Protein AF-A0A3D1V5I7-F1 (afdb_monomer_lite)

Structure (mmCIF, N/CA/C/O backbone):
data_AF-A0A3D1V5I7-F1
#
_entry.id   AF-A0A3D1V5I7-F1
#
loop_
_atom_site.group_PDB
_atom_site.id
_atom_site.type_symbol
_atom_site.label_atom_id
_atom_site.label_alt_id
_atom_site.label_comp_id
_atom_site.label_asym_id
_atom_site.label_entity_id
_atom_site.label_seq_id
_atom_site.pdbx_PDB_ins_code
_atom_site.Cartn_x
_atom_site.Cartn_y
_atom_site.Cartn_z
_atom_site.occupancy
_atom_site.B_iso_or_equiv
_atom_site.auth_seq_id
_atom_site.auth_comp_id
_atom_site.auth_asym_id
_atom_site.auth_atom_id
_atom_site.pdbx_PDB_model_num
ATOM 1 N N . MET A 1 1 ? 23.776 4.654 -39.271 1.00 83.00 1 MET A N 1
ATOM 2 C CA . MET A 1 1 ? 24.694 5.341 -40.196 1.00 83.00 1 MET A CA 1
ATOM 3 C C . MET A 1 1 ? 24.205 5.165 -41.626 1.00 83.00 1 MET A C 1
ATOM 5 O O . MET A 1 1 ? 24.257 4.062 -42.165 1.00 83.00 1 MET A O 1
ATOM 9 N N . ALA A 1 2 ? 23.676 6.241 -42.196 1.00 92.56 2 ALA A N 1
ATOM 10 C CA . ALA A 1 2 ? 23.358 6.389 -43.610 1.00 92.56 2 ALA A CA 1
ATOM 11 C C . ALA A 1 2 ? 24.541 7.047 -44.344 1.00 92.56 2 ALA A C 1
ATOM 13 O O . ALA A 1 2 ? 25.479 7.547 -43.718 1.00 92.56 2 ALA A O 1
ATOM 14 N N . SER A 1 3 ? 24.514 7.052 -45.678 1.00 95.31 3 SER A N 1
ATOM 15 C CA . SER A 1 3 ? 25.499 7.779 -46.479 1.00 95.31 3 SER A CA 1
ATOM 16 C C . SER A 1 3 ? 24.864 8.469 -47.681 1.00 95.31 3 SER A C 1
ATOM 18 O O . SER A 1 3 ? 23.843 8.034 -48.220 1.00 95.31 3 SER A O 1
ATOM 20 N N . LYS A 1 4 ? 25.468 9.581 -48.099 1.00 96.56 4 LYS A N 1
ATOM 21 C CA . LYS A 1 4 ? 25.090 10.327 -49.297 1.00 96.56 4 LYS A CA 1
ATOM 22 C C . LYS A 1 4 ? 26.326 10.595 -50.141 1.00 96.56 4 LYS A C 1
ATOM 24 O O . LYS A 1 4 ? 27.201 11.353 -49.731 1.00 96.56 4 LYS A O 1
ATOM 29 N N . THR A 1 5 ? 26.372 10.005 -51.332 1.00 95.25 5 THR A N 1
ATOM 30 C CA . THR A 1 5 ? 27.387 10.331 -52.338 1.00 95.25 5 THR A CA 1
ATOM 31 C C . THR A 1 5 ? 26.902 11.481 -53.211 1.00 95.25 5 THR A C 1
ATOM 33 O O . THR A 1 5 ? 25.778 11.459 -53.718 1.00 95.25 5 THR A O 1
ATOM 36 N N . VAL A 1 6 ? 27.752 12.489 -53.369 1.00 94.94 6 VAL A N 1
ATOM 37 C CA . VAL A 1 6 ? 27.499 13.701 -54.147 1.00 94.94 6 VAL A CA 1
ATOM 38 C C . VAL A 1 6 ? 28.516 13.783 -55.277 1.00 94.94 6 VAL A C 1
ATOM 40 O O . VAL A 1 6 ? 29.728 13.698 -55.058 1.00 94.94 6 VAL A O 1
ATOM 43 N N . SER A 1 7 ? 27.998 13.931 -56.494 1.00 93.00 7 SER A N 1
ATOM 44 C CA . SER A 1 7 ? 28.792 14.189 -57.692 1.00 93.00 7 SER A CA 1
ATOM 45 C C . SER A 1 7 ? 29.054 15.693 -57.831 1.00 93.00 7 SER A C 1
ATOM 47 O O . SER A 1 7 ? 28.223 16.503 -57.405 1.00 93.00 7 SER A O 1
ATOM 49 N N . PRO A 1 8 ? 30.187 16.094 -58.418 1.00 95.50 8 PRO A N 1
ATOM 50 C CA . PRO A 1 8 ? 30.548 17.489 -58.528 1.00 95.50 8 PRO A CA 1
ATOM 51 C C . PRO A 1 8 ? 29.760 18.153 -59.652 1.00 95.50 8 PRO A C 1
ATOM 53 O O . PRO A 1 8 ? 29.399 17.537 -60.653 1.00 95.50 8 PRO A O 1
ATOM 56 N N . SER A 1 9 ? 29.497 19.441 -59.478 1.00 94.12 9 SER A N 1
ATOM 57 C CA . SER A 1 9 ? 28.779 20.292 -60.425 1.00 94.12 9 SER A CA 1
ATOM 58 C C . SER A 1 9 ? 29.713 21.099 -61.332 1.00 94.12 9 SER A C 1
ATOM 60 O O . SER A 1 9 ? 29.246 21.739 -62.272 1.00 94.12 9 SER A O 1
ATOM 62 N N . GLY A 1 10 ? 31.023 21.096 -61.070 1.00 94.62 10 GLY A N 1
ATOM 63 C CA . GLY A 1 10 ? 32.021 21.759 -61.908 1.00 94.62 10 GLY A CA 1
ATOM 64 C C . GLY A 1 10 ? 33.406 21.815 -61.266 1.00 94.62 10 GLY A C 1
ATOM 65 O O . GLY A 1 10 ? 33.606 21.343 -60.149 1.00 94.62 10 GLY A O 1
ATOM 66 N N . GLY A 1 11 ? 34.369 22.421 -61.965 1.00 95.94 11 GLY A N 1
ATOM 67 C CA . GLY A 1 11 ? 35.709 22.642 -61.424 1.00 95.94 11 GLY A CA 1
ATOM 68 C C . GLY A 1 11 ? 36.457 23.803 -62.080 1.00 95.94 11 GLY A C 1
ATOM 69 O O . GLY A 1 11 ? 36.124 24.222 -63.190 1.00 95.94 11 GLY A O 1
ATOM 70 N N . SER A 1 12 ? 37.505 24.302 -61.416 1.00 96.69 12 SER A N 1
ATOM 71 C CA . SER A 1 12 ? 38.365 25.401 -61.888 1.00 96.69 12 SER A CA 1
ATOM 72 C C . SER A 1 12 ? 39.837 25.253 -61.455 1.00 96.69 12 SER A C 1
ATOM 74 O O . SER A 1 12 ? 40.160 24.463 -60.572 1.00 96.69 12 SER A O 1
ATOM 76 N N . GLY A 1 13 ? 40.748 26.007 -62.087 1.00 94.69 13 GLY A N 1
ATOM 77 C CA . GLY A 1 13 ? 42.172 26.094 -61.707 1.00 94.69 13 GLY A CA 1
ATOM 78 C C . GLY A 1 13 ? 43.137 25.179 -62.476 1.00 94.69 13 GLY A C 1
ATOM 79 O O . GLY A 1 13 ? 44.347 25.399 -62.448 1.00 94.69 13 GLY A O 1
ATOM 80 N N . TRP A 1 14 ? 42.626 24.191 -63.212 1.00 97.44 14 TRP A N 1
ATOM 81 C CA . TRP A 1 14 ? 43.383 23.280 -64.084 1.00 97.44 14 TRP A CA 1
ATOM 82 C C . TRP A 1 14 ? 42.947 23.433 -65.550 1.00 97.44 14 TRP A C 1
ATOM 84 O O . TRP A 1 14 ? 41.963 24.101 -65.873 1.00 97.44 14 TRP A O 1
ATOM 94 N N . THR A 1 15 ? 43.675 22.800 -66.471 1.00 96.81 15 THR A N 1
ATOM 95 C CA . THR A 1 15 ? 43.226 22.727 -67.869 1.00 96.81 15 THR A CA 1
ATOM 96 C C . THR A 1 15 ? 42.047 21.762 -67.963 1.00 96.81 15 THR A C 1
ATOM 98 O O . THR A 1 15 ? 42.135 20.644 -67.460 1.00 96.81 15 THR A O 1
ATOM 101 N N . ASN A 1 16 ? 40.955 22.188 -68.609 1.00 96.50 16 ASN A N 1
ATOM 102 C CA . ASN A 1 16 ? 39.700 21.436 -68.735 1.00 96.50 16 ASN A CA 1
ATOM 103 C C . ASN A 1 16 ? 39.065 21.009 -67.393 1.00 96.50 16 ASN A C 1
ATOM 105 O O . ASN A 1 16 ? 38.468 19.938 -67.311 1.00 96.50 16 ASN A O 1
ATOM 109 N N . SER A 1 17 ? 39.156 21.841 -66.347 1.00 95.88 17 SER A N 1
ATOM 110 C CA . SER A 1 17 ? 38.668 21.507 -64.998 1.00 95.88 17 SER A CA 1
ATOM 111 C C . SER A 1 17 ? 37.216 21.041 -64.899 1.00 95.88 17 SER A C 1
ATOM 113 O O . SER A 1 17 ? 36.904 20.294 -63.984 1.00 95.88 17 SER A O 1
ATOM 115 N N . GLY A 1 18 ? 36.325 21.446 -65.810 1.00 94.00 18 GLY A N 1
ATOM 116 C CA . GLY A 1 18 ? 34.924 21.004 -65.798 1.00 94.00 18 GLY A CA 1
ATOM 117 C C . GLY A 1 18 ? 34.725 19.510 -66.082 1.00 94.00 18 GLY A C 1
ATOM 118 O O . GLY A 1 18 ? 33.626 19.000 -65.885 1.00 94.00 18 GLY A O 1
ATOM 119 N N . ARG A 1 19 ? 35.770 18.804 -66.528 1.00 95.62 19 ARG A N 1
ATOM 120 C CA . ARG A 1 19 ? 35.692 17.380 -66.863 1.00 95.62 19 ARG A CA 1
ATOM 121 C C . ARG A 1 19 ? 35.652 16.447 -65.651 1.00 95.62 19 ARG A C 1
ATOM 123 O O . ARG A 1 19 ? 35.238 15.319 -65.809 1.00 95.62 19 ARG A O 1
ATOM 130 N N . VAL A 1 20 ? 35.924 16.948 -64.443 1.00 96.38 20 VAL A N 1
ATOM 131 C CA . VAL A 1 20 ? 35.903 16.159 -63.191 1.00 96.38 20 VAL A CA 1
ATOM 132 C C . VAL A 1 20 ? 34.515 15.651 -62.749 1.00 96.38 20 VAL A C 1
ATOM 134 O O . VAL A 1 20 ? 34.365 15.171 -61.627 1.00 96.38 20 VAL A O 1
ATOM 137 N N . THR A 1 21 ? 33.483 15.828 -63.581 1.00 95.00 21 THR A N 1
ATOM 138 C CA . THR A 1 21 ? 32.058 15.648 -63.244 1.00 95.00 21 THR A CA 1
ATOM 139 C C . THR A 1 21 ? 31.484 14.284 -63.591 1.00 95.00 21 THR A C 1
ATOM 141 O O . THR A 1 21 ? 30.426 13.930 -63.070 1.00 95.00 21 THR A O 1
ATOM 144 N N . ALA A 1 22 ? 32.196 13.488 -64.382 1.00 93.00 22 ALA A N 1
ATOM 145 C CA . ALA A 1 22 ? 31.823 12.123 -64.714 1.00 93.00 22 ALA A CA 1
ATOM 146 C C . ALA A 1 22 ? 33.075 11.249 -64.834 1.00 93.00 22 ALA A C 1
ATOM 148 O O . ALA A 1 22 ? 34.129 11.734 -65.216 1.00 93.00 22 ALA A O 1
ATOM 149 N N . SER A 1 23 ? 32.937 9.963 -64.516 1.00 93.31 23 SER A N 1
ATOM 150 C CA . SER A 1 23 ? 33.952 8.941 -64.800 1.00 93.31 23 SER A CA 1
ATOM 151 C C . SER A 1 23 ? 33.765 8.476 -66.248 1.00 93.31 23 SER A C 1
ATOM 153 O O . SER A 1 23 ? 32.959 7.585 -66.532 1.00 93.31 23 SER A O 1
ATOM 155 N N . ASP A 1 24 ? 34.384 9.184 -67.193 1.00 93.31 24 ASP A N 1
ATOM 156 C CA . ASP A 1 24 ? 34.197 8.993 -68.637 1.00 93.31 24 ASP A CA 1
ATOM 157 C C . ASP A 1 24 ? 35.510 9.036 -69.447 1.00 93.31 24 ASP A C 1
ATOM 159 O O . ASP A 1 24 ? 35.490 9.029 -70.682 1.00 93.31 24 ASP A O 1
ATOM 163 N N . ASN A 1 25 ? 36.658 8.993 -68.764 1.00 91.44 25 ASN A N 1
ATOM 164 C CA . ASN A 1 25 ? 38.011 9.174 -69.296 1.00 91.44 25 ASN A CA 1
ATOM 165 C C . ASN A 1 25 ? 38.290 10.565 -69.909 1.00 91.44 25 ASN A C 1
ATOM 167 O O . ASN A 1 25 ? 39.290 10.747 -70.624 1.00 91.44 25 ASN A O 1
ATOM 171 N N . SER A 1 26 ? 37.450 11.564 -69.647 1.00 93.44 26 SER A N 1
ATOM 172 C CA . SER A 1 26 ? 37.677 12.961 -69.993 1.00 93.44 26 SER A CA 1
ATOM 173 C C . SER A 1 26 ? 38.400 13.671 -68.849 1.00 93.44 26 SER A C 1
ATOM 175 O O . SER A 1 26 ? 37.845 13.979 -67.807 1.00 93.44 26 SER A O 1
ATOM 177 N N . LYS A 1 27 ? 39.676 14.019 -69.054 1.00 95.06 27 LYS A N 1
ATOM 178 C CA . LYS A 1 27 ? 40.529 14.424 -67.921 1.00 95.06 27 LYS A CA 1
ATOM 179 C C . LYS A 1 27 ? 40.749 15.927 -67.797 1.00 95.06 27 LYS A C 1
ATOM 181 O O . LYS A 1 27 ? 41.035 16.609 -68.789 1.00 95.06 27 LYS A O 1
ATOM 186 N N . ALA A 1 28 ? 40.703 16.420 -66.563 1.00 97.31 28 ALA A N 1
ATOM 187 C CA . ALA A 1 28 ? 41.307 17.683 -66.157 1.00 97.31 28 ALA A CA 1
ATOM 188 C C . ALA A 1 28 ? 42.799 17.466 -65.869 1.00 97.31 28 ALA A C 1
ATOM 190 O O . ALA A 1 28 ? 43.167 16.486 -65.225 1.00 97.31 28 ALA A O 1
ATOM 191 N N . THR A 1 29 ? 43.672 18.372 -66.316 1.00 97.50 29 THR A N 1
ATOM 192 C CA . THR A 1 29 ? 45.129 18.151 -66.236 1.00 97.50 29 THR A CA 1
ATOM 193 C C . THR A 1 29 ? 45.905 19.326 -65.655 1.00 97.50 29 THR A C 1
ATOM 195 O O . THR A 1 29 ? 45.620 20.488 -65.967 1.00 97.50 29 THR A O 1
ATOM 198 N N . ASN A 1 30 ? 46.962 19.021 -64.898 1.00 97.50 30 ASN A N 1
ATOM 199 C CA . ASN A 1 30 ? 47.958 19.986 -64.427 1.00 97.50 30 ASN A CA 1
ATOM 200 C C . ASN A 1 30 ? 49.372 19.405 -64.512 1.00 97.50 30 ASN A C 1
ATOM 202 O O . ASN A 1 30 ? 49.611 18.273 -64.098 1.00 97.50 30 ASN A O 1
ATOM 206 N N . SER A 1 31 ? 50.313 20.185 -65.045 1.00 96.12 31 SER A N 1
ATOM 207 C CA . SER A 1 31 ? 51.731 19.825 -65.089 1.00 96.12 31 SER A CA 1
ATOM 208 C C . SER A 1 31 ? 52.490 20.598 -64.019 1.00 96.12 31 SER A C 1
ATOM 210 O O . SER A 1 31 ? 52.505 21.827 -64.053 1.00 96.12 31 SER A O 1
ATOM 212 N N . SER A 1 32 ? 53.156 19.891 -63.109 1.00 94.69 32 SER A N 1
ATOM 213 C CA . SER A 1 32 ? 53.951 20.485 -62.029 1.00 94.69 32 SER A CA 1
ATOM 214 C C . SER A 1 32 ? 55.440 20.198 -62.213 1.00 94.69 32 SER A C 1
ATOM 216 O O . SER A 1 32 ? 55.829 19.147 -62.731 1.00 94.69 32 SER A O 1
ATOM 218 N N . SER A 1 33 ? 56.297 21.146 -61.820 1.00 96.50 33 SER A N 1
ATOM 219 C CA . SER A 1 33 ? 57.754 20.990 -61.894 1.00 96.50 33 SER A CA 1
ATOM 220 C C . SER A 1 33 ? 58.257 19.935 -60.902 1.00 96.50 33 SER A C 1
ATOM 222 O O . SER A 1 33 ? 57.528 19.491 -60.011 1.00 96.50 33 SER A O 1
ATOM 224 N N . ALA A 1 34 ? 59.503 19.498 -61.080 1.00 94.81 34 ALA A N 1
ATOM 225 C CA . ALA A 1 34 ? 60.157 18.557 -60.174 1.00 94.81 34 ALA A CA 1
ATOM 226 C C . ALA A 1 34 ? 60.112 19.052 -58.715 1.00 94.81 34 ALA A C 1
ATOM 228 O O . ALA A 1 34 ? 60.337 20.236 -58.469 1.00 94.81 34 ALA A O 1
ATOM 229 N N . LEU A 1 35 ? 59.845 18.148 -57.767 1.00 94.50 35 LEU A N 1
ATOM 230 C CA . LEU A 1 35 ? 59.788 18.425 -56.321 1.00 94.50 35 LEU A CA 1
ATOM 231 C C . LEU A 1 35 ? 58.858 19.586 -55.925 1.00 94.50 35 LEU A C 1
ATOM 233 O O . LEU A 1 35 ? 59.136 20.301 -54.961 1.00 94.50 35 LEU A O 1
ATOM 237 N N . SER A 1 36 ? 57.744 19.771 -56.638 1.00 95.25 36 SER A N 1
ATOM 238 C CA . SER A 1 36 ? 56.798 20.870 -56.403 1.00 95.25 36 SER A CA 1
ATOM 239 C C . SER A 1 36 ? 55.357 20.396 -56.215 1.00 95.25 36 SER A C 1
ATOM 241 O O . SER A 1 36 ? 54.953 19.337 -56.705 1.00 95.25 36 SER A O 1
ATOM 243 N N . VAL A 1 37 ? 54.569 21.200 -55.499 1.00 95.62 37 VAL A N 1
ATOM 244 C CA . VAL A 1 37 ? 53.113 21.041 -55.407 1.00 95.62 37 VAL A CA 1
ATOM 245 C C . VAL A 1 37 ? 52.480 21.712 -56.625 1.00 95.62 37 VAL A C 1
ATOM 247 O O . VAL A 1 37 ? 52.810 22.853 -56.946 1.00 95.62 37 VAL A O 1
ATOM 250 N N . GLY A 1 38 ? 51.590 20.999 -57.313 1.00 92.81 38 GLY A N 1
ATOM 251 C CA . GLY A 1 38 ? 50.854 21.517 -58.462 1.00 92.81 38 GLY A CA 1
ATOM 252 C C . GLY A 1 38 ? 49.851 22.615 -58.105 1.00 92.81 38 GLY A C 1
ATOM 253 O O . GLY A 1 38 ? 49.589 22.917 -56.936 1.00 92.81 38 GLY A O 1
ATOM 254 N N . SER A 1 39 ? 49.266 23.212 -59.143 1.00 96.00 39 SER A N 1
ATOM 255 C CA . SER A 1 39 ? 48.212 24.219 -58.980 1.00 96.00 39 SER A CA 1
ATOM 256 C C . SER A 1 39 ? 46.997 23.623 -58.264 1.00 96.00 39 SER A C 1
ATOM 258 O O . SER A 1 39 ? 46.731 22.426 -58.370 1.00 96.00 39 SER A O 1
ATOM 260 N N . THR A 1 40 ? 46.232 24.453 -57.560 1.00 96.88 40 THR A N 1
ATOM 261 C CA . THR A 1 40 ? 44.986 24.025 -56.912 1.00 96.88 40 THR A CA 1
ATOM 262 C C . THR A 1 40 ? 43.890 23.796 -57.944 1.00 96.88 40 THR A C 1
ATOM 264 O O . THR A 1 40 ? 43.624 24.670 -58.769 1.00 96.88 40 THR A O 1
ATOM 267 N N . LEU A 1 41 ? 43.250 22.631 -57.883 1.00 97.75 41 LEU A N 1
ATOM 268 C CA . LEU A 1 41 ? 41.974 22.369 -58.540 1.00 97.75 41 LEU A CA 1
ATOM 269 C C . LEU A 1 41 ? 40.866 22.542 -57.503 1.00 97.75 41 LEU A C 1
ATOM 271 O O . LEU A 1 41 ? 40.860 21.859 -56.479 1.00 97.75 41 LEU A O 1
ATOM 275 N N . THR A 1 42 ? 39.949 23.466 -57.770 1.00 97.56 42 THR A N 1
ATOM 276 C CA . THR A 1 42 ? 38.731 23.646 -56.976 1.00 97.56 42 THR A CA 1
ATOM 277 C C . THR A 1 42 ? 37.602 22.895 -57.659 1.00 97.56 42 THR A C 1
ATOM 279 O O . THR A 1 42 ? 37.373 23.101 -58.850 1.00 97.56 42 THR A O 1
ATOM 282 N N . VAL A 1 43 ? 36.911 22.036 -56.921 1.00 97.81 43 VAL A N 1
ATOM 283 C CA . VAL A 1 43 ? 35.785 21.226 -57.386 1.00 97.81 43 VAL A CA 1
ATOM 284 C C . VAL A 1 43 ? 34.545 21.654 -56.614 1.00 97.81 43 VAL A C 1
ATOM 286 O O . VAL A 1 43 ? 34.560 21.647 -55.386 1.00 97.81 43 VAL A O 1
ATOM 289 N N . SER A 1 44 ? 33.490 22.029 -57.328 1.00 96.62 44 SER A N 1
ATOM 290 C CA . SER A 1 44 ? 32.243 22.516 -56.736 1.00 96.62 44 SER A CA 1
ATOM 291 C C . SER A 1 44 ? 31.204 21.408 -56.670 1.00 96.62 44 SER A C 1
ATOM 293 O O . SER A 1 44 ? 31.128 20.575 -57.573 1.00 96.62 44 SER A O 1
ATOM 295 N N . PHE A 1 45 ? 30.379 21.430 -55.629 1.00 96.19 45 PHE A N 1
ATOM 296 C CA . PHE A 1 45 ? 29.300 20.480 -55.383 1.00 96.19 45 PHE A CA 1
ATOM 297 C C . PHE A 1 45 ? 27.990 21.214 -55.091 1.00 96.19 45 PHE A C 1
ATOM 299 O O . PHE A 1 45 ? 27.961 22.279 -54.466 1.00 96.19 45 PHE A O 1
ATOM 306 N N . ALA A 1 46 ? 26.889 20.610 -55.536 1.00 93.44 46 ALA A N 1
ATOM 307 C CA . ALA A 1 46 ? 25.543 21.037 -55.181 1.00 93.44 46 ALA A CA 1
ATOM 308 C C . ALA A 1 46 ? 25.134 20.506 -53.791 1.00 93.44 46 ALA A C 1
ATOM 310 O O . ALA A 1 46 ? 25.867 19.758 -53.142 1.00 93.44 46 ALA A O 1
ATOM 311 N N . SER A 1 47 ? 23.929 20.877 -53.353 1.00 93.75 47 SER A N 1
ATOM 312 C CA . SER A 1 47 ? 23.359 20.420 -52.081 1.00 93.75 47 SER A CA 1
ATOM 313 C C . SER A 1 47 ? 23.297 18.891 -51.993 1.00 93.75 47 SER A C 1
ATOM 315 O O . SER A 1 47 ? 22.756 18.223 -52.877 1.00 93.75 47 SER A O 1
ATOM 317 N N . ALA A 1 48 ? 23.785 18.342 -50.883 1.00 93.44 48 ALA A N 1
ATOM 318 C CA . ALA A 1 48 ? 23.712 16.921 -50.567 1.00 93.44 48 ALA A CA 1
ATOM 319 C C . ALA A 1 48 ? 22.310 16.480 -50.096 1.00 93.44 48 ALA A C 1
ATOM 321 O O . ALA A 1 48 ? 22.003 15.290 -50.153 1.00 93.44 48 ALA A O 1
ATOM 322 N N . SER A 1 49 ? 21.433 17.412 -49.692 1.00 92.88 49 SER A N 1
ATOM 323 C CA . SER A 1 49 ? 20.077 17.126 -49.179 1.00 92.88 49 SER A CA 1
ATOM 324 C C . SER A 1 49 ? 20.050 16.113 -48.018 1.00 92.88 49 SER A C 1
ATOM 326 O O . SER A 1 49 ? 19.213 15.215 -47.986 1.00 92.88 49 SER A O 1
ATOM 328 N N . ILE A 1 50 ? 20.990 16.240 -47.082 1.00 92.81 50 ILE A N 1
ATOM 329 C CA . ILE A 1 50 ? 21.052 15.470 -45.832 1.00 92.81 50 ILE A CA 1
ATOM 330 C C . ILE A 1 50 ? 19.918 15.948 -44.905 1.00 92.81 50 ILE A C 1
ATOM 332 O O . ILE A 1 50 ? 19.714 17.162 -44.812 1.00 92.81 50 ILE A O 1
ATOM 336 N N . PRO A 1 51 ? 19.176 15.066 -44.209 1.00 90.31 51 PRO A N 1
ATOM 337 C CA . PRO A 1 51 ? 18.136 15.490 -43.272 1.00 90.31 51 PRO A CA 1
ATOM 338 C C . PRO A 1 51 ? 18.660 16.499 -42.242 1.00 90.31 51 PRO A C 1
ATOM 340 O O . PRO A 1 51 ? 19.767 16.347 -41.712 1.00 90.31 51 PRO A O 1
ATOM 343 N N . SER A 1 52 ? 17.880 17.553 -41.981 1.00 84.62 52 SER A N 1
ATOM 344 C CA . SER A 1 52 ? 18.245 18.570 -40.987 1.00 84.62 52 SER A CA 1
ATOM 345 C C . SER A 1 52 ? 18.465 17.920 -39.623 1.00 84.62 52 SER A C 1
ATOM 347 O O . SER A 1 52 ? 17.786 16.958 -39.285 1.00 84.62 52 SER A O 1
ATOM 349 N N . GLY A 1 53 ? 19.438 18.428 -38.871 1.00 82.62 53 GLY A N 1
ATOM 350 C CA . GLY A 1 53 ? 19.779 17.898 -37.553 1.00 82.62 53 GLY A CA 1
ATOM 351 C C . GLY A 1 53 ? 20.671 16.659 -37.541 1.00 82.62 53 GLY A C 1
ATOM 352 O O . GLY A 1 53 ? 21.204 16.321 -36.492 1.00 82.62 53 GLY A O 1
ATOM 353 N N . SER A 1 54 ? 20.905 16.020 -38.694 1.00 88.88 54 SER A N 1
ATOM 354 C CA . SER A 1 54 ? 21.782 14.847 -38.765 1.00 88.88 54 SER A CA 1
ATOM 355 C C . SER A 1 54 ? 23.198 15.155 -38.274 1.00 88.88 54 SER A C 1
ATOM 357 O O . SER A 1 54 ? 23.799 16.170 -38.652 1.00 88.88 54 SER A O 1
ATOM 359 N N . THR A 1 55 ? 23.754 14.226 -37.501 1.00 91.19 55 THR A N 1
ATOM 360 C CA . THR A 1 55 ? 25.160 14.250 -37.089 1.00 91.19 55 THR A CA 1
ATOM 361 C C . THR A 1 55 ? 26.013 13.721 -38.234 1.00 91.19 55 THR A C 1
ATOM 363 O O . THR A 1 55 ? 25.756 12.635 -38.750 1.00 91.19 55 THR A O 1
ATOM 366 N N . ILE A 1 56 ? 27.025 14.482 -38.654 1.00 94.06 56 ILE A N 1
ATOM 367 C CA . ILE A 1 56 ? 27.998 14.010 -39.644 1.00 94.06 56 ILE A CA 1
ATOM 368 C C . ILE A 1 56 ? 29.001 13.103 -38.934 1.00 94.06 56 ILE A C 1
ATOM 370 O O . ILE A 1 56 ? 29.681 13.543 -38.011 1.00 94.06 56 ILE A O 1
ATOM 374 N N . ASP A 1 57 ? 29.098 11.854 -39.386 1.00 94.75 57 ASP A N 1
ATOM 375 C CA . ASP A 1 57 ? 29.958 10.820 -38.804 1.00 94.75 57 ASP A CA 1
ATOM 376 C C . ASP A 1 57 ? 31.333 10.775 -39.488 1.00 94.75 57 ASP A C 1
ATOM 378 O O . ASP A 1 57 ? 32.360 10.538 -38.849 1.00 94.75 57 ASP A O 1
ATOM 382 N N . GLY A 1 58 ? 31.376 11.049 -40.795 1.00 96.69 58 GLY A N 1
ATOM 383 C CA . GLY A 1 58 ? 32.614 11.043 -41.563 1.00 96.69 58 GLY A CA 1
ATOM 384 C C . GLY A 1 58 ? 32.442 11.487 -43.008 1.00 96.69 58 GLY A C 1
ATOM 385 O O . GLY A 1 58 ? 31.341 11.512 -43.556 1.00 96.69 58 GLY A O 1
ATOM 386 N N . ILE A 1 59 ? 33.553 11.864 -43.633 1.00 97.44 59 ILE A N 1
ATOM 387 C CA . ILE A 1 59 ? 33.597 12.350 -45.009 1.00 97.44 59 ILE A CA 1
ATOM 388 C C . ILE A 1 59 ? 34.715 11.619 -45.742 1.00 97.44 59 ILE A C 1
ATOM 390 O O . ILE A 1 59 ? 35.874 11.604 -45.312 1.00 97.44 59 ILE A O 1
ATOM 394 N N . GLU A 1 60 ? 34.367 11.024 -46.872 1.00 97.44 60 GLU A N 1
ATOM 395 C CA . GLU A 1 60 ? 35.290 10.347 -47.770 1.00 97.44 60 GLU A CA 1
ATOM 396 C C . GLU A 1 60 ? 35.276 11.029 -49.129 1.00 97.44 60 GLU A C 1
ATOM 398 O O . GLU A 1 60 ? 34.215 11.311 -49.682 1.00 97.44 60 GLU A O 1
ATOM 403 N N . VAL A 1 61 ? 36.458 11.276 -49.680 1.00 97.38 61 VAL A N 1
ATOM 404 C CA . VAL A 1 61 ? 36.614 11.817 -51.025 1.00 97.38 61 VAL A CA 1
ATOM 405 C C . VAL A 1 61 ? 37.383 10.812 -51.855 1.00 97.38 61 VAL A C 1
ATOM 407 O O . VAL A 1 61 ? 38.485 10.412 -51.489 1.00 97.38 61 VAL A O 1
ATOM 410 N N . ILE A 1 62 ? 36.809 10.439 -52.990 1.00 96.62 62 ILE A N 1
ATOM 411 C CA . ILE A 1 62 ? 37.443 9.590 -53.991 1.00 96.62 62 ILE A CA 1
ATOM 412 C C . ILE A 1 62 ? 37.868 10.482 -55.149 1.00 96.62 62 ILE A C 1
ATOM 414 O O . ILE A 1 62 ? 37.046 11.200 -55.716 1.00 96.62 62 ILE A O 1
ATOM 418 N N . VAL A 1 63 ? 39.154 10.426 -55.486 1.00 97.00 63 VAL A N 1
ATOM 419 C CA . VAL A 1 63 ? 39.736 11.076 -56.661 1.00 97.00 63 VAL A CA 1
ATOM 420 C C . VAL A 1 63 ? 40.141 9.991 -57.648 1.00 97.00 63 VAL A C 1
ATOM 422 O O . VAL A 1 63 ? 41.082 9.244 -57.388 1.00 97.00 63 VAL A O 1
ATOM 425 N N . GLU A 1 64 ? 39.449 9.906 -58.774 1.00 96.94 64 GLU A N 1
ATOM 426 C CA . GLU A 1 64 ? 39.828 9.060 -59.899 1.00 96.94 64 GLU A CA 1
ATOM 427 C C . GLU A 1 64 ? 40.840 9.803 -60.771 1.00 96.94 64 GLU A C 1
ATOM 429 O O . GLU A 1 64 ? 40.576 10.905 -61.264 1.00 96.94 64 GLU A O 1
ATOM 434 N N . GLY A 1 65 ? 42.028 9.230 -60.942 1.00 95.44 65 GLY A N 1
ATOM 435 C CA . GLY A 1 65 ? 43.047 9.872 -61.754 1.00 95.44 65 GLY A CA 1
ATOM 436 C C . GLY A 1 65 ? 44.255 9.010 -62.077 1.00 95.44 65 GLY A C 1
ATOM 437 O O . GLY A 1 65 ? 44.401 7.874 -61.629 1.00 95.44 65 GLY A O 1
ATOM 438 N N . ALA A 1 66 ? 45.154 9.604 -62.857 1.00 96.38 66 ALA A N 1
ATOM 439 C CA . ALA A 1 66 ? 46.378 8.993 -63.346 1.00 96.38 66 ALA A CA 1
ATOM 440 C C . ALA A 1 66 ? 47.506 10.026 -63.456 1.00 96.38 66 ALA A C 1
ATOM 442 O O . ALA A 1 66 ? 47.291 11.221 -63.683 1.00 96.38 66 ALA A O 1
ATOM 443 N N . GLY A 1 67 ? 48.745 9.561 -63.332 1.00 96.06 67 GLY A N 1
ATOM 444 C CA . GLY A 1 67 ? 49.932 10.348 -63.644 1.00 96.06 67 GLY A CA 1
ATOM 445 C C . GLY A 1 67 ? 50.447 10.075 -65.053 1.00 96.06 67 GLY A C 1
ATOM 446 O O . GLY A 1 67 ? 50.289 8.984 -65.589 1.00 96.06 67 GLY A O 1
ATOM 447 N N . SER A 1 68 ? 51.195 11.020 -65.624 1.00 95.88 68 SER A N 1
ATOM 448 C CA . SER A 1 68 ? 51.942 10.808 -66.879 1.00 95.88 68 SER A CA 1
ATOM 449 C C . SER A 1 68 ? 52.950 9.643 -66.814 1.00 95.88 68 SER A C 1
ATOM 451 O O . SER A 1 68 ? 53.510 9.246 -67.830 1.00 95.88 68 SER A O 1
ATOM 453 N N . SER A 1 69 ? 53.250 9.142 -65.611 1.00 92.94 69 SER A N 1
ATOM 454 C CA . SER A 1 69 ? 54.123 7.995 -65.341 1.00 92.94 69 SER A CA 1
ATOM 455 C C . SER A 1 69 ? 53.882 7.465 -63.925 1.00 92.94 69 SER A C 1
ATOM 457 O O . SER A 1 69 ? 53.703 8.268 -63.007 1.00 92.94 69 SER A O 1
ATOM 459 N N . THR A 1 70 ? 53.977 6.151 -63.732 1.00 94.38 70 THR A N 1
ATOM 460 C CA . THR A 1 70 ? 53.813 5.498 -62.424 1.00 94.38 70 THR A CA 1
ATOM 461 C C . THR A 1 70 ? 54.900 5.889 -61.418 1.00 94.38 70 THR A C 1
ATOM 463 O O . THR A 1 70 ? 56.082 5.909 -61.757 1.00 94.38 70 THR A O 1
ATOM 466 N N . GLY A 1 71 ? 54.501 6.140 -60.168 1.00 93.50 71 GLY A N 1
ATOM 467 C CA . GLY A 1 71 ? 55.394 6.198 -59.008 1.00 93.50 71 GLY A CA 1
ATOM 468 C C . GLY A 1 71 ? 55.801 7.594 -58.527 1.00 93.50 71 GLY A C 1
ATOM 469 O O . GLY A 1 71 ? 56.568 7.688 -57.575 1.00 93.50 71 GLY A O 1
ATOM 470 N N . TRP A 1 72 ? 55.327 8.680 -59.150 1.00 94.50 72 TRP A N 1
ATOM 471 C CA . TRP A 1 72 ? 55.911 10.017 -58.919 1.00 94.50 72 TRP A CA 1
ATOM 472 C C . TRP A 1 72 ? 54.949 11.105 -58.450 1.00 94.50 72 TRP A C 1
ATOM 474 O O . TRP A 1 72 ? 55.413 12.156 -58.014 1.00 94.50 72 TRP A O 1
ATOM 484 N N . LEU A 1 73 ? 53.639 10.884 -58.528 1.00 95.75 73 LEU A N 1
ATOM 485 C CA . LEU A 1 73 ? 52.635 11.839 -58.057 1.00 95.75 73 LEU A CA 1
ATOM 486 C C . LEU A 1 73 ? 51.928 11.291 -56.816 1.00 95.75 73 LEU A C 1
ATOM 488 O O . LEU A 1 73 ? 51.764 10.081 -56.696 1.00 95.75 73 LEU A O 1
ATOM 492 N N . SER A 1 74 ? 51.522 12.161 -55.894 1.00 95.00 74 SER A N 1
ATOM 493 C CA . SER A 1 74 ? 50.732 11.775 -54.714 1.00 95.00 74 SER A CA 1
ATOM 494 C C . SER A 1 74 ? 49.917 12.946 -54.168 1.00 95.00 74 SER A C 1
ATOM 496 O O . SER A 1 74 ? 50.293 14.106 -54.355 1.00 95.00 74 SER A O 1
ATOM 498 N N . LEU A 1 75 ? 48.861 12.651 -53.411 1.00 94.94 75 LEU A N 1
ATOM 499 C CA . LEU A 1 75 ? 48.090 13.632 -52.637 1.00 94.94 75 LEU A CA 1
ATOM 500 C C . LEU A 1 75 ? 48.720 13.825 -51.248 1.00 94.94 75 LEU A C 1
ATOM 502 O O . LEU A 1 75 ? 48.055 13.667 -50.234 1.00 94.94 75 LEU A O 1
ATOM 506 N N . ASP A 1 76 ? 50.022 14.091 -51.184 1.00 90.75 76 ASP A N 1
ATOM 507 C CA . ASP A 1 76 ? 50.792 14.149 -49.934 1.00 90.75 76 ASP A CA 1
ATOM 508 C C . ASP A 1 76 ? 51.987 15.111 -50.075 1.00 90.75 76 ASP A C 1
ATOM 510 O O . ASP A 1 76 ? 52.236 15.617 -51.166 1.00 90.75 76 ASP A O 1
ATOM 514 N N . THR A 1 77 ? 52.736 15.376 -48.998 1.00 85.50 77 THR A N 1
ATOM 515 C CA . THR A 1 77 ? 53.967 16.190 -49.007 1.00 85.50 77 THR A CA 1
ATOM 516 C C . THR A 1 77 ? 53.718 17.587 -49.604 1.00 85.50 77 THR A C 1
ATOM 518 O O . THR A 1 77 ? 54.328 18.004 -50.584 1.00 85.50 77 THR A O 1
ATOM 521 N N . GLY A 1 78 ? 52.750 18.308 -49.032 1.00 81.50 78 GLY A N 1
ATOM 522 C CA . GLY A 1 78 ? 52.300 19.622 -49.511 1.00 81.50 78 GLY A CA 1
ATOM 523 C C . GLY A 1 78 ? 51.127 19.556 -50.496 1.00 81.50 78 GLY A C 1
ATOM 524 O O . GLY A 1 78 ? 50.361 20.513 -50.563 1.00 81.50 78 GLY A O 1
ATOM 525 N N . GLY A 1 79 ? 50.934 18.424 -51.183 1.00 87.88 79 GLY A N 1
ATOM 526 C CA . GLY A 1 79 ? 49.668 18.070 -51.831 1.00 87.88 79 GLY A CA 1
ATOM 527 C C . GLY A 1 79 ? 48.631 17.543 -50.831 1.00 87.88 79 GLY A C 1
ATOM 528 O O . GLY A 1 79 ? 48.928 17.345 -49.650 1.00 87.88 79 GLY A O 1
ATOM 529 N N . GLY A 1 80 ? 47.408 17.314 -51.302 1.00 95.38 80 GLY A N 1
ATOM 530 C CA . GLY A 1 80 ? 46.297 16.801 -50.504 1.00 95.38 80 GLY A CA 1
ATOM 531 C C . GLY A 1 80 ? 44.950 17.337 -50.968 1.00 95.38 80 GLY A C 1
ATOM 532 O O . GLY A 1 80 ? 44.856 18.041 -51.973 1.00 95.38 80 GLY A O 1
ATOM 533 N N . VAL A 1 81 ? 43.916 17.012 -50.205 1.00 96.94 81 VAL A N 1
ATOM 534 C CA . VAL A 1 81 ? 42.541 17.457 -50.427 1.00 96.94 81 VAL A CA 1
ATOM 535 C C . VAL A 1 81 ? 42.068 18.217 -49.193 1.00 96.94 81 VAL A C 1
ATOM 537 O O . VAL A 1 81 ? 42.350 17.801 -48.073 1.00 96.94 81 VAL A O 1
ATOM 540 N N . THR A 1 82 ? 41.369 19.334 -49.374 1.00 95.31 82 THR A N 1
ATOM 541 C CA . THR A 1 82 ? 40.916 20.200 -48.278 1.00 95.31 82 THR A CA 1
ATOM 542 C C . THR A 1 82 ? 39.470 20.631 -48.504 1.00 95.31 82 THR A C 1
ATOM 544 O O . THR A 1 82 ? 39.127 21.129 -49.578 1.00 95.31 82 THR A O 1
ATOM 547 N N . LEU A 1 83 ? 38.639 20.457 -47.476 1.00 93.38 83 LEU A N 1
ATOM 548 C CA . LEU A 1 83 ? 37.281 21.001 -47.398 1.00 93.38 83 LEU A CA 1
ATOM 549 C C . LEU A 1 83 ? 37.289 22.355 -46.661 1.00 93.38 83 LEU A C 1
ATOM 551 O O . LEU A 1 83 ? 38.201 22.592 -45.871 1.00 93.38 83 LEU A O 1
ATOM 555 N N . PRO A 1 84 ? 36.272 23.224 -46.822 1.00 85.81 84 PRO A N 1
ATOM 556 C CA . PRO A 1 84 ? 36.328 24.612 -46.347 1.00 85.81 84 PRO A CA 1
ATOM 557 C C . PRO A 1 84 ? 36.542 24.766 -44.834 1.00 85.81 84 PRO A C 1
ATOM 559 O O . PRO A 1 84 ? 37.234 25.683 -44.404 1.00 85.81 84 PRO A O 1
ATOM 562 N N . LYS A 1 85 ? 35.972 23.859 -44.027 1.00 88.69 85 LYS A N 1
ATOM 563 C CA . LYS A 1 85 ? 36.147 23.804 -42.561 1.00 88.69 85 LYS A CA 1
ATOM 564 C C . LYS A 1 85 ? 37.109 22.702 -42.094 1.00 88.69 85 LYS A C 1
ATOM 566 O O . LYS A 1 85 ? 37.325 22.546 -40.896 1.00 88.69 85 LYS A O 1
ATOM 571 N N . GLY A 1 86 ? 37.642 21.907 -43.021 1.00 89.25 86 GLY A N 1
ATOM 572 C CA . GLY A 1 86 ? 38.430 20.716 -42.725 1.00 89.25 86 GLY A CA 1
ATOM 573 C C . GLY A 1 86 ? 39.930 20.961 -42.826 1.00 89.25 86 GLY A C 1
ATOM 574 O O . GLY A 1 86 ? 40.410 21.757 -43.627 1.00 89.25 86 GLY A O 1
ATOM 575 N N . SER A 1 87 ? 40.690 20.203 -42.050 1.00 92.94 87 SER A N 1
ATOM 576 C CA . SER A 1 87 ? 42.127 20.037 -42.233 1.00 92.94 87 SER A CA 1
ATOM 577 C C . SER A 1 87 ? 42.410 19.262 -43.515 1.00 92.94 87 SER A C 1
ATOM 579 O O . SER A 1 87 ? 41.725 18.283 -43.827 1.00 92.94 87 SER A O 1
ATOM 581 N N . ARG A 1 88 ? 43.475 19.657 -44.217 1.00 93.50 88 ARG A N 1
ATOM 582 C CA . ARG A 1 88 ? 43.971 18.948 -45.400 1.00 93.50 88 ARG A CA 1
ATOM 583 C C . ARG A 1 88 ? 44.191 17.465 -45.088 1.00 93.50 88 ARG A C 1
ATOM 585 O O . ARG A 1 88 ? 44.980 17.138 -44.203 1.00 93.50 88 ARG A O 1
ATOM 592 N N . GLN A 1 89 ? 43.540 16.590 -45.844 1.00 95.69 89 GLN A N 1
ATOM 593 C CA . GLN A 1 89 ? 43.774 15.150 -45.824 1.00 95.69 89 GLN A CA 1
ATOM 594 C C . GLN A 1 89 ? 44.729 14.750 -46.942 1.00 95.69 89 GLN A C 1
ATOM 596 O O . GLN A 1 89 ? 44.757 15.367 -48.011 1.00 95.69 89 GLN A O 1
ATOM 601 N N . THR A 1 90 ? 45.520 13.713 -46.688 1.00 94.88 90 THR A N 1
ATOM 602 C CA . THR A 1 90 ? 46.533 13.228 -47.622 1.00 94.88 90 THR A CA 1
ATOM 603 C C . THR A 1 90 ? 46.342 11.750 -47.940 1.00 94.88 90 THR A C 1
ATOM 605 O O . THR A 1 90 ? 45.798 10.987 -47.146 1.00 94.88 90 THR A O 1
ATOM 608 N N . ASN A 1 91 ? 46.811 11.343 -49.117 1.00 94.75 91 ASN A N 1
ATOM 609 C CA . ASN A 1 91 ? 46.995 9.946 -49.492 1.00 94.75 91 ASN A CA 1
ATOM 610 C C . ASN A 1 91 ? 48.427 9.784 -50.017 1.00 94.75 91 ASN A C 1
ATOM 612 O O . ASN A 1 91 ? 48.806 10.383 -51.028 1.00 94.75 91 ASN A O 1
ATOM 616 N N . SER A 1 92 ? 49.227 8.989 -49.305 1.00 91.69 92 SER A N 1
ATOM 617 C CA . SER A 1 92 ? 50.644 8.758 -49.605 1.00 91.69 92 SER A CA 1
ATOM 618 C C . SER A 1 92 ? 50.881 7.767 -50.749 1.00 91.69 92 SER A C 1
ATOM 620 O O . SER A 1 92 ? 52.023 7.622 -51.192 1.00 91.69 92 SER A O 1
ATOM 622 N N . SER A 1 93 ? 49.826 7.116 -51.254 1.00 94.19 93 SER A N 1
ATOM 623 C CA . SER A 1 93 ? 49.905 6.205 -52.395 1.00 94.19 93 SER A CA 1
ATOM 624 C C . SER A 1 93 ? 50.419 6.943 -53.623 1.00 94.19 93 SER A C 1
ATOM 626 O O . SER A 1 93 ? 49.956 8.032 -53.974 1.00 94.19 93 SER A O 1
ATOM 628 N N . LEU A 1 94 ? 51.392 6.329 -54.287 1.00 93.44 94 LEU A N 1
ATOM 629 C CA . LEU A 1 94 ? 51.965 6.870 -55.508 1.00 93.44 94 LEU A CA 1
ATOM 630 C C . LEU A 1 94 ? 51.039 6.583 -56.685 1.00 93.44 94 LEU A C 1
ATOM 632 O O . LEU A 1 94 ? 50.526 5.473 -56.832 1.00 93.44 94 LEU A O 1
ATOM 636 N N . TRP A 1 95 ? 50.848 7.583 -57.539 1.00 95.75 95 TRP A N 1
ATOM 637 C CA . TRP A 1 95 ? 49.942 7.452 -58.664 1.00 95.75 95 TRP A CA 1
ATOM 638 C C . TRP A 1 95 ? 50.503 6.525 -59.738 1.00 95.75 95 TRP A C 1
ATOM 640 O O . TRP A 1 95 ? 51.717 6.475 -59.957 1.00 95.75 95 TRP A O 1
ATOM 650 N N . THR A 1 96 ? 49.621 5.815 -60.437 1.00 95.88 96 THR A N 1
ATOM 651 C CA . THR A 1 96 ? 49.987 4.975 -61.585 1.00 95.88 96 THR A CA 1
ATOM 652 C C . THR A 1 96 ? 49.709 5.701 -62.899 1.00 95.88 96 THR A C 1
ATOM 654 O O . THR A 1 96 ? 49.107 6.772 -62.902 1.00 95.88 96 THR A O 1
ATOM 657 N N . SER A 1 97 ? 50.156 5.143 -64.025 1.00 94.06 97 SER A N 1
ATOM 658 C CA . SER A 1 97 ? 49.733 5.613 -65.351 1.00 94.06 97 SER A CA 1
ATOM 659 C C . SER A 1 97 ? 48.337 5.131 -65.762 1.00 94.06 97 SER A C 1
ATOM 661 O O . SER A 1 97 ? 47.847 5.548 -66.808 1.00 94.06 97 SER A O 1
ATOM 663 N N . ALA A 1 98 ? 47.720 4.239 -64.984 1.00 94.19 98 ALA A N 1
ATOM 664 C CA . ALA A 1 98 ? 46.334 3.825 -65.164 1.00 94.19 98 ALA A CA 1
ATOM 665 C C . ALA A 1 98 ? 45.396 4.741 -64.367 1.00 94.19 98 ALA A C 1
ATOM 667 O O . ALA A 1 98 ? 45.793 5.267 -63.325 1.00 94.19 98 ALA A O 1
ATOM 668 N N . ASP A 1 99 ? 44.166 4.897 -64.858 1.00 93.25 99 ASP A N 1
ATOM 669 C CA . ASP A 1 99 ? 43.094 5.550 -64.103 1.00 93.25 99 ASP A CA 1
ATOM 670 C C . ASP A 1 99 ? 42.663 4.655 -62.957 1.00 93.25 99 ASP A C 1
ATOM 672 O O . ASP A 1 99 ? 42.230 3.520 -63.171 1.00 93.25 99 ASP A O 1
ATOM 676 N N . VAL A 1 100 ? 42.844 5.150 -61.738 1.00 94.94 100 VAL A N 1
ATOM 677 C CA . VAL A 1 100 ? 42.470 4.439 -60.519 1.00 94.94 100 VAL A CA 1
ATOM 678 C C . VAL A 1 100 ? 41.992 5.422 -59.453 1.00 94.94 100 VAL A C 1
ATOM 680 O O . VAL A 1 100 ? 42.256 6.623 -59.517 1.00 94.94 100 VAL A O 1
ATOM 683 N N . ASN A 1 101 ? 41.323 4.887 -58.434 1.00 96.12 101 ASN A N 1
ATOM 684 C CA . ASN A 1 101 ? 40.768 5.660 -57.329 1.00 96.12 101 ASN A CA 1
ATOM 685 C C . ASN A 1 101 ? 41.783 5.880 -56.200 1.00 96.12 101 ASN A C 1
ATOM 687 O O . ASN A 1 101 ? 42.371 4.934 -55.674 1.00 96.12 101 ASN A O 1
ATOM 691 N N . TYR A 1 102 ? 41.902 7.130 -55.762 1.00 95.50 102 TYR A N 1
ATOM 692 C CA . TYR A 1 102 ? 42.630 7.548 -54.569 1.00 95.50 102 TYR A CA 1
ATOM 693 C C . TYR A 1 102 ? 41.636 8.094 -53.540 1.00 95.50 102 TYR A C 1
ATOM 695 O O . TYR A 1 102 ? 41.083 9.177 -53.723 1.00 95.50 102 TYR A O 1
ATOM 703 N N . SER A 1 103 ? 41.404 7.341 -52.461 1.00 95.38 103 SER A N 1
ATOM 704 C CA . SER A 1 103 ? 40.511 7.756 -51.367 1.00 95.38 103 SER A CA 1
ATOM 705 C C . SER A 1 103 ? 41.266 8.557 -50.300 1.00 95.38 103 SER A C 1
ATOM 707 O O . SER A 1 103 ? 42.405 8.231 -49.955 1.00 95.38 103 SER A O 1
ATOM 709 N N . VAL A 1 104 ? 40.644 9.609 -49.777 1.00 94.62 104 VAL A N 1
ATOM 710 C CA . VAL A 1 104 ? 41.079 10.347 -48.584 1.00 94.62 104 VAL A CA 1
ATOM 711 C C . VAL A 1 104 ? 39.898 10.525 -47.635 1.00 94.62 104 VAL A C 1
ATOM 713 O O . VAL A 1 104 ? 38.766 10.749 -48.063 1.00 94.62 104 VAL A O 1
ATOM 716 N N . GLY A 1 105 ? 40.163 10.464 -46.331 1.00 95.25 105 GLY A N 1
ATOM 717 C CA . GLY A 1 105 ? 39.109 10.455 -45.319 1.00 95.25 105 GLY A CA 1
ATOM 718 C C . GLY A 1 105 ? 38.526 9.057 -45.110 1.00 95.25 105 GLY A C 1
ATOM 719 O O . GLY A 1 105 ? 39.261 8.072 -45.141 1.00 95.25 105 GLY A O 1
ATOM 720 N N . GLY A 1 106 ? 37.227 8.977 -44.826 1.00 94.75 106 GLY A N 1
ATOM 721 C CA . GLY A 1 106 ? 36.536 7.716 -44.551 1.00 94.75 106 GLY A CA 1
ATOM 722 C C . GLY A 1 106 ? 35.289 7.897 -43.685 1.00 94.75 106 GLY A C 1
ATOM 723 O O . GLY A 1 106 ? 34.996 9.003 -43.231 1.00 94.75 106 GLY A O 1
ATOM 724 N N . ALA A 1 107 ? 34.595 6.790 -43.407 1.00 95.56 107 ALA A N 1
ATOM 725 C CA . ALA A 1 107 ? 33.303 6.769 -42.708 1.00 95.56 107 ALA A CA 1
ATOM 726 C C . ALA A 1 107 ? 33.294 7.354 -41.284 1.00 95.56 107 ALA A C 1
ATOM 728 O O . ALA A 1 107 ? 32.230 7.681 -40.776 1.00 95.56 107 ALA A O 1
ATOM 729 N N . SER A 1 108 ? 34.463 7.515 -40.657 1.00 95.31 108 SER A N 1
ATOM 730 C CA . SER A 1 108 ? 34.633 8.140 -39.337 1.00 95.31 108 SER A CA 1
ATOM 731 C C . SER A 1 108 ? 35.570 9.358 -39.347 1.00 95.31 108 SER A C 1
ATOM 733 O O . SER A 1 108 ? 35.972 9.853 -38.293 1.00 95.31 108 SER A O 1
ATOM 735 N N . SER A 1 109 ? 35.989 9.832 -40.528 1.00 95.69 109 SER A N 1
ATOM 736 C CA . SER A 1 109 ? 36.923 10.957 -40.638 1.00 95.69 109 SER A CA 1
ATOM 737 C C . SER A 1 109 ? 36.175 12.279 -40.755 1.00 95.69 109 SER A C 1
ATOM 739 O O . SER A 1 109 ? 35.593 12.576 -41.793 1.00 95.69 109 SER A O 1
ATOM 741 N N . LEU A 1 110 ? 36.266 13.121 -39.725 1.00 95.38 110 LEU A N 1
ATOM 742 C CA . LEU A 1 110 ? 35.725 14.490 -39.728 1.00 95.38 110 LEU A CA 1
ATOM 743 C C . LEU A 1 110 ? 36.735 15.540 -40.208 1.00 95.38 110 LEU A C 1
ATOM 745 O O . LEU A 1 110 ? 36.503 16.745 -40.100 1.00 95.38 110 LEU A O 1
ATOM 749 N N . TRP A 1 111 ? 37.887 15.096 -40.719 1.00 94.12 111 TRP A N 1
ATOM 750 C CA . TRP A 1 111 ? 38.935 15.967 -41.254 1.00 94.12 111 TRP A CA 1
ATOM 751 C C . TRP A 1 111 ? 39.391 17.018 -40.223 1.00 94.12 111 TRP A C 1
ATOM 753 O O . TRP A 1 111 ? 39.749 18.132 -40.579 1.00 94.12 111 TRP A O 1
ATOM 763 N N . GLY A 1 112 ? 39.350 16.695 -38.925 1.00 90.38 112 GLY A N 1
ATOM 764 C CA . GLY A 1 112 ? 39.731 17.606 -37.837 1.00 90.38 112 GLY A CA 1
ATOM 765 C C . GLY A 1 112 ? 38.806 18.815 -37.625 1.00 90.38 112 GLY A C 1
ATOM 766 O O . GLY A 1 112 ? 39.178 19.715 -36.877 1.00 90.38 112 GLY A O 1
ATOM 767 N N . GLY A 1 113 ? 37.639 18.855 -38.277 1.00 89.44 113 GLY A N 1
ATOM 768 C CA . GLY A 1 113 ? 36.611 19.885 -38.099 1.00 89.44 113 GLY A CA 1
ATOM 769 C C . GLY A 1 113 ? 35.335 19.337 -37.450 1.00 89.44 113 GLY A C 1
ATOM 770 O O . GLY A 1 113 ? 35.179 18.128 -37.295 1.00 89.44 113 GLY A O 1
ATOM 771 N N . SER A 1 114 ? 34.418 20.236 -37.087 1.00 91.44 114 SER A N 1
ATOM 772 C CA . SER A 1 114 ? 33.035 19.892 -36.729 1.00 91.44 114 SER A CA 1
ATOM 773 C C . SER A 1 114 ? 32.117 20.270 -37.889 1.00 91.44 114 SER A C 1
ATOM 775 O O . SER A 1 114 ? 32.248 21.366 -38.444 1.00 91.44 114 SER A O 1
ATOM 777 N N . TRP A 1 115 ? 31.224 19.358 -38.263 1.00 93.25 115 TRP A N 1
ATOM 778 C CA . TRP A 1 115 ? 30.387 19.458 -39.455 1.00 93.25 115 TRP A CA 1
ATOM 779 C C . TRP A 1 115 ? 28.917 19.284 -39.091 1.00 93.25 115 TRP A C 1
ATOM 781 O O . TRP A 1 115 ? 28.568 18.382 -38.335 1.00 93.25 115 TRP A O 1
ATOM 791 N N . ALA A 1 116 ? 28.060 20.115 -39.677 1.00 91.81 116 ALA A N 1
ATOM 792 C CA . ALA A 1 116 ? 26.608 19.973 -39.597 1.00 91.81 116 ALA A CA 1
ATOM 793 C C . ALA A 1 116 ? 26.021 19.667 -40.980 1.00 91.81 116 ALA A C 1
ATOM 795 O O . ALA A 1 116 ? 26.601 20.043 -41.999 1.00 91.81 116 ALA A O 1
ATOM 796 N N . ALA A 1 117 ? 24.829 19.064 -41.042 1.00 91.56 117 ALA A N 1
ATOM 797 C CA . ALA A 1 117 ? 24.123 18.829 -42.309 1.00 91.56 117 ALA A CA 1
ATOM 798 C C . ALA A 1 117 ? 23.979 20.109 -43.165 1.00 91.56 117 ALA A C 1
ATOM 800 O O . ALA A 1 117 ? 24.103 20.068 -44.390 1.00 91.56 117 ALA A O 1
ATOM 801 N N . SER A 1 118 ? 23.803 21.275 -42.526 1.00 91.44 118 SER A N 1
ATOM 802 C CA . SER A 1 118 ? 23.734 22.583 -43.197 1.00 91.44 118 SER A CA 1
ATOM 803 C C . SER A 1 118 ? 24.978 22.926 -44.023 1.00 91.44 118 SER A C 1
ATOM 805 O O . SER A 1 118 ? 24.864 23.656 -45.007 1.00 91.44 118 SER A O 1
ATOM 807 N N . ASP A 1 119 ? 26.144 22.386 -43.660 1.00 93.31 119 ASP A N 1
ATOM 808 C CA . ASP A 1 119 ? 27.411 22.648 -44.352 1.00 93.31 119 ASP A CA 1
ATOM 809 C C . ASP A 1 119 ? 27.463 22.011 -45.742 1.00 93.31 119 ASP A C 1
ATOM 811 O O . ASP A 1 119 ? 28.172 22.503 -46.616 1.00 93.31 119 ASP A O 1
ATOM 815 N N . PHE A 1 120 ? 26.668 20.961 -45.961 1.00 94.62 120 PHE A N 1
ATOM 816 C CA . PHE A 1 120 ? 26.581 20.243 -47.232 1.00 94.62 120 PHE A CA 1
ATOM 817 C C . PHE A 1 120 ? 25.245 20.453 -47.948 1.00 94.62 120 PHE A C 1
ATOM 819 O O . PHE A 1 120 ? 25.105 20.078 -49.109 1.00 94.62 120 PHE A O 1
ATOM 826 N N . ASN A 1 121 ? 24.258 21.068 -47.288 1.00 94.12 121 ASN A N 1
ATOM 827 C CA . ASN A 1 121 ? 22.919 21.299 -47.841 1.00 94.12 121 ASN A CA 1
ATOM 828 C C . ASN A 1 121 ? 22.772 22.593 -48.653 1.00 94.12 121 ASN A C 1
ATOM 830 O O . ASN A 1 121 ? 21.679 22.893 -49.137 1.00 94.12 121 ASN A O 1
ATOM 834 N N . SER A 1 122 ? 23.861 23.330 -48.846 1.00 91.94 122 SER A N 1
ATOM 835 C CA . SER A 1 122 ? 23.970 24.451 -49.787 1.00 91.94 122 SER A CA 1
ATOM 836 C C . SER A 1 122 ? 25.044 24.143 -50.841 1.00 91.94 122 SER A C 1
ATOM 838 O O . SER A 1 122 ? 25.465 22.998 -50.943 1.00 91.94 122 SER A O 1
ATOM 840 N N . SER A 1 123 ? 25.449 25.098 -51.684 1.00 92.75 123 SER A N 1
ATOM 841 C CA . SER A 1 123 ? 26.586 24.886 -52.597 1.00 92.75 123 SER A CA 1
ATOM 842 C C . SER A 1 123 ? 27.899 24.979 -51.819 1.00 92.75 123 SER A C 1
ATOM 844 O O . SER A 1 123 ? 28.056 25.891 -51.009 1.00 92.75 123 SER A O 1
ATOM 846 N N . TRP A 1 124 ? 28.848 24.084 -52.088 1.00 94.56 124 TRP A N 1
ATOM 847 C CA . TRP A 1 124 ? 30.139 24.043 -51.391 1.00 94.56 124 TRP A CA 1
ATOM 848 C C . TRP A 1 124 ? 31.264 23.564 -52.312 1.00 94.56 124 TRP A C 1
ATOM 850 O O . TRP A 1 124 ? 31.016 22.936 -53.339 1.00 94.56 124 TRP A O 1
ATOM 860 N N . ASP A 1 125 ? 32.504 23.867 -51.930 1.00 95.25 125 ASP A N 1
ATOM 861 C CA . ASP A 1 125 ? 33.695 23.580 -52.729 1.00 95.25 125 ASP A CA 1
ATOM 862 C C . ASP A 1 125 ? 34.694 22.702 -51.968 1.00 95.25 125 ASP A C 1
ATOM 864 O O . ASP A 1 125 ? 34.837 22.785 -50.750 1.00 95.25 125 ASP A O 1
ATOM 868 N N . LEU A 1 126 ? 35.445 21.906 -52.719 1.00 95.88 126 LEU A N 1
ATOM 869 C CA . LEU A 1 126 ? 36.603 21.128 -52.296 1.00 95.88 126 LEU A CA 1
ATOM 870 C C . LEU A 1 126 ? 37.8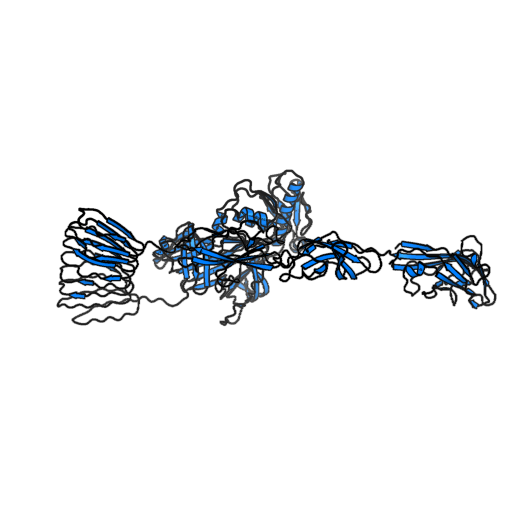28 21.636 -53.058 1.00 95.88 126 LEU A C 1
ATOM 872 O O . LEU A 1 126 ? 37.744 21.926 -54.248 1.00 95.88 126 LEU A O 1
ATOM 876 N N . THR A 1 127 ? 38.991 21.680 -52.416 1.00 96.75 127 THR A N 1
ATOM 877 C CA . THR A 1 127 ? 40.257 21.973 -53.104 1.00 96.75 127 THR A CA 1
ATOM 878 C C . THR A 1 127 ? 41.184 20.772 -53.073 1.00 96.75 127 THR A C 1
ATOM 880 O O . THR A 1 127 ? 41.263 20.071 -52.065 1.00 96.75 127 THR A O 1
ATOM 883 N N . LEU A 1 128 ? 41.903 20.529 -54.167 1.00 96.06 128 LEU A N 1
ATOM 884 C CA . LEU A 1 128 ? 42.890 19.458 -54.251 1.00 96.06 128 LEU A CA 1
ATOM 885 C C . LEU A 1 128 ? 44.179 19.921 -54.937 1.00 96.06 128 LEU A C 1
ATOM 887 O O . LEU A 1 128 ? 44.164 20.733 -55.865 1.00 96.06 128 LEU A O 1
ATOM 891 N N . GLN A 1 129 ? 45.304 19.378 -54.480 1.00 96.56 129 GLN A N 1
ATOM 892 C CA . GLN A 1 129 ? 46.639 19.625 -55.021 1.00 96.56 129 GLN A CA 1
ATOM 893 C C . GLN A 1 129 ? 47.435 18.323 -55.077 1.00 96.56 129 GLN A C 1
ATOM 895 O O . GLN A 1 129 ? 47.416 17.529 -54.137 1.00 96.56 129 GLN A O 1
ATOM 900 N N . VAL A 1 130 ? 48.188 18.125 -56.157 1.00 96.75 130 VAL A N 1
ATOM 901 C CA . VAL A 1 130 ? 49.021 16.932 -56.362 1.00 96.75 130 VAL A CA 1
ATOM 902 C C . VAL A 1 130 ? 50.492 17.319 -56.255 1.00 96.75 130 VAL A C 1
ATOM 904 O O . VAL A 1 130 ? 50.933 18.277 -56.887 1.00 96.75 130 VAL A O 1
ATOM 907 N N . TYR A 1 131 ? 51.264 16.576 -55.468 1.00 96.50 131 TYR A N 1
ATOM 908 C CA . TYR A 1 131 ? 52.704 16.779 -55.334 1.00 96.50 131 TYR A CA 1
ATOM 909 C C . TYR A 1 131 ? 53.481 15.894 -56.304 1.00 96.50 131 TYR A C 1
ATOM 911 O O . TYR A 1 131 ? 53.205 14.697 -56.412 1.00 96.50 131 TYR A O 1
ATOM 919 N N . ASN A 1 132 ? 54.471 16.476 -56.979 1.00 96.38 132 ASN A N 1
ATOM 920 C CA . ASN A 1 132 ? 55.405 15.759 -57.835 1.00 96.38 132 ASN A CA 1
ATOM 921 C C . ASN A 1 132 ? 56.705 15.457 -57.081 1.00 96.38 132 ASN A C 1
ATOM 923 O O . ASN A 1 132 ? 57.514 16.348 -56.838 1.00 96.38 132 ASN A O 1
ATOM 927 N N . LYS A 1 133 ? 56.923 14.175 -56.770 1.00 94.06 133 LYS A N 1
ATOM 928 C CA . LYS A 1 133 ? 58.106 13.639 -56.075 1.00 94.06 133 LYS A CA 1
ATOM 929 C C . LYS A 1 133 ? 59.299 13.390 -57.004 1.00 94.06 133 LYS A C 1
ATOM 931 O O . LYS A 1 133 ? 60.374 13.032 -56.529 1.00 94.06 133 LYS A O 1
ATOM 936 N N . HIS A 1 134 ? 59.141 13.546 -58.321 1.00 94.06 134 HIS A N 1
ATOM 937 C CA . HIS A 1 134 ? 60.243 13.337 -59.256 1.00 94.06 134 HIS A CA 1
ATOM 938 C C . HIS A 1 134 ? 61.310 14.420 -59.074 1.00 94.06 134 HIS A C 1
ATOM 940 O O . HIS A 1 134 ? 61.003 15.609 -59.032 1.00 94.06 134 HIS A O 1
ATOM 946 N N . THR A 1 135 ? 62.576 14.014 -59.011 1.00 94.06 135 THR A N 1
ATOM 947 C CA . THR A 1 135 ? 63.696 14.895 -58.640 1.00 94.06 135 THR A CA 1
ATOM 948 C C . THR A 1 135 ? 64.155 15.830 -59.758 1.00 94.06 135 THR A C 1
ATOM 950 O O . THR A 1 135 ? 64.787 16.843 -59.482 1.00 94.06 135 THR A O 1
ATOM 953 N N . SER A 1 136 ? 63.840 15.515 -61.019 1.00 94.12 136 SER A N 1
ATOM 954 C CA . SER A 1 136 ? 64.395 16.234 -62.181 1.00 94.12 136 SER A CA 1
ATOM 955 C C . SER A 1 136 ? 63.444 16.440 -63.366 1.00 94.12 136 SER A C 1
ATOM 957 O O . SER A 1 136 ? 63.868 16.905 -64.421 1.00 94.12 136 SER A O 1
ATOM 959 N N . SER A 1 137 ? 62.160 16.088 -63.255 1.00 95.88 137 SER A N 1
ATOM 960 C CA . SER A 1 137 ? 61.231 16.148 -64.393 1.00 95.88 137 SER A CA 1
ATOM 961 C C . SER A 1 137 ? 59.856 16.611 -63.961 1.00 95.88 137 SER A C 1
ATOM 963 O O . SER A 1 137 ? 59.357 16.215 -62.905 1.00 95.88 137 SER A O 1
ATOM 965 N N . ALA A 1 138 ? 59.241 17.426 -64.814 1.00 95.44 138 ALA A N 1
ATOM 966 C CA . ALA A 1 138 ? 57.832 17.738 -64.691 1.00 95.44 138 ALA A CA 1
ATOM 967 C C . ALA A 1 138 ? 56.985 16.479 -64.915 1.00 95.44 138 ALA A C 1
ATOM 969 O O . ALA A 1 138 ? 57.358 15.591 -65.687 1.00 95.44 138 ALA A O 1
ATOM 970 N N . ARG A 1 139 ? 55.854 16.403 -64.218 1.00 96.75 139 ARG A N 1
ATOM 971 C CA . ARG A 1 139 ? 54.884 15.310 -64.322 1.00 96.75 139 ARG A CA 1
ATOM 972 C C . ARG A 1 139 ? 53.487 15.900 -64.436 1.00 96.75 139 ARG A C 1
ATOM 974 O O . ARG A 1 139 ? 53.199 16.931 -63.830 1.00 96.75 139 ARG A O 1
ATOM 981 N N . THR A 1 140 ? 52.635 15.253 -65.225 1.00 97.44 140 THR A N 1
ATOM 982 C CA . THR A 1 140 ? 51.252 15.692 -65.433 1.00 97.44 140 THR A CA 1
ATOM 983 C C . THR A 1 140 ? 50.310 14.823 -64.616 1.00 97.44 140 THR A C 1
ATOM 985 O O . THR A 1 140 ? 50.281 13.607 -64.803 1.00 97.44 140 THR A O 1
ATOM 988 N N . ALA A 1 141 ? 49.554 15.448 -63.716 1.00 97.38 141 ALA A N 1
ATOM 989 C CA . ALA A 1 141 ? 48.413 14.844 -63.045 1.00 97.38 141 ALA A CA 1
ATOM 990 C C . ALA A 1 141 ? 47.183 14.966 -63.949 1.00 97.38 141 ALA A C 1
ATOM 992 O O . ALA A 1 141 ? 46.942 16.039 -64.509 1.00 97.38 141 ALA A O 1
ATOM 993 N N . SER A 1 142 ? 46.422 13.884 -64.084 1.00 97.50 142 SER A N 1
ATOM 994 C CA . SER A 1 142 ? 45.158 13.837 -64.819 1.00 97.50 142 SER A CA 1
ATOM 995 C C . SER A 1 142 ? 44.070 13.313 -63.890 1.00 97.50 142 SER A C 1
ATOM 997 O O . SER A 1 142 ? 44.265 12.261 -63.291 1.00 97.50 142 SER A O 1
ATOM 999 N N . ILE A 1 143 ? 42.964 14.038 -63.750 1.00 97.31 143 ILE A N 1
ATOM 1000 C CA . ILE A 1 143 ? 41.820 13.650 -62.914 1.00 97.31 143 ILE A CA 1
ATOM 1001 C C . ILE A 1 143 ? 40.602 13.507 -63.811 1.00 97.31 143 ILE A C 1
ATOM 1003 O O . ILE A 1 143 ? 40.322 14.419 -64.591 1.00 97.31 143 ILE A O 1
ATOM 1007 N N . ASP A 1 144 ? 39.924 12.372 -63.689 1.00 95.38 144 ASP A N 1
ATOM 1008 C CA . ASP A 1 144 ? 38.721 12.037 -64.449 1.00 95.38 144 ASP A CA 1
ATOM 1009 C C . ASP A 1 144 ? 37.459 12.380 -63.659 1.00 95.38 144 ASP A C 1
ATOM 1011 O O . ASP A 1 144 ? 36.627 13.151 -64.111 1.00 95.38 144 ASP A O 1
ATOM 1015 N N . TYR A 1 145 ? 37.374 11.920 -62.411 1.00 96.62 145 TYR A N 1
ATOM 1016 C CA . TYR A 1 145 ? 36.189 12.090 -61.580 1.00 96.62 145 TYR A CA 1
ATOM 1017 C C . TYR A 1 145 ? 36.558 12.330 -60.119 1.00 96.62 145 TYR A C 1
ATOM 1019 O O . TYR A 1 145 ? 37.529 11.782 -59.596 1.00 96.62 145 TYR A O 1
ATOM 1027 N N . VAL A 1 146 ? 35.775 13.159 -59.432 1.00 96.94 146 VAL A N 1
ATOM 1028 C CA . VAL A 1 146 ? 35.869 13.320 -57.978 1.00 96.94 146 VAL A CA 1
ATOM 1029 C C . VAL A 1 146 ? 34.498 13.064 -57.386 1.00 96.94 146 VAL A C 1
ATOM 1031 O O . VAL A 1 146 ? 33.540 13.682 -57.815 1.00 96.94 146 VAL A O 1
ATOM 1034 N N . SER A 1 147 ? 34.381 12.217 -56.370 1.00 95.94 147 SER A N 1
ATOM 1035 C CA . SER A 1 147 ? 33.124 12.052 -55.630 1.00 95.94 147 SER A CA 1
ATOM 1036 C C . SER A 1 147 ? 33.345 12.198 -54.143 1.00 95.94 147 SER A C 1
ATOM 1038 O O . SER A 1 147 ? 34.381 11.774 -53.629 1.00 95.94 147 SER A O 1
ATOM 1040 N N . VAL A 1 148 ? 32.348 12.736 -53.450 1.00 97.25 148 VAL A N 1
ATOM 1041 C CA . VAL A 1 148 ? 32.365 12.838 -51.992 1.00 97.25 148 VAL A CA 1
ATOM 1042 C C . VAL A 1 148 ? 31.231 12.005 -51.428 1.00 97.25 148 VAL A C 1
ATOM 1044 O O . VAL A 1 148 ? 30.088 12.165 -51.844 1.00 97.25 148 VAL A O 1
ATOM 1047 N N . THR A 1 149 ? 31.538 11.134 -50.474 1.00 97.25 149 THR A N 1
ATOM 1048 C CA . THR A 1 149 ? 30.550 10.404 -49.682 1.00 97.25 149 THR A CA 1
ATOM 1049 C C . THR A 1 149 ? 30.542 10.966 -48.270 1.00 97.25 149 THR A C 1
ATOM 1051 O O . THR A 1 149 ? 31.563 10.970 -47.583 1.00 97.25 149 THR A O 1
ATOM 1054 N N . ILE A 1 150 ? 29.377 11.445 -47.844 1.00 97.50 150 ILE A N 1
ATOM 1055 C CA . ILE A 1 150 ? 29.139 11.973 -46.502 1.00 97.50 150 ILE A CA 1
ATOM 1056 C C . ILE A 1 150 ? 28.380 10.905 -45.721 1.00 97.50 150 ILE A C 1
ATOM 1058 O O . ILE A 1 150 ? 27.297 10.489 -46.135 1.00 97.50 150 ILE A O 1
ATOM 1062 N N . TYR A 1 151 ? 28.955 10.452 -44.616 1.00 97.06 151 TYR A N 1
ATOM 1063 C CA . TYR A 1 151 ? 28.368 9.486 -43.695 1.00 97.06 151 TYR A CA 1
ATOM 1064 C C . TYR A 1 151 ? 27.718 10.250 -42.542 1.00 97.06 151 TYR A C 1
ATOM 1066 O O . TYR A 1 151 ? 28.324 11.179 -42.005 1.00 97.06 151 TYR A O 1
ATOM 1074 N N . TYR A 1 152 ? 26.479 9.904 -42.200 1.00 94.38 152 TYR A N 1
ATOM 1075 C CA . TYR A 1 152 ? 25.712 10.607 -41.174 1.00 94.38 152 TYR A CA 1
ATOM 1076 C C . TYR A 1 152 ? 24.745 9.686 -40.434 1.00 94.38 152 TYR A C 1
ATOM 1078 O O . TYR A 1 152 ? 24.313 8.642 -40.940 1.00 94.38 152 TYR A O 1
ATOM 1086 N N . THR A 1 153 ? 24.361 10.118 -39.241 1.00 91.50 153 THR A N 1
ATOM 1087 C CA . THR A 1 153 ? 23.291 9.522 -38.451 1.00 91.50 153 THR A CA 1
ATOM 1088 C C . THR A 1 153 ? 22.156 10.535 -38.365 1.00 91.50 153 THR A C 1
ATOM 1090 O O . THR A 1 153 ? 22.371 11.692 -38.001 1.00 91.50 153 THR A O 1
ATOM 1093 N N . GLU A 1 154 ? 20.970 10.120 -38.814 1.00 88.81 154 GLU A N 1
ATOM 1094 C CA . GLU A 1 154 ? 19.765 10.952 -38.787 1.00 88.81 154 GLU A CA 1
ATOM 1095 C C . GLU A 1 154 ? 19.361 11.231 -37.339 1.00 88.81 154 GLU A C 1
ATOM 1097 O O . GLU A 1 154 ? 19.448 10.337 -36.501 1.00 88.81 154 GLU A O 1
ATOM 1102 N N . ASN A 1 155 ? 18.930 12.462 -37.062 1.00 87.44 155 ASN A N 1
ATOM 1103 C CA . ASN A 1 155 ? 18.361 12.823 -35.766 1.00 87.44 155 ASN A CA 1
ATOM 1104 C C . ASN A 1 155 ? 17.012 12.121 -35.595 1.00 87.44 155 ASN A C 1
ATOM 1106 O O . ASN A 1 155 ? 16.186 12.150 -36.513 1.00 87.44 155 ASN A O 1
ATOM 1110 N N . THR A 1 156 ? 16.779 11.514 -34.437 1.00 87.62 156 THR A N 1
ATOM 1111 C CA . THR A 1 156 ? 15.479 10.937 -34.105 1.00 87.62 156 THR A CA 1
ATOM 1112 C C . THR A 1 156 ? 14.610 11.980 -33.416 1.00 87.62 156 THR A C 1
ATOM 1114 O O . THR A 1 156 ? 15.090 12.734 -32.585 1.00 87.62 156 THR A O 1
ATOM 1117 N N . ASP A 1 157 ? 13.325 12.060 -33.775 1.00 89.00 157 ASP A N 1
ATOM 1118 C CA . ASP A 1 157 ? 12.415 12.956 -33.057 1.00 89.00 157 ASP A CA 1
ATOM 1119 C C . ASP A 1 157 ? 12.274 12.496 -31.591 1.00 89.00 157 ASP A C 1
ATOM 1121 O O . ASP A 1 157 ? 12.213 11.281 -31.324 1.00 89.00 157 ASP A O 1
ATOM 1125 N N . PRO A 1 158 ? 12.100 13.430 -30.637 1.00 93.31 158 PRO A N 1
ATOM 1126 C CA . PRO A 1 158 ? 11.863 13.071 -29.250 1.00 93.31 158 PRO A CA 1
ATOM 1127 C C . PRO A 1 158 ? 10.587 12.234 -29.124 1.00 93.31 158 PRO A C 1
ATOM 1129 O O . PRO A 1 158 ? 9.648 12.341 -29.916 1.00 93.31 158 PRO A O 1
ATOM 1132 N N . ARG A 1 159 ? 10.504 11.402 -28.083 1.00 93.94 159 ARG A N 1
ATOM 1133 C CA . ARG A 1 159 ? 9.355 10.506 -27.866 1.00 93.94 159 ARG A CA 1
ATOM 1134 C C . ARG A 1 159 ? 8.914 10.427 -26.413 1.00 93.94 159 ARG A C 1
ATOM 1136 O O . ARG A 1 159 ? 9.712 10.530 -25.484 1.00 93.94 159 ARG A O 1
ATOM 1143 N N . PHE A 1 160 ? 7.623 10.167 -26.217 1.00 95.94 160 PHE A N 1
ATOM 1144 C CA . PHE A 1 160 ? 7.074 9.792 -24.914 1.00 95.94 160 PHE A CA 1
ATOM 1145 C C . PHE A 1 160 ? 7.142 8.277 -24.742 1.00 95.94 160 PHE A C 1
ATOM 1147 O O . PHE A 1 160 ? 6.462 7.545 -25.458 1.00 95.94 160 PHE A O 1
ATOM 1154 N N . THR A 1 161 ? 7.915 7.803 -23.768 1.00 95.56 161 THR A N 1
ATOM 1155 C CA . THR A 1 161 ? 7.896 6.391 -23.348 1.00 95.56 161 THR A CA 1
ATOM 1156 C C . THR A 1 161 ? 6.806 6.126 -22.309 1.00 95.56 161 THR A C 1
ATOM 1158 O O . THR A 1 161 ? 6.265 5.026 -22.258 1.00 95.56 161 THR A O 1
ATOM 1161 N N . THR A 1 162 ? 6.401 7.165 -21.572 1.00 97.12 162 THR A N 1
ATOM 1162 C CA . THR A 1 162 ? 5.181 7.184 -20.753 1.00 97.12 162 THR A CA 1
ATOM 1163 C C . THR A 1 162 ? 4.420 8.473 -21.040 1.00 97.12 162 THR A C 1
ATOM 1165 O O . THR A 1 162 ? 5.000 9.560 -20.971 1.00 97.12 162 THR A O 1
ATOM 1168 N N . GLN A 1 163 ? 3.127 8.364 -21.356 1.00 96.56 163 GLN A N 1
ATOM 1169 C CA . GLN A 1 163 ? 2.279 9.528 -21.632 1.00 96.56 163 GLN A CA 1
ATOM 1170 C C . GLN A 1 163 ? 2.088 10.400 -20.377 1.00 96.56 163 GLN A C 1
ATOM 1172 O O . GLN A 1 163 ? 2.101 9.871 -19.264 1.00 96.56 163 GLN A O 1
ATOM 1177 N N . PRO A 1 164 ? 1.879 11.721 -20.530 1.00 96.94 164 PRO A N 1
ATOM 1178 C CA . PRO A 1 164 ? 1.659 12.611 -19.400 1.00 96.94 164 PRO A CA 1
ATOM 1179 C C . PRO A 1 164 ? 0.385 12.303 -18.611 1.00 96.94 164 PRO A C 1
ATOM 1181 O O . PRO A 1 164 ? -0.696 12.156 -19.179 1.00 96.94 164 PRO A O 1
ATOM 1184 N N . SER A 1 165 ? 0.509 12.288 -17.285 1.00 95.25 165 SER A N 1
ATOM 1185 C CA . SER A 1 165 ? -0.605 12.148 -16.343 1.00 95.25 165 SER A CA 1
ATOM 1186 C C . SER A 1 165 ? -0.552 13.228 -15.266 1.00 95.25 165 SER A C 1
ATOM 1188 O O . SER A 1 165 ? 0.527 13.540 -14.754 1.00 95.25 165 SER A O 1
ATOM 1190 N N . VAL A 1 166 ? -1.712 13.775 -14.897 1.00 96.38 166 VAL A N 1
ATOM 1191 C CA . VAL A 1 166 ? -1.831 14.795 -13.845 1.00 96.38 166 VAL A CA 1
ATOM 1192 C C . VAL A 1 166 ? -1.894 14.142 -12.470 1.00 96.38 166 VAL A C 1
ATOM 1194 O O . VAL A 1 166 ? -2.759 13.312 -12.204 1.00 96.38 166 VAL A O 1
ATOM 1197 N N . ASN A 1 167 ? -1.028 14.599 -11.577 1.00 93.88 167 ASN A N 1
ATOM 1198 C CA . ASN A 1 167 ? -0.971 14.241 -10.174 1.00 93.88 167 ASN A CA 1
ATOM 1199 C C . ASN A 1 167 ? -1.267 15.486 -9.324 1.00 93.88 167 ASN A C 1
ATOM 1201 O O . ASN A 1 167 ? -0.656 16.544 -9.485 1.00 93.88 167 ASN A O 1
ATOM 1205 N N . HIS A 1 168 ? -2.225 15.361 -8.411 1.00 91.75 168 HIS A N 1
ATOM 1206 C CA . HIS A 1 168 ? -2.555 16.398 -7.432 1.00 91.75 168 HIS A CA 1
ATOM 1207 C C . HIS A 1 168 ? -1.903 16.063 -6.085 1.00 91.75 168 HIS A C 1
ATOM 1209 O O . HIS A 1 168 ? -1.535 14.913 -5.835 1.00 91.75 168 HIS A O 1
ATOM 1215 N N . ASN A 1 169 ? -1.798 17.045 -5.184 1.00 86.88 169 ASN A N 1
ATOM 1216 C CA . ASN A 1 169 ? -1.383 16.758 -3.811 1.00 86.88 169 ASN A CA 1
ATOM 1217 C C . ASN A 1 169 ? -2.344 15.758 -3.154 1.00 86.88 169 ASN A C 1
ATOM 1219 O O . ASN A 1 169 ? -3.534 15.696 -3.482 1.00 86.88 169 ASN A O 1
ATOM 1223 N N . SER A 1 170 ? -1.824 14.985 -2.199 1.00 85.25 170 SER A N 1
ATOM 1224 C CA . SER A 1 170 ? -2.581 13.920 -1.542 1.00 85.25 170 SER A CA 1
ATOM 1225 C C . SER A 1 170 ? -3.921 14.422 -1.001 1.00 85.25 170 SER A C 1
ATOM 1227 O O . SER A 1 170 ? -3.995 15.341 -0.183 1.00 85.25 170 SER A O 1
ATOM 1229 N N . GLY A 1 171 ? -4.996 13.789 -1.468 1.00 84.06 171 GLY A N 1
ATOM 1230 C CA . GLY A 1 171 ? -6.354 14.077 -1.036 1.00 84.06 171 GLY A CA 1
ATOM 1231 C C . GLY A 1 171 ? -7.058 15.242 -1.735 1.00 84.06 171 GLY A C 1
ATOM 1232 O O . GLY A 1 171 ? -8.109 15.670 -1.251 1.00 84.06 171 GLY A O 1
ATOM 1233 N N . TYR A 1 172 ? -6.520 15.712 -2.855 1.00 91.88 172 TYR A N 1
ATOM 1234 C CA . TYR A 1 172 ? -7.148 16.694 -3.732 1.00 91.88 172 TYR A CA 1
ATOM 1235 C C . TYR A 1 172 ? -7.371 16.117 -5.133 1.00 91.88 172 TYR A C 1
ATOM 1237 O O . TYR A 1 172 ? -6.735 15.140 -5.524 1.00 91.88 172 TYR A O 1
ATOM 1245 N N . SER A 1 173 ? -8.292 16.717 -5.881 1.00 93.06 173 SER A N 1
ATOM 1246 C CA . SER A 1 173 ? -8.662 16.294 -7.241 1.00 93.06 173 SER A CA 1
ATOM 1247 C C . SER A 1 173 ? -8.650 17.435 -8.261 1.00 93.06 173 SER A C 1
ATOM 1249 O O . SER A 1 173 ? -8.775 17.176 -9.455 1.00 93.06 173 SER A O 1
ATOM 1251 N N . HIS A 1 174 ? -8.504 18.675 -7.790 1.00 95.81 174 HIS A N 1
ATOM 1252 C CA . HIS A 1 174 ? -8.489 19.901 -8.583 1.00 95.81 174 HIS A CA 1
ATOM 1253 C C . HIS A 1 174 ? -7.375 20.814 -8.077 1.00 95.81 174 HIS A C 1
ATOM 1255 O O . HIS A 1 174 ? -7.042 20.773 -6.892 1.00 95.81 174 HIS A O 1
ATOM 1261 N N . ILE A 1 175 ? -6.820 21.670 -8.932 1.00 96.44 175 ILE A N 1
ATOM 1262 C CA . ILE A 1 175 ? -5.952 22.764 -8.481 1.00 96.44 175 ILE A CA 1
ATOM 1263 C C . ILE A 1 175 ? -6.752 24.019 -8.139 1.00 96.44 175 ILE A C 1
ATOM 1265 O O . ILE A 1 175 ? -7.731 24.341 -8.804 1.00 96.44 175 ILE A O 1
ATOM 1269 N N . GLY A 1 176 ? -6.280 24.770 -7.150 1.00 95.00 176 GLY A N 1
ATOM 1270 C CA . GLY A 1 176 ? -6.844 26.056 -6.739 1.00 95.00 176 GLY A CA 1
ATOM 1271 C C . GLY A 1 176 ? -5.887 26.796 -5.812 1.00 95.00 176 GLY A C 1
ATOM 1272 O O . GLY A 1 176 ? -4.769 26.338 -5.578 1.00 95.00 176 GLY A O 1
ATOM 1273 N N . ALA A 1 177 ? -6.315 27.927 -5.248 1.00 92.44 177 ALA A N 1
ATOM 1274 C CA . ALA A 1 177 ? -5.460 28.737 -4.371 1.00 92.44 177 ALA A CA 1
ATOM 1275 C C . ALA A 1 177 ? -4.945 27.960 -3.141 1.00 92.44 177 ALA A C 1
ATOM 1277 O O . ALA A 1 177 ? -3.849 28.233 -2.657 1.00 92.44 177 ALA A O 1
ATOM 1278 N N . ASN A 1 178 ? -5.711 26.967 -2.677 1.00 90.69 178 ASN A N 1
ATOM 1279 C CA . ASN A 1 178 ? -5.388 26.122 -1.524 1.00 90.69 178 ASN A CA 1
ATOM 1280 C C . ASN A 1 178 ? -4.731 24.778 -1.900 1.00 90.69 178 ASN A C 1
ATOM 1282 O O . ASN A 1 178 ? -4.292 24.042 -1.017 1.00 90.69 178 ASN A O 1
ATOM 1286 N N . ASN A 1 179 ? -4.634 24.459 -3.196 1.00 91.88 179 ASN A N 1
ATOM 1287 C CA . ASN A 1 179 ? -4.001 23.246 -3.705 1.00 91.88 179 ASN A CA 1
ATOM 1288 C C . ASN A 1 179 ? -3.302 23.520 -5.044 1.00 91.88 179 ASN A C 1
ATOM 1290 O O . ASN A 1 179 ? -3.862 23.318 -6.120 1.00 91.88 179 ASN A O 1
ATOM 1294 N N . THR A 1 180 ? -2.069 24.010 -4.984 1.00 92.00 180 THR A N 1
ATOM 1295 C CA . THR A 1 180 ? -1.263 24.337 -6.163 1.00 92.00 180 THR A CA 1
ATOM 1296 C C . THR A 1 180 ? 0.225 24.176 -5.836 1.00 92.00 180 THR A C 1
ATOM 1298 O O . THR A 1 180 ? 0.611 24.418 -4.690 1.00 92.00 180 THR A O 1
ATOM 1301 N N . PRO A 1 181 ? 1.088 23.830 -6.806 1.00 94.38 181 PRO A N 1
ATOM 1302 C CA . PRO A 1 181 ? 0.781 23.391 -8.174 1.00 94.38 181 PRO A CA 1
ATOM 1303 C C . PRO A 1 181 ? 0.386 21.903 -8.260 1.00 94.38 181 PRO A C 1
ATOM 1305 O O . PRO A 1 181 ? 0.627 21.142 -7.327 1.00 94.38 181 PRO A O 1
ATOM 1308 N N . ALA A 1 182 ? -0.186 21.484 -9.394 1.00 95.38 182 ALA A N 1
ATOM 1309 C CA . ALA A 1 182 ? -0.237 20.069 -9.783 1.00 95.38 182 ALA A CA 1
ATOM 1310 C C . ALA A 1 182 ? 1.062 19.659 -10.486 1.00 95.38 182 ALA A C 1
ATOM 1312 O O . ALA A 1 182 ? 1.707 20.483 -11.139 1.00 95.38 182 ALA A O 1
ATOM 1313 N N . SER A 1 183 ? 1.421 18.381 -10.386 1.00 95.31 183 SER A N 1
ATOM 1314 C CA . SER A 1 183 ? 2.531 17.772 -11.115 1.00 95.31 183 SER A CA 1
ATOM 1315 C C . SER A 1 183 ? 2.017 17.001 -12.327 1.00 95.31 183 SER A C 1
ATOM 1317 O O . SER A 1 183 ? 1.122 16.173 -12.220 1.00 95.31 183 SER A O 1
ATOM 1319 N N . VAL A 1 184 ? 2.590 17.245 -13.499 1.00 97.12 184 VAL A N 1
ATOM 1320 C CA . VAL A 1 184 ? 2.349 16.446 -14.703 1.00 97.12 184 VAL A CA 1
ATOM 1321 C C . VAL A 1 184 ? 3.558 15.554 -14.907 1.00 97.12 184 VAL A C 1
ATOM 1323 O O . VAL A 1 184 ? 4.635 16.038 -15.257 1.00 97.12 184 VAL A O 1
ATOM 1326 N N . SER A 1 185 ? 3.384 14.262 -14.654 1.00 96.75 185 SER A N 1
ATOM 1327 C CA . SER A 1 185 ? 4.452 13.266 -14.739 1.00 96.75 185 SER A CA 1
ATOM 1328 C C . SER A 1 185 ? 4.424 12.562 -16.089 1.00 96.75 185 SER A C 1
ATOM 1330 O O . SER A 1 185 ? 3.352 12.198 -16.563 1.00 96.75 185 SER A O 1
ATOM 1332 N N . PHE A 1 186 ? 5.591 12.374 -16.701 1.00 97.19 186 PHE A N 1
ATOM 1333 C CA . PHE A 1 186 ? 5.770 11.658 -17.967 1.00 97.19 186 PHE A CA 1
ATOM 1334 C C . PHE A 1 186 ? 7.185 11.079 -18.049 1.00 97.19 186 PHE A C 1
ATOM 1336 O O . PHE A 1 186 ? 8.039 11.357 -17.205 1.00 97.19 186 PHE A O 1
ATOM 1343 N N . THR A 1 187 ? 7.451 10.269 -19.068 1.00 97.25 187 THR A N 1
ATOM 1344 C CA . THR A 1 187 ? 8.811 9.811 -19.376 1.00 97.25 187 THR A CA 1
ATOM 1345 C C . THR A 1 187 ? 9.112 10.158 -20.821 1.00 97.25 187 THR A C 1
ATOM 1347 O O . THR A 1 187 ? 8.361 9.766 -21.717 1.00 97.25 187 THR A O 1
ATOM 1350 N N . SER A 1 188 ? 10.171 10.931 -21.036 1.00 95.50 188 SER A N 1
ATOM 1351 C CA . SER A 1 188 ? 10.664 11.297 -22.361 1.00 95.50 188 SER A CA 1
ATOM 1352 C C . SER A 1 188 ? 11.906 10.486 -22.704 1.00 95.50 188 SER A C 1
ATOM 1354 O O . SER A 1 188 ? 12.654 10.057 -21.826 1.00 95.50 188 SER A O 1
ATOM 1356 N N . ALA A 1 189 ? 12.134 10.272 -23.988 1.00 93.44 189 ALA A N 1
ATOM 1357 C CA . ALA A 1 189 ? 13.370 9.715 -24.498 1.00 93.44 189 ALA A CA 1
ATOM 1358 C C . ALA A 1 189 ? 13.731 10.418 -25.797 1.00 93.44 189 ALA A C 1
ATOM 1360 O O . ALA A 1 189 ? 12.856 10.890 -26.522 1.00 93.44 189 ALA A O 1
ATOM 1361 N N . ASP A 1 190 ? 15.023 10.461 -26.044 1.00 92.56 190 ASP A N 1
ATOM 1362 C CA . ASP A 1 190 ? 15.639 10.950 -27.256 1.00 92.56 190 ASP A CA 1
ATOM 1363 C C . ASP A 1 190 ? 17.010 10.265 -27.330 1.00 92.56 190 ASP A C 1
ATOM 1365 O O . ASP A 1 190 ? 17.630 10.037 -26.280 1.00 92.56 190 ASP A O 1
ATOM 1369 N N . ASP A 1 191 ? 17.403 9.807 -28.515 1.00 87.50 191 ASP A N 1
ATOM 1370 C CA . ASP A 1 191 ? 18.606 8.987 -28.671 1.00 87.50 191 ASP A CA 1
ATOM 1371 C C . ASP A 1 191 ? 19.873 9.856 -28.775 1.00 87.50 191 ASP A C 1
ATOM 1373 O O . ASP A 1 191 ? 20.968 9.393 -28.439 1.00 87.50 191 ASP A O 1
ATOM 1377 N N . GLU A 1 192 ? 19.729 11.134 -29.141 1.00 86.38 192 GLU A N 1
ATOM 1378 C CA . GLU A 1 192 ? 20.831 12.057 -29.395 1.00 86.38 192 GLU A CA 1
ATOM 1379 C C . GLU A 1 192 ? 20.908 13.195 -28.353 1.00 86.38 192 GLU A C 1
ATOM 1381 O O . GLU A 1 192 ? 22.008 13.647 -28.004 1.00 86.38 192 GLU A O 1
ATOM 1386 N N . GLN A 1 193 ? 19.776 13.635 -27.788 1.00 86.06 193 GLN A N 1
ATOM 1387 C CA . GLN A 1 193 ? 19.698 14.766 -26.862 1.00 86.06 193 GLN A CA 1
ATOM 1388 C C . GLN A 1 193 ? 19.339 14.333 -25.436 1.00 86.06 193 GLN A C 1
ATOM 1390 O O . GLN A 1 193 ? 18.390 13.611 -25.162 1.00 86.06 193 GLN A O 1
ATOM 1395 N N . SER A 1 194 ? 20.075 14.862 -24.456 1.00 89.00 194 SER A N 1
ATOM 1396 C CA . SER A 1 194 ? 19.780 14.642 -23.030 1.00 89.00 194 SER A CA 1
ATOM 1397 C C . SER A 1 194 ? 18.893 15.726 -22.406 1.00 89.00 194 SER A C 1
ATOM 1399 O O . SER A 1 194 ? 18.423 15.563 -21.279 1.00 89.00 194 SER A O 1
ATOM 1401 N N . SER A 1 195 ? 18.650 16.826 -23.125 1.00 93.00 195 SER A N 1
ATOM 1402 C CA . SER A 1 195 ? 17.841 17.967 -22.692 1.00 93.00 195 SER A CA 1
ATOM 1403 C C . SER A 1 195 ? 16.870 18.362 -23.795 1.00 93.00 195 SER A C 1
ATOM 1405 O O . SER A 1 195 ? 17.296 18.664 -24.903 1.00 93.00 195 SER A O 1
ATOM 1407 N N . LEU A 1 196 ? 15.586 18.428 -23.455 1.00 94.38 196 LEU A N 1
ATOM 1408 C CA . LEU A 1 196 ? 14.486 18.765 -24.352 1.00 94.38 196 LEU A CA 1
ATOM 1409 C C . LEU A 1 196 ? 13.765 20.012 -23.840 1.00 94.38 196 LEU A C 1
ATOM 1411 O O . LEU A 1 196 ? 13.660 20.246 -22.631 1.00 94.38 196 LEU A O 1
ATOM 1415 N N . SER A 1 197 ? 13.219 20.806 -24.751 1.00 95.69 197 SER A N 1
ATOM 1416 C CA . SER A 1 197 ? 12.262 21.852 -24.404 1.00 95.69 197 SER A CA 1
ATOM 1417 C C . SER A 1 197 ? 10.846 21.279 -24.384 1.00 95.69 197 SER A C 1
ATOM 1419 O O . SER A 1 197 ? 10.517 20.371 -25.147 1.00 95.69 197 SER A O 1
ATOM 1421 N N . TYR A 1 198 ? 9.999 21.776 -23.482 1.00 97.00 198 TYR A N 1
ATOM 1422 C CA . TYR A 1 198 ? 8.595 21.387 -23.420 1.00 97.00 198 TYR A CA 1
ATOM 1423 C C . TYR A 1 198 ? 7.669 22.595 -23.475 1.00 97.00 198 TYR A C 1
ATOM 1425 O O . TYR A 1 198 ? 7.969 23.666 -22.943 1.00 97.00 198 TYR A O 1
ATOM 1433 N N . THR A 1 199 ? 6.490 22.395 -24.062 1.00 97.31 199 THR A N 1
ATOM 1434 C CA . THR A 1 199 ? 5.386 23.359 -24.035 1.00 97.31 199 THR A CA 1
ATOM 1435 C C . THR A 1 199 ? 4.074 22.649 -23.721 1.00 97.31 199 THR A C 1
ATOM 1437 O O . THR A 1 199 ? 3.638 21.777 -24.467 1.00 97.31 199 THR A O 1
ATOM 1440 N N . VAL A 1 200 ? 3.412 23.047 -22.636 1.00 97.81 200 VAL A N 1
ATOM 1441 C CA . VAL A 1 200 ? 2.043 22.634 -22.309 1.00 97.81 200 VAL A CA 1
ATOM 1442 C C . VAL A 1 200 ? 1.069 23.610 -22.955 1.00 97.81 200 VAL A C 1
ATOM 1444 O O . VAL A 1 200 ? 1.158 24.821 -22.733 1.00 97.81 200 VAL A O 1
ATOM 1447 N N . LYS A 1 201 ? 0.123 23.094 -23.740 1.00 96.62 201 LYS A N 1
ATOM 1448 C CA . LYS A 1 201 ? -0.860 23.890 -24.482 1.00 96.62 201 LYS A CA 1
ATOM 1449 C C . LYS A 1 201 ? -2.291 23.497 -24.132 1.00 96.62 201 LYS A C 1
ATOM 1451 O O . LYS A 1 201 ? -2.577 22.334 -23.865 1.00 96.62 201 LYS A O 1
ATOM 1456 N N . LYS A 1 202 ? -3.197 24.471 -24.219 1.00 96.00 202 LYS A N 1
ATOM 1457 C CA . LYS A 1 202 ? -4.653 24.297 -24.208 1.00 96.00 202 LYS A CA 1
ATOM 1458 C C . LYS A 1 202 ? -5.215 24.901 -25.490 1.00 96.00 202 LYS A C 1
ATOM 1460 O O . LYS A 1 202 ? -5.121 26.109 -25.684 1.00 96.00 202 LYS A O 1
ATOM 1465 N N . SER A 1 203 ? -5.800 24.078 -26.363 1.00 88.62 203 SER A N 1
ATOM 1466 C CA . SER A 1 203 ? -6.368 24.528 -27.653 1.00 88.62 203 SER A CA 1
ATOM 1467 C C . SER A 1 203 ? -5.412 25.422 -28.468 1.00 88.62 203 SER A C 1
ATOM 1469 O O . SER A 1 203 ? -5.812 26.447 -29.007 1.00 88.62 203 SER A O 1
ATOM 1471 N N . GLY A 1 204 ? -4.123 25.066 -28.506 1.00 87.38 204 GLY A N 1
ATOM 1472 C CA . GLY A 1 204 ? -3.080 25.816 -29.219 1.00 87.38 204 GLY A CA 1
ATOM 1473 C C . GLY A 1 204 ? -2.417 26.950 -28.425 1.00 87.38 204 GLY A C 1
ATOM 1474 O O . GLY A 1 204 ? -1.277 27.294 -28.731 1.00 87.38 204 GLY A O 1
ATOM 1475 N N . SER A 1 205 ? -3.053 27.471 -27.372 1.00 94.25 205 SER A N 1
ATOM 1476 C CA . SER A 1 205 ? -2.479 28.513 -26.509 1.00 94.25 205 SER A CA 1
ATOM 1477 C C . SER A 1 205 ? -1.549 27.927 -25.449 1.00 94.25 205 SER A C 1
ATOM 1479 O O . SER A 1 205 ? -1.888 26.939 -24.796 1.00 94.25 205 SER A O 1
ATOM 1481 N N . THR A 1 206 ? -0.390 28.550 -25.236 1.00 96.75 206 THR A N 1
ATOM 1482 C CA . THR A 1 206 ? 0.591 28.111 -24.232 1.00 96.75 206 THR A CA 1
ATOM 1483 C C . THR A 1 206 ? 0.090 28.362 -22.809 1.00 96.75 206 THR A C 1
ATOM 1485 O O . THR A 1 206 ? -0.286 29.480 -22.463 1.00 96.75 206 THR A O 1
ATOM 1488 N N . VAL A 1 207 ? 0.116 27.322 -21.978 1.00 97.00 207 VAL A N 1
ATOM 1489 C CA . VAL A 1 207 ? -0.123 27.389 -20.525 1.00 97.00 207 VAL A CA 1
ATOM 1490 C C . VAL A 1 207 ? 1.207 27.500 -19.781 1.00 97.00 207 VAL A C 1
ATOM 1492 O O . VAL A 1 207 ? 1.355 28.323 -18.881 1.00 97.00 207 VAL A O 1
ATOM 1495 N N . LYS A 1 208 ? 2.190 26.684 -20.179 1.00 96.56 208 LYS A N 1
ATOM 1496 C CA . LYS A 1 208 ? 3.513 26.601 -19.550 1.00 96.56 208 LYS A CA 1
ATOM 1497 C C . LYS A 1 208 ? 4.562 26.181 -20.571 1.00 96.56 208 LYS A C 1
ATOM 1499 O O . LYS A 1 208 ? 4.249 25.422 -21.483 1.00 96.56 208 LYS A O 1
ATOM 1504 N N . SER A 1 209 ? 5.802 26.607 -20.389 1.00 96.31 209 SER A N 1
ATOM 1505 C CA . SER A 1 209 ? 6.946 26.112 -21.156 1.00 96.31 209 SER A CA 1
ATOM 1506 C C . SER A 1 209 ? 8.198 26.069 -20.288 1.00 96.31 209 SER A C 1
ATOM 1508 O O . SER A 1 209 ? 8.294 26.797 -19.298 1.00 96.31 209 SER A O 1
ATOM 1510 N N . GLY A 1 210 ? 9.160 25.236 -20.665 1.00 95.75 210 GLY A N 1
ATOM 1511 C CA . GLY A 1 210 ? 10.440 25.118 -19.973 1.00 95.75 210 GLY A CA 1
ATOM 1512 C C . GLY A 1 210 ? 11.337 24.073 -20.621 1.00 95.75 210 GLY A C 1
ATOM 1513 O O . GLY A 1 210 ? 11.152 23.730 -21.786 1.00 95.75 210 GLY A O 1
ATOM 1514 N N . THR A 1 211 ? 12.293 23.553 -19.857 1.00 95.50 211 THR A N 1
ATOM 1515 C CA . THR A 1 211 ? 13.175 22.458 -20.274 1.00 95.50 211 THR A CA 1
ATOM 1516 C C . THR A 1 211 ? 13.089 21.289 -19.299 1.00 95.50 211 THR A C 1
ATOM 1518 O O . THR A 1 211 ? 12.764 21.469 -18.124 1.00 95.50 211 THR A O 1
ATOM 1521 N N . VAL A 1 212 ? 13.349 20.086 -19.801 1.00 94.75 212 VAL A N 1
ATOM 1522 C CA . VAL A 1 212 ? 13.418 18.836 -19.037 1.00 94.75 212 VAL A CA 1
ATOM 1523 C C . VAL A 1 212 ? 14.552 17.971 -19.573 1.00 94.75 212 VAL A C 1
ATOM 1525 O O . VAL A 1 212 ? 14.889 18.044 -20.751 1.00 94.75 212 VAL A O 1
ATOM 1528 N N . SER A 1 213 ? 15.129 17.126 -18.725 1.00 94.88 213 SER A N 1
ATOM 1529 C CA . SER A 1 213 ? 16.050 16.085 -19.190 1.00 94.88 213 SER A CA 1
ATOM 1530 C C . SER A 1 213 ? 15.279 14.882 -19.739 1.00 94.88 213 SER A C 1
ATOM 1532 O O . SER A 1 213 ? 14.105 14.697 -19.413 1.00 94.88 213 SER A O 1
ATOM 1534 N N . THR A 1 214 ? 15.918 14.036 -20.544 1.00 93.25 214 THR A N 1
ATOM 1535 C CA . THR A 1 214 ? 15.337 12.731 -20.898 1.00 93.25 214 THR A CA 1
ATOM 1536 C C . THR A 1 214 ? 15.196 11.831 -19.660 1.00 93.25 214 THR A C 1
ATOM 1538 O O . THR A 1 214 ? 15.821 12.055 -18.620 1.00 93.25 214 THR A O 1
ATOM 1541 N N . GLY A 1 215 ? 14.309 10.838 -19.728 1.00 93.94 215 GLY A N 1
ATOM 1542 C CA . GLY A 1 215 ? 13.941 9.968 -18.610 1.00 93.94 215 GLY A CA 1
ATOM 1543 C C . GLY A 1 215 ? 12.639 10.380 -17.917 1.00 93.94 215 GLY A C 1
ATOM 1544 O O . GLY A 1 215 ? 11.779 11.039 -18.500 1.00 93.94 215 GLY A O 1
ATOM 1545 N N . ALA A 1 216 ? 12.450 9.926 -16.675 1.00 94.38 216 ALA A N 1
ATOM 1546 C CA . ALA A 1 216 ? 11.243 10.206 -15.898 1.00 94.38 216 ALA A CA 1
ATOM 1547 C C . ALA A 1 216 ? 11.271 11.639 -15.354 1.00 94.38 216 ALA A C 1
ATOM 1549 O O . ALA A 1 216 ? 12.212 12.025 -14.665 1.00 94.38 216 ALA A O 1
ATOM 1550 N N . GLN A 1 217 ? 10.229 12.413 -15.656 1.00 91.81 217 GLN A N 1
ATOM 1551 C CA . GLN A 1 217 ? 10.163 13.844 -15.372 1.00 91.81 217 GLN A CA 1
ATOM 1552 C C . GLN A 1 217 ? 8.807 14.243 -14.795 1.00 91.81 217 GLN A C 1
ATOM 1554 O O . GLN A 1 217 ? 7.800 13.545 -14.938 1.00 91.81 217 GLN A O 1
ATOM 1559 N N . SER A 1 218 ? 8.784 15.408 -14.151 1.00 93.50 218 SER A N 1
ATOM 1560 C CA . SER A 1 218 ? 7.564 16.033 -13.654 1.00 93.50 218 SER A CA 1
ATOM 1561 C C . SER A 1 218 ? 7.624 17.544 -13.847 1.00 93.50 218 SER A C 1
ATOM 1563 O O . SER A 1 218 ? 8.559 18.187 -13.376 1.00 93.50 218 SER A O 1
ATOM 1565 N N . VAL A 1 219 ? 6.601 18.120 -14.481 1.00 95.44 219 VAL A N 1
ATOM 1566 C CA . VAL A 1 219 ? 6.461 19.578 -14.656 1.00 95.44 219 VAL A CA 1
ATOM 1567 C C . VAL A 1 219 ? 5.323 20.110 -13.793 1.00 95.44 219 VAL A C 1
ATOM 1569 O O . VAL A 1 219 ? 4.307 19.441 -13.623 1.00 95.44 219 VAL A O 1
ATOM 1572 N N . SER A 1 220 ? 5.483 21.301 -13.218 1.00 95.56 220 SER A N 1
ATOM 1573 C CA . SER A 1 220 ? 4.476 21.898 -12.340 1.00 95.56 220 SER A CA 1
ATOM 1574 C C . SER A 1 220 ? 3.568 22.875 -13.090 1.00 95.56 220 SER A C 1
ATOM 1576 O O . SER A 1 220 ? 4.038 23.739 -13.834 1.00 95.56 220 SER A O 1
ATOM 1578 N N . ILE A 1 221 ? 2.258 22.752 -12.868 1.00 96.56 221 ILE A N 1
ATOM 1579 C CA . ILE A 1 221 ? 1.240 23.685 -13.364 1.00 96.56 221 ILE A CA 1
ATOM 1580 C C . ILE A 1 221 ? 0.530 24.303 -12.161 1.00 96.56 221 ILE A C 1
ATOM 1582 O O . ILE A 1 221 ? -0.090 23.601 -11.360 1.00 96.56 221 ILE A O 1
ATOM 1586 N N . ALA A 1 222 ? 0.640 25.620 -12.018 1.00 95.69 222 ALA A N 1
ATOM 1587 C CA . ALA A 1 222 ? -0.005 26.376 -10.956 1.00 95.69 222 ALA A CA 1
ATOM 1588 C C . ALA A 1 222 ? -1.433 26.782 -11.345 1.00 95.69 222 ALA A C 1
ATOM 1590 O O . ALA A 1 222 ? -1.739 26.982 -12.518 1.00 95.69 222 ALA A O 1
ATOM 1591 N N . TYR A 1 223 ? -2.314 26.967 -10.359 1.00 95.19 223 TYR A N 1
ATOM 1592 C CA . TYR A 1 223 ? -3.715 27.356 -10.608 1.00 95.19 223 TYR A CA 1
ATOM 1593 C C . TYR A 1 223 ? -3.874 28.714 -11.316 1.00 95.19 223 TYR A C 1
ATOM 1595 O O . TYR A 1 223 ? -4.923 28.985 -11.906 1.00 95.19 223 TYR A O 1
ATOM 1603 N N . ASN A 1 224 ? -2.859 29.572 -11.224 1.00 95.06 224 ASN A N 1
ATOM 1604 C CA . ASN A 1 224 ? -2.799 30.899 -11.826 1.00 95.06 224 ASN A CA 1
ATOM 1605 C C . ASN A 1 224 ? -1.889 30.957 -13.064 1.00 95.06 224 ASN A C 1
ATOM 1607 O O . ASN A 1 224 ? -1.611 32.055 -13.548 1.00 95.06 224 ASN A O 1
ATOM 1611 N N . ASP A 1 225 ? -1.430 29.811 -13.581 1.00 95.94 225 ASP A N 1
ATOM 1612 C CA . ASP A 1 225 ? -0.803 29.772 -14.900 1.00 95.94 225 ASP A CA 1
ATOM 1613 C C . ASP A 1 225 ? -1.816 30.203 -15.977 1.00 95.94 225 ASP A C 1
ATOM 1615 O O . ASP A 1 225 ? -3.034 30.027 -15.854 1.00 95.94 225 ASP A O 1
ATOM 1619 N N . SER A 1 226 ? -1.302 30.833 -17.032 1.00 93.88 226 SER A N 1
ATOM 1620 C CA . SER A 1 226 ? -2.129 31.481 -18.053 1.00 93.88 226 SER A CA 1
ATOM 1621 C C . SER A 1 226 ? -3.007 30.480 -18.810 1.00 93.88 226 SER A C 1
ATOM 1623 O O . SER A 1 226 ? -2.663 29.311 -18.962 1.00 93.88 226 SER A O 1
ATOM 1625 N N . ASN A 1 227 ? -4.132 30.960 -19.349 1.00 94.25 227 ASN A N 1
ATOM 1626 C CA . ASN A 1 227 ? -5.054 30.198 -20.206 1.00 94.25 227 ASN A CA 1
ATOM 1627 C C . ASN A 1 227 ? -5.794 29.021 -19.530 1.00 94.25 227 ASN A C 1
ATOM 1629 O O . ASN A 1 227 ? -6.532 28.291 -20.200 1.00 94.25 227 ASN A O 1
ATOM 1633 N N . LEU A 1 228 ? -5.679 28.860 -18.211 1.00 94.88 228 LEU A N 1
ATOM 1634 C CA . LEU A 1 228 ? -6.516 27.943 -17.438 1.00 94.88 228 LEU A CA 1
ATOM 1635 C C . LEU A 1 228 ? -7.868 28.584 -17.089 1.00 94.88 228 LEU A C 1
ATOM 1637 O O . LEU A 1 228 ? -7.954 29.780 -16.822 1.00 94.88 228 LEU A O 1
ATOM 1641 N N . ALA A 1 229 ? -8.927 27.775 -17.090 1.00 92.69 229 ALA A N 1
ATOM 1642 C CA . ALA A 1 229 ? -10.271 28.169 -16.662 1.00 92.69 229 ALA A CA 1
ATOM 1643 C C . ALA A 1 229 ? -10.766 27.213 -15.571 1.00 92.69 229 ALA A C 1
ATOM 1645 O O . ALA A 1 229 ? -10.271 26.087 -15.497 1.00 92.69 229 ALA A O 1
ATOM 1646 N N . ASP A 1 230 ? -11.720 27.645 -14.742 1.00 93.94 230 ASP A N 1
ATOM 1647 C CA . ASP A 1 230 ? -12.389 26.736 -13.801 1.00 93.94 230 ASP A CA 1
ATOM 1648 C C . ASP A 1 230 ? -13.119 25.620 -14.557 1.00 93.94 230 ASP A C 1
ATOM 1650 O O . ASP A 1 230 ? -13.620 25.820 -15.667 1.00 93.94 230 ASP A O 1
ATOM 1654 N N . GLY A 1 231 ? -13.127 24.426 -13.968 1.00 92.69 231 GLY A N 1
ATOM 1655 C CA . GLY A 1 231 ? -13.572 23.199 -14.608 1.00 92.69 231 GLY A CA 1
ATOM 1656 C C . GLY A 1 231 ? -12.452 22.397 -15.260 1.00 92.69 231 GLY A C 1
ATOM 1657 O O . GLY A 1 231 ? -11.283 22.420 -14.864 1.00 92.69 231 GLY A O 1
ATOM 1658 N N . SER A 1 232 ? -12.852 21.608 -16.253 1.00 94.06 232 SER A N 1
ATOM 1659 C CA . SER A 1 232 ? -11.980 20.689 -16.975 1.00 94.06 232 SER A CA 1
ATOM 1660 C C . SER A 1 232 ? -11.138 21.425 -18.020 1.00 94.06 232 SER A C 1
ATOM 1662 O O . SER A 1 232 ? -11.662 22.122 -18.889 1.00 94.06 232 SER A O 1
ATOM 1664 N N . ASN A 1 233 ? -9.819 21.243 -17.967 1.00 95.50 233 ASN A N 1
ATOM 1665 C CA . ASN A 1 233 ? -8.881 21.749 -18.961 1.00 95.50 233 ASN A CA 1
ATOM 1666 C C . ASN A 1 233 ? -8.231 20.562 -19.677 1.00 95.50 233 ASN A C 1
ATOM 1668 O O . ASN A 1 233 ? -7.452 19.825 -19.077 1.00 95.50 233 ASN A O 1
ATOM 1672 N N . SER A 1 234 ? -8.537 20.387 -20.963 1.00 96.25 234 SER A N 1
ATOM 1673 C CA . SER A 1 234 ? -7.851 19.418 -21.824 1.00 96.25 234 SER A CA 1
ATOM 1674 C C . SER A 1 234 ? -6.540 20.015 -22.330 1.00 96.25 234 SER A C 1
ATOM 1676 O O . SER A 1 234 ? -6.552 21.018 -23.051 1.00 96.25 234 SER A O 1
ATOM 1678 N N . LEU A 1 235 ? -5.422 19.413 -21.934 1.00 97.69 235 LEU A N 1
ATOM 1679 C CA . LEU A 1 235 ? -4.067 19.889 -22.191 1.00 97.69 235 LEU A CA 1
ATOM 1680 C C . LEU A 1 235 ? -3.277 18.875 -23.017 1.00 97.69 235 LEU A C 1
ATOM 1682 O O . LEU A 1 235 ? -3.517 17.674 -22.939 1.00 97.69 235 LEU A O 1
ATOM 1686 N N . THR A 1 236 ? -2.302 19.359 -23.775 1.00 97.81 236 THR A N 1
ATOM 1687 C CA . THR A 1 236 ? -1.295 18.538 -24.463 1.00 97.81 236 THR A CA 1
ATOM 1688 C C . THR A 1 236 ? 0.095 19.033 -24.098 1.00 97.81 236 THR A C 1
ATOM 1690 O O . THR A 1 236 ? 0.278 20.232 -23.872 1.00 97.81 236 THR A O 1
ATOM 1693 N N . LEU A 1 237 ? 1.082 18.140 -24.077 1.00 97.75 237 LEU A N 1
ATOM 1694 C CA . LEU A 1 237 ? 2.486 18.484 -23.866 1.00 97.75 237 LEU A CA 1
ATOM 1695 C C . LEU A 1 237 ? 3.264 18.190 -25.147 1.00 97.75 237 LEU A C 1
ATOM 1697 O O . LEU A 1 237 ? 3.205 17.080 -25.667 1.00 97.75 237 LEU A O 1
ATOM 1701 N N . THR A 1 238 ? 3.974 19.190 -25.656 1.00 97.25 238 THR A N 1
ATOM 1702 C CA . THR A 1 238 ? 4.861 19.060 -26.816 1.00 97.25 238 THR A CA 1
ATOM 1703 C C . THR A 1 238 ? 6.310 19.050 -26.344 1.00 97.25 238 THR A C 1
ATOM 1705 O O . THR A 1 238 ? 6.657 19.899 -25.522 1.00 97.25 238 THR A O 1
ATOM 1708 N N . LEU A 1 239 ? 7.124 18.118 -26.845 1.00 96.75 239 LEU A N 1
ATOM 1709 C CA . LEU A 1 239 ? 8.580 18.074 -26.668 1.00 96.75 239 LEU A CA 1
ATOM 1710 C C . LEU A 1 239 ? 9.281 18.445 -27.979 1.00 96.75 239 LEU A C 1
ATOM 1712 O O . LEU A 1 239 ? 8.782 18.111 -29.055 1.00 96.75 239 LEU A O 1
ATOM 1716 N N . ASP A 1 240 ? 10.420 19.117 -27.858 1.00 93.94 240 ASP A N 1
ATOM 1717 C CA . ASP A 1 240 ? 11.252 19.603 -28.963 1.00 93.94 240 ASP A CA 1
ATOM 1718 C C . ASP A 1 240 ? 12.733 19.530 -28.540 1.00 93.94 240 ASP A C 1
ATOM 1720 O O . ASP A 1 240 ? 13.097 20.015 -27.459 1.00 93.94 240 ASP A O 1
ATOM 1724 N N . ASP A 1 241 ? 13.557 18.880 -29.362 1.00 90.19 241 ASP A N 1
ATOM 1725 C CA . ASP A 1 241 ? 14.991 18.631 -29.153 1.00 90.19 241 ASP A CA 1
ATOM 1726 C C . ASP A 1 241 ? 15.892 19.786 -29.653 1.00 90.19 241 ASP A C 1
ATOM 1728 O O . ASP A 1 241 ? 17.095 19.811 -29.382 1.00 90.19 241 ASP A O 1
ATOM 1732 N N . GLY A 1 242 ? 15.313 20.775 -30.346 1.00 83.88 242 GLY A N 1
ATOM 1733 C CA . GLY A 1 242 ? 15.988 21.934 -30.926 1.00 83.88 242 GLY A CA 1
ATOM 1734 C C . GLY A 1 242 ? 16.795 21.661 -32.201 1.00 83.88 242 GLY A C 1
ATOM 1735 O O . GLY A 1 242 ? 17.432 22.586 -32.713 1.00 83.88 242 GLY A O 1
ATOM 1736 N N . VAL A 1 243 ? 16.804 20.426 -32.706 1.00 77.56 243 VAL A N 1
ATOM 1737 C CA . VAL A 1 243 ? 17.658 19.968 -33.816 1.00 77.56 243 VAL A CA 1
ATOM 1738 C C . VAL A 1 243 ? 16.845 19.240 -34.906 1.00 77.56 243 VAL A C 1
ATOM 1740 O O . VAL A 1 243 ? 17.287 19.195 -36.059 1.00 77.56 243 VAL A O 1
ATOM 1743 N N . GLY A 1 244 ? 15.625 18.792 -34.596 1.00 68.62 244 GLY A N 1
ATOM 1744 C CA . GLY A 1 244 ? 14.711 18.050 -35.462 1.00 68.62 244 GLY A CA 1
ATOM 1745 C C . GLY A 1 244 ? 13.229 18.381 -35.226 1.00 68.62 244 GLY A C 1
ATOM 1746 O O . GLY A 1 244 ? 12.850 19.546 -35.082 1.00 68.62 244 GLY A O 1
ATOM 1747 N N . GLY A 1 245 ? 12.361 17.370 -35.329 1.00 74.25 245 GLY A N 1
ATOM 1748 C CA . GLY A 1 245 ? 10.912 17.511 -35.219 1.00 74.25 245 GLY A CA 1
ATOM 1749 C C . GLY A 1 245 ? 10.409 17.678 -33.782 1.00 74.25 245 GLY A C 1
ATOM 1750 O O . GLY A 1 245 ? 11.155 17.729 -32.811 1.00 74.25 245 GLY A O 1
ATOM 1751 N N . THR A 1 246 ? 9.085 17.771 -33.638 1.00 91.00 246 THR A N 1
ATOM 1752 C CA . THR A 1 246 ? 8.432 17.879 -32.323 1.00 91.00 246 THR A CA 1
ATOM 1753 C C . THR A 1 246 ? 7.441 16.745 -32.141 1.00 91.00 246 THR A C 1
ATOM 1755 O O . THR A 1 246 ? 6.724 16.390 -33.079 1.00 91.00 246 THR A O 1
ATOM 1758 N N . VAL A 1 247 ? 7.323 16.228 -30.918 1.00 95.31 247 VAL A N 1
ATOM 1759 C CA . VAL A 1 247 ? 6.298 15.238 -30.569 1.00 95.31 247 VAL A CA 1
ATOM 1760 C C . VAL A 1 247 ? 5.268 15.859 -29.642 1.00 95.31 247 VAL A C 1
ATOM 1762 O O . VAL A 1 247 ? 5.608 16.548 -28.685 1.00 95.31 247 VAL A O 1
ATOM 1765 N N . THR A 1 248 ? 3.985 15.614 -29.901 1.00 96.31 248 THR A N 1
ATOM 1766 C CA . THR A 1 248 ? 2.892 16.056 -29.025 1.00 96.31 248 THR A CA 1
ATOM 1767 C C . THR A 1 248 ? 2.227 14.850 -28.379 1.00 96.31 248 THR A C 1
ATOM 1769 O O . THR A 1 248 ? 1.925 13.863 -29.045 1.00 96.31 248 THR A O 1
ATOM 1772 N N . SER A 1 249 ? 2.020 14.927 -27.067 1.00 96.62 249 SER A N 1
ATOM 1773 C CA . SER A 1 249 ? 1.393 13.873 -26.280 1.00 96.62 249 SER A CA 1
ATOM 1774 C C . SER A 1 249 ? -0.080 13.676 -26.636 1.00 96.62 249 SER A C 1
ATOM 1776 O O . SER A 1 249 ? -0.733 14.554 -27.207 1.00 96.62 249 SER A O 1
ATOM 1778 N N . SER A 1 250 ? -0.648 12.564 -26.168 1.00 94.88 250 SER A N 1
ATOM 1779 C CA . SER A 1 250 ? -2.104 12.468 -26.019 1.00 94.88 250 SER A CA 1
ATOM 1780 C C . SER A 1 250 ? -2.617 13.561 -25.073 1.00 94.88 250 SER A C 1
ATOM 1782 O O . SER A 1 250 ? -1.872 14.062 -24.222 1.00 94.88 250 SER A O 1
ATOM 1784 N N . SER A 1 251 ? -3.886 13.946 -25.214 1.00 95.50 251 SER A N 1
ATOM 1785 C CA . SER A 1 251 ? -4.488 14.928 -24.313 1.00 95.50 251 SER A CA 1
ATOM 1786 C C . SER A 1 251 ? -4.658 14.361 -22.904 1.00 95.50 251 SER A C 1
ATOM 1788 O O . SER A 1 251 ? -5.129 13.236 -22.750 1.00 95.50 251 SER A O 1
ATOM 1790 N N . PHE A 1 252 ? -4.362 15.164 -21.887 1.00 96.12 252 PHE A N 1
ATOM 1791 C CA . PHE A 1 252 ? -4.617 14.864 -20.480 1.00 96.12 252 PHE A CA 1
ATOM 1792 C C . PHE A 1 252 ? -5.467 15.964 -19.844 1.00 96.12 252 PHE A C 1
ATOM 1794 O O . PHE A 1 252 ? -5.452 17.118 -20.278 1.00 96.12 252 PHE A O 1
ATOM 1801 N N . THR A 1 253 ? -6.229 15.614 -18.810 1.00 95.69 253 THR A N 1
ATOM 1802 C CA . THR A 1 253 ? -7.174 16.540 -18.179 1.00 95.69 253 THR A CA 1
ATOM 1803 C C . THR A 1 253 ? -6.642 17.061 -16.853 1.00 95.69 253 THR A C 1
ATOM 1805 O O . THR A 1 253 ? -6.349 16.288 -15.946 1.00 95.69 253 THR A O 1
ATOM 1808 N N . LEU A 1 254 ? -6.571 18.385 -16.731 1.00 96.00 254 LEU A N 1
ATOM 1809 C CA . LEU A 1 254 ? -6.312 19.098 -15.485 1.00 96.00 254 LEU A CA 1
ATOM 1810 C C . LEU A 1 254 ? -7.599 19.787 -15.036 1.00 96.00 254 LEU A C 1
ATOM 1812 O O . LEU A 1 254 ? -8.168 20.588 -15.781 1.00 96.00 254 LEU A O 1
ATOM 1816 N N . TYR A 1 255 ? -8.051 19.506 -13.821 1.00 95.38 255 TYR A N 1
ATOM 1817 C CA . TYR A 1 255 ? -9.215 20.180 -13.264 1.00 95.38 255 TYR A CA 1
ATOM 1818 C C . TYR A 1 255 ? -8.783 21.347 -12.382 1.00 95.38 255 TYR A C 1
ATOM 1820 O O . TYR A 1 255 ? -7.875 21.210 -11.564 1.00 95.38 255 TYR A O 1
ATOM 1828 N N . ARG A 1 256 ? -9.424 22.502 -12.552 1.00 95.75 256 ARG A N 1
ATOM 1829 C CA . ARG A 1 256 ? -9.164 23.717 -11.773 1.00 95.75 256 ARG A CA 1
ATOM 1830 C C . ARG A 1 256 ? -10.448 24.166 -11.101 1.00 95.75 256 ARG A C 1
ATOM 1832 O O . ARG A 1 256 ? -11.490 24.152 -11.744 1.00 95.75 256 ARG A O 1
ATOM 1839 N N . ASP A 1 257 ? -10.358 24.581 -9.849 1.00 96.19 257 ASP A N 1
ATOM 1840 C CA . ASP A 1 257 ? -11.492 25.073 -9.079 1.00 96.19 257 ASP A CA 1
ATOM 1841 C C . ASP A 1 257 ? -11.052 26.197 -8.130 1.00 96.19 257 ASP A C 1
ATOM 1843 O O . ASP A 1 257 ? -10.229 25.994 -7.231 1.00 96.19 257 ASP A O 1
ATOM 1847 N N . THR A 1 258 ? -11.547 27.415 -8.362 1.00 94.94 258 THR A N 1
ATOM 1848 C CA . THR A 1 258 ? -11.214 28.590 -7.538 1.00 94.94 258 THR A CA 1
ATOM 1849 C C . THR A 1 258 ? -12.350 29.064 -6.641 1.00 94.94 258 THR A C 1
ATOM 1851 O O . THR A 1 258 ? -12.148 29.983 -5.845 1.00 94.94 258 THR A O 1
ATOM 1854 N N . SER A 1 259 ? -13.525 28.448 -6.748 1.00 94.44 259 SER A N 1
ATOM 1855 C CA . SER A 1 259 ? -14.712 28.833 -5.988 1.00 94.44 259 SER A CA 1
ATOM 1856 C C . SER A 1 259 ? -14.887 27.932 -4.772 1.00 94.44 259 SER A C 1
ATOM 1858 O O . SER A 1 259 ? -14.470 26.786 -4.789 1.00 94.44 259 SER A O 1
ATOM 1860 N N . ALA A 1 260 ? -15.486 28.450 -3.699 1.00 94.88 260 ALA A N 1
ATOM 1861 C CA . ALA A 1 260 ? -15.862 27.616 -2.560 1.00 94.88 260 ALA A CA 1
ATOM 1862 C C . ALA A 1 260 ? -17.138 26.807 -2.855 1.00 94.88 260 ALA A C 1
ATOM 1864 O O . ALA A 1 260 ? -17.987 27.297 -3.610 1.00 94.88 260 ALA A O 1
ATOM 1865 N N . PRO A 1 261 ? -17.336 25.650 -2.189 1.00 96.69 261 PRO A N 1
ATOM 1866 C CA . PRO A 1 261 ? -18.595 24.923 -2.267 1.00 96.69 261 PRO A CA 1
ATOM 1867 C C . PRO A 1 261 ? -19.793 25.795 -1.894 1.00 96.69 261 PRO A C 1
ATOM 1869 O O . PRO A 1 261 ? -19.702 26.709 -1.073 1.00 96.69 261 PRO A O 1
ATOM 1872 N N . THR A 1 262 ? -20.963 25.456 -2.424 1.00 95.94 262 THR A N 1
ATOM 1873 C CA . THR A 1 262 ? -22.219 26.045 -1.946 1.00 95.94 262 THR A CA 1
ATOM 1874 C C . THR A 1 262 ? -22.557 25.486 -0.558 1.00 95.94 262 THR A C 1
ATOM 1876 O O . THR A 1 262 ? -22.147 24.377 -0.203 1.00 95.94 262 THR A O 1
ATOM 1879 N N . ASP A 1 263 ? -23.299 26.244 0.252 1.00 94.56 263 ASP A N 1
ATOM 1880 C CA . ASP A 1 263 ? -23.782 25.763 1.549 1.00 94.56 263 ASP A CA 1
ATOM 1881 C C . ASP A 1 263 ? -24.561 24.440 1.391 1.00 94.56 263 ASP A C 1
ATOM 1883 O O . ASP A 1 263 ? -25.452 24.358 0.536 1.00 94.56 263 ASP A O 1
ATOM 1887 N N . PRO A 1 264 ? -24.300 23.417 2.227 1.00 94.75 264 PRO A N 1
ATOM 1888 C CA . PRO A 1 264 ? -25.074 22.184 2.203 1.00 94.75 264 PRO A CA 1
ATOM 1889 C C . PRO A 1 264 ? -26.560 22.438 2.502 1.00 94.75 264 PRO A C 1
ATOM 1891 O O . PRO A 1 264 ? -26.925 23.276 3.331 1.00 94.75 264 PRO A O 1
ATOM 1894 N N . THR A 1 265 ? -27.427 21.678 1.835 1.00 95.50 265 THR A N 1
ATOM 1895 C CA . THR A 1 265 ? -28.895 21.804 1.911 1.00 95.50 265 THR A CA 1
ATOM 1896 C C . THR A 1 265 ? -29.543 20.549 2.504 1.00 95.50 265 THR A C 1
ATOM 1898 O O . THR A 1 265 ? -28.853 19.582 2.830 1.00 95.50 265 THR A O 1
ATOM 1901 N N . SER A 1 266 ? -30.871 20.557 2.685 1.00 94.06 266 SER A N 1
ATOM 1902 C CA . SER A 1 266 ? -31.649 19.404 3.184 1.00 94.06 266 SER A CA 1
ATOM 1903 C C . SER A 1 266 ? -31.155 18.857 4.529 1.00 94.06 266 SER A C 1
ATOM 1905 O O . SER A 1 266 ? -31.067 17.647 4.722 1.00 94.06 266 SER A O 1
ATOM 1907 N N . ILE A 1 267 ? -30.788 19.758 5.445 1.00 96.62 267 ILE A N 1
ATOM 1908 C CA . ILE A 1 267 ? -30.162 19.387 6.713 1.00 96.62 267 ILE A CA 1
ATOM 1909 C C . ILE A 1 267 ? -31.216 18.908 7.725 1.00 96.62 267 ILE A C 1
ATOM 1911 O O . ILE A 1 267 ? -32.154 19.639 8.043 1.00 96.62 267 ILE A O 1
ATOM 1915 N N . SER A 1 268 ? -31.027 17.713 8.287 1.00 95.81 268 SER A N 1
ATOM 1916 C CA . SER A 1 268 ? -31.849 17.149 9.370 1.00 95.81 268 SER A CA 1
ATOM 1917 C C . SER A 1 268 ? -31.018 16.286 10.325 1.00 95.81 268 SER A C 1
ATOM 1919 O O . SER A 1 268 ? -29.938 15.835 9.952 1.00 95.81 268 SER A O 1
ATOM 1921 N N . HIS A 1 269 ? -31.522 16.012 11.534 1.00 96.88 269 HIS A N 1
ATOM 1922 C CA . HIS A 1 269 ? -30.905 15.059 12.464 1.00 96.88 269 HIS A CA 1
ATOM 1923 C C . HIS A 1 269 ? -31.886 13.975 12.917 1.00 96.88 269 HIS A C 1
ATOM 1925 O O . HIS A 1 269 ? -33.089 14.224 12.999 1.00 96.88 269 HIS A O 1
ATOM 1931 N N . SER A 1 270 ? -31.373 12.787 13.241 1.00 94.75 270 SER A N 1
ATOM 1932 C CA . SER A 1 270 ? -32.161 11.680 13.792 1.00 94.75 270 SER A CA 1
ATOM 1933 C C . SER A 1 270 ? -31.395 10.955 14.907 1.00 94.75 270 SER A C 1
ATOM 1935 O O . SER A 1 270 ? -30.230 10.614 14.693 1.00 94.75 270 SER A O 1
ATOM 1937 N N . PRO A 1 271 ? -32.009 10.694 16.077 1.00 93.75 271 PRO A N 1
ATOM 1938 C CA . PRO A 1 271 ? -33.373 11.075 16.454 1.00 93.75 271 PRO A CA 1
ATOM 1939 C C . PRO A 1 271 ? -33.533 12.596 16.642 1.00 93.75 271 PRO A C 1
ATOM 1941 O O . PRO A 1 271 ? -32.582 13.297 16.992 1.00 93.75 271 PRO A O 1
ATOM 1944 N N . ASN A 1 272 ? -34.743 13.112 16.404 1.00 91.06 272 ASN A N 1
ATOM 1945 C CA . ASN A 1 272 ? -35.119 14.499 16.686 1.00 91.06 272 ASN A CA 1
ATOM 1946 C C . ASN A 1 272 ? -36.392 14.526 17.552 1.00 91.06 272 ASN A C 1
ATOM 1948 O O . ASN A 1 272 ? -37.466 14.211 17.037 1.00 91.06 272 ASN A O 1
ATOM 1952 N N . PRO A 1 273 ? -36.303 14.877 18.848 1.00 92.88 273 PRO A N 1
ATOM 1953 C CA . PRO A 1 273 ? -35.112 15.361 19.552 1.00 92.88 273 PRO A CA 1
ATOM 1954 C C . PRO A 1 273 ? -34.139 14.240 19.963 1.00 92.88 273 PRO A C 1
ATOM 1956 O O . PRO A 1 273 ? -34.539 13.097 20.180 1.00 92.88 273 PRO A O 1
ATOM 1959 N N . VAL A 1 274 ? -32.857 14.585 20.122 1.00 92.38 274 VAL A N 1
ATOM 1960 C CA . VAL A 1 274 ? -31.813 13.684 20.639 1.00 92.38 274 VAL A CA 1
ATOM 1961 C C . VAL A 1 274 ? -32.088 13.348 22.104 1.00 92.38 274 VAL A C 1
ATOM 1963 O O . VAL A 1 274 ? -32.451 14.226 22.892 1.00 92.38 274 VAL A O 1
ATOM 1966 N N . THR A 1 275 ? -31.927 12.079 22.477 1.00 87.56 275 THR A N 1
ATOM 1967 C CA . THR A 1 275 ? -32.243 11.584 23.827 1.00 87.56 275 THR A CA 1
ATOM 1968 C C . THR A 1 275 ? -31.014 11.570 24.742 1.00 87.56 275 THR A C 1
ATOM 1970 O O . THR A 1 275 ? -29.940 12.051 24.380 1.00 87.56 275 THR A O 1
ATOM 1973 N N . ASN A 1 276 ? -31.155 10.999 25.942 1.00 81.19 276 ASN A N 1
ATOM 1974 C CA . ASN A 1 276 ? -30.094 10.909 26.950 1.00 81.19 276 ASN A CA 1
ATOM 1975 C C . ASN A 1 276 ? -28.828 10.167 26.486 1.00 81.19 276 ASN A C 1
ATOM 1977 O O . ASN A 1 276 ? -27.795 10.321 27.131 1.00 81.19 276 ASN A O 1
ATOM 1981 N N . THR A 1 277 ? -28.881 9.407 25.386 1.00 86.38 277 THR A N 1
ATOM 1982 C CA . THR A 1 277 ? -27.690 8.795 24.774 1.00 86.38 277 THR A CA 1
ATOM 1983 C C . THR A 1 277 ? -26.742 9.831 24.170 1.00 86.38 277 THR A C 1
ATOM 1985 O O . THR A 1 277 ? -25.559 9.553 24.032 1.00 86.38 277 THR A O 1
ATOM 1988 N N . LYS A 1 278 ? -27.238 11.038 23.845 1.00 93.00 278 LYS A N 1
ATOM 1989 C CA . LYS A 1 278 ? -26.501 12.087 23.115 1.00 93.00 278 LYS A CA 1
ATOM 1990 C C . LYS A 1 278 ? -25.926 11.611 21.774 1.00 93.00 278 LYS A C 1
ATOM 1992 O O . LYS A 1 278 ? -24.935 12.154 21.287 1.00 93.00 278 LYS A O 1
ATOM 1997 N N . GLU A 1 279 ? -26.576 10.616 21.185 1.00 95.19 279 GLU A N 1
ATOM 1998 C CA . GLU A 1 279 ? -26.204 10.016 19.911 1.00 95.19 279 GLU A CA 1
ATOM 1999 C C . GLU A 1 279 ? -27.223 10.378 18.837 1.00 95.19 279 GLU A C 1
ATOM 2001 O O . GLU A 1 279 ? -28.432 10.270 19.058 1.00 95.19 279 GLU A O 1
ATOM 2006 N N . TYR A 1 280 ? -26.737 10.829 17.682 1.00 96.56 280 TYR A N 1
ATOM 2007 C CA . TYR A 1 280 ? -27.570 11.179 16.533 1.00 96.56 280 TYR A CA 1
ATOM 2008 C C . TYR A 1 280 ? -26.792 11.089 15.223 1.00 96.56 280 TYR A C 1
ATOM 2010 O O . TYR A 1 280 ? -25.570 11.127 15.201 1.00 96.56 280 TYR A O 1
ATOM 2018 N N . THR A 1 281 ? -27.506 11.001 14.111 1.00 97.69 281 THR A N 1
ATOM 2019 C CA . THR A 1 281 ? -26.957 11.162 12.761 1.00 97.69 281 THR A CA 1
ATOM 2020 C C . THR A 1 281 ? -27.396 12.508 12.195 1.00 97.69 281 THR A C 1
ATOM 2022 O O . THR A 1 281 ? -28.460 13.018 12.557 1.00 97.69 281 THR A O 1
ATOM 2025 N N . LEU A 1 282 ? -26.578 13.095 11.322 1.00 97.69 282 LEU A N 1
ATOM 2026 C CA . LEU A 1 282 ? -26.950 14.238 10.491 1.00 97.69 282 LEU A CA 1
ATOM 2027 C C . LEU A 1 282 ? -27.116 13.776 9.050 1.00 97.69 282 LEU A C 1
ATOM 2029 O O . LEU A 1 282 ? -26.250 13.079 8.527 1.00 97.69 282 LEU A O 1
ATOM 2033 N N . SER A 1 283 ? -28.181 14.224 8.398 1.00 97.25 283 SER A N 1
ATOM 2034 C CA . SER A 1 283 ? -28.377 14.065 6.958 1.00 97.25 283 SER A CA 1
ATOM 2035 C C . SER A 1 283 ? -28.350 15.435 6.289 1.00 97.25 283 SER A C 1
ATOM 2037 O O . SER A 1 283 ? -28.949 16.366 6.819 1.00 97.25 283 SER A O 1
ATOM 2039 N N . PHE A 1 284 ? -27.634 15.580 5.172 1.00 97.50 284 PHE A N 1
ATOM 2040 C CA . PHE A 1 284 ? -27.512 16.827 4.401 1.00 97.50 284 PHE A CA 1
ATOM 2041 C C . PHE A 1 284 ? -27.029 16.544 2.971 1.00 97.50 284 PHE A C 1
ATOM 2043 O O . PHE A 1 284 ? -26.553 15.453 2.681 1.00 97.50 284 PHE A O 1
ATOM 2050 N N . THR A 1 285 ? -27.124 17.516 2.064 1.00 97.62 285 THR A N 1
ATOM 2051 C CA . THR A 1 285 ? -26.639 17.401 0.676 1.00 97.62 285 THR A CA 1
ATOM 2052 C C . THR A 1 285 ? -25.552 18.449 0.411 1.00 97.62 285 THR A C 1
ATOM 2054 O O . THR A 1 285 ? -25.886 19.636 0.359 1.00 97.62 285 THR A O 1
ATOM 2057 N N . PRO A 1 286 ? -24.266 18.063 0.281 1.00 97.00 286 PRO A N 1
ATOM 2058 C CA . PRO A 1 286 ? -23.197 18.967 -0.142 1.00 97.00 286 PRO A CA 1
ATOM 2059 C C . PRO A 1 286 ? -23.361 19.335 -1.620 1.00 97.00 286 PRO A C 1
ATOM 2061 O O . PRO A 1 286 ? -23.878 18.539 -2.402 1.00 97.00 286 PRO A O 1
ATOM 2064 N N . ALA A 1 287 ? -22.907 20.521 -2.019 1.00 95.94 287 ALA A N 1
ATOM 2065 C CA . ALA A 1 287 ? -22.966 20.958 -3.408 1.00 95.94 287 ALA A CA 1
ATOM 2066 C C . ALA A 1 287 ? -21.756 21.818 -3.770 1.00 95.94 287 ALA A C 1
ATOM 2068 O O . ALA A 1 287 ? -21.352 22.698 -3.016 1.00 95.94 287 ALA A O 1
ATOM 2069 N N . ASP A 1 288 ? -21.218 21.570 -4.953 1.00 96.75 288 ASP A N 1
ATOM 2070 C CA . ASP A 1 288 ? -20.202 22.380 -5.606 1.00 96.75 288 ASP A CA 1
ATOM 2071 C C . ASP A 1 288 ? -20.414 22.360 -7.128 1.00 96.75 288 ASP A C 1
ATOM 2073 O O . ASP A 1 288 ? -20.947 21.381 -7.666 1.00 96.75 288 ASP A O 1
ATOM 2077 N N . ALA A 1 289 ? -20.038 23.448 -7.804 1.00 93.94 289 ALA A N 1
ATOM 2078 C CA . ALA A 1 289 ? -20.247 23.625 -9.241 1.00 93.94 289 ALA A CA 1
ATOM 2079 C C . ALA A 1 289 ? -19.197 22.903 -10.102 1.00 93.94 289 ALA A C 1
ATOM 2081 O O . ALA A 1 289 ? -19.487 22.561 -11.250 1.00 93.94 289 ALA A O 1
ATOM 2082 N N . THR A 1 290 ? -18.002 22.658 -9.560 1.00 94.94 290 THR A N 1
ATOM 2083 C CA . THR A 1 290 ? -16.847 22.150 -10.307 1.00 94.94 290 THR A CA 1
ATOM 2084 C C . THR A 1 290 ? -16.470 20.737 -9.859 1.00 94.94 290 THR A C 1
ATOM 2086 O O . THR A 1 290 ? -16.426 19.813 -10.674 1.00 94.94 290 THR A O 1
ATOM 2089 N N . SER A 1 291 ? -16.289 20.547 -8.553 1.00 94.69 291 SER A N 1
ATOM 2090 C CA . SER A 1 291 ? -15.950 19.300 -7.862 1.00 94.69 291 SER A CA 1
ATOM 2091 C C . SER A 1 291 ? -17.158 18.356 -7.756 1.00 94.69 291 SER A C 1
ATOM 2093 O O . SER A 1 291 ? -17.644 18.019 -6.675 1.00 94.69 291 SER A O 1
ATOM 2095 N N . THR A 1 292 ? -17.680 17.946 -8.912 1.00 94.25 292 THR A N 1
ATOM 2096 C CA . THR A 1 292 ? -18.965 17.240 -9.067 1.00 94.25 292 THR A CA 1
ATOM 2097 C C . THR A 1 292 ? -18.861 15.714 -9.124 1.00 94.25 292 THR A C 1
ATOM 2099 O O . THR A 1 292 ? -19.855 15.014 -8.939 1.00 94.25 292 THR A O 1
ATOM 2102 N N . GLY A 1 293 ? -17.668 15.177 -9.368 1.00 90.62 293 GLY A N 1
ATOM 2103 C CA . GLY A 1 293 ? -17.405 13.745 -9.466 1.00 90.62 293 GLY A CA 1
ATOM 2104 C C . GLY A 1 293 ? -17.446 13.012 -8.123 1.00 90.62 293 GLY A C 1
ATOM 2105 O O . GLY A 1 293 ? -17.401 13.604 -7.041 1.00 90.62 293 GLY A O 1
ATOM 2106 N N . ALA A 1 294 ? -17.499 11.680 -8.196 1.00 91.44 294 ALA A N 1
ATOM 2107 C CA . ALA A 1 294 ? -17.570 10.822 -7.019 1.00 91.44 294 ALA A CA 1
ATOM 2108 C C . ALA A 1 294 ? -16.389 11.063 -6.062 1.00 91.44 294 ALA A C 1
ATOM 2110 O O . ALA A 1 294 ? -15.231 11.022 -6.475 1.00 91.44 294 ALA A O 1
ATOM 2111 N N . SER A 1 295 ? -16.681 11.278 -4.774 1.00 91.75 295 SER A N 1
ATOM 2112 C CA . SER A 1 295 ? -15.671 11.503 -3.723 1.00 91.75 295 SER A CA 1
ATOM 2113 C C . SER A 1 295 ? -14.721 12.692 -3.959 1.00 91.75 295 SER A C 1
ATOM 2115 O O . SER A 1 295 ? -13.638 12.734 -3.372 1.00 91.75 295 SER A O 1
ATOM 2117 N N . GLN A 1 296 ? -15.094 13.660 -4.803 1.00 94.19 296 GLN A N 1
ATOM 2118 C CA . GLN A 1 296 ? -14.276 14.857 -5.036 1.00 94.19 296 GLN A CA 1
ATOM 2119 C C . GLN A 1 296 ? -14.406 15.900 -3.921 1.00 94.19 296 GLN A C 1
ATOM 2121 O O . GLN A 1 296 ? -13.504 16.718 -3.761 1.00 94.19 296 GLN A O 1
ATOM 2126 N N . MET A 1 297 ? -15.479 15.843 -3.128 1.00 94.94 297 MET A N 1
ATOM 2127 C CA . MET A 1 297 ? -15.699 16.710 -1.973 1.00 94.94 297 MET A CA 1
ATOM 2128 C C . MET A 1 297 ? -15.428 15.964 -0.665 1.00 94.94 297 MET A C 1
ATOM 2130 O O . MET A 1 297 ? -15.379 14.731 -0.624 1.00 94.94 297 MET A O 1
ATOM 2134 N N . ARG A 1 298 ? -15.284 16.704 0.437 1.00 95.50 298 ARG A N 1
ATOM 2135 C CA . ARG A 1 298 ? -15.277 16.133 1.793 1.00 95.50 298 ARG A CA 1
ATOM 2136 C C . ARG A 1 298 ? -16.124 16.942 2.751 1.00 95.50 298 ARG A C 1
ATOM 2138 O O . ARG A 1 298 ? -16.326 18.131 2.535 1.00 95.50 298 ARG A O 1
ATOM 2145 N N . TYR A 1 299 ? -16.547 16.322 3.846 1.00 96.69 299 TYR A N 1
ATOM 2146 C CA . TYR A 1 299 ? -17.232 17.015 4.928 1.00 96.69 299 TYR A CA 1
ATOM 2147 C C . TYR A 1 299 ? -16.629 16.726 6.304 1.00 96.69 299 TYR A C 1
ATOM 2149 O O . TYR A 1 299 ? -15.996 15.693 6.531 1.00 96.69 299 TYR A O 1
ATOM 2157 N N . GLU A 1 300 ? -16.870 17.651 7.227 1.00 97.69 300 GLU A N 1
ATOM 2158 C CA . GLU A 1 300 ? -16.597 17.543 8.657 1.00 97.69 300 GLU A CA 1
ATOM 2159 C C . GLU A 1 300 ? -17.779 18.107 9.450 1.00 97.69 300 GLU A C 1
ATOM 2161 O O . GLU A 1 300 ? -18.484 18.999 8.974 1.00 97.69 300 GLU A O 1
ATOM 2166 N N . VAL A 1 301 ? -17.977 17.622 10.677 1.00 97.50 301 VAL A N 1
ATOM 2167 C CA . VAL A 1 301 ? -18.963 18.193 11.606 1.00 97.50 301 VAL A CA 1
ATOM 2168 C C . VAL A 1 301 ? -18.263 18.625 12.883 1.00 97.50 301 VAL A C 1
ATOM 2170 O O . VAL A 1 301 ? -17.537 17.838 13.492 1.00 97.50 301 VAL A O 1
ATOM 2173 N N . TRP A 1 302 ? -18.507 19.862 13.302 1.00 97.62 302 TRP A N 1
ATOM 2174 C CA . TRP A 1 302 ? -17.861 20.489 14.452 1.00 97.62 302 TRP A CA 1
ATOM 2175 C C . TRP A 1 302 ? -18.870 21.078 15.436 1.00 97.62 302 TRP A C 1
ATOM 2177 O O . TRP A 1 302 ? -19.980 21.476 15.067 1.00 97.62 302 TRP A O 1
ATOM 2187 N N . THR A 1 303 ? -18.471 21.170 16.707 1.00 96.12 303 THR A N 1
ATOM 2188 C CA . THR A 1 303 ? -19.275 21.839 17.741 1.00 96.12 303 THR A CA 1
ATOM 2189 C C . THR A 1 303 ? -19.164 23.367 17.711 1.00 96.12 303 THR A C 1
ATOM 2191 O O . THR A 1 303 ? -20.008 24.031 18.307 1.00 96.12 303 THR A O 1
ATOM 2194 N N . GLY A 1 304 ? -18.149 23.933 17.048 1.00 93.00 304 GLY A N 1
ATOM 2195 C CA . GLY A 1 304 ? -17.918 25.376 16.910 1.00 93.00 304 GLY A CA 1
ATOM 2196 C C . GLY A 1 304 ? -17.678 25.802 15.456 1.00 93.00 304 GLY A C 1
ATOM 2197 O O . GLY A 1 304 ? -17.379 24.971 14.599 1.00 93.00 304 GLY A O 1
ATOM 2198 N N . SER A 1 305 ? -17.832 27.100 15.178 1.00 94.69 305 SER A N 1
ATOM 2199 C CA . SER A 1 305 ? -17.662 27.674 13.835 1.00 94.69 305 SER A CA 1
ATOM 2200 C C . SER A 1 305 ? -16.197 27.696 13.400 1.00 94.69 305 SER A C 1
ATOM 2202 O O . SER A 1 305 ? -15.285 27.635 14.229 1.00 94.69 305 SER A O 1
ATOM 2204 N N . GLY A 1 306 ? -15.955 27.767 12.093 1.00 89.00 306 GLY A N 1
ATOM 2205 C CA . GLY A 1 306 ? -14.615 27.785 11.501 1.00 89.00 306 GLY A CA 1
ATOM 2206 C C . GLY A 1 306 ? -13.803 26.507 11.740 1.00 89.00 306 GLY A C 1
ATOM 2207 O O . GLY A 1 306 ? -12.585 26.516 11.570 1.00 89.00 306 GLY A O 1
ATOM 2208 N N . GLY A 1 307 ? -14.450 25.411 12.151 1.00 88.44 307 GLY A N 1
ATOM 2209 C CA . GLY A 1 307 ? -13.777 24.185 12.595 1.00 88.44 307 GLY A CA 1
ATOM 2210 C C . GLY A 1 307 ? -13.151 24.283 13.984 1.00 88.44 307 GLY A C 1
ATOM 2211 O O . GLY A 1 307 ? -12.119 23.670 14.238 1.00 88.44 307 GLY A O 1
ATOM 2212 N N . SER A 1 308 ? -13.739 25.085 14.869 1.00 88.81 308 SER A N 1
ATOM 2213 C CA . SER A 1 308 ? -13.358 25.149 16.280 1.00 88.81 308 SER A CA 1
ATOM 2214 C C . SER A 1 308 ? -14.160 24.157 17.136 1.00 88.81 308 SER A C 1
ATOM 2216 O O . SER A 1 308 ? -15.171 23.590 16.712 1.00 88.81 308 SER A O 1
ATOM 2218 N N . GLY A 1 309 ? -13.724 23.940 18.378 1.00 91.75 309 GLY A N 1
ATOM 2219 C CA . GLY A 1 309 ? -14.376 23.009 19.299 1.00 91.75 309 GLY A CA 1
ATOM 2220 C C . GLY A 1 309 ? -14.019 21.547 19.021 1.00 91.75 309 GLY A C 1
ATOM 2221 O O . GLY A 1 309 ? -12.905 21.240 18.610 1.00 91.75 309 GLY A O 1
ATOM 2222 N N . THR A 1 310 ? -14.948 20.631 19.292 1.00 94.50 310 THR A N 1
ATOM 2223 C CA . THR A 1 310 ? -14.744 19.191 19.084 1.00 94.50 310 THR A CA 1
ATOM 2224 C C . THR A 1 310 ? -15.202 18.800 17.684 1.00 94.50 310 THR A C 1
ATOM 2226 O O . THR A 1 310 ? -16.318 19.134 17.277 1.00 94.50 310 THR A O 1
ATOM 2229 N N . LYS A 1 311 ? -14.358 18.069 16.950 1.00 97.00 311 LYS A N 1
ATOM 2230 C CA . LYS A 1 311 ? -14.745 17.434 15.688 1.00 97.00 311 LYS A CA 1
ATOM 2231 C C . LYS A 1 311 ? -15.553 16.176 15.999 1.00 97.00 311 LYS A C 1
ATOM 2233 O O . LYS A 1 311 ? -15.028 15.249 16.604 1.00 97.00 311 LYS A O 1
ATOM 2238 N N . LEU A 1 312 ? -16.817 16.153 15.591 1.00 95.75 312 LEU A N 1
ATOM 2239 C CA . LEU A 1 312 ? -17.720 15.018 15.796 1.00 95.75 312 LEU A CA 1
ATOM 2240 C C . LEU A 1 312 ? -17.524 13.937 14.726 1.00 95.75 312 LEU A C 1
ATOM 2242 O O . LEU A 1 312 ? -17.681 12.755 15.008 1.00 95.75 312 LEU A O 1
ATOM 2246 N N . THR A 1 313 ? -17.179 14.329 13.495 1.00 96.88 313 THR A N 1
ATOM 2247 C CA . THR A 1 313 ? -16.832 13.395 12.414 1.00 96.88 313 THR A CA 1
ATOM 2248 C C . THR A 1 313 ? -16.038 14.083 11.301 1.00 96.88 313 THR A C 1
ATOM 2250 O O . THR A 1 313 ? -16.023 15.314 11.197 1.00 96.88 313 THR A O 1
ATOM 2253 N N . GLY A 1 314 ? -15.417 13.275 10.444 1.00 92.50 314 GLY A N 1
ATOM 2254 C CA . GLY A 1 314 ? -14.661 13.703 9.272 1.00 92.50 314 GLY A CA 1
ATOM 2255 C C . GLY A 1 314 ? -13.160 13.934 9.514 1.00 92.50 314 GLY A C 1
ATOM 2256 O O . GLY A 1 314 ? -12.678 13.828 10.646 1.00 92.50 314 GLY A O 1
ATOM 2257 N N . PRO A 1 315 ? -12.395 14.249 8.451 1.00 91.94 315 PRO A N 1
ATOM 2258 C CA . PRO A 1 315 ? -12.869 14.465 7.083 1.00 91.94 315 PRO A CA 1
ATOM 2259 C C . PRO A 1 315 ? -13.322 13.166 6.403 1.00 91.94 315 PRO A C 1
ATOM 2261 O O . PRO A 1 315 ? -12.598 12.175 6.404 1.00 91.94 315 PRO A O 1
ATOM 2264 N N . THR A 1 316 ? -14.502 13.191 5.786 1.00 94.94 316 THR A N 1
ATOM 2265 C CA . THR A 1 316 ? -15.091 12.045 5.073 1.00 94.94 316 THR A CA 1
ATOM 2266 C C . THR A 1 316 ? -15.419 12.445 3.642 1.00 94.94 316 THR A C 1
ATOM 2268 O O . THR A 1 316 ? -15.905 13.551 3.418 1.00 94.94 316 THR A O 1
ATOM 2271 N N . ASN A 1 317 ? -15.141 11.569 2.672 1.00 95.12 317 ASN A N 1
ATOM 2272 C CA . ASN A 1 317 ? -15.439 11.837 1.265 1.00 95.12 317 ASN A CA 1
ATOM 2273 C C . ASN A 1 317 ? -16.952 11.915 1.025 1.00 95.12 317 ASN A C 1
ATOM 2275 O O . ASN A 1 317 ? -17.723 11.132 1.577 1.00 95.12 317 ASN A O 1
ATOM 2279 N N . CYS A 1 318 ? -17.364 12.842 0.170 1.00 94.25 318 CYS A N 1
ATOM 2280 C CA . CYS A 1 318 ? -18.731 12.973 -0.310 1.00 94.25 318 CYS A CA 1
ATOM 2281 C C . CYS A 1 318 ? -18.752 13.412 -1.779 1.00 94.25 318 CYS A C 1
ATOM 2283 O O . CYS A 1 318 ? -17.728 13.770 -2.365 1.00 94.25 318 CYS A O 1
ATOM 2285 N N . THR A 1 319 ? -19.936 13.350 -2.379 1.00 96.38 319 THR A N 1
ATOM 2286 C CA . THR A 1 319 ? -20.166 13.688 -3.785 1.00 96.38 319 THR A CA 1
ATOM 2287 C C . THR A 1 319 ? -21.159 14.841 -3.855 1.00 96.38 319 THR A C 1
ATOM 2289 O O . THR A 1 319 ? -22.186 14.800 -3.174 1.00 96.38 319 THR A O 1
ATOM 2292 N N . SER A 1 320 ? -20.862 15.855 -4.672 1.00 96.12 320 SER A N 1
ATOM 2293 C CA . SER A 1 320 ? -21.762 16.990 -4.917 1.00 96.12 320 SER A CA 1
ATOM 2294 C C . SER A 1 320 ? -23.162 16.510 -5.325 1.00 96.12 320 SER A C 1
ATOM 2296 O O . SER A 1 320 ? -23.309 15.550 -6.082 1.00 96.12 320 SER A O 1
ATOM 2298 N N . GLY A 1 321 ? -24.204 17.140 -4.786 1.00 95.44 321 GLY A N 1
ATOM 2299 C CA . GLY A 1 321 ? -25.606 16.837 -5.081 1.00 95.44 321 GLY A CA 1
ATOM 2300 C C . GLY A 1 321 ? -26.119 15.496 -4.541 1.00 95.44 321 GLY A C 1
ATOM 2301 O O . GLY A 1 321 ? -27.295 15.190 -4.719 1.00 95.44 321 GLY A O 1
ATOM 2302 N N . THR A 1 322 ? -25.282 14.697 -3.868 1.00 96.81 322 THR A N 1
ATOM 2303 C CA . THR A 1 322 ? -25.671 13.392 -3.308 1.00 96.81 322 THR A CA 1
ATOM 2304 C C . THR A 1 322 ? -25.898 13.499 -1.804 1.00 96.81 322 THR A C 1
ATOM 2306 O O . THR A 1 322 ? -25.028 13.973 -1.079 1.00 96.81 322 THR A O 1
ATOM 2309 N N . GLY A 1 323 ? -27.050 13.031 -1.316 1.00 96.00 323 GLY A N 1
ATOM 2310 C CA . GLY A 1 323 ? -27.368 13.039 0.113 1.00 96.00 323 GLY A CA 1
ATOM 2311 C C . GLY A 1 323 ? -26.355 12.242 0.944 1.00 96.00 323 GLY A C 1
ATOM 2312 O O . GLY A 1 323 ? -26.061 11.085 0.653 1.00 96.00 323 GLY A O 1
ATOM 2313 N N . VAL A 1 324 ? -25.843 12.864 2.000 1.00 97.06 324 VAL A N 1
ATOM 2314 C CA . VAL A 1 324 ? -24.933 12.284 2.988 1.00 97.06 324 VAL A CA 1
ATOM 2315 C C . VAL A 1 324 ? -25.714 12.037 4.268 1.00 97.06 324 VAL A C 1
ATOM 2317 O O . VAL A 1 324 ? -26.450 12.914 4.711 1.00 97.06 324 VAL A O 1
ATOM 2320 N N . THR A 1 325 ? -25.522 10.872 4.885 1.00 97.31 325 THR A N 1
ATOM 2321 C CA . THR A 1 325 ? -25.884 10.633 6.287 1.00 97.31 325 THR A CA 1
ATOM 2322 C C . THR A 1 325 ? -24.615 10.299 7.050 1.00 97.31 325 THR A C 1
ATOM 2324 O O . THR A 1 325 ? -23.864 9.412 6.646 1.00 97.31 325 THR A O 1
ATOM 2327 N N . THR A 1 326 ? -24.337 11.038 8.120 1.00 97.50 326 THR A N 1
ATOM 2328 C CA . THR A 1 326 ? -23.149 10.793 8.936 1.00 97.50 326 THR A CA 1
ATOM 2329 C C . THR A 1 326 ? -23.246 9.436 9.633 1.00 97.50 326 THR A C 1
ATOM 2331 O O . THR A 1 326 ? -24.352 8.981 9.936 1.00 97.50 326 THR A O 1
ATOM 2334 N N . PRO A 1 327 ? -22.108 8.827 10.009 1.00 94.19 327 PRO A N 1
ATOM 2335 C CA . PRO A 1 327 ? -22.096 7.842 11.085 1.00 94.19 327 PRO A CA 1
ATOM 2336 C C . PRO A 1 327 ? -22.762 8.405 12.350 1.00 94.19 327 PRO A C 1
ATOM 2338 O O . PRO A 1 327 ? -22.912 9.626 12.490 1.00 94.19 327 PRO A O 1
ATOM 2341 N N . THR A 1 328 ? -23.136 7.528 13.283 1.00 95.69 328 THR A N 1
ATOM 2342 C CA . THR A 1 328 ? -23.645 7.947 14.594 1.00 95.69 328 THR A CA 1
ATOM 2343 C C . THR A 1 328 ? -22.627 8.862 15.275 1.00 95.69 328 THR A C 1
ATOM 2345 O O . THR A 1 328 ? -21.487 8.473 15.520 1.00 95.69 328 THR A O 1
ATOM 2348 N N . LEU A 1 329 ? -23.041 10.096 15.549 1.00 96.94 329 LEU A N 1
ATOM 2349 C CA . LEU A 1 329 ? -22.260 11.115 16.232 1.00 96.94 329 LEU A CA 1
ATOM 2350 C C . LEU A 1 329 ? -22.520 11.007 17.731 1.00 96.94 329 LEU A C 1
ATOM 2352 O O . LEU A 1 329 ? -23.656 11.193 18.169 1.00 96.94 329 LEU A O 1
ATOM 2356 N N . SER A 1 330 ? -21.474 10.760 18.515 1.00 94.12 330 SER A N 1
ATOM 2357 C CA . SER A 1 330 ? -21.528 10.813 19.979 1.00 94.12 330 SER A CA 1
ATOM 2358 C C . SER A 1 330 ? -21.103 12.204 20.455 1.00 94.12 330 SER A C 1
ATOM 2360 O O . SER A 1 330 ? -19.928 12.566 20.412 1.00 94.12 330 SER A O 1
ATOM 2362 N N . ASP A 1 331 ? -22.063 13.009 20.905 1.00 95.69 331 ASP A N 1
ATOM 2363 C CA . ASP A 1 331 ? -21.867 14.433 21.191 1.00 95.69 331 ASP A CA 1
ATOM 2364 C C . ASP A 1 331 ? -22.033 14.722 22.686 1.00 95.69 331 ASP A C 1
ATOM 2366 O O . ASP A 1 331 ? -23.090 15.132 23.177 1.00 95.69 331 ASP A O 1
ATOM 2370 N N . SER A 1 332 ? -20.955 14.509 23.441 1.00 88.94 332 SER A N 1
ATOM 2371 C CA . SER A 1 332 ? -20.933 14.721 24.894 1.00 88.94 332 SER A CA 1
ATOM 2372 C C . SER A 1 332 ? -21.309 16.155 25.301 1.00 88.94 332 SER A C 1
ATOM 2374 O O . SER A 1 332 ? -21.839 16.359 26.401 1.00 88.94 332 SER A O 1
ATOM 2376 N N . GLY A 1 333 ? -21.118 17.123 24.397 1.00 88.12 333 GLY A N 1
ATOM 2377 C CA . GLY A 1 333 ? -21.417 18.544 24.559 1.00 88.12 333 GLY A CA 1
ATOM 2378 C C . GLY A 1 333 ? -22.874 18.947 24.309 1.00 88.12 333 GLY A C 1
ATOM 2379 O O . GLY A 1 333 ? -23.180 20.136 24.394 1.00 88.12 333 GLY A O 1
ATOM 2380 N N . LEU A 1 334 ? -23.792 18.019 24.004 1.00 92.75 334 LEU A N 1
ATOM 2381 C CA . LEU A 1 334 ? -25.220 18.348 23.907 1.00 92.75 334 LEU A CA 1
ATOM 2382 C C . LEU A 1 334 ? -25.794 18.774 25.266 1.00 92.75 334 LEU A C 1
ATOM 2384 O O . LEU A 1 334 ? -25.677 18.051 26.265 1.00 92.75 334 LEU A O 1
ATOM 2388 N N . ALA A 1 335 ? -26.472 19.920 25.274 1.00 89.88 335 ALA A N 1
ATOM 2389 C CA . ALA A 1 335 ? -27.306 20.413 26.362 1.00 89.88 335 ALA A CA 1
ATOM 2390 C C . ALA A 1 335 ? -28.796 20.224 26.030 1.00 89.88 335 ALA A C 1
ATOM 2392 O O . ALA A 1 335 ? -29.184 20.117 24.869 1.00 89.88 335 ALA A O 1
ATOM 2393 N N . ASN A 1 336 ? -29.655 20.184 27.051 1.00 87.88 336 ASN A N 1
ATOM 2394 C CA . ASN A 1 336 ? -31.100 20.092 26.841 1.00 87.88 336 ASN A CA 1
ATOM 2395 C C . ASN A 1 336 ? -31.619 21.366 26.149 1.00 87.88 336 ASN A C 1
ATOM 2397 O O . ASN A 1 336 ? -31.386 22.463 26.650 1.00 87.88 336 ASN A O 1
ATOM 2401 N N . GLY A 1 337 ? -32.371 21.220 25.060 1.00 86.81 337 GLY A N 1
ATOM 2402 C CA . GLY A 1 337 ? -32.827 22.321 24.211 1.00 86.81 337 GLY A CA 1
ATOM 2403 C C . GLY A 1 337 ? -32.113 22.360 22.857 1.00 86.81 337 GLY A C 1
ATOM 2404 O O . GLY A 1 337 ? -31.727 21.324 22.321 1.00 86.81 337 GLY A O 1
ATOM 2405 N N . SER A 1 338 ? -31.990 23.556 22.283 1.00 94.44 338 SER A N 1
ATOM 2406 C CA . SER A 1 338 ? -31.386 23.794 20.966 1.00 94.44 338 SER A CA 1
ATOM 2407 C C . SER A 1 338 ? -29.865 23.928 21.069 1.00 94.44 338 SER A C 1
ATOM 2409 O O . SER A 1 338 ? -29.369 24.724 21.865 1.00 94.44 338 SER A O 1
ATOM 2411 N N . ASN A 1 339 ? -29.128 23.182 20.248 1.00 95.38 339 ASN A N 1
ATOM 2412 C CA . ASN A 1 339 ? -27.669 23.204 20.180 1.00 95.38 339 ASN A CA 1
ATOM 2413 C C . ASN A 1 339 ? -27.230 23.523 18.749 1.00 95.38 339 ASN A C 1
ATOM 2415 O O . ASN A 1 339 ? -27.724 22.909 17.810 1.00 95.38 339 ASN A O 1
ATOM 2419 N N . THR A 1 340 ? -26.279 24.436 18.562 1.00 96.62 340 THR A N 1
ATOM 2420 C CA . THR A 1 340 ? -25.729 24.732 17.229 1.00 96.62 340 THR A CA 1
ATOM 2421 C C . THR A 1 340 ? -24.533 23.832 16.938 1.00 96.62 340 THR A C 1
ATOM 2423 O O . THR A 1 340 ? -23.641 23.696 17.778 1.00 96.62 340 THR A O 1
ATOM 2426 N N . ARG A 1 341 ? -24.503 23.225 15.754 1.00 96.94 341 ARG A N 1
ATOM 2427 C CA . ARG A 1 341 ? -23.354 22.508 15.183 1.00 96.94 341 ARG A CA 1
ATOM 2428 C C . ARG A 1 341 ? -23.046 23.063 13.802 1.00 96.94 341 ARG A C 1
ATOM 2430 O O . ARG A 1 341 ? -23.861 23.792 13.246 1.00 96.94 341 ARG A O 1
ATOM 2437 N N . TYR A 1 342 ? -21.881 22.739 13.262 1.00 97.31 342 TYR A N 1
ATOM 2438 C CA . TYR A 1 342 ? -21.414 23.281 11.990 1.00 97.31 342 TYR A CA 1
ATOM 2439 C C . TYR A 1 342 ? -21.013 22.144 11.062 1.00 97.31 342 TYR A C 1
ATOM 2441 O O . TYR A 1 342 ? -20.152 21.334 11.405 1.00 97.31 342 TYR A O 1
ATOM 2449 N N . ILE A 1 343 ? -21.656 22.080 9.898 1.00 97.69 343 ILE A N 1
ATOM 2450 C CA . ILE A 1 343 ? -21.290 21.190 8.800 1.00 97.69 343 ILE A CA 1
ATOM 2451 C C . ILE A 1 343 ? -20.347 21.981 7.906 1.00 97.69 343 ILE A C 1
ATOM 2453 O O . ILE A 1 343 ? -20.727 23.017 7.363 1.00 97.69 343 ILE A O 1
ATOM 2457 N N . ARG A 1 344 ? -19.116 21.500 7.766 1.00 96.56 344 ARG A N 1
ATOM 2458 C CA . ARG A 1 344 ? -18.112 22.089 6.884 1.00 96.56 344 ARG A CA 1
ATOM 2459 C C . ARG A 1 344 ? -17.927 21.189 5.687 1.00 96.56 344 ARG A C 1
ATOM 2461 O O . ARG A 1 344 ? -17.709 19.994 5.864 1.00 96.56 344 ARG A O 1
ATOM 2468 N N . THR A 1 345 ? -17.977 21.752 4.492 1.00 96.56 345 THR A N 1
ATOM 2469 C CA . THR A 1 345 ? -17.731 21.030 3.243 1.00 96.56 345 THR A CA 1
ATOM 2470 C C . THR A 1 345 ? -16.543 21.636 2.530 1.00 96.56 345 THR A C 1
ATOM 2472 O O . THR A 1 345 ? -16.391 22.853 2.506 1.00 96.56 345 THR A O 1
ATOM 2475 N N . ARG A 1 346 ? -15.689 20.783 1.973 1.00 95.31 346 ARG A N 1
ATOM 2476 C CA . ARG A 1 346 ? -14.526 21.176 1.185 1.00 95.31 346 ARG A CA 1
ATOM 2477 C C . ARG A 1 346 ? -14.637 20.598 -0.219 1.00 95.31 346 ARG A C 1
ATOM 2479 O O . ARG A 1 346 ? -15.075 19.455 -0.364 1.00 95.31 346 ARG A O 1
ATOM 2486 N N . ASP A 1 347 ? -14.222 21.356 -1.219 1.00 96.44 347 ASP A N 1
ATOM 2487 C CA . ASP A 1 347 ? -14.148 20.888 -2.605 1.00 96.44 347 ASP A CA 1
ATOM 2488 C C . ASP A 1 347 ? -12.844 20.114 -2.901 1.00 96.44 347 ASP A C 1
ATOM 2490 O O . ASP A 1 347 ? -12.021 19.828 -2.020 1.00 96.44 347 ASP A O 1
ATOM 2494 N N . GLY A 1 348 ? -12.652 19.766 -4.173 1.00 94.19 348 GLY A N 1
ATOM 2495 C CA . GLY A 1 348 ? -11.475 19.072 -4.675 1.00 94.19 348 GLY A CA 1
ATOM 2496 C C . GLY A 1 348 ? -10.202 19.918 -4.724 1.00 94.19 348 GLY A C 1
ATOM 2497 O O . GLY A 1 348 ? -9.127 19.329 -4.863 1.00 94.19 348 GLY A O 1
ATOM 2498 N N . ALA A 1 349 ? -10.298 21.245 -4.597 1.00 94.88 349 ALA A N 1
ATOM 2499 C CA . ALA A 1 349 ? -9.186 22.201 -4.593 1.00 94.88 349 ALA A CA 1
ATOM 2500 C C . ALA A 1 349 ? -8.835 22.739 -3.191 1.00 94.88 349 ALA A C 1
ATOM 2502 O O . ALA A 1 349 ? -7.848 23.459 -3.030 1.00 94.88 349 ALA A O 1
ATOM 2503 N N . GLY A 1 350 ? -9.602 22.354 -2.168 1.00 94.50 350 GLY A N 1
ATOM 2504 C CA . GLY A 1 350 ? -9.383 22.713 -0.772 1.00 94.50 350 GLY A CA 1
ATOM 2505 C C . GLY A 1 350 ? -10.096 23.976 -0.297 1.00 94.50 350 GLY A C 1
ATOM 2506 O O . GLY A 1 350 ? -9.789 24.432 0.807 1.00 94.50 350 GLY A O 1
ATOM 2507 N N . ASN A 1 351 ? -11.027 24.547 -1.065 1.00 95.00 351 ASN A N 1
ATOM 2508 C CA . ASN A 1 351 ? -11.840 25.660 -0.578 1.00 95.00 351 ASN A CA 1
ATOM 2509 C C . ASN A 1 351 ? -12.970 25.124 0.315 1.00 95.00 351 ASN A C 1
ATOM 2511 O O . ASN A 1 351 ? -13.468 24.015 0.119 1.00 95.00 351 ASN A O 1
ATOM 2515 N N . TRP A 1 352 ? -13.356 25.902 1.328 1.00 94.44 352 TRP A N 1
ATOM 2516 C CA . TRP A 1 352 ? -14.306 25.482 2.360 1.00 94.44 352 TRP A CA 1
ATOM 2517 C C . TRP A 1 352 ? -15.578 26.325 2.346 1.00 94.44 352 TRP A C 1
ATOM 2519 O O . TRP A 1 352 ? -15.508 27.549 2.248 1.00 94.44 352 TRP A O 1
ATOM 2529 N N . SER A 1 353 ? -16.713 25.672 2.575 1.00 95.44 353 SER A N 1
ATOM 2530 C CA . SER A 1 353 ? -17.962 26.296 3.011 1.00 95.44 353 SER A CA 1
ATOM 2531 C C . SER A 1 353 ? -18.394 25.738 4.367 1.00 95.44 353 SER A C 1
ATOM 2533 O O . SER A 1 353 ? -17.944 24.670 4.799 1.00 95.44 353 SER A O 1
ATOM 2535 N N . GLU A 1 354 ? -19.233 26.484 5.081 1.00 95.62 354 GLU A N 1
ATOM 2536 C CA . GLU A 1 354 ? -19.709 26.112 6.410 1.00 95.62 354 GLU A CA 1
ATOM 2537 C C . GLU A 1 354 ? -21.168 26.520 6.595 1.00 95.62 354 GLU A C 1
ATOM 2539 O O . GLU A 1 354 ? -21.537 27.671 6.371 1.00 95.62 354 GLU A O 1
ATOM 2544 N N . LYS A 1 355 ? -21.983 25.585 7.089 1.00 96.56 355 LYS A N 1
ATOM 2545 C CA . LYS A 1 355 ? -23.382 25.826 7.434 1.00 96.56 355 LYS A CA 1
ATOM 2546 C C . LYS A 1 355 ? -23.673 25.402 8.861 1.00 96.56 355 LYS A C 1
ATOM 2548 O O . LYS A 1 355 ? -23.356 24.283 9.266 1.00 96.56 355 LYS A O 1
ATOM 2553 N N . SER A 1 356 ? -24.311 26.284 9.623 1.00 95.62 356 SER A N 1
ATOM 2554 C CA . SER A 1 356 ? -24.809 25.939 10.949 1.00 95.62 356 SER A CA 1
ATOM 2555 C C . SER A 1 356 ? -26.074 25.079 10.862 1.00 95.62 356 SER A C 1
ATOM 2557 O O . SER A 1 356 ? -26.927 25.268 9.995 1.00 95.62 356 SER A O 1
ATOM 2559 N N . VAL A 1 357 ? -26.199 24.133 11.788 1.00 95.62 357 VAL A N 1
ATOM 2560 C CA . VAL A 1 357 ? -27.364 23.269 11.979 1.00 95.62 357 VAL A CA 1
ATOM 2561 C C . VAL A 1 357 ? -27.795 23.305 13.437 1.00 95.62 357 VAL A C 1
ATOM 2563 O O . VAL A 1 357 ? -26.968 23.292 14.350 1.00 95.62 357 VAL A O 1
ATOM 2566 N N . THR A 1 358 ? -29.104 23.332 13.660 1.00 96.44 358 THR A N 1
ATOM 2567 C CA . THR A 1 358 ? -29.693 23.212 14.992 1.00 96.44 358 THR A CA 1
ATOM 2568 C C . THR A 1 358 ? -29.997 21.750 15.308 1.00 96.44 358 THR A C 1
ATOM 2570 O O . THR A 1 358 ? -30.819 21.125 14.643 1.00 96.44 358 THR A O 1
ATOM 2573 N N . VAL A 1 359 ? -29.360 21.223 16.352 1.00 96.94 359 VAL A N 1
ATOM 2574 C CA . VAL A 1 359 ? -29.628 19.907 16.937 1.00 96.94 359 VAL A CA 1
ATOM 2575 C C . VAL A 1 359 ? -30.425 20.089 18.226 1.00 96.94 359 VAL A C 1
ATOM 2577 O O . VAL A 1 359 ? -29.937 20.655 19.208 1.00 96.94 359 VAL A O 1
ATOM 2580 N N . THR A 1 360 ? -31.667 19.614 18.234 1.00 94.75 360 THR A N 1
ATOM 2581 C CA . THR A 1 360 ? -32.545 19.707 19.408 1.00 94.75 360 THR A CA 1
ATOM 2582 C C . THR A 1 360 ? -32.400 18.460 20.275 1.00 94.75 360 THR A C 1
ATOM 2584 O O . THR A 1 360 ? -32.517 17.349 19.767 1.00 94.75 360 THR A O 1
ATOM 2587 N N . ALA A 1 361 ? -32.186 18.619 21.583 1.00 91.56 361 ALA A N 1
ATOM 2588 C CA . ALA A 1 361 ? -32.065 17.510 22.530 1.00 91.56 361 ALA A CA 1
ATOM 2589 C C . ALA A 1 361 ? -33.076 17.610 23.687 1.00 91.56 361 ALA A C 1
ATOM 2591 O O . ALA A 1 361 ? -33.252 18.671 24.288 1.00 91.56 361 ALA A O 1
ATOM 2592 N N . LEU A 1 362 ? -33.706 16.486 24.039 1.00 84.12 362 LEU A N 1
ATOM 2593 C CA . LEU A 1 362 ? -34.534 16.312 25.236 1.00 84.12 362 LEU A CA 1
ATOM 2594 C C . LEU A 1 362 ? -33.824 15.354 26.195 1.00 84.12 362 LEU A C 1
ATOM 2596 O O . LEU A 1 362 ? -34.059 14.149 26.202 1.00 84.12 362 LEU A O 1
ATOM 2600 N N . LEU A 1 363 ? -32.962 15.912 27.042 1.00 78.94 363 LEU A N 1
ATOM 2601 C CA . LEU A 1 363 ? -32.095 15.163 27.955 1.00 78.94 363 LEU A CA 1
ATOM 2602 C C . LEU A 1 363 ? -32.730 14.959 29.353 1.00 78.94 363 LEU A C 1
ATOM 2604 O O . LEU A 1 363 ? -32.036 14.935 30.373 1.00 78.94 363 LEU A O 1
ATOM 2608 N N . LYS A 1 364 ? -34.069 14.903 29.447 1.00 56.41 364 LYS A N 1
ATOM 2609 C CA . LYS A 1 364 ? -34.788 14.710 30.724 1.00 56.41 364 LYS A CA 1
ATOM 2610 C C . LYS A 1 364 ? -35.052 13.225 31.001 1.00 56.41 364 LYS A C 1
ATOM 2612 O O . LYS A 1 364 ? -35.413 12.459 30.116 1.00 56.41 364 LYS A O 1
ATOM 2617 N N . VAL A 1 365 ? -34.966 12.854 32.279 1.00 51.69 365 VAL A N 1
ATOM 2618 C CA . VAL A 1 365 ? -35.537 11.621 32.849 1.00 51.69 365 VAL A CA 1
ATOM 2619 C C . VAL A 1 365 ? -36.807 12.011 33.622 1.00 51.69 365 VAL A C 1
ATOM 2621 O O . VAL A 1 365 ? -36.801 13.061 34.276 1.00 51.69 365 VAL A O 1
ATOM 2624 N N . ALA A 1 366 ? -37.887 11.218 33.541 1.00 43.00 366 ALA A N 1
ATOM 2625 C CA . ALA A 1 366 ? -39.145 11.447 34.271 1.00 43.00 366 ALA A CA 1
ATOM 2626 C C . ALA A 1 366 ? -38.873 11.725 35.764 1.00 43.00 366 ALA A C 1
ATOM 2628 O O . ALA A 1 366 ? -38.128 10.988 36.415 1.00 43.00 366 ALA A O 1
ATOM 2629 N N . LYS A 1 367 ? -39.378 12.857 36.275 1.00 46.66 367 LYS A N 1
ATOM 2630 C CA . LYS A 1 367 ? -38.715 13.571 37.380 1.00 46.66 367 LYS A CA 1
ATOM 2631 C C . LYS A 1 367 ? -39.305 13.335 38.782 1.00 46.66 367 LYS A C 1
ATOM 2633 O O . LYS A 1 367 ? -38.568 13.586 39.729 1.00 46.66 367 LYS A O 1
ATOM 2638 N N . GLU A 1 368 ? -40.531 12.822 38.948 1.00 48.56 368 GLU A N 1
ATOM 2639 C CA . GLU A 1 368 ? -41.147 12.590 40.275 1.00 48.56 368 GLU A CA 1
ATOM 2640 C C . GLU A 1 368 ? -42.415 11.711 40.184 1.00 48.56 368 GLU A C 1
ATOM 2642 O O . GLU A 1 368 ? -43.167 11.853 39.222 1.00 48.56 368 GLU A O 1
ATOM 2647 N N . ILE A 1 369 ? -42.648 10.818 41.160 1.00 47.53 369 ILE A N 1
ATOM 2648 C CA . ILE A 1 369 ? -43.936 10.123 41.371 1.00 47.53 369 ILE A CA 1
ATOM 2649 C C . ILE A 1 369 ? -44.377 10.380 42.821 1.00 47.53 369 ILE A C 1
ATOM 2651 O O . ILE A 1 369 ? -43.641 10.038 43.750 1.00 47.53 369 ILE A O 1
ATOM 2655 N N . THR A 1 370 ? -45.573 10.946 42.999 1.00 48.28 370 THR A N 1
ATOM 2656 C CA . THR A 1 370 ? -46.239 11.130 44.301 1.00 48.28 370 THR A CA 1
ATOM 2657 C C . THR A 1 370 ? -47.487 10.255 44.331 1.00 48.28 370 THR A C 1
ATOM 2659 O O . THR A 1 370 ? -48.292 10.322 43.403 1.00 48.28 370 THR A O 1
ATOM 2662 N N . VAL A 1 371 ? -47.644 9.434 45.370 1.00 49.72 371 VAL A N 1
ATOM 2663 C CA . VAL A 1 371 ? -48.835 8.595 45.582 1.00 49.72 371 VAL A CA 1
ATOM 2664 C C . VAL A 1 371 ? -49.327 8.816 47.009 1.00 49.72 371 VAL A C 1
ATOM 2666 O O . VAL A 1 371 ? -48.543 8.675 47.944 1.00 49.72 371 VAL A O 1
ATOM 2669 N N . ASP A 1 372 ? -50.607 9.159 47.153 1.00 48.75 372 ASP A N 1
ATOM 2670 C CA . ASP A 1 372 ? -51.306 9.331 48.432 1.00 48.75 372 ASP A CA 1
ATOM 2671 C C . ASP A 1 372 ? -52.599 8.495 48.396 1.00 48.75 372 ASP A C 1
ATOM 2673 O O . ASP A 1 372 ? -53.607 8.937 47.835 1.00 48.75 372 ASP A O 1
ATOM 2677 N N . PRO A 1 373 ? -52.573 7.235 48.862 1.00 47.44 373 PRO A N 1
ATOM 2678 C CA . PRO A 1 373 ? -53.753 6.392 48.910 1.00 47.44 373 PRO A CA 1
ATOM 2679 C C . PRO A 1 373 ? -54.486 6.590 50.243 1.00 47.44 373 PRO A C 1
ATOM 2681 O O . PRO A 1 373 ? -54.574 5.670 51.052 1.00 47.44 373 PRO A O 1
ATOM 2684 N N . ALA A 1 374 ? -55.049 7.773 50.481 1.00 39.94 374 ALA A N 1
ATOM 2685 C CA . ALA A 1 374 ? -55.976 7.961 51.591 1.00 39.94 374 ALA A CA 1
ATOM 2686 C C . ALA A 1 374 ? -57.269 7.149 51.336 1.00 39.94 374 ALA A C 1
ATOM 2688 O O . ALA A 1 374 ? -58.119 7.542 50.536 1.00 39.94 374 ALA A O 1
ATOM 2689 N N . GLY A 1 375 ? -57.420 5.999 52.007 1.00 42.44 375 GLY A N 1
ATOM 2690 C CA . GLY A 1 375 ? -58.711 5.308 52.167 1.00 42.44 375 GLY A CA 1
ATOM 2691 C C . GLY A 1 375 ? -58.987 4.042 51.339 1.00 42.44 375 GLY A C 1
ATOM 2692 O O . GLY A 1 375 ? -60.132 3.589 51.330 1.00 42.44 375 GLY A O 1
ATOM 2693 N N . ALA A 1 376 ? -58.006 3.428 50.671 1.00 35.78 376 ALA A N 1
ATOM 2694 C CA . ALA A 1 376 ? -58.233 2.185 49.918 1.00 35.78 376 ALA A CA 1
ATOM 2695 C C . ALA A 1 376 ? -57.846 0.936 50.734 1.00 35.78 376 ALA A C 1
ATOM 2697 O O . ALA A 1 376 ? -56.684 0.742 51.082 1.00 35.78 376 ALA A O 1
ATOM 2698 N N . GLY A 1 377 ? -58.824 0.074 51.028 1.00 43.88 377 GLY A N 1
ATOM 2699 C CA . GLY A 1 377 ? -58.588 -1.221 51.667 1.00 43.88 377 GLY A CA 1
ATOM 2700 C C . GLY A 1 377 ? -57.684 -2.132 50.826 1.00 43.88 377 GLY A C 1
ATOM 2701 O O . GLY A 1 377 ? -57.876 -2.248 49.621 1.00 43.88 377 GLY A O 1
ATOM 2702 N N . ALA A 1 378 ? -56.715 -2.759 51.501 1.00 43.44 378 ALA A N 1
ATOM 2703 C CA . ALA A 1 378 ? -55.852 -3.866 51.073 1.00 43.44 378 ALA A CA 1
ATOM 2704 C C . ALA A 1 378 ? -55.444 -3.897 49.580 1.00 43.44 378 ALA A C 1
ATOM 2706 O O . ALA A 1 378 ? -56.082 -4.560 48.761 1.00 43.44 378 ALA A O 1
ATOM 2707 N N . ALA A 1 379 ? -54.303 -3.286 49.240 1.00 43.94 379 ALA A N 1
ATOM 2708 C CA . ALA A 1 379 ? -53.633 -3.496 47.954 1.00 43.94 379 ALA A CA 1
ATOM 2709 C C . ALA A 1 379 ? -52.105 -3.598 48.115 1.00 43.94 379 ALA A C 1
ATOM 2711 O O . ALA A 1 379 ? -51.497 -2.815 48.842 1.00 43.94 379 ALA A O 1
ATOM 2712 N N . ALA A 1 380 ? -51.478 -4.552 47.417 1.00 50.94 380 ALA A N 1
ATOM 2713 C CA . ALA A 1 380 ? -50.024 -4.622 47.269 1.00 50.94 380 ALA A CA 1
ATOM 2714 C C . ALA A 1 380 ? -49.556 -3.550 46.270 1.00 50.94 380 ALA A C 1
ATOM 2716 O O . ALA A 1 380 ? -50.080 -3.468 45.157 1.00 50.94 380 ALA A O 1
ATOM 2717 N N . VAL A 1 381 ? -48.566 -2.735 46.648 1.00 50.94 381 VAL A N 1
ATOM 2718 C CA . VAL A 1 381 ? -48.112 -1.582 45.849 1.00 50.94 381 VAL A CA 1
ATOM 2719 C C . VAL A 1 381 ? -46.647 -1.760 45.437 1.00 50.94 381 VAL A C 1
ATOM 2721 O O . VAL A 1 381 ? -45.766 -1.918 46.280 1.00 50.94 381 VAL A O 1
ATOM 2724 N N . THR A 1 382 ? -46.373 -1.711 44.128 1.00 54.38 382 THR A N 1
ATOM 2725 C CA . THR A 1 382 ? -45.008 -1.670 43.568 1.00 54.38 382 THR A CA 1
ATOM 2726 C C . THR A 1 382 ? -44.806 -0.360 42.810 1.00 54.38 382 THR A C 1
ATOM 2728 O O . THR A 1 382 ? -45.520 -0.098 41.843 1.00 54.38 382 THR A O 1
ATOM 2731 N N . LEU A 1 383 ? -43.836 0.462 43.225 1.00 54.75 383 LEU A N 1
ATOM 2732 C CA . LEU A 1 383 ? -43.551 1.770 42.614 1.00 54.75 383 LEU A CA 1
ATOM 2733 C C . LEU A 1 383 ? -42.062 1.909 42.274 1.00 54.75 383 LEU A C 1
ATOM 2735 O O . LEU A 1 383 ? -41.190 1.672 43.111 1.00 54.75 383 LEU A O 1
ATOM 2739 N N . LYS A 1 384 ? -41.768 2.355 41.046 1.00 52.62 384 LYS A N 1
ATOM 2740 C CA . LYS A 1 384 ? -40.404 2.570 40.539 1.00 52.62 384 LYS A CA 1
ATOM 2741 C C . LYS A 1 384 ? -40.277 3.966 39.927 1.00 52.62 384 LYS A C 1
ATOM 2743 O O . LYS A 1 384 ? -40.998 4.282 38.985 1.00 52.62 384 LYS A O 1
ATOM 2748 N N . ALA A 1 385 ? -39.349 4.790 40.421 1.00 50.81 385 ALA A N 1
ATOM 2749 C CA . ALA A 1 385 ? -39.080 6.126 39.875 1.00 50.81 385 ALA A CA 1
ATOM 2750 C C . ALA A 1 385 ? -37.578 6.386 39.698 1.00 50.81 385 ALA A C 1
ATOM 2752 O O . ALA A 1 385 ? -36.754 5.935 40.482 1.00 50.81 385 ALA A O 1
ATOM 2753 N N . ALA A 1 386 ? -37.196 7.171 38.692 1.00 43.50 386 ALA A N 1
ATOM 2754 C CA . ALA A 1 386 ? -35.783 7.397 38.382 1.00 43.50 386 ALA A CA 1
ATOM 2755 C C . ALA A 1 386 ? -35.087 8.453 39.264 1.00 43.50 386 ALA A C 1
ATOM 2757 O O . ALA A 1 386 ? -33.861 8.509 39.288 1.00 43.50 386 ALA A O 1
ATOM 2758 N N . ARG A 1 387 ? -35.837 9.314 39.972 1.00 46.03 387 ARG A N 1
ATOM 2759 C CA . ARG A 1 387 ? -35.270 10.377 40.828 1.00 46.03 387 ARG A CA 1
ATOM 2760 C C . ARG A 1 387 ? -35.800 10.369 42.256 1.00 46.03 387 ARG A C 1
ATOM 2762 O O . ARG A 1 387 ? -35.004 10.220 43.176 1.00 46.03 387 ARG A O 1
ATOM 2769 N N . ARG A 1 388 ? -37.107 10.542 42.460 1.00 47.12 388 ARG A N 1
ATOM 2770 C CA . ARG A 1 388 ? -37.695 10.661 43.802 1.00 47.12 388 ARG A CA 1
ATOM 2771 C C . ARG A 1 388 ? -39.052 9.966 43.889 1.00 47.12 388 ARG A C 1
ATOM 2773 O O . ARG A 1 388 ? -39.866 10.144 42.985 1.00 47.12 388 ARG A O 1
ATOM 2780 N N . ILE A 1 389 ? -39.269 9.220 44.973 1.00 55.06 389 ILE A N 1
ATOM 2781 C CA . ILE A 1 389 ? -40.594 8.785 45.447 1.00 55.06 389 ILE A CA 1
ATOM 2782 C C . ILE A 1 389 ? -40.841 9.467 46.795 1.00 55.06 389 ILE A C 1
ATOM 2784 O O . ILE A 1 389 ? -39.968 9.434 47.669 1.00 55.06 389 ILE A O 1
ATOM 2788 N N . VAL A 1 390 ? -42.021 10.070 46.942 1.00 53.38 390 VAL A N 1
ATOM 2789 C CA . VAL A 1 390 ? -42.573 10.510 48.230 1.00 53.38 390 VAL A CA 1
ATOM 2790 C C . VAL A 1 390 ? -43.857 9.718 48.454 1.00 53.38 390 VAL A C 1
ATOM 2792 O O . VAL A 1 390 ? -44.772 9.809 47.634 1.00 53.38 390 VAL A O 1
ATOM 2795 N N . ALA A 1 391 ? -43.895 8.919 49.519 1.00 54.12 391 ALA A N 1
ATOM 2796 C CA . ALA A 1 391 ? -45.060 8.121 49.896 1.00 54.12 391 ALA A CA 1
ATOM 2797 C C . ALA A 1 391 ? -45.472 8.451 51.338 1.00 54.12 391 ALA A C 1
ATOM 2799 O O . ALA A 1 391 ? -44.631 8.402 52.239 1.00 54.12 391 ALA A O 1
ATOM 2800 N N . GLY A 1 392 ? -46.749 8.788 51.531 1.00 51.84 392 GLY A N 1
ATOM 2801 C CA . GLY A 1 392 ? -47.422 8.788 52.832 1.00 51.84 392 GLY A CA 1
ATOM 2802 C C . GLY A 1 392 ? -48.435 7.648 52.835 1.00 51.84 392 GLY A C 1
ATOM 2803 O O . GLY A 1 392 ? -49.214 7.537 51.889 1.00 51.84 392 GLY A O 1
ATOM 2804 N N . MET A 1 393 ? -48.370 6.750 53.816 1.00 52.59 393 MET A N 1
ATOM 2805 C CA . MET A 1 393 ? -49.264 5.590 53.906 1.00 52.59 393 MET A CA 1
ATOM 2806 C C . MET A 1 393 ? -49.889 5.556 55.299 1.00 52.59 393 MET A C 1
ATOM 2808 O O . MET A 1 393 ? -49.408 4.852 56.179 1.00 52.59 393 MET A O 1
ATOM 2812 N N . ASP A 1 394 ? -50.956 6.329 55.491 1.00 50.50 394 ASP A N 1
ATOM 2813 C CA . ASP A 1 394 ? -51.699 6.365 56.751 1.00 50.50 394 ASP A CA 1
ATOM 2814 C C . ASP A 1 394 ? -52.983 5.525 56.601 1.00 50.50 394 ASP A C 1
ATOM 2816 O O . ASP A 1 394 ? -53.893 5.883 55.846 1.00 50.50 394 ASP A O 1
ATOM 2820 N N . GLY A 1 395 ? -53.031 4.338 57.219 1.00 48.62 395 GLY A N 1
ATOM 2821 C CA . GLY A 1 395 ? -54.182 3.437 57.096 1.00 48.62 395 GLY A CA 1
ATOM 2822 C C . GLY A 1 395 ? -53.956 1.991 57.554 1.00 48.62 395 GLY A C 1
ATOM 2823 O O . GLY A 1 395 ? -52.964 1.350 57.223 1.00 48.62 395 GLY A O 1
ATOM 2824 N N . ALA A 1 396 ? -54.950 1.454 58.266 1.00 42.97 396 ALA A N 1
ATOM 2825 C CA . ALA A 1 396 ? -54.910 0.265 59.126 1.00 42.97 396 ALA A CA 1
ATOM 2826 C C . ALA A 1 396 ? -54.613 -1.127 58.499 1.00 42.97 396 ALA A C 1
ATOM 2828 O O . ALA A 1 396 ? -54.869 -2.128 59.164 1.00 42.97 396 ALA A O 1
ATOM 2829 N N . ALA A 1 397 ? -54.094 -1.254 57.271 1.00 49.00 397 ALA A N 1
ATOM 2830 C CA . ALA A 1 397 ? -53.677 -2.559 56.726 1.00 49.00 397 ALA A CA 1
ATOM 2831 C C . ALA A 1 397 ? -52.783 -2.441 55.472 1.00 49.00 397 ALA A C 1
ATOM 2833 O O . ALA A 1 397 ? -53.279 -2.480 54.344 1.00 49.00 397 ALA A O 1
ATOM 2834 N N . VAL A 1 398 ? -51.459 -2.373 55.649 1.00 47.19 398 VAL A N 1
ATOM 2835 C CA . VAL A 1 398 ? -50.480 -2.566 54.561 1.00 47.19 398 VAL A CA 1
ATOM 2836 C C . VAL A 1 398 ? -49.956 -4.003 54.619 1.00 47.19 398 VAL A C 1
ATOM 2838 O O . VAL A 1 398 ? -49.373 -4.396 55.621 1.00 47.19 398 VAL A O 1
ATOM 2841 N N . VAL A 1 399 ? -50.155 -4.794 53.555 1.00 48.00 399 VAL A N 1
ATOM 2842 C CA . VAL A 1 399 ? -49.732 -6.214 53.514 1.00 48.00 399 VAL A CA 1
ATOM 2843 C C . VAL A 1 399 ? -48.360 -6.403 52.835 1.00 48.00 399 VAL A C 1
ATOM 2845 O O . VAL A 1 399 ? -47.611 -7.277 53.257 1.00 48.00 399 VAL A O 1
ATOM 2848 N N . ALA A 1 400 ? -47.986 -5.581 51.837 1.00 47.22 400 ALA A N 1
ATOM 2849 C CA . ALA A 1 400 ? -46.624 -5.526 51.266 1.00 47.22 400 ALA A CA 1
ATOM 2850 C C . ALA A 1 400 ? -46.400 -4.286 50.366 1.00 47.22 400 ALA A C 1
ATOM 2852 O O . ALA A 1 400 ? -47.252 -3.965 49.530 1.00 47.22 400 ALA A O 1
ATOM 2853 N N . ALA A 1 401 ? -45.234 -3.630 50.472 1.00 54.66 401 ALA A N 1
ATOM 2854 C CA . ALA A 1 401 ? -44.830 -2.508 49.609 1.00 54.66 401 ALA A CA 1
ATOM 2855 C C . ALA A 1 401 ? -43.393 -2.680 49.075 1.00 54.66 401 ALA A C 1
ATOM 2857 O O . ALA A 1 401 ? -42.464 -2.873 49.858 1.00 54.66 401 ALA A O 1
ATOM 2858 N N . ASN A 1 402 ? -43.208 -2.574 47.750 1.00 56.97 402 ASN A N 1
ATOM 2859 C CA . ASN A 1 402 ? -41.898 -2.606 47.080 1.00 56.97 402 ASN A CA 1
ATOM 2860 C C . ASN A 1 402 ? -41.609 -1.259 46.394 1.00 56.97 402 ASN A C 1
ATOM 2862 O O . ASN A 1 402 ? -42.217 -0.930 45.370 1.00 56.97 402 ASN A O 1
ATOM 2866 N N . LEU A 1 403 ? -40.676 -0.474 46.945 1.00 55.31 403 LEU A N 1
ATOM 2867 C CA . LEU A 1 403 ? -40.366 0.891 46.491 1.00 55.31 403 LEU A CA 1
ATOM 2868 C C . LEU A 1 403 ? -38.917 1.004 45.994 1.00 55.31 403 LEU A C 1
ATOM 2870 O O . LEU A 1 403 ? -37.978 0.614 46.692 1.00 55.31 403 LEU A O 1
ATOM 2874 N N . THR A 1 404 ? -38.707 1.568 44.799 1.00 55.88 404 THR A N 1
ATOM 2875 C CA . THR A 1 404 ? -37.358 1.770 44.228 1.00 55.88 404 THR A CA 1
ATOM 2876 C C . THR A 1 404 ? -37.185 3.164 43.613 1.00 55.88 404 THR A C 1
ATOM 2878 O O . THR A 1 404 ? -37.891 3.507 42.661 1.00 55.88 404 THR A O 1
ATOM 2881 N N . ALA A 1 405 ? -36.232 3.965 44.119 1.00 55.44 405 ALA A N 1
ATOM 2882 C CA . ALA A 1 405 ? -35.937 5.311 43.596 1.00 55.44 405 ALA A CA 1
ATOM 2883 C C . ALA A 1 405 ? -34.487 5.784 43.795 1.00 55.44 405 ALA A C 1
ATOM 2885 O O . ALA A 1 405 ? -33.766 5.245 44.620 1.00 55.44 405 ALA A O 1
ATOM 2886 N N . ALA A 1 406 ? -34.036 6.838 43.096 1.00 50.75 406 ALA A N 1
ATOM 2887 C CA . ALA A 1 406 ? -32.724 7.423 43.405 1.00 50.75 406 ALA A CA 1
ATOM 2888 C C . ALA A 1 406 ? -32.700 8.049 44.812 1.00 50.75 406 ALA A C 1
ATOM 2890 O O . ALA A 1 406 ? -31.730 7.853 45.533 1.00 50.75 406 ALA A O 1
ATOM 2891 N N . ARG A 1 407 ? -33.771 8.717 45.253 1.00 48.69 407 ARG A N 1
ATOM 2892 C CA . ARG A 1 407 ? -33.991 9.160 46.640 1.00 48.69 407 ARG A CA 1
ATOM 2893 C C . ARG A 1 407 ? -35.389 8.752 47.102 1.00 48.69 407 ARG A C 1
ATOM 2895 O O . ARG A 1 407 ? -36.353 8.991 46.372 1.00 48.69 407 ARG A O 1
ATOM 2902 N N . LEU A 1 408 ? -35.507 8.174 48.296 1.00 53.38 408 LEU A N 1
ATOM 2903 C CA . LEU A 1 408 ? -36.781 7.700 48.846 1.00 53.38 408 LEU A CA 1
ATOM 2904 C C . LEU A 1 408 ? -37.098 8.403 50.172 1.00 53.38 408 LEU A C 1
ATOM 2906 O O . LEU A 1 408 ? -36.261 8.426 51.075 1.00 53.38 408 LEU A O 1
ATOM 2910 N N . ILE A 1 409 ? -38.296 8.984 50.268 1.00 55.38 409 ILE A N 1
ATOM 2911 C CA . ILE A 1 409 ? -38.833 9.576 51.499 1.00 55.38 409 ILE A CA 1
ATOM 2912 C C . ILE A 1 409 ? -40.157 8.869 51.799 1.00 55.38 409 ILE A C 1
ATOM 2914 O O . ILE A 1 409 ? -41.112 9.014 51.033 1.00 55.38 409 ILE A O 1
ATOM 2918 N N . ALA A 1 410 ? -40.193 8.096 52.883 1.00 56.12 410 ALA A N 1
ATOM 2919 C CA . ALA A 1 410 ? -41.407 7.466 53.393 1.00 56.12 410 ALA A CA 1
ATOM 2920 C C . ALA A 1 410 ? -41.795 8.149 54.710 1.00 56.12 410 ALA A C 1
ATOM 2922 O O . ALA A 1 410 ? -41.050 8.073 55.687 1.00 56.12 410 ALA A O 1
ATOM 2923 N N . ALA A 1 411 ? -42.926 8.852 54.720 1.00 46.50 411 ALA A N 1
ATOM 2924 C CA . ALA A 1 411 ? -43.445 9.513 55.912 1.00 46.50 411 ALA A CA 1
ATOM 2925 C C . ALA A 1 411 ? -44.560 8.647 56.514 1.00 46.50 411 ALA A C 1
ATOM 2927 O O . ALA A 1 411 ? -45.620 8.541 55.906 1.00 46.50 411 ALA A O 1
ATOM 2928 N N . GLY A 1 412 ? -44.290 8.033 57.673 1.00 52.66 412 GLY A N 1
ATOM 2929 C CA . GLY A 1 412 ? -45.253 7.266 58.471 1.00 52.66 412 GLY A CA 1
ATOM 2930 C C . GLY A 1 412 ? -45.738 5.983 57.795 1.00 52.66 412 GLY A C 1
ATOM 2931 O O . GLY A 1 412 ? -46.669 6.016 56.998 1.00 52.66 412 GLY A O 1
ATOM 2932 N N . ILE A 1 413 ? -45.111 4.847 58.115 1.00 50.78 413 ILE A N 1
ATOM 2933 C CA . ILE A 1 413 ? -45.722 3.528 57.898 1.00 50.78 413 ILE A CA 1
ATOM 2934 C C . ILE A 1 413 ? -46.230 3.058 59.262 1.00 50.78 413 ILE A C 1
ATOM 2936 O O . ILE A 1 413 ? -45.415 2.686 60.106 1.00 50.78 413 ILE A O 1
ATOM 2940 N N . ASP A 1 414 ? -47.546 3.111 59.473 1.00 51.03 414 ASP A N 1
ATOM 2941 C CA . ASP A 1 414 ? -48.223 2.627 60.684 1.00 51.03 414 ASP A CA 1
ATOM 2942 C C . ASP A 1 414 ? -48.804 1.227 60.424 1.00 51.03 414 ASP A C 1
ATOM 2944 O O . ASP A 1 414 ? -49.815 1.062 59.737 1.00 51.03 414 ASP A O 1
ATOM 2948 N N . GLY A 1 415 ? -48.132 0.186 60.926 1.00 46.84 415 GLY A N 1
ATOM 2949 C CA . GLY A 1 415 ? -48.537 -1.211 60.740 1.00 46.84 415 GLY A CA 1
ATOM 2950 C C . GLY A 1 415 ? -48.914 -1.881 62.060 1.00 46.84 415 GLY A C 1
ATOM 2951 O O . GLY A 1 415 ? -48.043 -2.240 62.851 1.00 46.84 415 GLY A O 1
ATOM 2952 N N . SER A 1 416 ? -50.209 -2.105 62.297 1.00 45.03 416 SER A N 1
ATOM 2953 C CA . SER A 1 416 ? -50.712 -2.860 63.460 1.00 45.03 416 SER A CA 1
ATOM 2954 C C . SER A 1 416 ? -50.786 -4.382 63.234 1.00 45.03 416 SER A C 1
ATOM 2956 O O . SER A 1 416 ? -51.098 -5.124 64.164 1.00 45.03 416 SER A O 1
ATOM 2958 N N . ALA A 1 417 ? -50.466 -4.873 62.030 1.00 47.47 417 ALA A N 1
ATOM 2959 C CA . ALA A 1 417 ? -50.424 -6.295 61.677 1.00 47.47 417 ALA A CA 1
ATOM 2960 C C . ALA A 1 417 ? -49.214 -6.600 60.772 1.00 47.47 417 ALA A C 1
ATOM 2962 O O . ALA A 1 417 ? -48.755 -5.723 60.045 1.00 47.47 417 ALA A O 1
ATOM 2963 N N . ALA A 1 418 ? -48.694 -7.831 60.845 1.00 43.62 418 ALA A N 1
ATOM 2964 C CA . ALA A 1 418 ? -47.433 -8.250 60.228 1.00 43.62 418 ALA A CA 1
ATOM 2965 C C . ALA A 1 418 ? -47.309 -7.850 58.743 1.00 43.62 418 ALA A C 1
ATOM 2967 O O . ALA A 1 418 ? -48.104 -8.290 57.913 1.00 43.62 418 ALA A O 1
ATOM 2968 N N . ALA A 1 419 ? -46.292 -7.044 58.422 1.00 49.53 419 ALA A N 1
ATOM 2969 C CA . ALA A 1 419 ? -46.036 -6.508 57.086 1.00 49.53 419 ALA A CA 1
ATOM 2970 C C . ALA A 1 419 ? -44.572 -6.739 56.672 1.00 49.53 419 ALA A C 1
ATOM 2972 O O . ALA A 1 419 ? -43.654 -6.563 57.479 1.00 49.53 419 ALA A O 1
ATOM 2973 N N . GLU A 1 420 ? -44.350 -7.103 55.404 1.00 53.25 420 GLU A N 1
ATOM 2974 C CA . GLU A 1 420 ? -43.018 -7.145 54.785 1.00 53.25 420 GLU A CA 1
ATOM 2975 C C . GLU A 1 420 ? -42.831 -5.898 53.903 1.00 53.25 420 GLU A C 1
ATOM 2977 O O . GLU A 1 420 ? -43.604 -5.651 52.971 1.00 53.25 420 GLU A O 1
ATOM 2982 N N . VAL A 1 421 ? -41.818 -5.078 54.210 1.00 53.72 421 VAL A N 1
ATOM 2983 C CA . VAL A 1 421 ? -41.558 -3.807 53.507 1.00 53.72 421 VAL A CA 1
ATOM 2984 C C . VAL A 1 421 ? -40.186 -3.850 52.834 1.00 53.72 421 VAL A C 1
ATOM 2986 O O . VAL A 1 421 ? -39.146 -3.948 53.494 1.00 53.72 421 VAL A O 1
ATOM 2989 N N . GLY A 1 422 ? -40.186 -3.759 51.499 1.00 55.72 422 GLY A N 1
ATOM 2990 C CA . GLY A 1 422 ? -38.990 -3.735 50.659 1.00 55.72 422 GLY A CA 1
ATOM 2991 C C . GLY A 1 422 ? -38.706 -2.334 50.117 1.00 55.72 422 GLY A C 1
ATOM 2992 O O . GLY A 1 422 ? -39.477 -1.789 49.324 1.00 55.72 422 GLY A O 1
ATOM 2993 N N . MET A 1 423 ? -37.573 -1.742 50.505 1.00 57.59 423 MET A N 1
ATOM 2994 C CA . MET A 1 423 ? -37.186 -0.391 50.075 1.00 57.59 423 MET A CA 1
ATOM 2995 C C . MET A 1 423 ? -35.738 -0.367 49.578 1.00 57.59 423 MET A C 1
ATOM 2997 O O . MET A 1 423 ? -34.813 -0.816 50.260 1.00 57.59 423 MET A O 1
ATOM 3001 N N . SER A 1 424 ? -35.526 0.198 48.388 1.00 56.59 424 SER A N 1
ATOM 3002 C CA . SER A 1 424 ? -34.196 0.362 47.794 1.00 56.59 424 SER A CA 1
ATOM 3003 C C . SER A 1 424 ? -34.013 1.767 47.225 1.00 56.59 424 SER A C 1
ATOM 3005 O O . SER A 1 424 ? -34.865 2.253 46.472 1.00 56.59 424 SER A O 1
ATOM 3007 N N . ALA A 1 425 ? -32.900 2.427 47.574 1.00 55.47 425 ALA A N 1
ATOM 3008 C CA . ALA A 1 425 ? -32.570 3.730 47.007 1.00 55.47 425 ALA A CA 1
ATOM 3009 C C . ALA A 1 425 ? -31.071 4.003 46.818 1.00 55.47 425 ALA A C 1
ATOM 3011 O O . ALA A 1 425 ? -30.236 3.586 47.619 1.00 55.47 425 ALA A O 1
ATOM 3012 N N . ALA A 1 426 ? -30.740 4.760 45.766 1.00 49.28 426 ALA A N 1
ATOM 3013 C CA . ALA A 1 426 ? -29.354 5.018 45.355 1.00 49.28 426 ALA A CA 1
ATOM 3014 C C . ALA A 1 426 ? -28.633 6.118 46.162 1.00 49.28 426 ALA A C 1
ATOM 3016 O O . ALA A 1 426 ? -27.424 6.058 46.328 1.00 49.28 426 ALA A O 1
ATOM 3017 N N . THR A 1 427 ? -29.349 7.135 46.649 1.00 49.03 427 THR A N 1
ATOM 3018 C CA . THR A 1 427 ? -28.768 8.336 47.295 1.00 49.03 427 THR A CA 1
ATOM 3019 C C . THR A 1 427 ? -29.173 8.510 48.756 1.00 49.03 427 THR A C 1
ATOM 3021 O O . THR A 1 427 ? -28.598 9.343 49.448 1.00 49.03 427 THR A O 1
ATOM 3024 N N . GLY A 1 428 ? -30.143 7.733 49.244 1.00 55.00 428 GLY A N 1
ATOM 3025 C CA . GLY A 1 428 ? -30.546 7.733 50.650 1.00 55.00 428 GLY A CA 1
ATOM 3026 C C . GLY A 1 428 ? -32.001 7.324 50.864 1.00 55.00 428 GLY A C 1
ATOM 3027 O O . GLY A 1 428 ? -32.853 7.526 49.987 1.00 55.00 428 GLY A O 1
ATOM 3028 N N . ILE A 1 429 ? -32.263 6.761 52.045 1.00 53.50 429 ILE A N 1
ATOM 3029 C CA . ILE A 1 429 ? -33.598 6.422 52.545 1.00 53.50 429 ILE A CA 1
ATOM 3030 C C . ILE A 1 429 ? -33.831 7.235 53.825 1.00 53.50 429 ILE A C 1
ATOM 3032 O O . ILE A 1 429 ? -33.027 7.167 54.751 1.00 53.50 429 ILE A O 1
ATOM 3036 N N . SER A 1 430 ? -34.934 7.985 53.880 1.00 54.16 430 SER A N 1
ATOM 3037 C CA . SER A 1 430 ? -35.464 8.553 55.129 1.00 54.16 430 SER A CA 1
ATOM 3038 C C . SER A 1 430 ? -36.812 7.899 55.400 1.00 54.16 430 SER A C 1
ATOM 3040 O O . SER A 1 430 ? -37.705 7.995 54.551 1.00 54.16 430 SER A O 1
ATOM 3042 N N . ALA A 1 431 ? -36.940 7.218 56.538 1.00 51.41 431 ALA A N 1
ATOM 3043 C CA . ALA A 1 431 ? -38.148 6.490 56.901 1.00 51.41 431 ALA A CA 1
ATOM 3044 C C . ALA A 1 431 ? -38.431 6.612 58.402 1.00 51.41 431 ALA A C 1
ATOM 3046 O O . ALA A 1 431 ? -37.524 6.463 59.217 1.00 51.41 431 ALA A O 1
ATOM 3047 N N . THR A 1 432 ? -39.700 6.823 58.745 1.00 51.97 432 THR A N 1
ATOM 3048 C CA . THR A 1 432 ? -40.228 6.663 60.108 1.00 51.97 432 THR A CA 1
ATOM 3049 C C . THR A 1 432 ? -41.168 5.460 60.087 1.00 51.97 432 THR A C 1
ATOM 3051 O O . THR A 1 432 ? -42.125 5.452 59.308 1.00 51.97 432 THR A O 1
ATOM 3054 N N . ILE A 1 433 ? -40.863 4.429 60.879 1.00 52.94 433 ILE A N 1
ATOM 3055 C CA . ILE A 1 433 ? -41.597 3.155 60.892 1.00 52.94 433 ILE A CA 1
ATOM 3056 C C . ILE A 1 433 ? -42.186 2.954 62.288 1.00 52.94 433 ILE A C 1
ATOM 3058 O O . ILE A 1 433 ? -41.436 2.829 63.250 1.00 52.94 433 ILE A O 1
ATOM 3062 N N . TYR A 1 434 ? -43.512 2.871 62.388 1.00 51.19 434 TYR A N 1
ATOM 3063 C CA . TYR A 1 434 ? -44.216 2.533 63.622 1.00 51.19 434 TYR A CA 1
ATOM 3064 C C . TYR A 1 434 ? -44.764 1.104 63.499 1.00 51.19 434 TYR A C 1
ATOM 3066 O O . TYR A 1 434 ? -45.555 0.796 62.606 1.00 51.19 434 TYR A O 1
ATOM 3074 N N . ALA A 1 435 ? -44.300 0.201 64.366 1.00 48.59 435 ALA A N 1
ATOM 3075 C CA . ALA A 1 435 ? -44.626 -1.222 64.303 1.00 48.59 435 ALA A CA 1
ATOM 3076 C C . ALA A 1 435 ? -45.269 -1.693 65.612 1.00 48.59 435 ALA A C 1
ATOM 3078 O O . ALA A 1 435 ? -44.624 -1.690 66.652 1.00 48.59 435 ALA A O 1
ATOM 3079 N N . GLY A 1 436 ? -46.531 -2.130 65.560 1.00 42.72 436 GLY A N 1
ATOM 3080 C CA . GLY A 1 436 ? -47.225 -2.747 66.701 1.00 42.72 436 GLY A CA 1
ATOM 3081 C C . GLY A 1 436 ? -47.114 -4.280 66.761 1.00 42.72 436 GLY A C 1
ATOM 3082 O O . GLY A 1 436 ? -47.775 -4.904 67.589 1.00 42.72 436 GLY A O 1
ATOM 3083 N N . GLY A 1 437 ? -46.333 -4.905 65.868 1.00 47.41 437 GLY A N 1
ATOM 3084 C CA . GLY A 1 437 ? -46.191 -6.361 65.720 1.00 47.41 437 GLY A CA 1
ATOM 3085 C C . GLY A 1 437 ? -44.954 -6.767 64.899 1.00 47.41 437 GLY A C 1
ATOM 3086 O O . GLY A 1 437 ? -44.121 -5.924 64.585 1.00 47.41 437 GLY A O 1
ATOM 3087 N N . TRP A 1 438 ? -44.817 -8.058 64.554 1.00 40.50 438 TRP A N 1
ATOM 3088 C CA . TRP A 1 438 ? -43.681 -8.594 63.773 1.00 40.50 438 TRP A CA 1
ATOM 3089 C C . TRP A 1 438 ? -43.489 -7.838 62.443 1.00 40.50 438 TRP A C 1
ATOM 3091 O O . TRP A 1 438 ? -44.368 -7.882 61.583 1.00 40.50 438 TRP A O 1
ATOM 3101 N N . VAL A 1 439 ? -42.329 -7.199 62.244 1.00 46.06 439 VAL A N 1
ATOM 3102 C CA . VAL A 1 439 ? -41.973 -6.494 60.997 1.00 46.06 439 VAL A CA 1
ATOM 3103 C C . VAL A 1 439 ? -40.656 -7.026 60.437 1.00 46.06 439 VAL A C 1
ATOM 3105 O O . VAL A 1 439 ? -39.629 -7.003 61.112 1.00 46.06 439 VAL A O 1
ATOM 3108 N N . GLY A 1 440 ? -40.685 -7.473 59.177 1.00 45.84 440 GLY A N 1
ATOM 3109 C CA . GLY A 1 440 ? -39.494 -7.759 58.378 1.00 45.84 440 GLY A CA 1
ATOM 3110 C C . GLY A 1 440 ? -39.206 -6.591 57.435 1.00 45.84 440 GLY A C 1
ATOM 3111 O O . GLY A 1 440 ? -39.940 -6.378 56.470 1.00 45.84 440 GLY A O 1
ATOM 3112 N N . ALA A 1 441 ? -38.147 -5.824 57.704 1.00 46.47 441 ALA A N 1
ATOM 3113 C CA . ALA A 1 441 ? -37.724 -4.711 56.853 1.00 46.47 441 ALA A CA 1
ATOM 3114 C C . ALA A 1 441 ? -36.437 -5.071 56.100 1.00 46.47 441 ALA A C 1
ATOM 3116 O O . ALA A 1 441 ? -35.414 -5.383 56.714 1.00 46.47 441 ALA A O 1
ATOM 3117 N N . ARG A 1 442 ? -36.467 -4.998 54.763 1.00 49.06 442 ARG A N 1
ATOM 3118 C CA . ARG A 1 442 ? -35.280 -5.187 53.914 1.00 49.06 442 ARG A CA 1
ATOM 3119 C C . ARG A 1 442 ? -34.895 -3.855 53.281 1.00 49.06 442 ARG A C 1
ATOM 3121 O O . ARG A 1 442 ? -35.477 -3.435 52.280 1.00 49.06 442 ARG A O 1
ATOM 3128 N N . LEU A 1 443 ? -33.907 -3.196 53.884 1.00 52.94 443 LEU A N 1
ATOM 3129 C CA . LEU A 1 443 ? -33.410 -1.882 53.474 1.00 52.94 443 LEU A CA 1
ATOM 3130 C C . LEU A 1 443 ? -32.076 -2.037 52.736 1.00 52.94 443 LEU A C 1
ATOM 3132 O O . LEU A 1 443 ? -31.115 -2.580 53.279 1.00 52.94 443 LEU A O 1
ATOM 3136 N N . LEU A 1 444 ? -32.021 -1.564 51.490 1.00 51.50 444 LEU A N 1
ATOM 3137 C CA . LEU A 1 444 ? -30.815 -1.577 50.655 1.00 51.50 444 LEU A CA 1
ATOM 3138 C C . LEU A 1 444 ? -30.450 -0.136 50.244 1.00 51.50 444 LEU A C 1
ATOM 3140 O O . LEU A 1 444 ? -31.033 0.376 49.282 1.00 51.50 444 LEU A O 1
ATOM 3144 N N . PRO A 1 445 ? -29.515 0.542 50.928 1.00 51.78 445 PRO A N 1
ATOM 3145 C CA . PRO A 1 445 ? -28.972 1.830 50.528 1.00 51.78 445 PRO A CA 1
ATOM 3146 C C . PRO A 1 445 ? -27.580 1.713 49.902 1.00 51.78 445 PRO A C 1
ATOM 3148 O O . PRO A 1 445 ? -26.824 0.775 50.153 1.00 51.78 445 PRO A O 1
ATOM 3151 N N . ALA A 1 446 ? -27.219 2.767 49.174 1.00 47.53 446 ALA A N 1
ATOM 3152 C CA . ALA A 1 446 ? -25.837 3.078 48.823 1.00 47.53 446 ALA A CA 1
ATOM 3153 C C . ALA A 1 446 ? -25.295 4.363 49.498 1.00 47.53 446 ALA A C 1
ATOM 3155 O O . ALA A 1 446 ? -24.185 4.769 49.165 1.00 47.53 446 ALA A O 1
ATOM 3156 N N . ALA A 1 447 ? -26.010 5.017 50.440 1.00 44.19 447 ALA A N 1
ATOM 3157 C CA . ALA A 1 447 ? -25.466 6.243 51.066 1.00 44.19 447 ALA A CA 1
ATOM 3158 C C . ALA A 1 447 ? -25.889 6.628 52.513 1.00 44.19 447 ALA A C 1
ATOM 3160 O O . ALA A 1 447 ? -25.057 7.186 53.216 1.00 44.19 447 ALA A O 1
ATOM 3161 N N . PHE A 1 448 ? -27.130 6.442 52.999 1.00 43.53 448 PHE A N 1
ATOM 3162 C CA . PHE A 1 448 ? -27.519 6.968 54.335 1.00 43.53 448 PHE A CA 1
ATOM 3163 C C . PHE A 1 448 ? -28.874 6.418 54.837 1.00 43.53 448 PHE A C 1
ATOM 3165 O O . PHE A 1 448 ? -29.793 6.283 54.019 1.00 43.53 448 PHE A O 1
ATOM 3172 N N . ILE A 1 449 ? -29.008 6.142 56.147 1.00 48.09 449 ILE A N 1
ATOM 3173 C CA . ILE A 1 449 ? -30.276 5.819 56.845 1.00 48.09 449 ILE A CA 1
ATOM 3174 C C . ILE A 1 449 ? -30.399 6.697 58.106 1.00 48.09 449 ILE A C 1
ATOM 3176 O O . ILE A 1 449 ? -29.550 6.594 58.985 1.00 48.09 449 ILE A O 1
ATOM 3180 N N . ASN A 1 450 ? -31.484 7.474 58.223 1.00 42.28 450 ASN A N 1
ATOM 3181 C CA . ASN A 1 450 ? -31.990 7.990 59.505 1.00 42.28 450 ASN A CA 1
ATOM 3182 C C . ASN A 1 450 ? -33.266 7.214 59.852 1.00 42.28 450 ASN A C 1
ATOM 3184 O O . ASN A 1 450 ? -34.237 7.292 59.095 1.00 42.28 450 ASN A O 1
ATOM 3188 N N . ALA A 1 451 ? -33.247 6.467 60.956 1.00 44.84 451 ALA A N 1
ATOM 3189 C CA . ALA A 1 451 ? -34.405 5.760 61.494 1.00 44.84 451 ALA A CA 1
ATOM 3190 C C . ALA A 1 451 ? -34.690 6.290 62.906 1.00 44.84 451 ALA A C 1
ATOM 3192 O O . ALA A 1 451 ? -33.983 5.940 63.848 1.00 44.84 451 ALA A O 1
ATOM 3193 N N . ASP A 1 452 ? -35.707 7.142 63.036 1.00 40.25 452 ASP A N 1
ATOM 3194 C CA . ASP A 1 452 ? -36.197 7.605 64.336 1.00 40.25 452 ASP A CA 1
ATOM 3195 C C . ASP A 1 452 ? -37.228 6.591 64.862 1.00 40.25 452 ASP A C 1
ATOM 3197 O O . ASP A 1 452 ? -38.300 6.434 64.279 1.00 40.25 452 ASP A O 1
ATOM 3201 N N . ALA A 1 453 ? -36.871 5.919 65.963 1.00 39.62 453 ALA A N 1
ATOM 3202 C CA . ALA A 1 453 ? -37.679 5.026 66.807 1.00 39.62 453 ALA A CA 1
ATOM 3203 C C . ALA A 1 453 ? -38.114 3.655 66.226 1.00 39.62 453 ALA A C 1
ATOM 3205 O O . ALA A 1 453 ? -39.117 3.527 65.535 1.00 39.62 453 ALA A O 1
ATOM 3206 N N . LEU A 1 454 ? -37.425 2.582 66.646 1.00 45.66 454 LEU A N 1
ATOM 3207 C CA . LEU A 1 454 ? -37.993 1.227 66.736 1.00 45.66 454 LEU A CA 1
ATOM 3208 C C . LEU A 1 454 ? -38.613 1.083 68.128 1.00 45.66 454 LEU A C 1
ATOM 3210 O O . LEU A 1 454 ? -37.879 0.999 69.109 1.00 45.66 454 LEU A O 1
ATOM 3214 N N . ALA A 1 455 ? -39.939 1.081 68.240 1.00 42.84 455 ALA A N 1
ATOM 3215 C CA . ALA A 1 455 ? -40.605 0.935 69.529 1.00 42.84 455 ALA A CA 1
ATOM 3216 C C . ALA A 1 455 ? -41.678 -0.167 69.475 1.00 42.84 455 ALA A C 1
ATOM 3218 O O . ALA A 1 455 ? -42.513 -0.161 68.579 1.00 42.84 455 ALA A O 1
ATOM 3219 N N . TRP A 1 456 ? -41.659 -1.030 70.505 1.00 39.03 456 TRP A N 1
ATOM 3220 C CA . TRP A 1 456 ? -42.632 -2.078 70.880 1.00 39.03 456 TRP A CA 1
ATOM 3221 C C . TRP A 1 456 ? -42.621 -3.388 70.058 1.00 39.03 456 TRP A C 1
ATOM 3223 O O . TRP A 1 456 ? -43.480 -3.631 69.220 1.00 39.03 456 TRP A O 1
ATOM 3233 N N . GLY A 1 457 ? -41.704 -4.306 70.405 1.00 43.53 457 GLY A N 1
ATOM 3234 C CA . GLY A 1 457 ? -41.751 -5.729 70.017 1.00 43.53 457 GLY A CA 1
ATOM 3235 C C . GLY A 1 457 ? -40.379 -6.350 69.716 1.00 43.53 457 GLY A C 1
ATOM 3236 O O . GLY A 1 457 ? -39.423 -5.635 69.436 1.00 43.53 457 GLY A O 1
ATOM 3237 N N . THR A 1 458 ? -40.274 -7.685 69.771 1.00 36.91 458 THR A N 1
ATOM 3238 C CA . THR A 1 458 ? -39.089 -8.445 69.325 1.00 36.91 458 THR A CA 1
ATOM 3239 C C . THR A 1 458 ? -38.886 -8.255 67.818 1.00 36.91 458 THR A C 1
ATOM 3241 O O . THR A 1 458 ? -39.739 -8.653 67.025 1.00 36.91 458 THR A O 1
ATOM 3244 N N . ALA A 1 459 ? -37.771 -7.640 67.413 1.00 40.06 459 ALA A N 1
ATOM 3245 C CA . ALA A 1 459 ? -37.491 -7.280 66.022 1.00 40.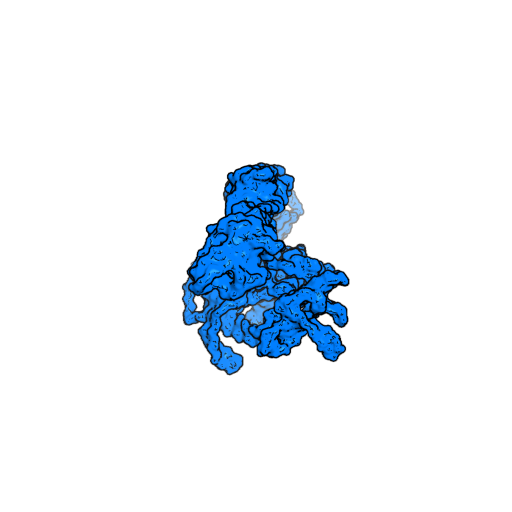06 459 ALA A CA 1
ATOM 3246 C C . ALA A 1 459 ? -36.255 -8.019 65.478 1.00 40.06 459 ALA A C 1
ATOM 3248 O O . ALA A 1 459 ? -35.177 -7.926 66.058 1.00 40.06 459 ALA A O 1
ATOM 3249 N N . ASN A 1 460 ? -36.400 -8.691 64.327 1.00 39.84 460 ASN A N 1
ATOM 3250 C CA . ASN A 1 460 ? -35.287 -9.198 63.515 1.00 39.84 460 ASN A CA 1
ATOM 3251 C C . ASN A 1 460 ? -35.041 -8.219 62.358 1.00 39.84 460 ASN A C 1
ATOM 3253 O O . ASN A 1 460 ? -35.820 -8.175 61.405 1.00 39.84 460 ASN A O 1
ATOM 3257 N N . ALA A 1 461 ? -33.967 -7.431 62.424 1.00 42.75 461 ALA A N 1
ATOM 3258 C CA . ALA A 1 461 ? -33.625 -6.445 61.398 1.00 42.75 461 ALA A CA 1
ATOM 3259 C C . ALA A 1 461 ? -32.336 -6.835 60.656 1.00 42.75 461 ALA A C 1
ATOM 3261 O O . ALA A 1 461 ? -31.299 -7.079 61.271 1.00 42.75 461 ALA A O 1
ATOM 3262 N N . VAL A 1 462 ? -32.378 -6.847 59.318 1.00 41.62 462 VAL A N 1
ATOM 3263 C CA . VAL A 1 462 ? -31.185 -7.014 58.469 1.00 41.62 462 VAL A CA 1
ATOM 3264 C C . VAL A 1 462 ? -30.903 -5.691 57.761 1.00 41.62 462 VAL A C 1
ATOM 3266 O O . VAL A 1 462 ? -31.564 -5.340 56.783 1.00 41.62 462 VAL A O 1
ATOM 3269 N N . LEU A 1 463 ? -29.900 -4.962 58.249 1.00 48.00 463 LEU A N 1
ATOM 3270 C CA . LEU A 1 463 ? -29.510 -3.636 57.763 1.00 48.00 463 LEU A CA 1
ATOM 3271 C C . LEU A 1 463 ? -28.141 -3.728 57.067 1.00 48.00 463 LEU A C 1
ATOM 3273 O O . LEU A 1 463 ? -27.148 -4.132 57.669 1.00 48.00 463 LEU A O 1
ATOM 3277 N N . ARG A 1 464 ? -28.066 -3.360 55.785 1.00 43.12 464 ARG A N 1
ATOM 3278 C CA . ARG A 1 464 ? -26.810 -3.300 55.007 1.00 43.12 464 ARG A CA 1
ATOM 3279 C C . ARG A 1 464 ? -26.627 -1.863 54.539 1.00 43.12 464 ARG A C 1
ATOM 3281 O O . ARG A 1 464 ? -27.555 -1.398 53.904 1.00 43.12 464 ARG A O 1
ATOM 3288 N N . THR A 1 465 ? -25.530 -1.150 54.824 1.00 41.75 465 THR A N 1
ATOM 3289 C CA . THR A 1 465 ? -25.374 0.264 54.397 1.00 41.75 465 THR A CA 1
ATOM 3290 C C . THR A 1 465 ? -23.929 0.642 54.012 1.00 41.75 465 THR A C 1
ATOM 3292 O O . THR A 1 465 ? -22.979 -0.061 54.342 1.00 41.75 465 THR A O 1
ATOM 3295 N N . THR A 1 466 ? -23.763 1.778 53.322 1.00 39.69 466 THR A N 1
ATOM 3296 C CA . THR A 1 466 ? -22.509 2.537 53.107 1.00 39.69 466 THR A CA 1
ATOM 3297 C C . THR A 1 466 ? -22.871 4.033 53.222 1.00 39.69 466 THR A C 1
ATOM 3299 O O . THR A 1 466 ? -23.884 4.362 52.611 1.00 39.69 466 THR A O 1
ATOM 3302 N N . PRO A 1 467 ? -22.180 4.966 53.929 1.00 40.69 467 PRO A N 1
ATOM 3303 C CA . PRO A 1 467 ? -20.999 4.872 54.790 1.00 40.69 467 PRO A CA 1
ATOM 3304 C C . PRO A 1 467 ? -21.232 5.146 56.304 1.00 40.69 467 PRO A C 1
ATOM 3306 O O . PRO A 1 467 ? -20.283 5.028 57.066 1.00 40.69 467 PRO A O 1
ATOM 3309 N N . LEU A 1 468 ? -22.436 5.478 56.789 1.00 44.22 468 LEU A N 1
ATOM 3310 C CA . LEU A 1 468 ? -22.677 5.668 58.233 1.00 44.22 468 LEU A CA 1
ATOM 3311 C C . LEU A 1 468 ? -24.080 5.190 58.624 1.00 44.22 468 LEU A C 1
ATOM 3313 O O . LEU A 1 468 ? -25.061 5.521 57.956 1.00 44.22 468 LEU A O 1
ATOM 3317 N N . LEU A 1 469 ? -24.160 4.399 59.695 1.00 47.62 469 LEU A N 1
ATOM 3318 C CA . LEU A 1 469 ? -25.407 3.959 60.315 1.00 47.62 469 LEU A CA 1
ATOM 3319 C C . LEU A 1 469 ? -25.481 4.541 61.731 1.00 47.62 469 LEU A C 1
ATOM 3321 O O . LEU A 1 469 ? -24.631 4.225 62.561 1.00 47.62 469 LEU A O 1
ATOM 3325 N N . THR A 1 470 ? -26.488 5.377 61.984 1.00 43.31 470 THR A N 1
ATOM 3326 C CA . THR A 1 470 ? -26.842 5.899 63.312 1.00 43.31 470 THR A CA 1
ATOM 3327 C C . THR A 1 470 ? -28.190 5.320 63.720 1.00 43.31 470 THR A C 1
ATOM 3329 O O . THR A 1 470 ? -29.179 5.509 63.011 1.00 43.31 470 THR A O 1
ATOM 3332 N N . THR A 1 471 ? -28.236 4.604 64.843 1.00 46.59 471 THR A N 1
ATOM 3333 C CA . THR A 1 471 ? -29.475 4.027 65.391 1.00 46.59 471 THR A CA 1
ATOM 3334 C C . THR A 1 471 ? -29.594 4.354 66.874 1.00 46.59 471 THR A C 1
ATOM 3336 O O . THR A 1 471 ? -28.652 4.102 67.626 1.00 46.59 471 THR A O 1
ATOM 3339 N N . GLU A 1 472 ? -30.753 4.854 67.301 1.00 41.47 472 GLU A N 1
ATOM 3340 C CA . GLU A 1 472 ? -31.106 5.015 68.715 1.00 41.47 472 GLU A CA 1
ATOM 3341 C C . GLU A 1 472 ? -32.080 3.894 69.112 1.00 41.47 472 GLU A C 1
ATOM 3343 O O . GLU A 1 472 ? -33.161 3.768 68.534 1.00 41.47 472 GLU A O 1
ATOM 3348 N N . VAL A 1 473 ? -31.682 3.043 70.064 1.00 46.66 473 VAL A N 1
ATOM 3349 C CA . VAL A 1 473 ? -32.521 1.945 70.572 1.00 46.66 473 VAL A CA 1
ATOM 3350 C C . VAL A 1 473 ? -33.001 2.311 71.973 1.00 46.66 473 VAL A C 1
ATOM 3352 O O . VAL A 1 473 ? -32.214 2.298 72.919 1.00 46.66 473 VAL A O 1
ATOM 3355 N N . ASN A 1 474 ? -34.291 2.621 72.112 1.00 41.34 474 ASN A N 1
ATOM 3356 C CA . ASN A 1 474 ? -34.907 2.958 73.395 1.00 41.34 474 ASN A CA 1
ATOM 3357 C C . ASN A 1 474 ? -35.868 1.845 73.840 1.00 41.34 474 ASN A C 1
ATOM 3359 O O . ASN A 1 474 ? -36.941 1.681 73.270 1.00 41.34 474 ASN A O 1
ATOM 3363 N N . GLY A 1 475 ? -35.467 1.109 74.886 1.00 49.69 475 GLY A N 1
ATOM 3364 C CA . GLY A 1 475 ? -36.317 0.218 75.686 1.00 49.69 475 GLY A CA 1
ATOM 3365 C C . GLY A 1 475 ? -36.924 -0.999 74.972 1.00 49.69 475 GLY A C 1
ATOM 3366 O O . GLY A 1 475 ? -38.072 -0.943 74.548 1.00 49.69 475 GLY A O 1
ATOM 3367 N N . ALA A 1 476 ? -36.218 -2.137 74.947 1.00 36.25 476 ALA A N 1
ATOM 3368 C CA . ALA A 1 476 ? -36.813 -3.475 74.795 1.00 36.25 476 ALA A CA 1
ATOM 3369 C C . ALA A 1 476 ? -35.804 -4.588 75.143 1.00 36.25 476 ALA A C 1
ATOM 3371 O O . ALA A 1 476 ? -34.595 -4.419 74.991 1.00 36.25 476 ALA A O 1
ATOM 3372 N N . ALA A 1 477 ? -36.315 -5.733 75.602 1.00 37.62 477 ALA A N 1
ATOM 3373 C CA . ALA A 1 477 ? -35.547 -6.945 75.871 1.00 37.62 477 ALA A CA 1
ATOM 3374 C C . ALA A 1 477 ? -35.140 -7.646 74.559 1.00 37.62 477 ALA A C 1
ATOM 3376 O O . ALA A 1 477 ? -36.014 -7.990 73.768 1.00 37.62 477 ALA A O 1
ATOM 3377 N N . GLY A 1 478 ? -33.837 -7.887 74.372 1.00 39.19 478 GLY A N 1
ATOM 3378 C CA . GLY A 1 478 ? -33.271 -8.738 73.317 1.00 39.19 478 GLY A CA 1
ATOM 3379 C C . GLY A 1 478 ? -33.333 -8.153 71.900 1.00 39.19 478 GLY A C 1
ATOM 3380 O O . GLY A 1 478 ? -34.380 -8.160 71.259 1.00 39.19 478 GLY A O 1
ATOM 3381 N N . VAL A 1 479 ? -32.186 -7.712 71.380 1.00 39.47 479 VAL A N 1
ATOM 3382 C CA . VAL A 1 479 ? -32.010 -7.321 69.972 1.00 39.47 479 VAL A CA 1
ATOM 3383 C C . VAL A 1 479 ? -31.008 -8.279 69.331 1.00 39.47 479 VAL A C 1
ATOM 3385 O O . VAL A 1 479 ? -29.869 -8.342 69.785 1.00 39.47 479 VAL A O 1
ATOM 3388 N N . ASP A 1 480 ? -31.417 -8.990 68.277 1.00 37.19 480 ASP A N 1
ATOM 3389 C CA . ASP A 1 480 ? -30.534 -9.808 67.434 1.00 37.19 480 ASP A CA 1
ATOM 3390 C C . ASP A 1 480 ? -30.416 -9.111 66.064 1.00 37.19 480 ASP A C 1
ATOM 3392 O O . ASP A 1 480 ? -31.322 -9.161 65.227 1.00 37.19 480 ASP A O 1
ATOM 3396 N N . ALA A 1 481 ? -29.348 -8.330 65.869 1.00 41.28 481 ALA A N 1
ATOM 3397 C CA . ALA A 1 481 ? -29.173 -7.464 64.700 1.00 41.28 481 ALA A CA 1
ATOM 3398 C C . ALA A 1 481 ? -27.875 -7.791 63.948 1.00 41.28 481 ALA A C 1
ATOM 3400 O O . ALA A 1 481 ? -26.778 -7.697 64.496 1.00 41.28 481 ALA A O 1
ATOM 3401 N N . LEU A 1 482 ? -27.990 -8.113 62.655 1.00 38.94 482 LEU A N 1
ATOM 3402 C CA . LEU A 1 482 ? -26.846 -8.305 61.759 1.00 38.94 482 LEU A CA 1
ATOM 3403 C C . LEU A 1 482 ? -26.576 -7.009 60.978 1.00 38.94 482 LEU A C 1
ATOM 3405 O O . LEU A 1 482 ? -27.352 -6.644 60.091 1.00 38.94 482 LEU A O 1
ATOM 3409 N N . LEU A 1 483 ? -25.466 -6.331 61.286 1.00 47.69 483 LEU A N 1
ATOM 3410 C CA . LEU A 1 483 ? -25.136 -4.978 60.807 1.00 47.69 483 LEU A CA 1
ATOM 3411 C C . LEU A 1 483 ? -23.820 -4.986 59.996 1.00 47.69 483 LEU A C 1
ATOM 3413 O O . LEU A 1 483 ? -22.848 -5.617 60.406 1.00 47.69 483 LEU A O 1
ATOM 3417 N N . ARG A 1 484 ? -23.768 -4.319 58.827 1.00 42.22 484 ARG A N 1
ATOM 3418 C CA . ARG A 1 484 ? -22.572 -4.243 57.942 1.00 42.22 484 ARG A CA 1
ATOM 3419 C C . ARG A 1 484 ? -22.383 -2.823 57.366 1.00 42.22 484 ARG A C 1
ATOM 3421 O O . ARG A 1 484 ? -23.338 -2.308 56.783 1.00 42.22 484 ARG A O 1
ATOM 3428 N N . SER A 1 485 ? -21.183 -2.228 57.488 1.00 43.50 485 SER A N 1
ATOM 3429 C CA . SER A 1 485 ? -20.820 -0.870 57.000 1.00 43.50 485 SER A CA 1
ATOM 3430 C C . SER A 1 485 ? -19.364 -0.801 56.502 1.00 43.50 485 SER A C 1
ATOM 3432 O O . SER A 1 485 ? -18.497 -1.444 57.076 1.00 43.50 485 SER A O 1
ATOM 3434 N N . THR A 1 486 ? -19.064 -0.007 55.464 1.00 38.09 486 THR A N 1
ATOM 3435 C CA . THR A 1 486 ? -17.696 0.168 54.916 1.00 38.09 486 THR A CA 1
ATOM 3436 C C . THR A 1 486 ? -16.947 1.418 55.398 1.00 38.09 486 THR A C 1
ATOM 3438 O O . THR A 1 486 ? -15.793 1.575 55.010 1.00 38.09 486 THR A O 1
ATOM 3441 N N . ALA A 1 487 ? -17.552 2.316 56.192 1.00 38.34 487 ALA A N 1
ATOM 3442 C CA . ALA A 1 487 ? -16.888 3.570 56.606 1.00 38.34 487 ALA A CA 1
ATOM 3443 C C . ALA A 1 487 ? -17.000 3.940 58.098 1.00 38.34 487 ALA A C 1
ATOM 3445 O O . ALA A 1 487 ? -16.410 4.933 58.505 1.00 38.34 487 ALA A O 1
ATOM 3446 N N . GLY A 1 488 ? -17.699 3.144 58.913 1.00 43.09 488 GLY A N 1
ATOM 3447 C CA . GLY A 1 488 ? -17.774 3.335 60.365 1.00 43.09 488 GLY A CA 1
ATOM 3448 C C . GLY A 1 488 ? -19.147 3.014 60.958 1.00 43.09 488 GLY A C 1
ATOM 3449 O O . GLY A 1 488 ? -20.120 2.794 60.224 1.00 43.09 488 GLY A O 1
ATOM 3450 N N . PHE A 1 489 ? -19.217 2.950 62.291 1.00 42.84 489 PHE A N 1
ATOM 3451 C CA . PHE A 1 489 ? -20.406 2.541 63.049 1.00 42.84 489 PHE A CA 1
ATOM 3452 C C . PHE A 1 489 ? -20.535 3.298 64.387 1.00 42.84 489 PHE A C 1
ATOM 3454 O O . PHE A 1 489 ? -19.537 3.434 65.095 1.00 42.84 489 PHE A O 1
ATOM 3461 N N . ALA A 1 490 ? -21.749 3.756 64.738 1.00 39.59 490 ALA A N 1
ATOM 3462 C CA . ALA A 1 490 ? -22.068 4.392 66.024 1.00 39.59 490 ALA A CA 1
ATOM 3463 C C . ALA A 1 490 ? -23.410 3.877 66.583 1.00 39.59 490 ALA A C 1
ATOM 3465 O O . ALA A 1 490 ? -24.455 4.035 65.949 1.00 39.59 490 ALA A O 1
ATOM 3466 N N . VAL A 1 491 ? -23.383 3.282 67.782 1.00 46.22 491 VAL A N 1
ATOM 3467 C CA . VAL A 1 491 ? -24.574 2.804 68.509 1.00 46.22 491 VAL A CA 1
ATOM 3468 C C . VAL A 1 491 ? -24.649 3.453 69.878 1.00 46.22 491 VAL A C 1
ATOM 3470 O O . VAL A 1 491 ? -23.674 3.430 70.628 1.00 46.22 491 VAL A O 1
ATOM 3473 N N . THR A 1 492 ? -25.836 3.957 70.210 1.00 42.25 492 THR A N 1
ATOM 3474 C CA . THR A 1 492 ? -26.193 4.418 71.553 1.00 42.25 492 THR A CA 1
ATOM 3475 C C . THR A 1 492 ? -27.316 3.525 72.072 1.00 42.25 492 THR A C 1
ATOM 3477 O O . THR A 1 492 ? -28.408 3.505 71.501 1.00 42.25 492 THR A O 1
ATOM 3480 N N . ALA A 1 493 ? -27.045 2.763 73.133 1.00 42.66 493 ALA A N 1
ATOM 3481 C CA . ALA A 1 493 ? -28.031 1.916 73.800 1.00 42.66 493 ALA A CA 1
ATOM 3482 C C . ALA A 1 493 ? -28.284 2.438 75.219 1.00 42.66 493 ALA A C 1
ATOM 3484 O O . ALA A 1 493 ? -27.341 2.592 75.998 1.00 42.66 493 ALA A O 1
ATOM 3485 N N . THR A 1 494 ? -29.551 2.672 75.568 1.00 43.50 494 THR A N 1
ATOM 3486 C CA . THR A 1 494 ? -29.945 3.161 76.898 1.00 43.50 494 THR A CA 1
ATOM 3487 C C . THR A 1 494 ? -30.872 2.139 77.567 1.00 43.50 494 THR A C 1
ATOM 3489 O O . THR A 1 494 ? -31.972 1.888 77.079 1.00 43.50 494 THR A O 1
ATOM 3492 N N . GLY A 1 495 ? -30.440 1.542 78.689 1.00 41.34 495 GLY A N 1
ATOM 3493 C CA . GLY A 1 495 ? -31.301 0.729 79.573 1.00 41.34 495 GLY A CA 1
ATOM 3494 C C . GLY A 1 495 ? -31.517 -0.758 79.222 1.00 41.34 495 GLY A C 1
ATOM 3495 O O . GLY A 1 495 ? -32.563 -1.297 79.576 1.00 41.34 495 GLY A O 1
ATOM 3496 N N . ALA A 1 496 ? -30.575 -1.435 78.554 1.00 39.75 496 ALA A N 1
ATOM 3497 C CA . ALA A 1 496 ? -30.677 -2.865 78.206 1.00 39.75 496 ALA A CA 1
ATOM 3498 C C . ALA A 1 496 ? -30.130 -3.806 79.308 1.00 39.75 496 ALA A C 1
ATOM 3500 O O . ALA A 1 496 ? -29.169 -3.456 79.990 1.00 39.75 496 ALA A O 1
ATOM 3501 N N . SER A 1 497 ? -30.717 -5.004 79.473 1.00 40.25 497 SER A N 1
ATOM 3502 C CA . SER A 1 497 ? -30.291 -6.001 80.477 1.00 40.25 497 SER A CA 1
ATOM 3503 C C . SER A 1 497 ? -29.278 -7.039 79.967 1.00 40.25 497 SER A C 1
ATOM 3505 O O . SER A 1 497 ? -28.493 -7.521 80.770 1.00 40.25 497 SER A O 1
ATOM 3507 N N . GLU A 1 498 ? -29.261 -7.354 78.664 1.00 38.78 498 GLU A N 1
ATOM 3508 C CA . GLU A 1 498 ? -28.246 -8.178 77.975 1.00 38.78 498 GLU A CA 1
ATOM 3509 C C . GLU A 1 498 ? -28.180 -7.748 76.494 1.00 38.78 498 GLU A C 1
ATOM 3511 O O . GLU A 1 498 ? -29.221 -7.494 75.883 1.00 38.78 498 GLU A O 1
ATOM 3516 N N . ALA A 1 499 ? -26.978 -7.643 75.914 1.00 38.69 499 ALA A N 1
ATOM 3517 C CA . ALA A 1 499 ? -26.776 -7.292 74.505 1.00 38.69 499 ALA A CA 1
ATOM 3518 C C . ALA A 1 499 ? -25.648 -8.138 73.892 1.00 38.69 499 ALA A C 1
ATOM 3520 O O . ALA A 1 499 ? -24.572 -8.254 74.475 1.00 38.69 499 ALA A O 1
ATOM 3521 N N . SER A 1 500 ? -25.880 -8.706 72.707 1.00 35.03 500 SER A N 1
ATOM 3522 C CA . SER A 1 500 ? -24.873 -9.421 71.912 1.00 35.03 500 SER A CA 1
ATOM 3523 C C . SER A 1 500 ? -24.853 -8.826 70.505 1.00 35.03 500 SER A C 1
ATOM 3525 O O . SER A 1 500 ? -25.900 -8.706 69.876 1.00 35.03 500 SER A O 1
ATOM 3527 N N . ALA A 1 501 ? -23.682 -8.424 70.009 1.00 38.03 501 ALA A N 1
ATOM 3528 C CA . ALA A 1 501 ? -23.530 -7.834 68.680 1.00 38.03 501 ALA A CA 1
ATOM 3529 C C . ALA A 1 501 ? -22.384 -8.520 67.927 1.00 38.03 501 ALA A C 1
ATOM 3531 O O . ALA A 1 501 ? -21.259 -8.562 68.415 1.00 38.03 501 ALA A O 1
ATOM 3532 N N . TRP A 1 502 ? -22.664 -9.032 66.727 1.00 32.81 502 TRP A N 1
ATOM 3533 C CA . TRP A 1 502 ? -21.661 -9.623 65.836 1.00 32.81 502 TRP A CA 1
ATOM 3534 C C . TRP A 1 502 ? -21.232 -8.585 64.794 1.00 32.81 502 TRP A C 1
ATOM 3536 O O . TRP A 1 502 ? -22.000 -8.264 63.884 1.00 32.81 502 TRP A O 1
ATOM 3546 N N . LEU A 1 503 ? -20.016 -8.043 64.919 1.00 41.97 503 LEU A N 1
ATOM 3547 C CA . LEU A 1 503 ? -19.514 -6.972 64.053 1.00 41.97 503 LEU A CA 1
ATOM 3548 C C . LEU A 1 503 ? -18.476 -7.512 63.058 1.00 41.97 503 LEU A C 1
ATOM 3550 O O . LEU A 1 503 ? -17.376 -7.900 63.442 1.00 41.97 503 LEU A O 1
ATOM 3554 N N . ALA A 1 504 ? -18.804 -7.521 61.765 1.00 34.78 504 ALA A N 1
ATOM 3555 C CA . ALA A 1 504 ? -17.875 -7.940 60.718 1.00 34.78 504 ALA A CA 1
ATOM 3556 C C . ALA A 1 504 ? -17.499 -6.759 59.809 1.00 34.78 504 ALA A C 1
ATOM 3558 O O . ALA A 1 504 ? -18.336 -6.295 59.036 1.00 34.78 504 ALA A O 1
ATOM 3559 N N . ILE A 1 505 ? -16.208 -6.391 59.847 1.00 45.50 505 ILE A N 1
ATOM 3560 C CA . ILE A 1 505 ? -15.482 -5.527 58.894 1.00 45.50 505 ILE A CA 1
ATOM 3561 C C . ILE A 1 505 ? -15.883 -4.038 58.966 1.00 45.50 505 ILE A C 1
ATOM 3563 O O . ILE A 1 505 ? -16.866 -3.643 58.351 1.00 45.50 505 ILE A O 1
ATOM 3567 N N . VAL A 1 506 ? -15.081 -3.201 59.646 1.00 37.97 506 VAL A N 1
ATOM 3568 C CA . VAL A 1 506 ? -15.182 -1.720 59.634 1.00 37.97 506 VAL A CA 1
ATOM 3569 C C . VAL A 1 506 ? -13.796 -1.042 59.758 1.00 37.97 506 VAL A C 1
ATOM 3571 O O . VAL A 1 506 ? -12.918 -1.630 60.391 1.00 37.97 506 VAL A O 1
ATOM 3574 N N . PRO A 1 507 ? -13.580 0.173 59.195 1.00 35.66 507 PRO A N 1
ATOM 3575 C CA . PRO A 1 507 ? -12.326 0.933 59.344 1.00 35.66 507 PRO A CA 1
ATOM 3576 C C . PRO A 1 507 ? -12.218 1.763 60.642 1.00 35.66 507 PRO A C 1
ATOM 3578 O O . PRO A 1 507 ? -11.112 2.058 61.075 1.00 35.66 507 PRO A O 1
ATOM 3581 N N . GLU A 1 508 ? -13.340 2.149 61.263 1.00 40.81 508 GLU A N 1
ATOM 3582 C CA . GLU A 1 508 ? -13.389 2.958 62.496 1.00 40.81 508 GLU A CA 1
ATOM 3583 C C . GLU A 1 508 ? -14.624 2.562 63.339 1.00 40.81 508 GLU A C 1
ATOM 3585 O O . GLU A 1 508 ? -15.704 2.325 62.789 1.00 40.81 508 GLU A O 1
ATOM 3590 N N . LEU A 1 509 ? -14.475 2.447 64.664 1.00 40.97 509 LEU A N 1
ATOM 3591 C CA . LEU A 1 509 ? -15.511 1.997 65.604 1.00 40.97 509 LEU A CA 1
ATOM 3592 C C . LEU A 1 509 ? -15.583 2.923 66.836 1.00 40.97 509 LEU A C 1
ATOM 3594 O O . LEU A 1 509 ? -14.602 3.052 67.561 1.00 40.97 509 LEU A O 1
ATOM 3598 N N . ALA A 1 510 ? -16.751 3.509 67.122 1.00 37.69 510 ALA A N 1
ATOM 3599 C CA . ALA A 1 510 ? -17.011 4.251 68.361 1.00 37.69 510 ALA A CA 1
ATOM 3600 C C . ALA A 1 510 ? -18.157 3.586 69.143 1.00 37.69 510 ALA A C 1
ATOM 3602 O O . ALA A 1 510 ? -19.272 3.465 68.633 1.00 37.69 510 ALA A O 1
ATOM 3603 N N . VAL A 1 511 ? -17.889 3.143 70.377 1.00 41.22 511 VAL A N 1
ATOM 3604 C CA . VAL A 1 511 ? -18.860 2.432 71.228 1.00 41.22 511 VAL A CA 1
ATOM 3605 C C . VAL A 1 511 ? -19.091 3.227 72.513 1.00 41.22 511 VAL A C 1
ATOM 3607 O O . VAL A 1 511 ? -18.160 3.430 73.287 1.00 41.22 511 VAL A O 1
ATOM 3610 N N . GLY A 1 512 ? -20.329 3.670 72.750 1.00 38.66 512 GLY A N 1
ATOM 3611 C CA . GLY A 1 512 ? -20.749 4.301 74.003 1.00 38.66 512 GLY A CA 1
ATOM 3612 C C . GLY A 1 512 ? -21.761 3.420 74.730 1.00 38.66 512 GLY A C 1
ATOM 3613 O O . GLY A 1 512 ? -22.871 3.231 74.241 1.00 38.66 512 GLY A O 1
ATOM 3614 N N . ILE A 1 513 ? -21.387 2.882 75.893 1.00 40.69 513 ILE A N 1
ATOM 3615 C CA . ILE A 1 513 ? -22.267 2.063 76.738 1.00 40.69 513 ILE A CA 1
ATOM 3616 C C . ILE A 1 513 ? -22.547 2.855 78.016 1.00 40.69 513 ILE A C 1
ATOM 3618 O O . ILE A 1 513 ? -21.619 3.193 78.745 1.00 40.69 513 ILE A O 1
ATOM 3622 N N . ALA A 1 514 ? -23.814 3.156 78.302 1.00 39.78 514 ALA A N 1
ATOM 3623 C CA . ALA A 1 514 ? -24.228 3.777 79.560 1.00 39.78 514 ALA A CA 1
ATOM 3624 C C . ALA A 1 514 ? -25.145 2.807 80.324 1.00 39.78 514 ALA A C 1
ATOM 3626 O O . ALA A 1 514 ? -26.328 2.677 80.011 1.00 39.78 514 ALA A O 1
ATOM 3627 N N . GLY A 1 515 ? -24.593 2.097 81.314 1.00 42.22 515 GLY A N 1
ATOM 3628 C CA . GLY A 1 515 ? -25.326 1.104 82.108 1.00 42.22 515 GLY A CA 1
ATOM 3629 C C . GLY A 1 515 ? -24.488 0.466 83.223 1.00 42.22 515 GLY A C 1
ATOM 3630 O O . GLY A 1 515 ? -23.278 0.651 83.283 1.00 42.22 515 GLY A O 1
ATOM 3631 N N . THR A 1 516 ? -25.140 -0.267 84.130 1.00 38.31 516 THR A N 1
ATOM 3632 C CA . THR A 1 516 ? -24.556 -0.814 85.374 1.00 38.31 516 THR A CA 1
ATOM 3633 C C . THR A 1 516 ? -24.196 -2.311 85.322 1.00 38.31 516 THR A C 1
ATOM 3635 O O . THR A 1 516 ? -23.898 -2.884 86.368 1.00 38.31 516 THR A O 1
ATOM 3638 N N . ALA A 1 517 ? -24.220 -2.965 84.152 1.00 40.88 517 ALA A N 1
ATOM 3639 C CA . ALA A 1 517 ? -24.047 -4.421 84.018 1.00 40.88 517 ALA A CA 1
ATOM 3640 C C . ALA A 1 517 ? -22.873 -4.838 83.104 1.00 40.88 517 ALA A C 1
ATOM 3642 O O . ALA A 1 517 ? -22.450 -4.095 82.219 1.00 40.88 517 ALA A O 1
ATOM 3643 N N . THR A 1 518 ? -22.359 -6.052 83.332 1.00 40.97 518 THR A N 1
ATOM 3644 C CA . THR A 1 518 ? -21.273 -6.715 82.588 1.00 40.97 518 THR A CA 1
ATOM 3645 C C . THR A 1 518 ? -21.629 -6.901 81.110 1.00 40.97 518 THR A C 1
ATOM 3647 O O . THR A 1 518 ? -22.656 -7.491 80.795 1.00 40.97 518 THR A O 1
ATOM 3650 N N . THR A 1 519 ? -20.773 -6.427 80.199 1.00 38.97 519 THR A N 1
ATOM 3651 C CA . THR A 1 519 ? -20.974 -6.516 78.739 1.00 38.97 519 THR A CA 1
ATOM 3652 C C . THR A 1 519 ? -19.760 -7.179 78.083 1.00 38.97 519 THR A C 1
ATOM 3654 O O . THR A 1 519 ? -18.629 -6.815 78.394 1.00 38.97 519 THR A O 1
ATOM 3657 N N . THR A 1 520 ? -19.969 -8.137 77.174 1.00 36.75 520 THR A N 1
ATOM 3658 C CA . THR A 1 520 ? -18.900 -8.800 76.400 1.00 36.75 520 THR A CA 1
ATOM 3659 C C . THR A 1 520 ? -18.954 -8.328 74.944 1.00 36.75 520 THR A C 1
ATOM 3661 O O . THR A 1 520 ? -20.025 -8.337 74.342 1.00 36.75 520 THR A O 1
ATOM 3664 N N . VAL A 1 521 ? -17.822 -7.897 74.375 1.00 39.97 521 VAL A N 1
ATOM 3665 C CA . VAL A 1 521 ? -17.725 -7.374 72.997 1.00 39.97 521 VAL A CA 1
ATOM 3666 C C . VAL A 1 521 ? -16.561 -8.061 72.275 1.00 39.97 521 VAL A C 1
ATOM 3668 O O . VAL A 1 521 ? -15.432 -7.999 72.751 1.00 39.97 521 VAL A O 1
ATOM 3671 N N . GLU A 1 522 ? -16.820 -8.694 71.128 1.00 35.28 522 GLU A N 1
ATOM 3672 C CA . GLU A 1 522 ? -15.821 -9.388 70.294 1.00 35.28 522 GLU A CA 1
ATOM 3673 C C . GLU A 1 522 ? -15.666 -8.651 68.945 1.00 35.28 522 GLU A C 1
ATOM 3675 O O . GLU A 1 522 ? -16.673 -8.320 68.314 1.00 35.28 522 GLU A O 1
ATOM 3680 N N . VAL A 1 523 ? -14.435 -8.334 68.500 1.00 38.66 523 VAL A N 1
ATOM 3681 C CA . VAL A 1 523 ? -14.204 -7.460 67.321 1.00 38.66 523 VAL A CA 1
ATOM 3682 C C . VAL A 1 523 ? -13.005 -7.897 66.452 1.00 38.66 523 VAL A C 1
ATOM 3684 O O . VAL A 1 523 ? -12.019 -8.402 66.973 1.00 38.66 523 VAL A O 1
ATOM 3687 N N . SER A 1 524 ? -13.063 -7.698 65.122 1.00 36.28 524 SER A N 1
ATOM 3688 C CA . SER A 1 524 ? -12.004 -8.036 64.131 1.00 36.28 524 SER A CA 1
ATOM 3689 C C . SER A 1 524 ? -11.774 -6.913 63.087 1.00 36.28 524 SER A C 1
ATOM 3691 O O . SER A 1 524 ? -12.755 -6.353 62.593 1.00 36.28 524 SER A O 1
ATOM 3693 N N . PHE A 1 525 ? -10.515 -6.605 62.693 1.00 41.00 525 PHE A N 1
ATOM 3694 C CA . PHE A 1 525 ? -10.134 -5.419 61.866 1.00 41.00 525 PHE A CA 1
ATOM 3695 C C . PHE A 1 525 ? -8.976 -5.667 60.847 1.00 41.00 525 PHE A C 1
ATOM 3697 O O . PHE A 1 525 ? -8.380 -6.740 60.866 1.00 41.00 525 PHE A O 1
ATOM 3704 N N . ARG A 1 526 ? -8.649 -4.701 59.947 1.00 33.50 526 ARG A N 1
ATOM 3705 C CA . ARG A 1 526 ? -7.577 -4.792 58.902 1.00 33.50 526 ARG A CA 1
ATOM 3706 C C . ARG A 1 526 ? -6.586 -3.593 58.794 1.00 33.50 526 ARG A C 1
ATOM 3708 O O . ARG A 1 526 ? -5.792 -3.575 57.859 1.00 33.50 526 ARG A O 1
ATOM 3715 N N . SER A 1 527 ? -6.619 -2.592 59.682 1.00 35.28 527 SER A N 1
ATOM 3716 C CA . SER A 1 527 ? -5.668 -1.450 59.682 1.00 35.28 527 SER A CA 1
ATOM 3717 C C . SER A 1 527 ? -5.582 -0.754 61.053 1.00 35.28 527 SER A C 1
ATOM 3719 O O . SER A 1 527 ? -6.410 -1.049 61.916 1.00 35.28 527 SER A O 1
ATOM 3721 N N . ASP A 1 528 ? -4.629 0.178 61.230 1.00 34.84 528 ASP A N 1
ATOM 3722 C CA . ASP A 1 528 ? -4.454 1.010 62.440 1.00 34.84 528 ASP A CA 1
ATOM 3723 C C . ASP A 1 528 ? -5.781 1.630 62.918 1.00 34.84 528 ASP A C 1
ATOM 3725 O O . ASP A 1 528 ? -6.512 2.239 62.133 1.00 34.84 528 ASP A O 1
ATOM 3729 N N . PHE A 1 529 ? -6.087 1.491 64.212 1.00 37.78 529 PHE A N 1
ATOM 3730 C CA . PHE A 1 529 ? -7.346 1.931 64.825 1.00 37.78 529 PHE A CA 1
ATOM 3731 C C . PHE A 1 529 ? -7.121 2.540 66.225 1.00 37.78 529 PHE A C 1
ATOM 3733 O O . PHE A 1 529 ? -6.209 2.134 66.944 1.00 37.78 529 PHE A O 1
ATOM 3740 N N . THR A 1 530 ? -7.969 3.498 66.634 1.00 34.41 530 THR A N 1
ATOM 3741 C CA . THR A 1 530 ? -7.967 4.109 67.980 1.00 34.41 530 THR A CA 1
ATOM 3742 C C . THR A 1 530 ? -9.267 3.782 68.719 1.00 34.41 530 THR A C 1
ATOM 3744 O O . THR A 1 530 ? -10.330 4.265 68.341 1.00 34.41 530 THR A O 1
ATOM 3747 N N . ALA A 1 531 ? -9.192 3.002 69.803 1.00 36.34 531 ALA A N 1
ATOM 3748 C CA . ALA A 1 531 ? -10.333 2.717 70.675 1.00 36.34 531 ALA A CA 1
ATOM 3749 C C . ALA A 1 531 ? -10.429 3.748 71.816 1.00 36.34 531 ALA A C 1
ATOM 3751 O O . ALA A 1 531 ? -9.454 3.965 72.532 1.00 36.34 531 ALA A O 1
ATOM 3752 N N . SER A 1 532 ? -11.608 4.337 72.038 1.00 36.25 532 SER A N 1
ATOM 3753 C CA . SER A 1 532 ? -11.919 5.120 73.245 1.00 36.25 532 SER A CA 1
ATOM 3754 C C . SER A 1 532 ? -12.978 4.378 74.055 1.00 36.25 532 SER A C 1
ATOM 3756 O O . SER A 1 532 ? -14.108 4.222 73.596 1.00 36.25 532 SER A O 1
ATOM 3758 N N . ILE A 1 533 ? -12.604 3.895 75.241 1.00 38.94 533 ILE A N 1
ATOM 3759 C CA . ILE A 1 533 ? -13.499 3.218 76.187 1.00 38.94 533 ILE A CA 1
ATOM 3760 C C . ILE A 1 533 ? -13.583 4.106 77.430 1.00 38.94 533 ILE A C 1
ATOM 3762 O O . ILE A 1 533 ? -12.573 4.331 78.096 1.00 38.94 533 ILE A O 1
ATOM 3766 N N . ALA A 1 534 ? -14.769 4.624 77.747 1.00 35.66 534 ALA A N 1
ATOM 3767 C CA . ALA A 1 534 ? -14.989 5.449 78.932 1.00 35.66 534 ALA A CA 1
ATOM 3768 C C . ALA A 1 534 ? -15.982 4.766 79.887 1.00 35.66 534 ALA A C 1
ATOM 3770 O O . ALA A 1 534 ? -17.174 4.718 79.604 1.00 35.66 534 ALA A O 1
ATOM 3771 N N . GLY A 1 535 ? -15.476 4.291 81.034 1.00 41.47 535 GLY A N 1
ATOM 3772 C CA . GLY A 1 535 ? -16.272 3.852 82.190 1.00 41.47 535 GLY A CA 1
ATOM 3773 C C . GLY A 1 535 ? -16.360 2.332 82.423 1.00 41.47 535 GLY A C 1
ATOM 3774 O O . GLY A 1 535 ? -17.083 1.641 81.723 1.00 41.47 535 GLY A O 1
ATOM 3775 N N . HIS A 1 536 ? -15.727 1.875 83.517 1.00 28.03 536 HIS A N 1
ATOM 3776 C CA . HIS A 1 536 ? -15.909 0.594 84.244 1.00 28.03 536 HIS A CA 1
ATOM 3777 C C . HIS A 1 536 ? -15.268 -0.714 83.703 1.00 28.03 536 HIS A C 1
ATOM 3779 O O . HIS A 1 536 ? -14.629 -0.728 82.660 1.00 28.03 536 HIS A O 1
ATOM 3785 N N . ALA A 1 537 ? -15.274 -1.750 84.564 1.00 34.72 537 ALA A N 1
ATOM 3786 C CA . ALA A 1 537 ? -14.153 -2.648 84.892 1.00 34.72 537 ALA A CA 1
ATOM 3787 C C . ALA A 1 537 ? -13.977 -3.914 84.018 1.00 34.72 537 ALA A C 1
ATOM 3789 O O . ALA A 1 537 ? -14.945 -4.598 83.717 1.00 34.72 537 ALA A O 1
ATOM 3790 N N . GLU A 1 538 ? -12.701 -4.223 83.733 1.00 33.94 538 GLU A N 1
ATOM 3791 C CA . GLU A 1 538 ? -12.128 -5.376 83.002 1.00 33.94 538 GLU A CA 1
ATOM 3792 C C . GLU A 1 538 ? -12.574 -5.586 81.541 1.00 33.94 538 GLU A C 1
ATOM 3794 O O . GLU A 1 538 ? -13.639 -6.115 81.242 1.00 33.94 538 GLU A O 1
ATOM 3799 N N . VAL A 1 539 ? -11.672 -5.243 80.610 1.00 34.91 539 VAL A N 1
ATOM 3800 C CA . VAL A 1 539 ? -11.768 -5.556 79.175 1.00 34.91 539 VAL A CA 1
ATOM 3801 C C . VAL A 1 539 ? -10.679 -6.578 78.832 1.00 34.91 539 VAL A C 1
ATOM 3803 O O . VAL A 1 539 ? -9.493 -6.266 78.932 1.00 34.91 539 VAL A O 1
ATOM 3806 N N . ALA A 1 540 ? -11.066 -7.786 78.412 1.00 31.77 540 ALA A N 1
ATOM 3807 C CA . ALA A 1 540 ? -10.161 -8.773 77.821 1.00 31.77 540 ALA A CA 1
ATOM 3808 C C . ALA A 1 540 ? -10.264 -8.684 76.289 1.00 31.77 540 ALA A C 1
ATOM 3810 O O . ALA A 1 540 ? -11.301 -9.023 75.726 1.00 31.77 540 ALA A O 1
ATOM 3811 N N . ALA A 1 541 ? -9.215 -8.208 75.613 1.00 32.62 541 ALA A N 1
ATOM 3812 C CA . ALA A 1 541 ? -9.177 -8.080 74.154 1.00 32.62 541 ALA A CA 1
ATOM 3813 C C . ALA A 1 541 ? -8.031 -8.920 73.562 1.00 32.62 541 ALA A C 1
ATOM 3815 O O . ALA A 1 541 ? -6.892 -8.822 74.018 1.00 32.62 541 ALA A O 1
ATOM 3816 N N . ALA A 1 542 ? -8.328 -9.733 72.544 1.00 27.11 542 ALA A N 1
ATOM 3817 C CA . ALA A 1 542 ? -7.345 -10.449 71.728 1.00 27.11 542 ALA A CA 1
ATOM 3818 C C . ALA A 1 542 ? -7.267 -9.791 70.335 1.00 27.11 542 ALA A C 1
ATOM 3820 O O . ALA A 1 542 ? -8.302 -9.570 69.711 1.00 27.11 542 ALA A O 1
ATOM 3821 N N . PHE A 1 543 ? -6.061 -9.465 69.849 1.00 30.25 543 PHE A N 1
ATOM 3822 C CA . PHE A 1 543 ? -5.830 -8.740 68.585 1.00 30.25 543 PHE A CA 1
ATOM 3823 C C . PHE A 1 543 ? -4.934 -9.554 67.626 1.00 30.25 543 PHE A C 1
ATOM 3825 O O . PHE A 1 543 ? -3.937 -10.123 68.068 1.00 30.25 543 PHE A O 1
ATOM 3832 N N . GLN A 1 544 ? -5.249 -9.591 66.321 1.00 28.12 544 GLN A N 1
ATOM 3833 C CA . GLN A 1 544 ? -4.430 -10.225 65.266 1.00 28.12 544 GLN A CA 1
ATOM 3834 C C . GLN A 1 544 ? -4.443 -9.360 63.980 1.00 28.12 544 GLN A C 1
ATOM 3836 O O . GLN A 1 544 ? -5.516 -8.961 63.534 1.00 28.12 544 GLN A O 1
ATOM 3841 N N . GLU A 1 545 ? -3.274 -9.050 63.398 1.00 27.42 545 GLU A N 1
ATOM 3842 C CA . GLU A 1 545 ? -3.080 -8.090 62.283 1.00 27.42 545 GLU A CA 1
ATOM 3843 C C . GLU A 1 545 ? -2.681 -8.785 60.958 1.00 27.42 545 GLU A C 1
ATOM 3845 O O . GLU A 1 545 ? -1.912 -9.745 60.973 1.00 27.42 545 GLU A O 1
ATOM 3850 N N . TYR A 1 546 ? -3.156 -8.275 59.809 1.00 30.09 546 TYR A N 1
ATOM 3851 C CA . TYR A 1 546 ? -2.700 -8.650 58.456 1.00 30.09 546 TYR A CA 1
ATOM 3852 C C . TYR A 1 546 ? -2.349 -7.390 57.634 1.00 30.09 546 TYR A C 1
ATOM 3854 O O . TYR A 1 546 ? -3.229 -6.583 57.344 1.00 30.09 546 TYR A O 1
ATOM 3862 N N . VAL A 1 547 ? -1.083 -7.249 57.221 1.00 27.20 547 VAL A N 1
ATOM 3863 C CA . VAL A 1 547 ? -0.525 -6.128 56.424 1.00 27.20 547 VAL A CA 1
ATOM 3864 C C . VAL A 1 547 ? -0.329 -6.548 54.955 1.00 27.20 547 VAL A C 1
ATOM 3866 O O . VAL A 1 547 ? 0.050 -7.692 54.712 1.00 27.20 547 VAL A O 1
ATOM 3869 N N . THR A 1 548 ? -0.482 -5.639 53.972 1.00 29.70 548 THR A N 1
ATOM 3870 C CA . THR A 1 548 ? 0.048 -5.849 52.598 1.00 29.70 548 THR A CA 1
ATOM 3871 C C . THR A 1 548 ? 0.847 -4.652 52.041 1.00 29.70 548 THR A C 1
ATOM 3873 O O . THR A 1 548 ? 0.413 -3.515 52.239 1.00 29.70 548 THR A O 1
ATOM 3876 N N . PRO A 1 549 ? 1.973 -4.875 51.319 1.00 33.97 549 PRO A N 1
ATOM 3877 C CA . PRO A 1 549 ? 2.966 -3.860 50.919 1.00 33.97 549 PRO A CA 1
ATOM 3878 C C . PRO A 1 549 ? 2.720 -3.261 49.509 1.00 33.97 549 PRO A C 1
ATOM 3880 O O . PRO A 1 549 ? 1.972 -3.814 48.709 1.00 33.97 549 PRO A O 1
ATOM 3883 N N . GLY A 1 550 ? 3.342 -2.115 49.188 1.00 33.53 550 GLY A N 1
ATOM 3884 C CA . GLY A 1 550 ? 3.064 -1.304 47.987 1.00 33.53 550 GLY A CA 1
ATOM 3885 C C . GLY A 1 550 ? 3.758 -1.706 46.669 1.00 33.53 550 GLY A C 1
ATOM 3886 O O . GLY A 1 550 ? 4.934 -1.402 46.478 1.00 33.53 550 GLY A O 1
ATOM 3887 N N . GLY A 1 551 ? 2.991 -2.253 45.714 1.00 49.47 551 GLY A N 1
ATOM 3888 C CA . GLY A 1 551 ? 3.366 -2.475 44.300 1.00 49.47 551 GLY A CA 1
ATOM 3889 C C . GLY A 1 551 ? 2.295 -1.986 43.297 1.00 49.47 551 GLY A C 1
ATOM 3890 O O . GLY A 1 551 ? 1.178 -1.652 43.700 1.00 49.47 551 GLY A O 1
ATOM 3891 N N . TYR A 1 552 ? 2.634 -1.904 41.995 1.00 55.41 552 TYR A N 1
ATOM 3892 C CA . TYR A 1 552 ? 1.695 -1.547 40.907 1.00 55.41 552 TYR A CA 1
ATOM 3893 C C . TYR A 1 552 ? 0.566 -2.582 40.811 1.00 55.41 552 TYR A C 1
ATOM 3895 O O . TYR A 1 552 ? 0.849 -3.774 40.705 1.00 55.41 552 TYR A O 1
ATOM 3903 N N . ARG A 1 553 ? -0.705 -2.153 40.797 1.00 70.50 553 ARG A N 1
ATOM 3904 C CA . ARG A 1 553 ? -1.841 -3.086 40.780 1.00 70.50 553 ARG A CA 1
ATOM 3905 C C . ARG A 1 553 ? -2.171 -3.552 39.359 1.00 70.50 553 ARG A C 1
ATOM 3907 O O . ARG A 1 553 ? -2.241 -2.749 38.424 1.00 70.50 553 ARG A O 1
ATOM 3914 N N . LEU A 1 554 ? -2.392 -4.859 39.215 1.00 82.81 554 LEU A N 1
ATOM 3915 C CA . LEU A 1 554 ? -3.029 -5.473 38.049 1.00 82.81 554 LEU A CA 1
ATOM 3916 C C . LEU A 1 554 ? -4.543 -5.535 38.272 1.00 82.81 554 LEU A C 1
ATOM 3918 O O . LEU A 1 554 ? -5.002 -5.755 39.392 1.00 82.81 554 LEU A O 1
ATOM 3922 N N . ARG A 1 555 ? -5.320 -5.351 37.202 1.00 86.38 555 ARG A N 1
ATOM 3923 C CA . ARG A 1 555 ? -6.786 -5.451 37.225 1.00 86.38 555 ARG A CA 1
ATOM 3924 C C . ARG A 1 555 ? -7.284 -6.143 35.967 1.00 86.38 555 ARG A C 1
ATOM 3926 O O . ARG A 1 555 ? -6.852 -5.785 34.875 1.00 86.38 555 ARG A O 1
ATOM 3933 N N . ALA A 1 556 ? -8.227 -7.068 36.097 1.00 90.25 556 ALA A N 1
ATOM 3934 C CA . ALA A 1 556 ? -8.895 -7.679 34.953 1.00 90.25 556 ALA A CA 1
ATOM 3935 C C . ALA A 1 556 ? -10.404 -7.412 34.998 1.00 90.25 556 ALA A C 1
ATOM 3937 O O . ALA A 1 556 ? -11.102 -7.849 35.911 1.00 90.25 556 ALA A O 1
ATOM 3938 N N . ASP A 1 557 ? -10.907 -6.693 33.998 1.00 90.12 557 ASP A N 1
ATOM 3939 C CA . ASP A 1 557 ? -12.331 -6.387 33.868 1.00 90.12 557 ASP A CA 1
ATOM 3940 C C . ASP A 1 557 ? -13.012 -7.477 33.032 1.00 90.12 557 ASP A C 1
ATOM 3942 O O . ASP A 1 557 ? -12.507 -7.846 31.966 1.00 90.12 557 ASP A O 1
ATOM 3946 N N . LEU A 1 558 ? -14.157 -7.975 33.506 1.00 88.94 558 LEU A N 1
ATOM 3947 C CA . LEU A 1 558 ? -14.912 -9.052 32.865 1.00 88.94 558 LEU A CA 1
ATOM 3948 C C . LEU A 1 558 ? -16.133 -8.511 32.113 1.00 88.94 558 LEU A C 1
ATOM 3950 O O . LEU A 1 558 ? -16.886 -7.683 32.635 1.00 88.94 558 LEU A O 1
ATOM 3954 N N . PHE A 1 559 ? -16.343 -9.010 30.898 1.00 90.25 559 PHE A N 1
ATOM 3955 C CA . PHE A 1 559 ? -17.421 -8.614 29.996 1.00 90.25 559 PHE A CA 1
ATOM 3956 C C . PHE A 1 559 ? -18.121 -9.837 29.403 1.00 90.25 559 PHE A C 1
ATOM 3958 O O . PHE A 1 559 ? -17.532 -10.911 29.286 1.00 90.25 559 PHE A O 1
ATOM 3965 N N . ASP A 1 560 ? -19.368 -9.667 28.980 1.00 89.50 560 ASP A N 1
ATOM 3966 C CA . ASP A 1 560 ? -20.046 -10.654 28.144 1.00 89.50 560 ASP A CA 1
ATOM 3967 C C . ASP A 1 560 ? -19.586 -10.591 26.668 1.00 89.50 560 ASP A C 1
ATOM 3969 O O . ASP A 1 560 ? -18.762 -9.760 26.262 1.00 89.50 560 ASP A O 1
ATOM 3973 N N . ALA A 1 561 ? -20.149 -11.469 25.831 1.00 85.31 561 ALA A N 1
ATOM 3974 C CA . ALA A 1 561 ? -19.873 -11.525 24.393 1.00 85.31 561 ALA A CA 1
ATOM 3975 C C . ALA A 1 561 ? -20.346 -10.279 23.606 1.00 85.31 561 ALA A C 1
ATOM 3977 O O . ALA A 1 561 ? -20.013 -10.135 22.426 1.00 85.31 561 ALA A O 1
ATOM 3978 N N . SER A 1 562 ? -21.075 -9.355 24.236 1.00 84.19 562 SER A N 1
ATOM 3979 C CA . SER A 1 562 ? -21.496 -8.068 23.664 1.00 84.19 562 SER A CA 1
ATOM 3980 C C . SER A 1 562 ? -20.661 -6.890 24.191 1.00 84.19 562 SER A C 1
ATOM 3982 O O . SER A 1 562 ? -21.016 -5.739 23.948 1.00 84.19 562 SER A O 1
ATOM 3984 N N . ASP A 1 563 ? -19.545 -7.160 24.885 1.00 83.81 563 ASP A N 1
ATOM 3985 C CA . ASP A 1 563 ? -18.701 -6.152 25.545 1.00 83.81 563 ASP A CA 1
ATOM 3986 C C . ASP A 1 563 ? -19.450 -5.333 26.629 1.00 83.81 563 ASP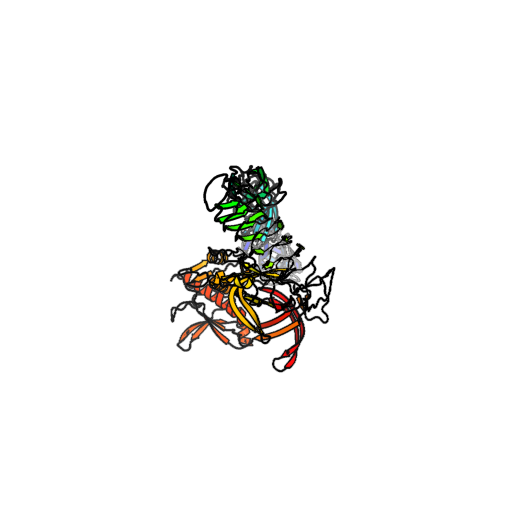 A C 1
ATOM 3988 O O . ASP A 1 563 ? -19.070 -4.196 26.928 1.00 83.81 563 ASP A O 1
ATOM 3992 N N . VAL A 1 564 ? -20.473 -5.912 27.275 1.00 85.38 564 VAL A N 1
ATOM 3993 C CA . VAL A 1 564 ? -21.141 -5.329 28.455 1.00 85.38 564 VAL A CA 1
ATOM 3994 C C . VAL A 1 564 ? -20.450 -5.820 29.739 1.00 85.38 564 VAL A C 1
ATOM 3996 O O . VAL A 1 564 ? -20.232 -7.025 29.874 1.00 85.38 564 VAL A O 1
ATOM 3999 N N . PRO A 1 565 ? -20.092 -4.935 30.696 1.00 78.38 565 PRO A N 1
ATOM 4000 C CA . PRO A 1 565 ? -19.465 -5.347 31.954 1.00 78.38 565 PRO A CA 1
ATOM 4001 C C . PRO A 1 565 ? -20.338 -6.316 32.760 1.00 78.38 565 PRO A C 1
ATOM 4003 O O . PRO A 1 565 ? -21.529 -6.065 32.960 1.00 78.38 565 PRO A O 1
ATOM 4006 N N . LEU A 1 566 ? -19.739 -7.388 33.280 1.00 74.06 566 LEU A N 1
ATOM 4007 C CA . LEU A 1 566 ? -20.442 -8.347 34.132 1.00 74.06 566 LEU A CA 1
ATOM 4008 C C . LEU A 1 566 ? -20.691 -7.774 35.535 1.00 74.06 566 LEU A C 1
ATOM 4010 O O . LEU A 1 566 ? -19.854 -7.079 36.112 1.00 74.06 566 LEU A O 1
ATOM 4014 N N . SER A 1 567 ? -21.831 -8.128 36.134 1.00 69.25 567 SER A N 1
ATOM 4015 C CA . SER A 1 567 ? -22.208 -7.681 37.485 1.00 69.25 567 SER A CA 1
ATOM 4016 C C . SER A 1 567 ? -21.336 -8.259 38.603 1.00 69.25 567 SER A C 1
ATOM 4018 O O . SER A 1 567 ? -21.428 -7.796 39.737 1.00 69.25 567 SER A O 1
ATOM 4020 N N . SER A 1 568 ? -20.511 -9.267 38.302 1.00 69.44 568 SER A N 1
ATOM 4021 C CA . SER A 1 568 ? -19.506 -9.819 39.218 1.00 69.44 568 SER A CA 1
ATOM 4022 C C . SER A 1 568 ? -18.434 -8.789 39.594 1.00 69.44 568 SER A C 1
ATOM 4024 O O . SER A 1 568 ? -17.788 -8.934 40.626 1.00 69.44 568 SER A O 1
ATOM 4026 N N . GLY A 1 569 ? -18.275 -7.733 38.788 1.00 71.25 569 GLY A N 1
ATOM 4027 C CA . GLY A 1 569 ? -17.221 -6.740 38.955 1.00 71.25 569 GLY A CA 1
ATOM 4028 C C . GLY A 1 569 ? -15.863 -7.233 38.440 1.00 71.25 569 GLY A C 1
ATOM 4029 O O . GLY A 1 569 ? -15.765 -8.334 37.892 1.00 71.25 569 GLY A O 1
ATOM 4030 N N . PRO A 1 570 ? -14.820 -6.394 38.559 1.00 79.75 570 PRO A N 1
ATOM 4031 C CA . PRO A 1 570 ? -13.480 -6.723 38.091 1.00 79.75 570 PRO A CA 1
ATOM 4032 C C . PRO A 1 570 ? -12.689 -7.545 39.115 1.00 79.75 570 PRO A C 1
ATOM 4034 O O . PRO A 1 570 ? -12.896 -7.433 40.324 1.00 79.75 570 PRO A O 1
ATOM 4037 N N . LEU A 1 571 ? -11.738 -8.329 38.612 1.00 81.69 571 LEU A N 1
ATOM 4038 C CA . LEU A 1 571 ? -10.758 -9.067 39.401 1.00 81.69 571 LEU A CA 1
ATOM 4039 C C . LEU A 1 571 ? -9.635 -8.111 39.821 1.00 81.69 571 LEU A C 1
ATOM 4041 O O . LEU A 1 571 ? -8.915 -7.574 38.971 1.00 81.69 571 LEU A O 1
ATOM 4045 N N . TRP A 1 572 ? -9.500 -7.896 41.130 1.00 78.38 572 TRP A N 1
ATOM 4046 C CA . TRP A 1 572 ? -8.491 -7.004 41.721 1.00 78.38 572 TRP A CA 1
ATOM 4047 C C . TRP A 1 572 ? -7.311 -7.751 42.334 1.00 78.38 572 TRP A C 1
ATOM 4049 O O . TRP A 1 572 ? -6.215 -7.202 42.413 1.00 78.38 572 TRP A O 1
ATOM 4059 N N . THR A 1 573 ? -7.529 -8.983 42.793 1.00 80.88 573 THR A N 1
ATOM 4060 C CA . THR A 1 573 ? -6.487 -9.806 43.407 1.00 80.88 573 THR A CA 1
ATOM 4061 C C . THR A 1 573 ? -5.980 -10.806 42.378 1.00 80.88 573 THR A C 1
ATOM 4063 O O . THR A 1 573 ? -6.420 -11.951 42.326 1.00 80.88 573 THR A O 1
ATOM 4066 N N . ILE A 1 574 ? -5.070 -10.343 41.523 1.00 86.94 574 ILE A N 1
ATOM 4067 C CA . ILE A 1 574 ? -4.364 -11.189 40.559 1.00 86.94 574 ILE A CA 1
ATOM 4068 C C . ILE A 1 574 ? -3.060 -11.644 41.214 1.00 86.94 574 ILE A C 1
ATOM 4070 O O . ILE A 1 574 ? -2.197 -10.823 41.506 1.00 86.94 574 ILE A O 1
ATOM 4074 N N . LEU A 1 575 ? -2.945 -12.949 41.453 1.00 87.25 575 LEU A N 1
ATOM 4075 C CA . LEU A 1 575 ? -1.779 -13.597 42.068 1.00 87.25 575 LEU A CA 1
ATOM 4076 C C . LEU A 1 575 ? -0.621 -13.758 41.073 1.00 87.25 575 LEU A C 1
ATOM 4078 O O . LEU A 1 575 ? 0.521 -13.979 41.455 1.00 87.25 575 LEU A O 1
ATOM 4082 N N . GLY A 1 576 ? -0.922 -13.669 39.783 1.00 87.44 576 GLY A N 1
ATOM 4083 C CA . GLY A 1 576 ? 0.039 -13.777 38.699 1.00 87.44 576 GLY A CA 1
ATOM 4084 C C . GLY A 1 576 ? -0.661 -14.141 37.401 1.00 87.44 576 GLY A C 1
ATOM 4085 O O . GLY A 1 576 ? -1.884 -14.296 37.354 1.00 87.44 576 GLY A O 1
ATOM 4086 N N . GLY A 1 577 ? 0.110 -14.273 36.335 1.00 93.00 577 GLY A N 1
ATOM 4087 C CA . GLY A 1 577 ? -0.417 -14.651 35.031 1.00 93.00 577 GLY A CA 1
ATOM 4088 C C . GLY A 1 577 ? 0.494 -14.210 33.908 1.00 93.00 577 GLY A C 1
ATOM 4089 O O . GLY A 1 577 ? 1.540 -13.603 34.136 1.00 93.00 577 GLY A O 1
ATOM 4090 N N . ASP A 1 578 ? 0.085 -14.493 32.685 1.00 96.31 578 ASP A N 1
ATOM 4091 C CA . ASP A 1 578 ? 0.837 -14.103 31.510 1.00 96.31 578 ASP A CA 1
ATOM 4092 C C . ASP A 1 578 ? -0.062 -13.773 30.326 1.00 96.31 578 ASP A C 1
ATOM 4094 O O . ASP A 1 578 ? -1.238 -14.132 30.285 1.00 96.31 578 ASP A O 1
ATOM 4098 N N . TYR A 1 579 ? 0.501 -13.056 29.361 1.00 96.50 579 TYR A N 1
ATOM 4099 C CA . TYR A 1 579 ? -0.053 -13.006 28.018 1.00 96.50 579 TYR A CA 1
ATOM 4100 C C . TYR A 1 579 ? 1.061 -13.070 26.980 1.00 96.50 579 TYR A C 1
ATOM 4102 O O . TYR A 1 579 ? 2.188 -12.616 27.212 1.00 96.50 579 TYR A O 1
ATOM 4110 N N . ALA A 1 580 ? 0.726 -13.617 25.819 1.00 96.56 580 ALA A N 1
ATOM 4111 C CA . ALA A 1 580 ? 1.644 -13.790 24.710 1.00 96.56 580 ALA A CA 1
ATOM 4112 C C . ALA A 1 580 ? 1.007 -13.348 23.395 1.00 96.56 580 ALA A C 1
ATOM 4114 O O . ALA A 1 580 ? -0.213 -13.395 23.220 1.00 96.56 580 ALA A O 1
ATOM 4115 N N . ALA A 1 581 ? 1.855 -12.918 22.470 1.00 95.38 581 ALA A N 1
ATOM 4116 C CA . ALA A 1 581 ? 1.482 -12.680 21.088 1.00 95.38 581 ALA A CA 1
ATOM 4117 C C . ALA A 1 581 ? 2.623 -13.141 20.190 1.00 95.38 581 ALA A C 1
ATOM 4119 O O . ALA A 1 581 ? 3.789 -12.864 20.478 1.00 95.38 581 ALA A O 1
ATOM 4120 N N . SER A 1 582 ? 2.263 -13.779 19.086 1.00 95.50 582 SER A N 1
ATOM 4121 C CA . SER A 1 582 ? 3.192 -14.305 18.094 1.00 95.50 582 SER A CA 1
ATOM 4122 C C . SER A 1 582 ? 2.701 -13.935 16.697 1.00 95.50 582 SER A C 1
ATOM 4124 O O . SER A 1 582 ? 1.534 -13.599 16.492 1.00 95.50 582 SER A O 1
ATOM 4126 N N . LEU A 1 583 ? 3.616 -13.933 15.737 1.00 94.25 583 LEU A N 1
ATOM 4127 C CA . LEU A 1 583 ? 3.297 -13.769 14.327 1.00 94.25 583 LEU A CA 1
ATOM 4128 C C . LEU A 1 583 ? 2.594 -15.036 13.813 1.00 94.25 583 LEU A C 1
ATOM 4130 O O . LEU A 1 583 ? 2.963 -16.131 14.219 1.00 94.25 583 LEU A O 1
ATOM 4134 N N . ASP A 1 584 ? 1.571 -14.880 12.969 1.00 94.44 584 ASP A N 1
ATOM 4135 C CA . ASP A 1 584 ? 0.741 -15.963 12.400 1.00 94.44 584 ASP A CA 1
ATOM 4136 C C . ASP A 1 584 ? -0.070 -16.810 13.401 1.00 94.44 584 ASP A C 1
ATOM 4138 O O . ASP A 1 584 ? -0.852 -17.680 13.009 1.00 94.44 584 ASP A O 1
ATOM 4142 N N . GLU A 1 585 ? 0.025 -16.504 14.692 1.00 95.31 585 GLU A N 1
ATOM 4143 C CA . GLU A 1 585 ? -0.680 -17.190 15.770 1.00 95.31 585 GLU A CA 1
ATOM 4144 C C . GLU A 1 585 ? -1.630 -16.242 16.511 1.00 95.31 585 GLU A C 1
ATOM 4146 O O . GLU A 1 585 ? -1.459 -15.020 16.546 1.00 95.31 585 GLU A O 1
ATOM 4151 N N . VAL A 1 586 ? -2.657 -16.827 17.122 1.00 95.50 586 VAL A N 1
ATOM 4152 C CA . VAL A 1 586 ? -3.585 -16.118 18.006 1.00 95.50 586 VAL A CA 1
ATOM 4153 C C . VAL A 1 586 ? -2.927 -15.989 19.379 1.00 95.50 586 VAL A C 1
ATOM 4155 O O . VAL A 1 586 ? -2.410 -16.968 19.912 1.00 95.50 586 VAL A O 1
ATOM 4158 N N . GLY A 1 587 ? -2.928 -14.786 19.954 1.00 96.31 587 GLY A N 1
ATOM 4159 C CA . GLY A 1 587 ? -2.364 -14.549 21.278 1.00 96.31 587 GLY A CA 1
ATOM 4160 C C . GLY A 1 587 ? -3.071 -15.338 22.379 1.00 96.31 587 GLY A C 1
ATOM 4161 O O . GLY A 1 587 ? -4.235 -15.709 22.254 1.00 96.31 587 GLY A O 1
ATOM 4162 N N . THR A 1 588 ? -2.388 -15.546 23.499 1.00 97.56 588 THR A N 1
ATOM 4163 C CA . THR A 1 588 ? -2.892 -16.333 24.637 1.00 97.56 588 THR A CA 1
ATOM 4164 C C . THR A 1 588 ? -2.770 -15.556 25.935 1.00 97.56 588 THR A C 1
ATOM 4166 O O . THR A 1 588 ? -1.957 -14.636 26.035 1.00 97.56 588 THR A O 1
ATOM 4169 N N . PHE A 1 589 ? -3.551 -15.930 26.947 1.00 97.69 589 PHE A N 1
ATOM 4170 C CA . PHE A 1 589 ? -3.390 -15.398 28.297 1.00 97.69 589 PHE A CA 1
ATOM 4171 C C . PHE A 1 589 ? -3.711 -16.427 29.383 1.00 97.69 589 PHE A C 1
ATOM 4173 O O . PHE A 1 589 ? -4.512 -17.347 29.194 1.00 97.69 589 PHE A O 1
ATOM 4180 N N . THR A 1 590 ? -3.118 -16.207 30.553 1.00 96.94 590 THR A N 1
ATOM 4181 C CA . THR A 1 590 ? -3.416 -16.897 31.806 1.00 96.94 590 THR A CA 1
ATOM 4182 C C . THR A 1 590 ? -3.523 -15.875 32.941 1.00 96.94 590 THR A C 1
ATOM 4184 O O . THR A 1 590 ? -2.800 -14.881 32.967 1.00 96.94 590 THR A O 1
ATOM 4187 N N . LEU A 1 591 ? -4.437 -16.091 33.885 1.00 95.00 591 LEU A N 1
ATOM 4188 C CA . LEU A 1 591 ? -4.585 -15.287 35.099 1.00 95.00 591 LEU A CA 1
ATOM 4189 C C . LEU A 1 591 ? -4.857 -16.207 36.286 1.00 95.00 591 LEU A C 1
ATOM 4191 O O . LEU A 1 591 ? -5.815 -16.976 36.264 1.00 95.00 591 LEU A O 1
ATOM 4195 N N . ALA A 1 592 ? -4.048 -16.100 37.332 1.00 92.81 592 ALA A N 1
ATOM 4196 C CA . ALA A 1 592 ? -4.264 -16.763 38.608 1.00 92.81 592 ALA A CA 1
ATOM 4197 C C . ALA A 1 592 ? -4.923 -15.787 39.589 1.00 92.81 592 ALA A C 1
ATOM 4199 O O . ALA A 1 592 ? -4.408 -14.696 39.838 1.00 92.81 592 ALA A O 1
ATOM 4200 N N . VAL A 1 593 ? -6.057 -16.180 40.164 1.00 90.69 593 VAL A N 1
ATOM 4201 C CA . VAL A 1 593 ? -6.797 -15.407 41.175 1.00 90.69 593 VAL A CA 1
ATOM 4202 C C . VAL A 1 593 ? -7.187 -16.312 42.347 1.00 90.69 593 VAL A C 1
ATOM 4204 O O . VAL A 1 593 ? -7.256 -17.531 42.176 1.00 90.69 593 VAL A O 1
ATOM 4207 N N . PRO A 1 594 ? -7.470 -15.786 43.549 1.00 87.06 594 PRO A N 1
ATOM 4208 C CA . PRO A 1 594 ? -8.040 -16.596 44.619 1.00 87.06 594 PRO A CA 1
ATOM 4209 C C . PRO A 1 594 ? -9.377 -17.200 44.177 1.00 87.06 594 PRO A C 1
ATOM 4211 O O . PRO A 1 594 ? -10.261 -16.487 43.705 1.00 87.06 594 PRO A O 1
ATOM 4214 N N . ALA A 1 595 ? -9.577 -18.503 44.378 1.00 81.88 595 ALA A N 1
ATOM 4215 C CA . ALA A 1 595 ? -10.813 -19.177 43.964 1.00 81.88 595 ALA A CA 1
ATOM 4216 C C . ALA A 1 595 ? -12.067 -18.660 44.695 1.00 81.88 595 ALA A C 1
ATOM 4218 O O . ALA A 1 595 ? -13.189 -18.868 44.237 1.00 81.88 595 ALA A O 1
ATOM 4219 N N . HIS A 1 596 ? -11.874 -17.989 45.832 1.00 76.81 596 HIS A N 1
ATOM 4220 C CA . HIS A 1 596 ? -12.932 -17.371 46.629 1.00 76.81 596 HIS A CA 1
ATOM 4221 C C . HIS A 1 596 ? -13.168 -15.891 46.297 1.00 76.81 596 HIS A C 1
ATOM 4223 O O . HIS A 1 596 ? -13.976 -15.253 46.973 1.00 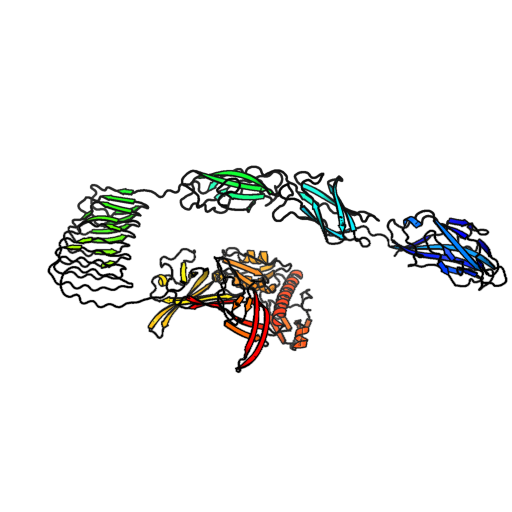76.81 596 HIS A O 1
ATOM 4229 N N . ASP A 1 597 ? -12.481 -15.331 45.294 1.00 77.62 597 ASP A N 1
ATOM 4230 C CA . ASP A 1 597 ? -12.762 -13.975 44.824 1.00 77.62 597 ASP A CA 1
ATOM 4231 C C . ASP A 1 597 ? -14.222 -13.905 44.315 1.00 77.62 597 ASP A C 1
ATOM 4233 O O . ASP A 1 597 ? -14.598 -14.671 43.422 1.00 77.62 597 ASP A O 1
ATOM 4237 N N . PRO A 1 598 ? -15.078 -13.015 44.856 1.00 70.81 598 PRO A N 1
ATOM 4238 C CA . PRO A 1 598 ? -16.467 -12.895 44.418 1.00 70.81 598 PRO A CA 1
ATOM 4239 C C . PRO A 1 598 ? -16.619 -12.588 42.923 1.00 70.81 598 PRO A C 1
ATOM 4241 O O . PRO A 1 598 ? -17.608 -13.006 42.319 1.00 70.81 598 PRO A O 1
ATOM 4244 N N . ALA A 1 599 ? -15.657 -11.882 42.318 1.00 76.25 599 ALA A N 1
ATOM 4245 C CA . ALA A 1 599 ? -15.680 -11.546 40.900 1.00 76.25 599 ALA A CA 1
ATOM 4246 C C . ALA A 1 599 ? -15.350 -12.752 40.004 1.00 76.25 599 ALA A C 1
ATOM 4248 O O . ALA A 1 599 ? -15.788 -12.798 38.851 1.00 76.25 599 ALA A O 1
ATOM 4249 N N . ALA A 1 600 ? -14.669 -13.774 40.538 1.00 77.69 600 ALA A N 1
ATOM 4250 C CA . ALA A 1 600 ? -14.298 -14.982 39.802 1.00 77.69 600 ALA A CA 1
ATOM 4251 C C . ALA A 1 600 ? -15.508 -15.800 39.315 1.00 77.69 600 ALA A C 1
ATOM 4253 O O . ALA A 1 600 ? -15.389 -16.563 38.358 1.00 77.69 600 ALA A O 1
ATOM 4254 N N . VAL A 1 601 ? -16.698 -15.603 39.900 1.00 78.94 601 VAL A N 1
ATOM 4255 C CA . VAL A 1 601 ? -17.944 -16.222 39.412 1.00 78.94 601 VAL A CA 1
ATOM 4256 C C . VAL A 1 601 ? -18.293 -15.799 37.979 1.00 78.94 601 VAL A C 1
ATOM 4258 O O . VAL A 1 601 ? -18.948 -16.553 37.264 1.00 78.94 601 VAL A O 1
ATOM 4261 N N . GLY A 1 602 ? -17.854 -14.608 37.553 1.00 82.81 602 GLY A N 1
ATOM 4262 C CA . GLY A 1 602 ? -18.065 -14.097 36.198 1.00 82.81 602 GLY A CA 1
ATOM 4263 C C . GLY A 1 602 ? -17.047 -14.603 35.174 1.00 82.81 602 GLY A C 1
ATOM 4264 O O . GLY A 1 602 ? -17.248 -14.402 33.980 1.00 82.81 602 GLY A O 1
ATOM 4265 N N . ALA A 1 603 ? -15.964 -15.256 35.609 1.00 88.88 603 ALA A N 1
ATOM 4266 C CA . ALA A 1 603 ? -14.920 -15.788 34.734 1.00 88.88 603 ALA A CA 1
ATOM 4267 C C . ALA A 1 603 ? -15.327 -17.156 34.157 1.00 88.88 603 ALA A C 1
ATOM 4269 O O . ALA A 1 603 ? -14.784 -18.205 34.511 1.00 88.88 603 ALA A O 1
ATOM 4270 N N . ILE A 1 604 ? -16.349 -17.136 33.304 1.00 89.12 604 ILE A N 1
ATOM 4271 C CA . ILE A 1 604 ? -16.911 -18.310 32.627 1.00 89.12 604 ILE A CA 1
ATOM 4272 C C . ILE A 1 604 ? -16.432 -18.400 31.174 1.00 89.12 604 ILE A C 1
ATOM 4274 O O . ILE A 1 604 ? -15.976 -17.411 30.605 1.00 89.12 604 ILE A O 1
ATOM 4278 N N . ASP A 1 605 ? -16.558 -19.586 30.577 1.00 91.56 605 ASP A N 1
ATOM 4279 C CA . ASP A 1 605 ? -16.269 -19.804 29.155 1.00 91.56 605 ASP A CA 1
ATOM 4280 C C . ASP A 1 605 ? -17.050 -18.819 28.263 1.00 91.56 605 ASP A C 1
ATOM 4282 O O . ASP A 1 605 ? -18.224 -18.526 28.511 1.00 91.56 605 ASP A O 1
ATOM 4286 N N . GLY A 1 606 ? -16.372 -18.254 27.263 1.00 89.12 606 GLY A N 1
ATOM 4287 C CA . GLY A 1 606 ? -16.909 -17.239 26.354 1.00 89.12 606 GLY A CA 1
ATOM 4288 C C . GLY A 1 606 ? -16.984 -15.811 26.916 1.00 89.12 606 GLY A C 1
ATOM 4289 O O . GLY A 1 606 ? -17.193 -14.871 26.143 1.00 89.12 606 GLY A O 1
ATOM 4290 N N . ALA A 1 607 ? -16.782 -15.604 28.224 1.00 93.50 607 ALA A N 1
ATOM 4291 C CA . ALA A 1 607 ? -16.651 -14.258 28.778 1.00 93.50 607 ALA A CA 1
ATOM 4292 C C . ALA A 1 607 ? -15.348 -13.599 28.298 1.00 93.50 607 ALA A C 1
ATOM 4294 O O . ALA A 1 607 ? -14.327 -14.252 28.074 1.00 93.50 607 ALA A O 1
ATOM 4295 N N . ARG A 1 608 ? -15.375 -12.278 28.135 1.00 94.94 608 ARG A N 1
ATOM 4296 C CA . ARG A 1 608 ? -14.227 -11.491 27.681 1.00 94.94 608 ARG A CA 1
ATOM 4297 C C . ARG A 1 608 ? -13.498 -10.869 28.856 1.00 94.94 608 ARG A C 1
ATOM 4299 O O . ARG A 1 608 ? -14.121 -10.349 29.778 1.00 94.94 608 ARG A O 1
ATOM 4306 N N . VAL A 1 609 ? -12.174 -10.848 28.773 1.00 95.44 609 VAL A N 1
ATOM 4307 C CA . VAL A 1 609 ? -11.304 -10.201 29.754 1.00 95.44 609 VAL A CA 1
ATOM 4308 C C . VAL A 1 609 ? -10.599 -8.998 29.139 1.00 95.44 609 VAL A C 1
ATOM 4310 O O . VAL A 1 609 ? -10.174 -9.028 27.981 1.00 95.44 609 VAL A O 1
ATOM 4313 N N . ARG A 1 610 ? -10.455 -7.927 29.919 1.00 94.81 610 ARG A N 1
ATOM 4314 C CA . ARG A 1 610 ? -9.588 -6.787 29.606 1.00 94.81 610 ARG A CA 1
ATOM 4315 C C . ARG A 1 610 ? -8.592 -6.596 30.742 1.00 94.81 610 ARG A C 1
ATOM 4317 O O . ARG A 1 610 ? -8.995 -6.259 31.852 1.00 94.81 610 ARG A O 1
ATOM 4324 N N . LEU A 1 611 ? -7.312 -6.829 30.464 1.00 92.62 611 LEU A N 1
ATOM 4325 C CA . LEU A 1 611 ? -6.234 -6.760 31.450 1.00 92.62 611 LEU A CA 1
ATOM 4326 C C . LEU A 1 611 ? -5.618 -5.359 31.480 1.00 92.62 611 LEU A C 1
ATOM 4328 O O . LEU A 1 611 ? -5.178 -4.848 30.450 1.00 92.62 611 LEU A O 1
ATOM 4332 N N . TYR A 1 612 ? -5.546 -4.764 32.664 1.00 87.69 612 TYR A N 1
ATOM 4333 C CA . TYR A 1 612 ? -5.004 -3.435 32.920 1.00 87.69 612 TYR A CA 1
ATOM 4334 C C . TYR A 1 612 ? -3.847 -3.490 33.915 1.00 87.69 612 TYR A C 1
ATOM 4336 O O . TYR A 1 612 ? -3.849 -4.295 34.849 1.00 87.69 612 TYR A O 1
ATOM 4344 N N . ARG A 1 613 ? -2.903 -2.558 33.758 1.00 85.38 613 ARG A N 1
ATOM 4345 C CA . ARG A 1 613 ? -1.873 -2.259 34.760 1.00 85.38 613 ARG A CA 1
ATOM 4346 C C . ARG A 1 613 ? -1.804 -0.762 35.018 1.00 85.38 613 ARG A C 1
ATOM 4348 O O . ARG A 1 613 ? -1.809 0.037 34.073 1.00 85.38 613 ARG A O 1
ATOM 4355 N N . ASP A 1 614 ? -1.700 -0.391 36.289 1.00 76.44 614 ASP A N 1
ATOM 4356 C CA . ASP A 1 614 ? -1.503 1.002 36.688 1.00 76.44 614 ASP A CA 1
ATOM 4357 C C . ASP A 1 614 ? -0.290 1.620 35.969 1.00 76.44 614 ASP A C 1
ATOM 4359 O O . ASP A 1 614 ? 0.796 1.045 35.920 1.00 76.44 614 ASP A O 1
ATOM 4363 N N . GLY A 1 615 ? -0.486 2.799 35.372 1.00 74.06 615 GLY A N 1
ATOM 4364 C CA . GLY A 1 615 ? 0.544 3.530 34.622 1.00 74.06 615 GLY A CA 1
ATOM 4365 C C . GLY A 1 615 ? 0.747 3.107 33.157 1.00 74.06 615 GLY A C 1
ATOM 4366 O O . GLY A 1 615 ? 1.282 3.903 32.386 1.00 74.06 615 GLY A O 1
ATOM 4367 N N . GLU A 1 616 ? 0.297 1.919 32.737 1.00 77.81 616 GLU A N 1
ATOM 4368 C CA . GLU A 1 616 ? 0.367 1.467 31.331 1.00 77.81 616 GLU A CA 1
ATOM 4369 C C . GLU A 1 616 ? -1.003 1.481 30.632 1.00 77.81 616 GLU A C 1
ATOM 4371 O O . GLU A 1 616 ? -1.082 1.750 29.431 1.00 77.81 616 GLU A O 1
ATOM 4376 N N . GLY A 1 617 ? -2.087 1.270 31.384 1.00 85.38 617 GLY A N 1
ATOM 4377 C CA . GLY A 1 617 ? -3.447 1.210 30.854 1.00 85.38 617 GLY A CA 1
ATOM 4378 C C . GLY A 1 617 ? -3.839 -0.203 30.421 1.00 85.38 617 GLY A C 1
ATOM 4379 O O . GLY A 1 617 ? -3.471 -1.175 31.077 1.00 85.38 617 GLY A O 1
ATOM 4380 N N . LEU A 1 618 ? -4.640 -0.307 29.355 1.00 89.88 618 LEU A N 1
ATOM 4381 C CA . LEU A 1 618 ? -5.099 -1.584 28.797 1.00 89.88 618 LEU A CA 1
ATOM 4382 C C . LEU A 1 618 ? -3.940 -2.298 28.091 1.00 89.88 618 LEU A C 1
ATOM 4384 O O . LEU A 1 618 ? -3.354 -1.735 27.170 1.00 89.88 618 LEU A O 1
ATOM 4388 N N . LEU A 1 619 ? -3.657 -3.533 28.498 1.00 89.69 619 LEU A N 1
ATOM 4389 C CA . LEU A 1 619 ? -2.556 -4.345 27.980 1.00 89.69 619 LEU A CA 1
ATOM 4390 C C . LEU A 1 619 ? -3.013 -5.416 26.993 1.00 89.69 619 LEU A C 1
ATOM 4392 O O . LEU A 1 619 ? -2.356 -5.629 25.979 1.00 89.69 619 LEU A O 1
ATOM 4396 N N . PHE A 1 620 ? -4.123 -6.090 27.296 1.00 93.62 620 PHE A N 1
ATOM 4397 C CA . PHE A 1 620 ? -4.573 -7.257 26.542 1.00 93.62 620 PHE A CA 1
ATOM 4398 C C . PHE A 1 620 ? -6.095 -7.417 26.609 1.00 93.62 620 PHE A C 1
ATOM 4400 O O . PHE A 1 620 ? -6.726 -7.087 27.619 1.00 93.62 620 PHE A O 1
ATOM 4407 N N . ARG A 1 621 ? -6.686 -7.942 25.535 1.00 95.50 621 ARG A N 1
ATOM 4408 C CA . ARG A 1 621 ? -8.092 -8.349 25.442 1.00 95.50 621 ARG A CA 1
ATOM 4409 C C . ARG A 1 621 ? -8.168 -9.819 25.043 1.00 95.50 621 ARG A C 1
ATOM 4411 O O . ARG A 1 621 ? -7.574 -10.206 24.039 1.00 95.50 621 ARG A O 1
ATOM 4418 N N . GLY A 1 622 ? -8.929 -10.610 25.789 1.00 96.19 622 GLY A N 1
ATOM 4419 C CA . GLY A 1 622 ? -9.058 -12.045 25.538 1.00 96.19 622 GLY A CA 1
ATOM 4420 C C . GLY A 1 622 ? -10.470 -12.582 25.716 1.00 96.19 622 GLY A C 1
ATOM 4421 O O . GLY A 1 622 ? -11.348 -11.890 26.231 1.00 96.19 622 GLY A O 1
ATOM 4422 N N . VAL A 1 623 ? -10.666 -13.822 25.282 1.00 96.50 623 VAL A N 1
ATOM 4423 C CA . VAL A 1 623 ? -11.859 -14.647 25.480 1.00 96.50 623 VAL A CA 1
ATOM 4424 C C . VAL A 1 623 ? -11.462 -15.825 26.365 1.00 96.50 623 VAL A C 1
ATOM 4426 O O . VAL A 1 623 ? -10.531 -16.560 26.039 1.00 96.50 623 VAL A O 1
ATOM 4429 N N . ILE A 1 624 ? -12.144 -15.985 27.495 1.00 96.19 624 ILE A N 1
ATOM 4430 C CA . ILE A 1 624 ? -11.916 -17.086 28.433 1.00 96.19 624 ILE A CA 1
ATOM 4431 C C . ILE A 1 624 ? -12.365 -18.389 27.769 1.00 96.19 624 ILE A C 1
ATOM 4433 O O . ILE A 1 624 ? -13.486 -18.458 27.272 1.00 96.19 624 ILE A O 1
ATOM 4437 N N . GLY A 1 625 ? -11.487 -19.396 27.773 1.00 95.00 625 GLY A N 1
ATOM 4438 C CA . GLY A 1 625 ? -11.756 -20.729 27.222 1.00 95.00 625 GLY A CA 1
ATOM 4439 C C . GLY A 1 625 ? -11.653 -21.858 28.249 1.00 95.00 625 GLY A C 1
ATOM 4440 O O . GLY A 1 625 ? -12.213 -22.933 28.048 1.00 95.00 625 GLY A O 1
ATOM 4441 N N . ALA A 1 626 ? -10.942 -21.645 29.360 1.00 93.81 626 ALA A N 1
ATOM 4442 C CA . ALA A 1 626 ? -10.804 -22.645 30.410 1.00 93.81 626 ALA A CA 1
ATOM 4443 C C . ALA A 1 626 ? -10.666 -22.020 31.803 1.00 93.81 626 ALA A C 1
ATOM 4445 O O . ALA A 1 626 ? -10.180 -20.901 31.981 1.00 93.81 626 ALA A O 1
ATOM 4446 N N . ARG A 1 627 ? -11.096 -22.794 32.805 1.00 92.88 627 ARG A N 1
ATOM 4447 C CA . ARG A 1 627 ? -10.890 -22.515 34.226 1.00 92.88 627 ARG A CA 1
ATOM 4448 C C . ARG A 1 627 ? -10.425 -23.772 34.941 1.00 92.88 627 ARG A C 1
ATOM 4450 O O . ARG A 1 627 ? -11.035 -24.830 34.801 1.00 92.88 627 ARG A O 1
ATOM 4457 N N . GLU A 1 628 ? -9.396 -23.639 35.754 1.00 93.00 628 GLU A N 1
ATOM 4458 C CA . GLU A 1 628 ? -8.847 -24.721 36.559 1.00 93.00 628 GLU A CA 1
ATOM 4459 C C . GLU A 1 628 ? -8.720 -24.253 38.005 1.00 93.00 628 GLU A C 1
ATOM 4461 O O . GLU A 1 628 ? -8.227 -23.162 38.272 1.00 93.00 628 GLU A O 1
ATOM 4466 N N . THR A 1 629 ? -9.197 -25.052 38.957 1.00 90.12 629 THR A N 1
ATOM 4467 C CA . THR A 1 629 ? -9.013 -24.763 40.382 1.00 90.12 629 THR A CA 1
ATOM 4468 C C . THR A 1 629 ? -7.925 -25.670 40.926 1.00 90.12 629 THR A C 1
ATOM 4470 O O . THR A 1 629 ? -8.084 -26.888 40.935 1.00 90.12 629 THR A O 1
ATOM 4473 N N . VAL A 1 630 ? -6.840 -25.067 41.397 1.00 86.06 630 VAL A N 1
ATOM 4474 C CA . VAL A 1 630 ? -5.686 -25.754 41.970 1.00 86.06 630 VAL A CA 1
ATOM 4475 C C . VAL A 1 630 ? -5.631 -25.452 43.462 1.00 86.06 630 VAL A C 1
ATOM 4477 O O . VAL A 1 630 ? -5.752 -24.301 43.879 1.00 86.06 630 VAL A O 1
ATOM 4480 N N . ILE A 1 631 ? -5.438 -26.488 44.273 1.00 85.44 631 ILE A N 1
ATOM 4481 C CA . ILE A 1 631 ? -5.081 -26.330 45.684 1.00 85.44 631 ILE A CA 1
ATOM 4482 C C . ILE A 1 631 ? -3.554 -26.351 45.742 1.00 85.44 631 ILE A C 1
ATOM 4484 O O . ILE A 1 631 ? -2.938 -27.346 45.356 1.00 85.44 631 ILE A O 1
ATOM 4488 N N . THR A 1 632 ? -2.937 -25.245 46.155 1.00 78.69 632 THR A N 1
ATOM 4489 C CA . THR A 1 632 ? -1.475 -25.155 46.248 1.00 78.69 632 THR A CA 1
ATOM 4490 C C . THR A 1 632 ? -0.949 -26.026 47.397 1.00 78.69 632 THR A C 1
ATOM 4492 O O . THR A 1 632 ? -1.717 -26.379 48.297 1.00 78.69 632 THR A O 1
ATOM 4495 N N . PRO A 1 633 ? 0.357 -26.365 47.423 1.00 75.31 633 PRO A N 1
ATOM 4496 C CA . PRO A 1 633 ? 0.961 -27.097 48.543 1.00 75.31 633 PRO A CA 1
ATOM 4497 C C . PRO A 1 633 ? 0.721 -26.449 49.916 1.00 75.31 633 PRO A C 1
ATOM 4499 O O . PRO A 1 633 ? 0.662 -27.152 50.921 1.00 75.31 633 PRO A O 1
ATOM 4502 N N . ASP A 1 634 ? 0.516 -25.130 49.940 1.00 77.44 634 ASP A N 1
ATOM 4503 C CA . ASP A 1 634 ? 0.234 -24.338 51.142 1.00 77.44 634 ASP A CA 1
ATOM 4504 C C . ASP A 1 634 ? -1.257 -24.342 51.543 1.00 77.44 634 ASP A C 1
ATOM 4506 O O . ASP A 1 634 ? -1.656 -23.653 52.478 1.00 77.44 634 ASP A O 1
ATOM 4510 N N . GLY A 1 635 ? -2.101 -25.100 50.833 1.00 75.12 635 GLY A N 1
ATOM 4511 C CA . GLY A 1 635 ? -3.537 -25.221 51.094 1.00 75.12 635 GLY A CA 1
ATOM 4512 C C . GLY A 1 635 ? -4.394 -24.083 50.530 1.00 75.12 635 GLY A C 1
ATOM 4513 O O . GLY A 1 635 ? -5.599 -24.059 50.777 1.00 75.12 635 GLY A O 1
ATOM 4514 N N . ASN A 1 636 ? -3.820 -23.152 49.758 1.00 77.81 636 ASN A N 1
ATOM 4515 C CA . ASN A 1 636 ? -4.574 -22.056 49.148 1.00 77.81 636 ASN A CA 1
ATOM 4516 C C . ASN A 1 636 ? -5.330 -22.533 47.906 1.00 77.81 636 ASN A C 1
ATOM 4518 O O . ASN A 1 636 ? -4.787 -23.246 47.064 1.00 77.81 636 ASN A O 1
ATOM 4522 N N . HIS A 1 637 ? -6.579 -22.095 47.761 1.00 85.44 637 HIS A N 1
ATOM 4523 C CA . HIS A 1 637 ? -7.397 -22.394 46.590 1.00 85.44 637 HIS A CA 1
ATOM 4524 C C . HIS A 1 637 ? -7.205 -21.297 45.536 1.00 85.44 637 HIS A C 1
ATOM 4526 O O . HIS A 1 637 ? -7.662 -20.165 45.714 1.00 85.44 637 HIS A O 1
ATOM 4532 N N . VAL A 1 638 ? -6.552 -21.637 44.428 1.00 88.06 638 VAL A N 1
ATOM 4533 C CA . VAL A 1 638 ? -6.275 -20.740 43.299 1.00 88.06 638 VAL A CA 1
ATOM 4534 C C . VAL A 1 638 ? -7.145 -21.140 42.114 1.00 88.06 638 VAL A C 1
ATOM 4536 O O . VAL A 1 638 ? -7.246 -22.315 41.775 1.00 88.06 638 VAL A O 1
ATOM 4539 N N . LEU A 1 639 ? -7.788 -20.164 41.482 1.00 92.38 639 LEU A N 1
ATOM 4540 C CA . LEU A 1 639 ? -8.464 -20.318 40.203 1.00 92.38 639 LEU A CA 1
ATOM 4541 C C . LEU A 1 639 ? -7.563 -19.756 39.102 1.00 92.38 639 LEU A C 1
ATOM 4543 O O . LEU A 1 639 ? -7.315 -18.552 39.048 1.00 92.38 639 LEU A O 1
ATOM 4547 N N . THR A 1 640 ? -7.114 -20.628 38.212 1.00 94.12 640 THR A N 1
ATOM 4548 C CA . THR A 1 640 ? -6.424 -20.262 36.979 1.00 94.12 640 THR A CA 1
ATOM 4549 C C . THR A 1 640 ? -7.450 -20.134 35.863 1.00 94.12 640 THR A C 1
ATOM 4551 O O . THR A 1 640 ? -8.189 -21.072 35.570 1.00 94.12 640 THR A O 1
ATOM 4554 N N . ILE A 1 641 ? -7.501 -18.964 35.242 1.00 95.19 641 ILE A N 1
ATOM 4555 C CA . ILE A 1 641 ? -8.339 -18.646 34.090 1.00 95.19 641 ILE A CA 1
ATOM 4556 C C . ILE A 1 641 ? -7.412 -18.559 32.884 1.00 95.19 641 ILE A C 1
ATOM 4558 O O . ILE A 1 641 ? -6.406 -17.852 32.940 1.00 95.19 641 ILE A O 1
ATOM 4562 N N . SER A 1 642 ? -7.737 -19.247 31.796 1.00 96.62 642 SER A N 1
ATOM 4563 C CA . SER A 1 642 ? -6.945 -19.198 30.569 1.00 96.62 642 SER A CA 1
ATOM 4564 C C . SER A 1 642 ? -7.815 -19.085 29.328 1.00 96.62 642 SER A C 1
ATOM 4566 O O . SER A 1 642 ? -9.013 -19.396 29.324 1.00 96.62 642 SER A O 1
ATOM 4568 N N . GLY A 1 643 ? -7.206 -18.586 28.262 1.00 96.94 643 GLY A N 1
ATOM 4569 C CA . GLY A 1 643 ? -7.863 -18.427 26.982 1.00 96.94 643 GLY A CA 1
ATOM 4570 C C . GLY A 1 643 ? -6.982 -17.711 25.978 1.00 96.94 643 GLY A C 1
ATOM 4571 O O . GLY A 1 643 ? -5.762 -17.609 26.131 1.00 96.94 643 GLY A O 1
ATOM 4572 N N . ASP A 1 644 ? -7.634 -17.190 24.954 1.00 97.62 644 ASP A N 1
ATOM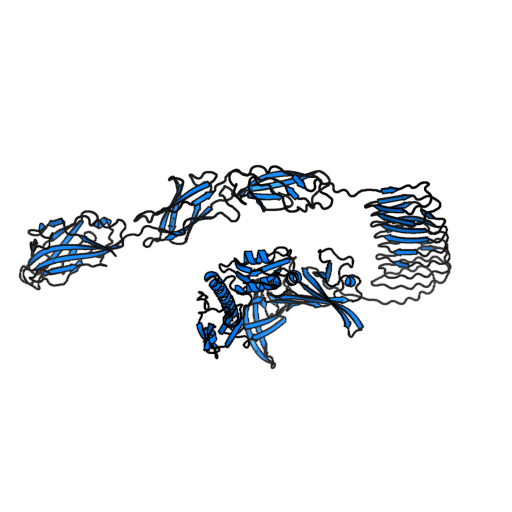 4573 C CA . ASP A 1 644 ? -6.974 -16.650 23.777 1.00 97.62 644 ASP A CA 1
ATOM 4574 C C . ASP A 1 644 ? -7.349 -15.192 23.581 1.00 97.62 644 ASP A C 1
ATOM 4576 O O . ASP A 1 644 ? -8.251 -14.660 24.231 1.00 97.62 644 ASP A O 1
ATOM 4580 N N . SER A 1 645 ? -6.644 -14.513 22.693 1.00 97.12 645 SER A N 1
ATOM 4581 C CA . SER A 1 645 ? -6.973 -13.162 22.292 1.00 97.12 645 SER A CA 1
ATOM 4582 C C . SER A 1 645 ? -8.343 -13.097 21.624 1.00 97.12 645 SER A C 1
ATOM 4584 O O . SER A 1 645 ? -8.972 -14.104 21.289 1.00 97.12 645 SER A O 1
ATOM 4586 N N . LEU A 1 646 ? -8.814 -11.876 21.367 1.00 94.94 646 LEU A N 1
ATOM 4587 C CA . LEU A 1 646 ? -10.042 -11.693 20.598 1.00 94.94 646 LEU A CA 1
ATOM 4588 C C . LEU A 1 646 ? -9.986 -12.367 19.222 1.00 94.94 646 LEU A C 1
ATOM 4590 O O . LEU A 1 646 ? -11.042 -12.747 18.723 1.00 94.94 646 LEU A O 1
ATOM 4594 N N . ALA A 1 647 ? -8.802 -12.558 18.624 1.00 96.12 647 ALA A N 1
ATOM 4595 C CA . ALA A 1 647 ? -8.669 -13.223 17.327 1.00 96.12 647 ALA A CA 1
ATOM 4596 C C . ALA A 1 647 ? -9.181 -14.676 17.331 1.00 96.12 647 ALA A C 1
ATOM 4598 O O . ALA A 1 647 ? -9.457 -15.223 16.264 1.00 96.12 647 ALA A O 1
ATOM 4599 N N . ARG A 1 648 ? -9.449 -15.257 18.511 1.00 95.12 648 ARG A N 1
ATOM 4600 C CA . ARG A 1 648 ? -10.259 -16.471 18.671 1.00 95.12 648 ARG A CA 1
ATOM 4601 C C . ARG A 1 648 ? -11.598 -16.416 17.934 1.00 95.12 648 ARG A C 1
ATOM 4603 O O . ARG A 1 648 ? -12.049 -17.440 17.434 1.00 95.12 648 ARG A O 1
ATOM 4610 N N . GLU A 1 649 ? -12.210 -15.240 17.819 1.00 93.94 649 GLU A N 1
ATOM 4611 C CA . GLU A 1 649 ? -13.431 -15.038 17.033 1.00 93.94 649 GLU A CA 1
ATOM 4612 C C . GLU A 1 649 ? -13.220 -15.465 15.567 1.00 93.94 649 GLU A C 1
ATOM 4614 O O . GLU A 1 649 ? -14.011 -16.240 15.042 1.00 93.94 649 GLU A O 1
ATOM 4619 N N . LEU A 1 650 ? -12.098 -15.093 14.940 1.00 96.44 650 LEU A N 1
ATOM 4620 C CA . LEU A 1 650 ? -11.768 -15.479 13.558 1.00 96.44 650 LEU A CA 1
ATOM 4621 C C . LEU A 1 650 ? -11.396 -16.960 13.397 1.00 96.44 650 LEU A C 1
ATOM 4623 O O . LEU A 1 650 ? -11.419 -17.480 12.282 1.00 96.44 650 LEU A O 1
ATOM 4627 N N . VAL A 1 651 ? -11.034 -17.636 14.490 1.00 95.94 651 VAL A N 1
ATOM 4628 C CA . VAL A 1 651 ? -10.817 -19.091 14.504 1.00 95.94 651 VAL A CA 1
ATOM 4629 C C . VAL A 1 651 ? -12.152 -19.839 14.521 1.00 95.94 651 VAL A C 1
ATOM 4631 O O . VAL A 1 651 ? -12.241 -20.930 13.962 1.00 95.94 651 VAL A O 1
ATOM 4634 N N . HIS A 1 652 ? -13.185 -19.265 15.143 1.00 91.75 652 HIS A N 1
ATOM 4635 C CA . HIS A 1 652 ? -14.531 -19.842 15.174 1.00 91.75 652 HIS A CA 1
ATOM 4636 C C . HIS A 1 652 ? -15.330 -19.551 13.894 1.00 91.75 652 HIS A C 1
ATOM 4638 O O . HIS A 1 652 ? -16.115 -20.398 13.467 1.00 91.75 652 HIS A O 1
ATOM 4644 N N . GLU A 1 653 ? -15.130 -18.382 13.278 1.00 93.50 653 GLU A N 1
ATOM 4645 C CA . GLU A 1 653 ? -15.730 -18.040 11.983 1.00 93.50 653 GLU A CA 1
ATOM 4646 C C . GLU A 1 653 ? -15.190 -18.936 10.860 1.00 93.50 653 GLU A C 1
ATOM 4648 O O . GLU A 1 653 ? -14.010 -19.290 10.847 1.00 93.50 653 GLU A O 1
ATOM 4653 N N . ASN A 1 654 ? -16.040 -19.276 9.886 1.00 92.12 654 ASN A N 1
ATOM 4654 C CA . ASN A 1 654 ? -15.733 -20.267 8.852 1.00 92.12 654 ASN A CA 1
ATOM 4655 C C . ASN A 1 654 ? -16.000 -19.739 7.433 1.00 92.12 654 ASN A C 1
ATOM 4657 O O . ASN A 1 654 ? -16.967 -19.012 7.206 1.00 92.12 654 ASN A O 1
ATOM 4661 N N . THR A 1 655 ? -15.183 -20.148 6.459 1.00 93.12 655 THR A N 1
ATOM 4662 C CA . THR A 1 655 ? -15.351 -19.796 5.037 1.00 93.12 655 THR A CA 1
ATOM 4663 C C . THR A 1 655 ? -16.552 -20.468 4.369 1.00 93.12 655 THR A C 1
ATOM 4665 O O . THR A 1 655 ? -16.901 -20.104 3.245 1.00 93.12 655 THR A O 1
ATOM 4668 N N . LEU A 1 656 ? -17.211 -21.405 5.057 1.00 91.94 656 LEU A N 1
ATOM 4669 C CA . LEU A 1 656 ? -18.247 -22.283 4.519 1.00 91.94 656 LEU A CA 1
ATOM 4670 C C . LEU A 1 656 ? -17.711 -23.051 3.298 1.00 91.94 656 LEU A C 1
ATOM 4672 O O . LEU A 1 656 ? -16.535 -23.398 3.252 1.00 91.94 656 LEU A O 1
ATOM 4676 N N . LEU A 1 657 ? -18.567 -23.386 2.337 1.00 91.31 657 LEU A N 1
ATOM 4677 C CA . LEU A 1 657 ? -18.187 -24.131 1.136 1.00 91.31 657 LEU A CA 1
ATOM 4678 C C . LEU A 1 657 ? -18.233 -23.219 -0.093 1.00 91.31 657 LEU A C 1
ATOM 4680 O O . LEU A 1 657 ? -19.106 -22.357 -0.196 1.00 91.31 657 LEU A O 1
ATOM 4684 N N . GLY A 1 658 ? -17.337 -23.452 -1.049 1.00 84.00 658 GLY A N 1
ATOM 4685 C CA . GLY A 1 658 ? -17.289 -22.754 -2.334 1.00 84.00 658 GLY A CA 1
ATOM 4686 C C . GLY A 1 658 ? -16.619 -21.381 -2.284 1.00 84.00 658 GLY A C 1
ATOM 4687 O O . GLY A 1 658 ? -16.770 -20.597 -3.223 1.00 84.00 658 GLY A O 1
ATOM 4688 N N . ARG A 1 659 ? -15.887 -21.061 -1.210 1.00 92.00 659 ARG A N 1
ATOM 4689 C CA . ARG A 1 659 ? -15.160 -19.793 -1.093 1.00 92.00 659 ARG A CA 1
ATOM 4690 C C . ARG A 1 659 ? -13.859 -19.871 -1.886 1.00 92.00 659 ARG A C 1
ATOM 4692 O O . ARG A 1 659 ? -12.854 -20.369 -1.391 1.00 92.00 659 ARG A O 1
ATOM 4699 N N . ALA A 1 660 ? -13.884 -19.384 -3.120 1.00 92.75 660 ALA A N 1
ATOM 4700 C CA . ALA A 1 660 ? -12.748 -19.445 -4.031 1.00 92.75 660 ALA A CA 1
ATOM 4701 C C . ALA A 1 660 ? -12.349 -18.064 -4.555 1.00 92.75 660 ALA A C 1
ATOM 4703 O O . ALA A 1 660 ? -13.195 -17.220 -4.853 1.00 92.75 660 ALA A O 1
ATOM 4704 N N . TYR A 1 661 ? -11.045 -17.868 -4.710 1.00 94.25 661 TYR A N 1
ATOM 4705 C CA . TYR A 1 661 ? -10.431 -16.685 -5.293 1.00 94.25 661 TYR A CA 1
ATOM 4706 C C . TYR A 1 661 ? -9.588 -17.127 -6.482 1.00 94.25 661 TYR A C 1
ATOM 4708 O O . TYR A 1 661 ? -8.695 -17.953 -6.318 1.00 94.25 661 TYR A O 1
ATOM 4716 N N . GLY A 1 662 ? -9.884 -16.603 -7.669 1.00 90.62 662 GLY A N 1
ATOM 4717 C CA . GLY A 1 662 ? -9.110 -16.839 -8.887 1.00 90.62 662 GLY A CA 1
ATOM 4718 C C . GLY A 1 662 ? -8.485 -15.538 -9.350 1.00 90.62 662 GLY A C 1
ATOM 4719 O O . GLY A 1 662 ? -9.206 -14.650 -9.803 1.00 90.62 662 GLY A O 1
ATOM 4720 N N . ASN A 1 663 ? -7.165 -15.409 -9.201 1.00 87.94 663 ASN A N 1
ATOM 4721 C CA . ASN A 1 663 ? -6.415 -14.231 -9.629 1.00 87.94 663 ASN A CA 1
ATOM 4722 C C . ASN A 1 663 ? -6.964 -12.907 -9.036 1.00 87.94 663 ASN A C 1
ATOM 4724 O O . ASN A 1 663 ? -7.113 -11.902 -9.732 1.00 87.94 663 ASN A O 1
ATOM 4728 N N . VAL A 1 664 ? -7.258 -12.900 -7.728 1.00 94.00 664 VAL A N 1
ATOM 4729 C CA . VAL A 1 664 ? -7.838 -11.750 -7.005 1.00 94.00 664 VAL A CA 1
ATOM 4730 C C . VAL A 1 664 ? -6.771 -10.999 -6.187 1.00 94.00 664 VAL A C 1
ATOM 4732 O O . VAL A 1 664 ? -5.965 -11.645 -5.518 1.00 94.00 664 VAL A O 1
ATOM 4735 N N . PRO A 1 665 ? -6.754 -9.652 -6.156 1.00 93.44 665 PRO A N 1
ATOM 4736 C CA . PRO A 1 665 ? -5.822 -8.896 -5.314 1.00 93.44 665 PRO A CA 1
ATOM 4737 C C . PRO A 1 665 ? -5.950 -9.219 -3.818 1.00 93.44 665 PRO A C 1
ATOM 4739 O O . PRO A 1 665 ? -7.060 -9.353 -3.298 1.00 93.44 665 PRO A O 1
ATOM 4742 N N . MET A 1 666 ? -4.821 -9.251 -3.096 1.00 94.62 666 MET A N 1
ATOM 4743 C CA . MET A 1 666 ? -4.781 -9.574 -1.658 1.00 94.62 666 MET A CA 1
ATOM 4744 C C . MET A 1 666 ? -5.735 -8.711 -0.818 1.00 94.62 666 MET A C 1
ATOM 4746 O O . MET A 1 666 ? -6.438 -9.217 0.052 1.00 94.62 666 MET A O 1
ATOM 4750 N N . SER A 1 667 ? -5.801 -7.405 -1.084 1.00 95.44 667 SER A N 1
ATOM 4751 C CA . SER A 1 667 ? -6.680 -6.487 -0.349 1.00 95.44 667 SER A CA 1
ATOM 4752 C C . SER A 1 667 ? -8.162 -6.838 -0.496 1.00 95.44 667 SER A C 1
ATOM 4754 O O . SER A 1 667 ? -8.909 -6.746 0.478 1.00 95.44 667 SER A O 1
ATOM 4756 N N . SER A 1 668 ? -8.583 -7.285 -1.681 1.00 96.25 668 SER A N 1
ATOM 4757 C CA . SER A 1 668 ? -9.947 -7.749 -1.935 1.00 96.25 668 SER A CA 1
ATOM 4758 C C . SER A 1 668 ? -10.230 -9.069 -1.221 1.00 96.25 668 SER A C 1
ATOM 4760 O O . SER A 1 668 ? -11.280 -9.186 -0.600 1.00 96.25 668 SER A O 1
ATOM 4762 N N . VAL A 1 669 ? -9.283 -10.016 -1.234 1.00 96.38 669 VAL A N 1
ATOM 4763 C CA . VAL A 1 669 ? -9.411 -11.289 -0.502 1.00 96.38 669 VAL A CA 1
ATOM 4764 C C . VAL A 1 669 ? -9.556 -11.057 0.998 1.00 96.38 669 VAL A C 1
ATOM 4766 O O . VAL A 1 669 ? -10.491 -11.563 1.611 1.00 96.38 669 VAL A O 1
ATOM 4769 N N . VAL A 1 670 ? -8.681 -10.244 1.594 1.00 97.38 670 VAL A N 1
ATOM 4770 C CA . VAL A 1 670 ? -8.741 -9.932 3.029 1.00 97.38 670 VAL A CA 1
ATOM 4771 C C . VAL A 1 670 ? -10.047 -9.209 3.379 1.00 97.38 670 VAL A C 1
ATOM 4773 O O . VAL A 1 670 ? -10.685 -9.541 4.376 1.00 97.38 670 VAL A O 1
ATOM 4776 N N . SER A 1 671 ? -10.473 -8.239 2.560 1.00 96.06 671 SER A N 1
ATOM 4777 C CA . SER A 1 671 ? -11.735 -7.521 2.782 1.00 96.06 671 SER A CA 1
ATOM 4778 C C . SER A 1 671 ? -12.946 -8.449 2.721 1.00 96.06 671 SER A C 1
ATOM 4780 O O . SER A 1 671 ? -13.880 -8.284 3.504 1.00 96.06 671 SER A O 1
ATOM 4782 N N . ASP A 1 672 ? -12.948 -9.393 1.784 1.00 96.31 672 ASP A N 1
ATOM 4783 C CA . ASP A 1 672 ? -14.033 -10.349 1.618 1.00 96.31 672 ASP A CA 1
ATOM 4784 C C . ASP A 1 672 ? -14.058 -11.343 2.791 1.00 96.31 672 ASP A C 1
ATOM 4786 O O . ASP A 1 672 ? -15.111 -11.533 3.408 1.00 96.31 672 ASP A O 1
ATOM 4790 N N . LEU A 1 673 ? -12.908 -11.929 3.158 1.00 96.44 673 LEU A N 1
ATOM 4791 C CA . LEU A 1 673 ? -12.778 -12.878 4.278 1.00 96.44 673 LEU A CA 1
ATOM 4792 C C . LEU A 1 673 ? -13.240 -12.284 5.616 1.00 96.44 673 LEU A C 1
ATOM 4794 O O . LEU A 1 673 ? -13.842 -12.985 6.421 1.00 96.44 673 LEU A O 1
ATOM 4798 N N . LEU A 1 674 ? -12.991 -10.995 5.851 1.00 96.31 674 LEU A N 1
ATOM 4799 C CA . LEU A 1 674 ? -13.407 -10.313 7.079 1.00 96.31 674 LEU A CA 1
ATOM 4800 C C . LEU A 1 674 ? -14.851 -9.796 7.043 1.00 96.31 674 LEU A C 1
ATOM 4802 O O . LEU A 1 674 ? -15.360 -9.350 8.076 1.00 96.31 674 LEU A O 1
ATOM 4806 N N . SER A 1 675 ? -15.527 -9.829 5.893 1.00 93.75 675 SER A N 1
ATOM 4807 C CA . SER A 1 675 ? -16.893 -9.314 5.783 1.00 93.75 675 SER A CA 1
ATOM 4808 C C . SER A 1 675 ? -17.848 -10.036 6.747 1.00 93.75 675 SER A C 1
ATOM 4810 O O . SER A 1 675 ? -17.817 -11.252 6.902 1.00 93.75 675 SER A O 1
ATOM 4812 N N . GLY A 1 676 ? -18.674 -9.270 7.466 1.00 86.75 676 GLY A N 1
ATOM 4813 C CA . GLY A 1 676 ? -19.644 -9.808 8.430 1.00 86.75 676 GLY A CA 1
ATOM 4814 C C . GLY A 1 676 ? -19.076 -10.262 9.786 1.00 86.75 676 GLY A C 1
ATOM 4815 O O . GLY A 1 676 ? -19.844 -10.343 10.737 1.00 86.75 676 GLY A O 1
ATOM 4816 N N . SER A 1 677 ? -17.760 -10.457 9.924 1.00 89.31 677 SER A N 1
ATOM 4817 C CA . SER A 1 677 ? -17.121 -10.901 11.183 1.00 89.31 677 SER A CA 1
ATOM 4818 C C . SER A 1 677 ? -17.043 -9.826 12.284 1.00 89.31 677 SER A C 1
ATOM 4820 O O . SER A 1 677 ? -16.733 -10.115 13.437 1.00 89.31 677 SER A O 1
ATOM 4822 N N . GLY A 1 678 ? -17.248 -8.551 11.935 1.00 90.00 678 GLY A N 1
ATOM 4823 C CA . GLY A 1 678 ? -16.988 -7.413 12.828 1.00 90.00 678 GLY A CA 1
ATOM 4824 C C . GLY A 1 678 ? -15.500 -7.077 13.015 1.00 90.00 678 GLY A C 1
ATOM 4825 O O . GLY A 1 678 ? -15.183 -6.126 13.733 1.00 90.00 678 GLY A O 1
ATOM 4826 N N . TRP A 1 679 ? -14.598 -7.815 12.360 1.00 94.94 679 TRP A N 1
ATOM 4827 C CA . TRP A 1 679 ? -13.172 -7.513 12.278 1.00 94.94 679 TRP A CA 1
ATOM 4828 C C . TRP A 1 679 ? -12.856 -6.626 11.079 1.00 94.94 679 TRP A C 1
ATOM 4830 O O . TRP A 1 679 ? -13.573 -6.603 10.079 1.00 94.94 679 TRP A O 1
ATOM 4840 N N . THR A 1 680 ? -11.754 -5.887 11.173 1.00 95.62 680 THR A N 1
ATOM 4841 C CA . THR A 1 680 ? -11.285 -5.017 10.088 1.00 95.62 680 THR A CA 1
ATOM 4842 C C . THR A 1 680 ? -9.839 -5.318 9.723 1.00 95.62 680 THR A C 1
ATOM 4844 O O . THR A 1 680 ? -9.030 -5.695 10.569 1.00 95.62 680 THR A O 1
ATOM 4847 N N . ALA A 1 681 ? -9.489 -5.137 8.454 1.00 94.56 681 ALA A N 1
ATOM 4848 C CA . ALA A 1 681 ? -8.094 -5.115 8.046 1.00 94.56 681 ALA A CA 1
ATOM 4849 C C . ALA A 1 681 ? -7.576 -3.697 8.211 1.00 94.56 681 ALA A C 1
ATOM 4851 O O . ALA A 1 681 ? -8.061 -2.786 7.536 1.00 94.56 681 ALA A O 1
ATOM 4852 N N . GLN A 1 682 ? -6.606 -3.493 9.099 1.00 93.38 682 GLN A N 1
ATOM 4853 C CA . GLN A 1 682 ? -6.064 -2.153 9.252 1.00 93.38 682 GLN A CA 1
ATOM 4854 C C . GLN A 1 682 ? -4.907 -1.857 8.305 1.00 93.38 682 GLN A C 1
ATOM 4856 O O . GLN A 1 682 ? -4.743 -0.715 7.871 1.00 93.38 682 GLN A O 1
ATOM 4861 N N . SER A 1 683 ? -4.099 -2.854 7.971 1.00 93.88 683 SER A N 1
ATOM 4862 C CA . SER A 1 683 ? -3.132 -2.708 6.893 1.00 93.88 683 SER A CA 1
ATOM 4863 C C . SER A 1 683 ? -2.990 -4.000 6.112 1.00 93.88 683 SER A C 1
ATOM 4865 O O . SER A 1 683 ? -2.893 -5.078 6.687 1.00 93.88 683 SER A O 1
ATOM 4867 N N . VAL A 1 684 ? -2.993 -3.872 4.789 1.00 96.88 684 VAL A N 1
ATOM 4868 C CA . VAL A 1 684 ? -2.693 -4.955 3.855 1.00 96.88 684 VAL A CA 1
ATOM 4869 C C . VAL A 1 684 ? -1.615 -4.427 2.922 1.00 96.88 684 VAL A C 1
ATOM 4871 O O . VAL A 1 684 ? -1.798 -3.370 2.313 1.00 96.88 684 VAL A O 1
ATOM 4874 N N . ALA A 1 685 ? -0.472 -5.105 2.860 1.00 94.69 685 ALA A N 1
ATOM 4875 C CA . ALA A 1 685 ? 0.615 -4.719 1.971 1.00 94.69 685 ALA A CA 1
ATOM 4876 C C . ALA A 1 685 ? 0.182 -4.817 0.497 1.00 94.69 685 ALA A C 1
ATOM 4878 O O . ALA A 1 685 ? -0.6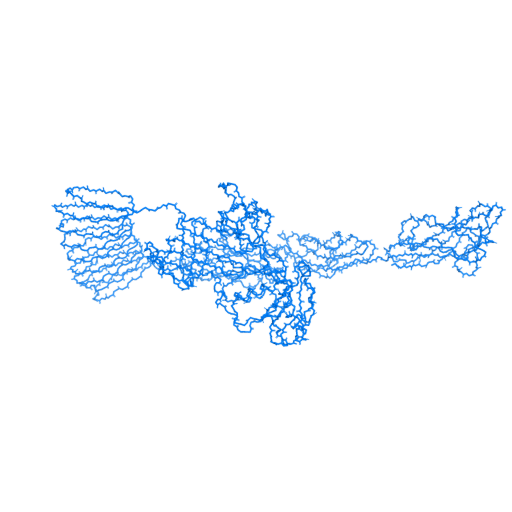27 -5.667 0.124 1.00 94.69 685 ALA A O 1
ATOM 4879 N N . ALA A 1 686 ? 0.714 -3.927 -0.342 1.00 89.50 686 ALA A N 1
ATOM 4880 C CA . ALA A 1 686 ? 0.455 -3.932 -1.777 1.00 89.50 686 ALA A CA 1
ATOM 4881 C C . ALA A 1 686 ? 1.481 -4.811 -2.506 1.00 89.50 686 ALA A C 1
ATOM 4883 O O . ALA A 1 686 ? 2.674 -4.745 -2.214 1.00 89.50 686 ALA A O 1
ATOM 4884 N N . ASP A 1 687 ? 1.016 -5.595 -3.474 1.00 88.44 687 ASP A N 1
ATOM 4885 C CA . ASP A 1 687 ? 1.832 -6.432 -4.358 1.00 88.44 687 ASP A CA 1
ATOM 4886 C C . ASP A 1 687 ? 1.084 -6.607 -5.684 1.00 88.44 687 ASP A C 1
ATOM 4888 O O . ASP A 1 687 ? -0.136 -6.450 -5.738 1.00 88.44 687 ASP A O 1
ATOM 4892 N N . ALA A 1 688 ? 1.820 -6.877 -6.759 1.00 83.94 688 ALA A N 1
ATOM 4893 C CA . ALA A 1 688 ? 1.244 -7.109 -8.080 1.00 83.94 688 ALA A CA 1
ATOM 4894 C C . ALA A 1 688 ? 0.760 -8.557 -8.269 1.00 83.94 688 ALA A C 1
ATOM 4896 O O . ALA A 1 688 ? 0.011 -8.840 -9.202 1.00 83.94 688 ALA A O 1
ATOM 4897 N N . ARG A 1 689 ? 1.223 -9.488 -7.426 1.00 84.38 689 ARG A N 1
ATOM 4898 C CA . ARG A 1 689 ? 0.743 -10.869 -7.388 1.00 84.38 689 ARG A CA 1
ATOM 4899 C C . ARG A 1 689 ? -0.676 -10.899 -6.821 1.00 84.38 689 ARG A C 1
ATOM 4901 O O . ARG A 1 689 ? -1.041 -10.103 -5.959 1.00 84.38 689 ARG A O 1
ATOM 4908 N N . ASN A 1 690 ? -1.451 -11.868 -7.284 1.00 88.88 690 ASN A N 1
ATOM 4909 C CA . ASN A 1 690 ? -2.827 -12.086 -6.866 1.00 88.88 690 ASN A CA 1
ATOM 4910 C C . ASN A 1 690 ? -2.968 -13.456 -6.193 1.00 88.88 690 ASN A C 1
ATOM 4912 O O . ASN A 1 690 ? -2.145 -14.350 -6.389 1.00 88.88 690 ASN A O 1
ATOM 4916 N N . VAL A 1 691 ? -4.017 -13.605 -5.391 1.00 89.38 691 VAL A N 1
ATOM 4917 C CA . VAL A 1 691 ? -4.386 -14.842 -4.707 1.00 89.38 691 VAL A CA 1
ATOM 4918 C C . VAL A 1 691 ? -5.179 -15.731 -5.663 1.00 89.38 691 VAL A C 1
ATOM 4920 O O . VAL A 1 691 ? -6.196 -15.305 -6.220 1.00 89.38 691 VAL A O 1
ATOM 4923 N N . THR A 1 692 ? -4.731 -16.980 -5.781 1.00 89.50 692 THR A N 1
ATOM 4924 C CA . THR A 1 692 ? -5.488 -18.083 -6.379 1.00 89.50 692 THR A CA 1
ATOM 4925 C C . THR A 1 692 ? -5.561 -19.224 -5.367 1.00 89.50 692 THR A C 1
ATOM 4927 O O . THR A 1 692 ? -4.556 -19.897 -5.136 1.00 89.50 692 THR A O 1
ATOM 4930 N N . ALA A 1 693 ? -6.715 -19.398 -4.720 1.00 90.06 693 ALA A N 1
ATOM 4931 C CA . ALA A 1 693 ? -6.937 -20.408 -3.681 1.00 90.06 693 ALA A CA 1
ATOM 4932 C C . ALA A 1 693 ? -8.434 -20.686 -3.461 1.00 90.06 693 ALA A C 1
ATOM 4934 O O . ALA A 1 693 ? -9.274 -19.808 -3.671 1.00 90.06 693 ALA A O 1
ATOM 4935 N N . GLN A 1 694 ? -8.758 -21.886 -2.982 1.00 92.19 694 GLN A N 1
ATOM 4936 C CA . GLN A 1 694 ? -10.095 -22.286 -2.544 1.00 92.19 694 GLN A CA 1
ATOM 4937 C C . GLN A 1 694 ? -10.059 -22.698 -1.072 1.00 92.19 694 GLN A C 1
ATOM 4939 O O . GLN A 1 694 ? -9.248 -23.528 -0.678 1.00 92.19 694 GLN A O 1
ATOM 4944 N N . TYR A 1 695 ? -10.960 -22.131 -0.271 1.00 92.56 695 TYR A N 1
ATOM 4945 C CA . TYR A 1 695 ? -11.052 -22.353 1.168 1.00 92.56 695 TYR A CA 1
ATOM 4946 C C . TYR A 1 695 ? -12.399 -22.980 1.524 1.00 92.56 695 TYR A C 1
ATOM 4948 O O . TYR A 1 695 ? -13.373 -22.275 1.789 1.00 92.56 695 TYR A O 1
ATOM 4956 N N . ASP A 1 696 ? -12.458 -24.307 1.563 1.00 90.06 696 ASP A N 1
ATOM 4957 C CA . ASP A 1 696 ? -13.662 -25.033 1.970 1.00 90.06 696 ASP A CA 1
ATOM 4958 C C . ASP A 1 696 ? -13.565 -25.464 3.435 1.00 90.06 696 ASP A C 1
ATOM 4960 O O . ASP A 1 696 ? -12.727 -26.283 3.807 1.00 90.06 696 ASP A O 1
ATOM 4964 N N . GLY A 1 697 ? -14.442 -24.925 4.280 1.00 90.44 697 GLY A N 1
ATOM 4965 C CA . GLY A 1 697 ? -14.529 -25.286 5.692 1.00 90.44 697 GLY A CA 1
ATOM 4966 C C . GLY A 1 697 ? -13.375 -24.772 6.559 1.00 90.44 697 GLY A C 1
ATOM 4967 O O . GLY A 1 697 ? -13.293 -25.161 7.725 1.00 90.44 697 GLY A O 1
ATOM 4968 N N . ALA A 1 698 ? -12.497 -23.919 6.027 1.00 93.12 698 ALA A N 1
ATOM 4969 C CA . ALA A 1 698 ? -11.397 -23.321 6.776 1.00 93.12 698 ALA A CA 1
ATOM 4970 C C . ALA A 1 698 ? -11.918 -22.249 7.740 1.00 93.12 698 ALA A C 1
ATOM 4972 O O . ALA A 1 698 ? -12.927 -21.590 7.468 1.00 93.12 698 ALA A O 1
ATOM 4973 N N . SER A 1 699 ? -11.222 -22.027 8.857 1.00 96.56 699 SER A N 1
ATOM 4974 C CA . SER A 1 699 ? -11.507 -20.830 9.648 1.00 96.56 699 SER A CA 1
ATOM 4975 C C . SER A 1 699 ? -11.067 -19.569 8.902 1.00 96.56 699 SER A C 1
ATOM 4977 O O . SER A 1 699 ? -10.152 -19.609 8.072 1.00 96.56 699 SER A O 1
ATOM 4979 N N . ILE A 1 700 ? -11.683 -18.425 9.205 1.00 97.06 700 ILE A N 1
ATOM 4980 C CA . ILE A 1 700 ? -11.271 -17.147 8.605 1.00 97.06 700 ILE A CA 1
ATOM 4981 C C . ILE A 1 700 ? -9.804 -16.839 8.938 1.00 97.06 700 ILE A C 1
ATOM 4983 O O . ILE A 1 700 ? -9.065 -16.383 8.066 1.00 97.06 700 ILE A O 1
ATOM 4987 N N . TRP A 1 701 ? -9.351 -17.153 10.158 1.00 96.69 701 TRP A N 1
ATOM 4988 C CA . TRP A 1 701 ? -7.939 -17.027 10.538 1.00 96.69 701 TRP A CA 1
ATOM 4989 C C . TRP A 1 701 ? -7.020 -17.865 9.641 1.00 96.69 701 TRP A C 1
ATOM 4991 O O . TRP A 1 701 ? -6.037 -17.346 9.113 1.00 96.69 701 TRP A O 1
ATOM 5001 N N . GLN A 1 702 ? -7.356 -19.140 9.421 1.00 94.88 702 GLN A N 1
ATOM 5002 C CA . GLN A 1 702 ? -6.572 -20.037 8.566 1.00 94.88 702 GLN A CA 1
ATOM 5003 C C . GLN A 1 702 ? -6.520 -19.543 7.118 1.00 94.88 702 GLN A C 1
ATOM 5005 O O . GLN A 1 702 ? -5.445 -19.513 6.525 1.00 94.88 702 GLN A O 1
ATOM 5010 N N . ALA A 1 703 ? -7.651 -19.102 6.563 1.00 95.12 703 ALA A N 1
ATOM 5011 C CA . ALA A 1 703 ? -7.707 -18.575 5.202 1.00 95.12 703 ALA A CA 1
ATOM 5012 C C . ALA A 1 703 ? -6.873 -17.289 5.036 1.00 95.12 703 ALA A C 1
ATOM 5014 O O . ALA A 1 703 ? -6.212 -17.107 4.011 1.00 95.12 703 ALA A O 1
ATOM 5015 N N . LEU A 1 704 ? -6.865 -16.405 6.041 1.00 96.62 704 LEU A N 1
ATOM 5016 C CA . LEU A 1 704 ? -6.032 -15.197 6.052 1.00 96.62 704 LEU A CA 1
ATOM 5017 C C . LEU A 1 704 ? -4.538 -15.531 6.144 1.00 96.62 704 LEU A C 1
ATOM 5019 O O . LEU A 1 704 ? -3.753 -14.992 5.362 1.00 96.62 704 LEU A O 1
ATOM 5023 N N . ALA A 1 705 ? -4.155 -16.422 7.063 1.00 93.94 705 ALA A N 1
ATOM 5024 C CA . ALA A 1 705 ? -2.768 -16.843 7.249 1.00 93.94 705 ALA A CA 1
ATOM 5025 C C . ALA A 1 705 ? -2.223 -17.537 5.991 1.00 93.94 705 ALA A C 1
ATOM 5027 O O . ALA A 1 705 ? -1.179 -17.143 5.478 1.00 93.94 705 ALA A O 1
ATOM 5028 N N . HIS A 1 706 ? -2.980 -18.481 5.420 1.00 90.06 706 HIS A N 1
ATOM 5029 C CA . HIS A 1 706 ? -2.591 -19.153 4.180 1.00 90.06 706 HIS A CA 1
ATOM 5030 C C . HIS A 1 706 ? -2.495 -18.170 3.006 1.00 90.06 706 HIS A C 1
ATOM 5032 O O . HIS A 1 706 ? -1.535 -18.218 2.244 1.00 90.06 706 HIS A O 1
ATOM 5038 N N . SER A 1 707 ? -3.429 -17.215 2.882 1.00 92.50 707 SER A N 1
ATOM 5039 C CA . SER A 1 707 ? -3.343 -16.178 1.843 1.00 92.50 707 SER A CA 1
ATOM 5040 C C . SER A 1 707 ? -2.058 -15.353 1.971 1.00 92.50 707 SER A C 1
ATOM 5042 O O . SER A 1 707 ? -1.407 -15.091 0.961 1.00 92.50 707 SER A O 1
ATOM 5044 N N . ALA A 1 708 ? -1.663 -14.968 3.190 1.00 93.00 708 ALA A N 1
ATOM 5045 C CA . ALA A 1 708 ? -0.404 -14.264 3.437 1.00 93.00 708 ALA A CA 1
ATOM 5046 C C . ALA A 1 708 ? 0.820 -15.125 3.063 1.00 93.00 708 ALA A C 1
ATOM 5048 O O . ALA A 1 708 ? 1.739 -14.640 2.396 1.00 93.00 708 ALA A O 1
ATOM 5049 N N . GLU A 1 709 ? 0.797 -16.414 3.404 1.00 86.88 709 GLU A N 1
ATOM 5050 C CA . GLU A 1 709 ? 1.870 -17.366 3.097 1.00 86.88 709 GLU A CA 1
ATOM 5051 C C . GLU A 1 709 ? 2.146 -17.474 1.586 1.00 86.88 709 GLU A C 1
ATOM 5053 O O . GLU A 1 709 ? 3.313 -17.512 1.186 1.00 86.88 709 GLU A O 1
ATOM 5058 N N . LEU A 1 710 ? 1.114 -17.399 0.727 1.00 83.06 710 LEU A N 1
ATOM 5059 C CA . LEU A 1 710 ? 1.272 -17.400 -0.744 1.00 83.06 710 LEU A CA 1
ATOM 5060 C C . LEU A 1 710 ? 2.231 -16.302 -1.251 1.00 83.06 710 LEU A C 1
ATOM 5062 O O . LEU A 1 710 ? 2.796 -16.399 -2.344 1.00 83.06 710 LEU A O 1
ATOM 5066 N N . PHE A 1 711 ? 2.411 -15.237 -0.467 1.00 86.62 711 PHE A N 1
ATOM 5067 C CA . PHE A 1 711 ? 3.243 -14.087 -0.803 1.00 86.62 711 PHE A CA 1
ATOM 5068 C C . PHE A 1 711 ? 4.592 -14.090 -0.076 1.00 86.62 711 PHE A C 1
ATOM 5070 O O . PHE A 1 711 ? 5.432 -13.239 -0.393 1.00 86.62 711 PHE A O 1
ATOM 5077 N N . GLY A 1 712 ? 4.817 -15.037 0.844 1.00 83.94 712 GLY A N 1
ATOM 5078 C CA . GLY A 1 712 ? 5.902 -14.999 1.826 1.00 83.94 712 GLY A CA 1
ATOM 5079 C C . GLY A 1 712 ? 5.688 -13.915 2.884 1.00 83.94 712 GLY A C 1
ATOM 5080 O O . GLY A 1 712 ? 6.648 -13.279 3.317 1.00 83.94 712 GLY A O 1
ATOM 5081 N N . TRP A 1 713 ? 4.427 -13.624 3.202 1.00 92.19 713 TRP A N 1
ATOM 5082 C CA . TRP A 1 713 ? 4.010 -12.616 4.173 1.00 92.19 713 TRP A CA 1
ATOM 5083 C C . TRP A 1 713 ? 3.437 -13.268 5.424 1.00 92.19 713 TRP A C 1
ATOM 5085 O O . TRP A 1 713 ? 3.288 -14.483 5.492 1.00 92.19 713 TRP A O 1
ATOM 5095 N N . HIS A 1 714 ? 3.069 -12.422 6.381 1.00 93.75 714 HIS A N 1
ATOM 5096 C CA . HIS A 1 714 ? 2.536 -12.828 7.667 1.00 93.75 714 HIS A CA 1
ATOM 5097 C C . HIS A 1 714 ? 1.213 -12.150 7.995 1.00 93.75 714 HIS A C 1
ATOM 5099 O O . HIS A 1 714 ? 0.898 -11.058 7.503 1.00 93.75 714 HIS A O 1
ATOM 5105 N N . LEU A 1 715 ? 0.486 -12.785 8.904 1.00 96.38 715 LEU A N 1
ATOM 5106 C CA . LEU A 1 715 ? -0.693 -12.284 9.578 1.00 96.38 715 LEU A CA 1
ATOM 5107 C C . LEU A 1 715 ? -0.325 -11.845 11.001 1.00 96.38 715 LEU A C 1
ATOM 5109 O O . LEU A 1 715 ? 0.372 -12.534 11.743 1.00 96.38 715 LEU A O 1
ATOM 5113 N N . ARG A 1 716 ? -0.824 -10.679 11.407 1.00 95.12 716 ARG A N 1
ATOM 5114 C CA . ARG A 1 716 ? -0.662 -10.159 12.768 1.00 95.12 716 ARG A CA 1
ATOM 5115 C C . ARG A 1 716 ? -1.973 -9.603 13.286 1.00 95.12 716 ARG A C 1
ATOM 5117 O O . ARG A 1 716 ? -2.561 -8.724 12.656 1.00 95.12 716 ARG A O 1
ATOM 5124 N N . GLU A 1 717 ? -2.393 -10.021 14.475 1.00 95.12 717 GLU A N 1
ATOM 5125 C CA . GLU A 1 717 ? -3.540 -9.399 15.133 1.00 95.12 717 GLU A CA 1
ATOM 5126 C C . GLU A 1 717 ? -3.201 -8.040 15.768 1.00 95.12 717 GLU A C 1
ATOM 5128 O O . GLU A 1 717 ? -2.087 -7.769 16.221 1.00 95.12 717 GLU A O 1
ATOM 5133 N N . ARG A 1 718 ? -4.213 -7.181 15.871 1.00 92.44 718 ARG A N 1
ATOM 5134 C CA . ARG A 1 718 ? -4.222 -5.994 16.725 1.00 92.44 718 ARG A CA 1
ATOM 5135 C C . ARG A 1 718 ? -5.167 -6.238 17.884 1.00 92.44 718 ARG A C 1
ATOM 5137 O O . ARG A 1 718 ? -6.313 -5.785 17.878 1.00 92.44 718 ARG A O 1
ATOM 5144 N N . ASN A 1 719 ? -4.643 -6.936 18.886 1.00 90.06 719 ASN A N 1
ATOM 5145 C CA . ASN A 1 719 ? -5.376 -7.425 20.051 1.00 90.06 719 ASN A CA 1
ATOM 5146 C C . ASN A 1 719 ? -6.294 -6.371 20.715 1.00 90.06 719 ASN A C 1
ATOM 5148 O O . ASN A 1 719 ? -7.406 -6.675 21.144 1.00 90.06 719 ASN A O 1
ATOM 5152 N N . LEU A 1 720 ? -5.879 -5.101 20.743 1.00 89.94 720 LEU A N 1
ATOM 5153 C CA . LEU A 1 720 ? -6.659 -4.032 21.373 1.00 89.94 720 LEU A CA 1
ATOM 5154 C C . LEU A 1 720 ? -7.843 -3.532 20.524 1.00 89.94 720 LEU A C 1
ATOM 5156 O O . LEU A 1 720 ? -8.809 -3.009 21.087 1.00 89.94 720 LEU A O 1
ATOM 5160 N N . SER A 1 721 ? -7.805 -3.698 19.196 1.00 87.75 721 SER A N 1
ATOM 5161 C CA . SER A 1 721 ? -8.688 -2.998 18.250 1.00 87.75 721 SER A CA 1
ATOM 5162 C C . SER A 1 721 ? -9.470 -3.893 17.278 1.00 87.75 721 SER A C 1
ATOM 5164 O O . SER A 1 721 ? -9.968 -3.360 16.292 1.00 87.75 721 SER A O 1
ATOM 5166 N N . ARG A 1 722 ? -9.599 -5.210 17.528 1.00 91.00 722 ARG A N 1
ATOM 5167 C CA . ARG A 1 722 ? -10.312 -6.165 16.635 1.00 91.00 722 ARG A CA 1
ATOM 5168 C C . ARG A 1 722 ? -9.970 -5.969 15.157 1.00 91.00 722 ARG A C 1
ATOM 5170 O O . ARG A 1 722 ? -10.832 -5.806 14.291 1.00 91.00 722 ARG A O 1
ATOM 5177 N N . ALA A 1 723 ? -8.677 -5.900 14.888 1.00 94.94 723 ALA A N 1
ATOM 5178 C CA . ALA A 1 723 ? -8.177 -5.704 13.544 1.00 94.94 723 ALA A CA 1
ATOM 5179 C C . ALA A 1 723 ? -7.015 -6.648 13.268 1.00 94.94 723 ALA A C 1
ATOM 5181 O O . ALA A 1 723 ? -6.373 -7.131 14.199 1.00 94.94 723 ALA A O 1
ATOM 5182 N N . VAL A 1 724 ? -6.732 -6.876 11.993 1.00 96.88 724 VAL A N 1
ATOM 5183 C CA . VAL A 1 724 ? -5.560 -7.627 11.538 1.00 96.88 724 VAL A CA 1
ATOM 5184 C C . VAL A 1 724 ? -4.718 -6.786 10.586 1.00 96.88 724 VAL A C 1
ATOM 5186 O O . VAL A 1 724 ? -5.218 -5.884 9.909 1.00 96.88 724 VAL A O 1
ATOM 5189 N N . ASP A 1 725 ? -3.430 -7.094 10.551 1.00 96.69 725 ASP A N 1
ATOM 5190 C CA . ASP A 1 725 ? -2.490 -6.638 9.541 1.00 96.69 725 ASP A CA 1
ATOM 5191 C C . ASP A 1 725 ? -2.001 -7.832 8.720 1.00 96.69 725 ASP A C 1
ATOM 5193 O O . ASP A 1 725 ? -1.737 -8.894 9.283 1.00 96.69 725 ASP A O 1
ATOM 5197 N N . VAL A 1 726 ? -1.828 -7.638 7.413 1.00 97.44 726 VAL A N 1
ATOM 5198 C CA . VAL A 1 726 ? -1.289 -8.643 6.489 1.00 97.44 726 VAL A CA 1
ATOM 5199 C C . VAL A 1 726 ? -0.144 -8.029 5.691 1.00 97.44 726 VAL A C 1
ATOM 5201 O O . VAL A 1 726 ? -0.327 -7.010 5.020 1.00 97.44 726 VAL A O 1
ATOM 5204 N N . GLY A 1 727 ? 1.046 -8.622 5.746 1.00 95.88 727 GLY A N 1
ATOM 5205 C CA . GLY A 1 727 ? 2.189 -8.135 4.975 1.00 95.88 727 GLY A CA 1
ATOM 5206 C C . GLY A 1 727 ? 3.538 -8.719 5.396 1.00 95.88 727 GLY A C 1
ATOM 5207 O O . GLY A 1 727 ? 3.601 -9.559 6.288 1.00 95.88 727 GLY A O 1
ATOM 5208 N N . PRO A 1 728 ? 4.641 -8.265 4.774 1.00 92.56 728 PRO A N 1
ATOM 5209 C CA . PRO A 1 728 ? 5.986 -8.772 5.065 1.00 92.56 728 PRO A CA 1
ATOM 5210 C C . PRO A 1 728 ? 6.557 -8.279 6.408 1.00 92.56 728 PRO A C 1
ATOM 5212 O O . PRO A 1 728 ? 7.491 -8.871 6.937 1.00 92.56 728 PRO A O 1
ATOM 5215 N N . PHE A 1 729 ? 6.012 -7.184 6.954 1.00 95.00 729 PHE A N 1
ATOM 5216 C CA . PHE A 1 729 ? 6.493 -6.496 8.161 1.00 95.00 729 PHE A CA 1
ATOM 5217 C C . PHE A 1 729 ? 7.995 -6.128 8.128 1.00 95.00 729 PHE A C 1
ATOM 5219 O O . PHE A 1 729 ? 8.594 -6.000 7.062 1.00 95.00 729 PHE A O 1
ATOM 5226 N N . GLY A 1 730 ? 8.589 -5.822 9.288 1.00 93.81 730 GLY A N 1
ATOM 5227 C CA . GLY A 1 730 ? 10.000 -5.442 9.411 1.00 93.81 730 GLY A CA 1
ATOM 5228 C C . GLY A 1 730 ? 10.282 -3.953 9.642 1.00 93.81 730 GLY A C 1
ATOM 5229 O O . GLY A 1 730 ? 11.414 -3.517 9.421 1.00 93.81 730 GLY A O 1
ATOM 5230 N N . ALA A 1 731 ? 9.292 -3.171 10.086 1.00 94.19 731 ALA A N 1
ATOM 5231 C CA . ALA A 1 731 ? 9.517 -1.791 10.522 1.00 94.19 731 ALA A CA 1
ATOM 5232 C C . ALA A 1 731 ? 10.467 -1.757 11.732 1.00 94.19 731 ALA A C 1
ATOM 5234 O O . ALA A 1 731 ? 10.379 -2.610 12.609 1.00 94.19 731 ALA A O 1
ATOM 5235 N N . SER A 1 732 ? 11.379 -0.784 11.800 1.00 93.50 732 SER A N 1
ATOM 5236 C CA . SER A 1 732 ? 12.256 -0.644 12.970 1.00 93.50 732 SER A CA 1
ATOM 5237 C C . SER A 1 732 ? 11.471 -0.120 14.171 1.00 93.50 732 SER A C 1
ATOM 5239 O O . SER A 1 732 ? 10.827 0.924 14.083 1.00 93.50 732 SER A O 1
ATOM 5241 N N . SER A 1 733 ? 11.565 -0.819 15.302 1.00 90.50 733 SER A N 1
ATOM 5242 C CA . SER A 1 733 ? 10.994 -0.376 16.583 1.00 90.50 733 SER A CA 1
ATOM 5243 C C . SER A 1 733 ? 11.809 0.736 17.258 1.00 90.50 733 SER A C 1
ATOM 5245 O O . SER A 1 733 ? 11.339 1.370 18.201 1.00 90.50 733 SER A O 1
ATOM 5247 N N . GLY A 1 734 ? 13.062 0.938 16.829 1.00 89.81 734 GLY A N 1
ATOM 5248 C CA . GLY A 1 734 ? 14.032 1.797 17.515 1.00 89.81 734 GLY A CA 1
ATOM 5249 C C . GLY A 1 734 ? 14.546 1.240 18.852 1.00 89.81 734 GLY A C 1
ATOM 5250 O O . GLY A 1 734 ? 15.305 1.926 19.535 1.00 89.81 734 GLY A O 1
ATOM 5251 N N . LEU A 1 735 ? 14.149 0.021 19.239 1.00 90.19 735 LEU A N 1
ATOM 5252 C CA . LEU A 1 735 ? 14.613 -0.641 20.459 1.00 90.19 735 LEU A CA 1
ATOM 5253 C C . LEU A 1 735 ? 15.939 -1.367 20.227 1.00 90.19 735 LEU A C 1
ATOM 5255 O O . LEU A 1 735 ? 16.125 -2.046 19.214 1.00 90.19 735 LEU A O 1
ATOM 5259 N N . VAL A 1 736 ? 16.829 -1.275 21.212 1.00 91.75 736 VAL A N 1
ATOM 5260 C CA . VAL A 1 736 ? 18.117 -1.970 21.245 1.00 91.75 736 VAL A CA 1
ATOM 5261 C C . VAL A 1 736 ? 18.162 -2.897 22.452 1.00 91.75 736 VAL A C 1
ATOM 5263 O O . VAL A 1 736 ? 18.150 -2.432 23.586 1.00 91.75 736 VAL A O 1
ATOM 5266 N N . LEU A 1 737 ? 18.253 -4.203 22.230 1.00 92.31 737 LEU A N 1
ATOM 5267 C CA . LEU A 1 737 ? 18.483 -5.199 23.272 1.00 92.31 737 LEU A CA 1
ATOM 5268 C C . LEU A 1 737 ? 19.989 -5.333 23.478 1.00 92.31 737 LEU A C 1
ATOM 5270 O O . LEU A 1 737 ? 20.707 -5.683 22.540 1.00 92.31 737 LEU A O 1
ATOM 5274 N N . ARG A 1 738 ? 20.484 -5.039 24.683 1.00 90.19 738 ARG A N 1
ATOM 5275 C CA . ARG A 1 738 ? 21.926 -5.032 24.949 1.00 90.19 738 ARG A CA 1
ATOM 5276 C C . ARG A 1 738 ? 22.303 -5.640 26.290 1.00 90.19 738 ARG A C 1
ATOM 5278 O O . ARG A 1 738 ? 21.679 -5.347 27.306 1.00 90.19 738 ARG A O 1
ATOM 5285 N N . ASN A 1 739 ? 23.383 -6.423 26.327 1.00 87.88 739 ASN A N 1
ATOM 5286 C CA . ASN A 1 739 ? 24.004 -6.781 27.600 1.00 87.88 739 ASN A CA 1
ATOM 5287 C C . ASN A 1 739 ? 24.743 -5.558 28.176 1.00 87.88 739 ASN A C 1
ATOM 5289 O O . ASN A 1 739 ? 25.641 -4.996 27.544 1.00 87.88 739 ASN A O 1
ATOM 5293 N N . VAL A 1 740 ? 24.334 -5.114 29.365 1.00 77.81 740 VAL A N 1
ATOM 5294 C CA . VAL A 1 740 ? 24.894 -3.942 30.054 1.00 77.81 740 VAL A CA 1
ATOM 5295 C C . VAL A 1 740 ? 25.567 -4.368 31.353 1.00 77.81 740 VAL A C 1
ATOM 5297 O O . VAL A 1 740 ? 25.112 -5.292 32.017 1.00 77.81 740 VAL A O 1
ATOM 5300 N N . GLU A 1 741 ? 26.648 -3.683 31.720 1.00 64.69 741 GLU A N 1
ATOM 5301 C CA . GLU A 1 741 ? 27.375 -3.941 32.971 1.00 64.69 741 GLU A CA 1
ATOM 5302 C C . GLU A 1 741 ? 26.598 -3.444 34.203 1.00 64.69 741 GLU A C 1
ATOM 5304 O O . GLU A 1 741 ? 26.695 -4.022 35.282 1.00 64.69 741 GLU A O 1
ATOM 5309 N N . HIS A 1 742 ? 25.788 -2.390 34.041 1.00 57.75 742 HIS A N 1
ATOM 5310 C CA . HIS A 1 742 ? 24.945 -1.839 35.099 1.00 57.75 742 HIS A CA 1
ATOM 5311 C C . HIS A 1 742 ? 23.653 -1.239 34.528 1.00 57.75 742 HIS A C 1
ATOM 5313 O O . HIS A 1 742 ? 23.694 -0.470 33.564 1.00 57.75 742 HIS A O 1
ATOM 5319 N N . VAL A 1 743 ? 22.508 -1.551 35.141 1.00 57.22 743 VAL A N 1
ATOM 5320 C CA . VAL A 1 743 ? 21.202 -0.973 34.785 1.00 57.22 743 VAL A CA 1
ATOM 5321 C C . VAL A 1 743 ? 21.046 0.359 35.518 1.00 57.22 743 VAL A C 1
ATOM 5323 O O . VAL A 1 743 ? 20.983 0.385 36.743 1.00 57.22 743 VAL A O 1
ATOM 5326 N N . ARG A 1 744 ? 20.998 1.482 34.790 1.00 53.00 744 ARG A N 1
ATOM 5327 C CA . ARG A 1 744 ? 20.662 2.796 35.368 1.00 53.00 744 ARG A CA 1
ATOM 5328 C C . ARG A 1 744 ? 19.205 3.140 35.039 1.00 53.00 744 ARG A C 1
ATOM 5330 O O . ARG A 1 744 ? 18.820 2.967 33.884 1.00 53.00 744 ARG A O 1
ATOM 5337 N N . PRO A 1 745 ? 18.403 3.653 35.989 1.00 48.31 745 PRO A N 1
ATOM 5338 C CA . PRO A 1 745 ? 17.059 4.128 35.689 1.00 48.31 745 PRO A CA 1
ATOM 5339 C C . PRO A 1 745 ? 17.172 5.436 34.897 1.00 48.31 745 PRO A C 1
ATOM 5341 O O . PRO A 1 745 ? 17.421 6.497 35.463 1.00 48.31 745 PRO A O 1
ATOM 5344 N N . VAL A 1 746 ? 17.052 5.362 33.573 1.00 41.41 746 VAL A N 1
ATOM 5345 C CA . VAL A 1 746 ? 16.991 6.538 32.697 1.00 41.41 746 VAL A CA 1
ATOM 5346 C C . VAL A 1 746 ? 15.654 6.505 31.972 1.00 41.41 746 VAL A C 1
ATOM 5348 O O . VAL A 1 746 ? 15.266 5.476 31.428 1.00 41.41 746 VAL A O 1
ATOM 5351 N N . GLY A 1 747 ? 14.941 7.631 31.981 1.00 44.22 747 GLY A N 1
ATOM 5352 C CA . GLY A 1 747 ? 13.592 7.777 31.425 1.00 44.22 747 GLY A CA 1
ATOM 5353 C C . GLY A 1 747 ? 13.472 7.638 29.903 1.00 44.22 747 GLY A C 1
ATOM 5354 O O . GLY A 1 747 ? 12.378 7.839 29.389 1.00 44.22 747 GLY A O 1
ATOM 5355 N N . ASP A 1 748 ? 14.547 7.285 29.191 1.00 50.66 748 ASP A N 1
ATOM 5356 C CA . ASP A 1 748 ? 14.554 7.112 27.737 1.00 50.66 748 ASP A CA 1
ATOM 5357 C C . ASP A 1 748 ? 14.916 5.659 27.380 1.00 50.66 748 ASP A C 1
ATOM 5359 O O . ASP A 1 748 ? 16.075 5.255 27.295 1.00 50.66 748 ASP A O 1
ATOM 5363 N N . MET A 1 749 ? 13.879 4.831 27.254 1.00 56.75 749 MET A N 1
ATOM 5364 C CA . MET A 1 749 ? 13.936 3.363 27.217 1.00 56.75 749 MET A CA 1
ATOM 5365 C C . MET A 1 749 ? 14.362 2.781 25.856 1.00 56.75 749 MET A C 1
ATOM 5367 O O . MET A 1 749 ? 13.836 1.745 25.441 1.00 56.75 749 MET A O 1
ATOM 5371 N N . SER A 1 750 ? 15.218 3.457 25.087 1.00 69.25 750 SER A N 1
ATOM 5372 C CA . SER A 1 750 ? 15.667 2.983 23.762 1.00 69.25 750 SER A CA 1
ATOM 5373 C C . SER A 1 750 ? 16.606 1.776 23.850 1.00 69.25 750 SER A C 1
ATOM 5375 O O . SER A 1 750 ? 16.646 0.971 22.924 1.00 69.25 750 SER A O 1
ATOM 5377 N N . VAL A 1 751 ? 17.296 1.599 24.982 1.00 84.50 751 VAL A N 1
ATOM 5378 C CA . VAL A 1 751 ? 18.153 0.439 25.261 1.00 84.50 751 VAL A CA 1
ATOM 5379 C C . VAL A 1 751 ? 17.548 -0.405 26.382 1.00 84.50 751 VAL A C 1
ATOM 5381 O O . VAL A 1 751 ? 17.336 0.084 27.489 1.00 84.50 751 VAL A O 1
ATOM 5384 N N . LEU A 1 752 ? 17.301 -1.680 26.097 1.00 87.19 752 LEU A N 1
ATOM 5385 C CA . LEU A 1 752 ? 16.735 -2.670 27.006 1.00 87.19 752 LEU A CA 1
ATOM 5386 C C . LEU A 1 752 ? 17.832 -3.646 27.463 1.00 87.19 752 LEU A C 1
ATOM 5388 O O . LEU A 1 752 ? 18.418 -4.341 26.624 1.00 87.19 752 LEU A O 1
ATOM 5392 N N . PRO A 1 753 ? 18.134 -3.710 28.773 1.00 88.19 753 PRO A N 1
ATOM 5393 C CA . PRO A 1 753 ? 19.076 -4.674 29.326 1.00 88.19 753 PRO A CA 1
ATOM 5394 C C . PRO A 1 753 ? 18.646 -6.120 29.064 1.00 88.19 753 PRO A C 1
ATOM 5396 O O . PRO A 1 753 ? 17.519 -6.497 29.383 1.00 88.19 753 PRO A O 1
ATOM 5399 N N . ILE A 1 754 ? 19.565 -6.935 28.548 1.00 90.75 754 ILE A N 1
ATOM 5400 C CA . ILE A 1 754 ? 19.391 -8.388 28.424 1.00 90.75 754 ILE A CA 1
ATOM 5401 C C . ILE A 1 754 ? 19.650 -9.039 29.788 1.00 90.75 754 ILE A C 1
ATOM 5403 O O . ILE A 1 754 ? 20.759 -8.943 30.314 1.00 90.75 754 ILE A O 1
ATOM 5407 N N . ALA A 1 755 ? 18.645 -9.725 30.333 1.00 88.19 755 ALA A N 1
ATOM 5408 C CA . ALA A 1 755 ? 18.752 -10.551 31.537 1.00 88.19 755 ALA A CA 1
ATOM 5409 C C . ALA A 1 755 ? 19.228 -11.977 31.215 1.00 88.19 755 ALA A C 1
ATOM 5411 O O . ALA A 1 755 ? 20.048 -12.542 31.936 1.00 88.19 755 ALA A O 1
ATOM 5412 N N . ARG A 1 756 ? 18.750 -12.550 30.105 1.00 88.50 756 ARG A N 1
ATOM 5413 C CA . ARG A 1 756 ? 19.146 -13.875 29.609 1.00 88.50 756 ARG A CA 1
ATOM 5414 C C . ARG A 1 756 ? 19.075 -13.887 28.090 1.00 88.50 756 ARG A C 1
ATOM 5416 O O . ARG A 1 756 ? 18.201 -13.261 27.507 1.00 88.50 756 ARG A O 1
ATOM 5423 N N . ILE A 1 757 ? 19.970 -14.635 27.458 1.00 90.88 757 ILE A N 1
ATOM 5424 C CA . ILE A 1 757 ? 19.878 -14.964 26.038 1.00 90.88 757 ILE A CA 1
ATOM 5425 C C . ILE A 1 757 ? 20.087 -16.463 25.855 1.00 90.88 757 ILE A C 1
ATOM 5427 O O . ILE A 1 757 ? 20.987 -17.052 26.457 1.00 90.88 757 ILE A O 1
ATOM 5431 N N . GLN A 1 758 ? 19.256 -17.069 25.021 1.00 91.38 758 GLN A N 1
ATOM 5432 C CA . GLN A 1 758 ? 19.432 -18.417 24.509 1.00 91.38 758 GLN A CA 1
ATOM 5433 C C . GLN A 1 758 ? 19.493 -18.339 22.984 1.00 91.38 758 GLN A C 1
ATOM 5435 O O . GLN A 1 758 ? 18.618 -17.750 22.354 1.00 91.38 758 GLN A O 1
ATOM 5440 N N . ILE A 1 759 ? 20.552 -18.910 22.412 1.00 90.31 759 ILE A N 1
ATOM 5441 C CA . ILE A 1 759 ? 20.814 -18.928 20.971 1.00 90.31 759 ILE A CA 1
ATOM 5442 C C . ILE A 1 759 ? 20.623 -20.363 20.499 1.00 90.31 759 ILE A C 1
ATOM 5444 O O . ILE A 1 759 ? 21.231 -21.273 21.065 1.00 90.31 759 ILE A O 1
ATOM 5448 N N . THR A 1 760 ? 19.794 -20.559 19.480 1.00 87.56 760 THR A N 1
ATOM 5449 C CA . THR A 1 760 ? 19.556 -21.876 18.884 1.00 87.56 760 THR A CA 1
ATOM 5450 C C . THR A 1 760 ? 19.894 -21.829 17.401 1.00 87.56 760 THR A C 1
ATOM 5452 O O . THR A 1 760 ? 19.222 -21.134 16.638 1.00 87.56 760 THR A O 1
ATOM 5455 N N . ASP A 1 761 ? 20.916 -22.590 17.009 1.00 80.62 761 ASP A N 1
ATOM 5456 C CA . ASP A 1 761 ? 21.304 -22.826 15.617 1.00 80.62 761 ASP A CA 1
ATOM 5457 C C . ASP A 1 761 ? 20.531 -24.054 15.096 1.00 80.62 761 ASP A C 1
ATOM 5459 O O . ASP A 1 761 ? 20.851 -25.186 15.470 1.00 80.62 761 ASP A O 1
ATOM 5463 N N . ARG A 1 762 ? 19.504 -23.861 14.257 1.00 73.06 762 ARG A N 1
ATOM 5464 C CA . ARG A 1 762 ? 18.737 -24.974 13.664 1.00 73.06 762 ARG A CA 1
ATOM 5465 C C . ARG A 1 762 ? 19.298 -25.345 12.294 1.00 73.06 762 ARG A C 1
ATOM 5467 O O . ARG A 1 762 ? 19.203 -24.582 11.335 1.00 73.06 762 ARG A O 1
ATOM 5474 N N . GLN A 1 763 ? 19.913 -26.526 12.212 1.00 70.75 763 GLN A N 1
ATOM 5475 C CA . GLN A 1 763 ? 20.480 -27.092 10.975 1.00 70.75 763 GLN A CA 1
ATOM 5476 C C . GLN A 1 763 ? 19.689 -28.291 10.436 1.00 70.75 763 GLN A C 1
ATOM 5478 O O . GLN A 1 763 ? 19.896 -28.707 9.295 1.00 70.75 763 GLN A O 1
ATOM 5483 N N . ASP A 1 764 ? 18.822 -28.868 11.257 1.00 67.94 764 ASP A N 1
ATOM 5484 C CA . ASP A 1 764 ? 17.900 -29.959 10.944 1.00 67.94 764 ASP A CA 1
ATOM 5485 C C . ASP A 1 764 ? 16.715 -29.497 10.085 1.00 67.94 764 ASP A C 1
ATOM 5487 O O . ASP A 1 764 ? 16.213 -30.261 9.265 1.00 67.94 764 ASP A O 1
ATOM 5491 N N . GLU A 1 765 ? 16.333 -28.225 10.196 1.00 74.69 765 GLU A N 1
ATOM 5492 C CA . GLU A 1 765 ? 15.250 -27.610 9.416 1.00 74.69 765 GLU A CA 1
ATOM 5493 C C . GLU A 1 765 ? 15.693 -27.056 8.047 1.00 74.69 765 GLU A C 1
ATOM 5495 O O . GLU A 1 765 ? 14.874 -26.514 7.306 1.00 74.69 765 GLU A O 1
ATOM 5500 N N . LEU A 1 766 ? 16.967 -27.229 7.671 1.00 89.00 766 LEU A N 1
ATOM 5501 C CA . LEU A 1 766 ? 17.489 -26.795 6.372 1.00 89.00 766 LEU A CA 1
ATOM 5502 C C . LEU A 1 766 ? 16.969 -27.699 5.240 1.00 89.00 766 LEU A C 1
ATOM 5504 O O . LEU A 1 766 ? 17.379 -28.859 5.120 1.00 89.00 766 LEU A O 1
ATOM 5508 N N . TRP A 1 767 ? 16.155 -27.126 4.354 1.00 93.19 767 TRP A N 1
ATOM 5509 C CA . TRP A 1 767 ? 15.648 -27.741 3.128 1.00 93.19 767 TRP A CA 1
ATOM 5510 C C . TRP A 1 767 ? 15.950 -26.833 1.940 1.00 93.19 767 TRP A C 1
ATOM 5512 O O . TRP A 1 767 ? 15.398 -25.746 1.815 1.00 93.19 767 TRP A O 1
ATOM 5522 N N . ASN A 1 768 ? 16.820 -27.289 1.044 1.00 94.81 768 ASN A N 1
ATOM 5523 C CA . ASN A 1 768 ? 17.321 -26.488 -0.076 1.00 94.81 768 ASN A CA 1
ATOM 5524 C C . ASN A 1 768 ? 16.857 -26.990 -1.449 1.00 94.81 768 ASN A C 1
ATOM 5526 O O . ASN A 1 768 ? 17.208 -26.402 -2.471 1.00 94.81 768 ASN A O 1
ATOM 5530 N N . ARG A 1 769 ? 16.028 -28.038 -1.470 1.00 96.38 769 ARG A N 1
ATOM 5531 C CA . ARG A 1 769 ? 15.292 -28.506 -2.641 1.00 96.38 769 ARG A CA 1
ATOM 5532 C C . ARG A 1 769 ? 13.874 -28.878 -2.232 1.00 96.38 769 ARG A C 1
ATOM 5534 O O . ARG A 1 769 ? 13.681 -29.628 -1.274 1.00 96.38 769 ARG A O 1
ATOM 5541 N N . ILE A 1 770 ? 12.880 -28.416 -2.982 1.00 96.56 770 ILE A N 1
ATOM 5542 C CA . ILE A 1 770 ? 11.490 -28.801 -2.739 1.00 96.56 770 ILE A CA 1
ATOM 5543 C C . ILE A 1 770 ? 10.758 -29.236 -3.995 1.00 96.56 770 ILE A C 1
ATOM 5545 O O . ILE A 1 770 ? 11.064 -28.788 -5.096 1.00 96.56 770 ILE A O 1
ATOM 5549 N N . ILE A 1 771 ? 9.753 -30.085 -3.797 1.00 95.94 771 ILE A N 1
ATOM 5550 C CA . ILE A 1 771 ? 8.792 -30.523 -4.809 1.00 95.94 771 ILE A CA 1
ATOM 5551 C C . ILE A 1 771 ? 7.429 -29.941 -4.408 1.00 95.94 771 ILE A C 1
ATOM 5553 O O . ILE A 1 771 ? 6.746 -30.545 -3.572 1.00 95.94 771 ILE A O 1
ATOM 5557 N N . PRO A 1 772 ? 7.047 -28.754 -4.919 1.00 95.62 772 PRO A N 1
ATOM 5558 C CA . PRO A 1 772 ? 5.744 -28.168 -4.636 1.00 95.62 772 PRO A CA 1
ATOM 5559 C C . PRO A 1 772 ? 4.639 -28.941 -5.346 1.00 95.62 772 PRO A C 1
ATOM 5561 O O . PRO A 1 772 ? 4.708 -29.183 -6.554 1.00 95.62 772 PRO A O 1
ATOM 5564 N N . VAL A 1 773 ? 3.605 -29.301 -4.595 1.00 94.44 773 VAL A N 1
ATOM 5565 C CA . VAL A 1 773 ? 2.406 -29.953 -5.117 1.00 94.44 773 VAL A CA 1
ATOM 5566 C C . VAL A 1 773 ? 1.153 -29.276 -4.569 1.00 94.44 773 VAL A C 1
ATOM 5568 O O . VAL A 1 773 ? 1.068 -28.988 -3.376 1.00 94.44 773 VAL A O 1
ATOM 5571 N N . GLY A 1 774 ? 0.193 -28.994 -5.444 1.00 91.88 774 GLY A N 1
ATOM 5572 C CA . GLY A 1 774 ? -1.084 -28.383 -5.082 1.00 91.88 774 GLY A CA 1
ATOM 5573 C C . GLY A 1 774 ? -2.176 -29.418 -4.815 1.00 91.88 774 GLY A C 1
ATOM 5574 O O . GLY A 1 774 ? -1.894 -30.598 -4.573 1.00 91.88 774 GLY A O 1
ATOM 5575 N N . GLY A 1 775 ? -3.435 -28.986 -4.884 1.00 87.69 775 GLY A N 1
ATOM 5576 C CA . GLY A 1 775 ? -4.582 -29.879 -4.748 1.00 87.69 775 GLY A CA 1
ATOM 5577 C C . GLY A 1 775 ? -4.723 -30.888 -5.899 1.00 87.69 775 GLY A C 1
ATOM 5578 O O . GLY A 1 775 ? -4.099 -30.771 -6.958 1.00 87.69 775 GLY A O 1
ATOM 5579 N N . GLY A 1 776 ? -5.546 -31.914 -5.666 1.00 84.94 776 GLY A N 1
ATOM 5580 C CA . GLY A 1 776 ? -5.737 -33.062 -6.560 1.00 84.94 776 GLY A CA 1
ATOM 5581 C C . GLY A 1 776 ? -5.009 -34.330 -6.096 1.00 84.94 776 GLY A C 1
ATOM 5582 O O . GLY A 1 776 ? -4.159 -34.300 -5.206 1.00 84.94 776 GLY A O 1
ATOM 5583 N N . GLU A 1 777 ? -5.351 -35.467 -6.706 1.00 78.44 777 GLU A N 1
ATOM 5584 C CA . GLU A 1 777 ? -4.814 -36.787 -6.351 1.00 78.44 777 GLU A CA 1
ATOM 5585 C C . GLU A 1 777 ? -4.178 -37.501 -7.547 1.00 78.44 777 GLU A C 1
ATOM 5587 O O . GLU A 1 777 ? -4.597 -37.342 -8.697 1.00 78.44 777 GLU A O 1
ATOM 5592 N N . GLY A 1 778 ? -3.162 -38.321 -7.260 1.00 78.94 778 GLY A N 1
ATOM 5593 C CA . GLY A 1 778 ? -2.428 -39.089 -8.269 1.00 78.94 778 GLY A CA 1
ATOM 5594 C C . GLY A 1 778 ? -1.894 -38.217 -9.412 1.00 78.94 778 GLY A C 1
ATOM 5595 O O . GLY A 1 778 ? -1.231 -37.211 -9.168 1.00 78.94 778 GLY A O 1
ATOM 5596 N N . VAL A 1 779 ? -2.211 -38.606 -10.651 1.00 73.31 779 VAL A N 1
ATOM 5597 C CA . VAL A 1 779 ? -1.807 -37.914 -11.892 1.00 73.31 779 VAL A CA 1
ATOM 5598 C C . VAL A 1 779 ? -2.503 -36.565 -12.112 1.00 73.31 779 VAL A C 1
ATOM 5600 O O . VAL A 1 779 ? -2.033 -35.765 -12.911 1.00 73.31 779 VAL A O 1
ATOM 5603 N N . ASN A 1 780 ? -3.602 -36.296 -11.399 1.00 81.31 780 ASN A N 1
ATOM 5604 C CA . ASN A 1 780 ? -4.356 -35.041 -11.502 1.00 81.31 780 ASN A CA 1
ATOM 5605 C C . ASN A 1 780 ? -3.893 -33.988 -10.484 1.00 81.31 780 ASN A C 1
ATOM 5607 O O . ASN A 1 780 ? -4.515 -32.934 -10.362 1.00 81.31 780 ASN A O 1
ATOM 5611 N N . ARG A 1 781 ? -2.843 -34.281 -9.709 1.00 88.88 781 ARG A N 1
ATOM 5612 C CA . ARG A 1 781 ? -2.286 -33.350 -8.728 1.00 88.88 781 ARG A CA 1
ATOM 5613 C C . ARG A 1 781 ? -1.648 -32.162 -9.443 1.00 88.88 781 ARG A C 1
ATOM 5615 O O . ARG A 1 781 ? -0.872 -32.348 -10.379 1.00 88.88 781 ARG A O 1
ATOM 5622 N N . LEU A 1 782 ? -1.940 -30.949 -8.982 1.00 93.38 782 LEU A N 1
ATOM 5623 C CA . LEU A 1 782 ? -1.302 -29.745 -9.505 1.00 93.38 782 LEU A CA 1
ATOM 5624 C C . LEU A 1 782 ? 0.208 -29.779 -9.212 1.00 93.38 782 LEU A C 1
ATOM 5626 O O . LEU A 1 782 ? 0.628 -29.984 -8.073 1.00 93.38 782 LEU A O 1
ATOM 5630 N N . THR A 1 783 ? 1.022 -29.553 -10.239 1.00 94.75 783 THR A N 1
ATOM 5631 C CA . THR A 1 783 ? 2.484 -29.456 -10.145 1.00 94.75 783 THR A CA 1
ATOM 5632 C C . THR A 1 783 ? 2.969 -28.172 -10.816 1.00 94.75 783 THR A C 1
ATOM 5634 O O . THR A 1 783 ? 2.203 -27.460 -11.467 1.00 94.75 783 THR A O 1
ATOM 5637 N N . LEU A 1 784 ? 4.269 -27.892 -10.714 1.00 96.31 784 LEU A N 1
ATOM 5638 C CA . LEU A 1 784 ? 4.888 -26.744 -11.382 1.00 96.31 784 LEU A CA 1
ATOM 5639 C C . LEU A 1 784 ? 4.965 -26.868 -12.916 1.00 96.31 784 LEU A C 1
ATOM 5641 O O . LEU A 1 784 ? 5.460 -25.947 -13.558 1.00 96.31 784 LEU A O 1
ATOM 5645 N N . GLN A 1 785 ? 4.478 -27.958 -13.522 1.00 95.25 785 GLN A N 1
ATOM 5646 C CA . GLN A 1 785 ? 4.595 -28.198 -14.968 1.00 95.25 785 GLN A CA 1
ATOM 5647 C C . GLN A 1 785 ? 3.973 -27.100 -15.843 1.00 95.25 785 GLN A C 1
ATOM 5649 O O . GLN A 1 785 ? 4.397 -26.903 -16.978 1.00 95.25 785 GLN A O 1
ATOM 5654 N N . TYR A 1 786 ? 2.960 -26.404 -15.318 1.00 94.12 786 TYR A N 1
ATOM 5655 C CA . TYR A 1 786 ? 2.231 -25.349 -16.023 1.00 94.12 786 TYR A CA 1
ATOM 5656 C C . TYR A 1 786 ? 2.607 -23.936 -15.563 1.00 94.12 786 TYR A C 1
ATOM 5658 O O . TYR A 1 786 ? 2.029 -22.977 -16.064 1.00 94.12 786 TYR A O 1
ATOM 5666 N N . SER A 1 787 ? 3.537 -23.796 -14.614 1.00 95.00 787 SER A N 1
ATOM 5667 C CA . SER A 1 787 ? 4.001 -22.488 -14.143 1.00 95.00 787 SER A CA 1
ATOM 5668 C C . SER A 1 787 ? 4.922 -21.852 -15.184 1.00 95.00 787 SER A C 1
ATOM 5670 O O . SER A 1 787 ? 5.813 -22.515 -15.713 1.00 95.00 787 SER A O 1
ATOM 5672 N N . ASP A 1 788 ? 4.745 -20.558 -15.445 1.00 93.69 788 ASP A N 1
ATOM 5673 C CA . ASP A 1 788 ? 5.624 -19.764 -16.318 1.00 93.69 788 ASP A CA 1
ATOM 5674 C C . ASP A 1 788 ? 6.614 -18.883 -15.536 1.00 93.69 788 ASP A C 1
ATOM 5676 O O . ASP A 1 788 ? 7.380 -18.108 -16.115 1.00 93.69 788 ASP A O 1
ATOM 5680 N N . ARG A 1 789 ? 6.644 -19.022 -14.205 1.00 91.62 789 ARG A N 1
ATOM 5681 C CA . ARG A 1 789 ? 7.609 -18.335 -13.340 1.00 91.62 789 ARG A CA 1
ATOM 5682 C C . ARG A 1 789 ? 9.016 -18.919 -13.484 1.00 91.62 789 ARG A C 1
ATOM 5684 O O . ARG A 1 789 ? 9.205 -20.132 -13.483 1.00 91.62 789 ARG A O 1
ATOM 5691 N N . VAL A 1 790 ? 10.010 -18.030 -13.533 1.00 91.31 790 VAL A N 1
ATOM 5692 C CA . VAL A 1 790 ? 11.432 -18.385 -13.725 1.00 91.31 790 VAL A CA 1
ATOM 5693 C C . VAL A 1 790 ? 12.367 -17.902 -12.608 1.00 91.31 790 VAL A C 1
ATOM 5695 O O . VAL A 1 790 ? 13.525 -18.309 -12.566 1.00 91.31 790 VAL A O 1
ATOM 5698 N N . ALA A 1 791 ? 11.883 -17.037 -11.712 1.00 89.62 791 ALA A N 1
ATOM 5699 C CA . ALA A 1 791 ? 12.641 -16.433 -10.612 1.00 89.62 791 ALA A CA 1
ATOM 5700 C C . ALA A 1 791 ? 11.790 -16.414 -9.328 1.00 89.62 791 ALA A C 1
ATOM 5702 O O . ALA A 1 791 ? 10.562 -16.361 -9.442 1.00 89.62 791 ALA A O 1
ATOM 5703 N N . PRO A 1 792 ? 12.368 -16.515 -8.116 1.00 91.62 792 PRO A N 1
ATOM 5704 C CA . PRO A 1 792 ? 13.804 -16.556 -7.820 1.00 91.62 792 PRO A CA 1
ATOM 5705 C C . PRO A 1 792 ? 14.487 -17.914 -8.072 1.00 91.62 792 PRO A C 1
ATOM 5707 O O . PRO A 1 792 ? 15.706 -17.937 -8.205 1.00 91.62 792 PRO A O 1
ATOM 5710 N N . TYR A 1 793 ? 13.739 -19.017 -8.185 1.00 95.81 793 TYR A N 1
ATOM 5711 C CA . TYR A 1 793 ? 14.299 -20.364 -8.341 1.00 95.81 793 TYR A CA 1
ATOM 5712 C C . TYR A 1 793 ? 13.814 -21.021 -9.630 1.00 95.81 793 TYR A C 1
ATOM 5714 O O . TYR A 1 793 ? 12.622 -21.223 -9.831 1.00 95.81 793 TYR A O 1
ATOM 5722 N N . THR A 1 794 ? 14.731 -21.398 -10.514 1.00 96.12 794 THR A N 1
ATOM 5723 C CA . THR A 1 794 ? 14.361 -22.025 -11.787 1.00 96.12 794 THR A CA 1
ATOM 5724 C C . THR A 1 794 ? 13.669 -23.374 -11.568 1.00 96.12 794 THR A C 1
ATOM 5726 O O . THR A 1 794 ? 14.139 -24.202 -10.788 1.00 96.12 794 THR A O 1
ATOM 5729 N N . ILE A 1 795 ? 12.566 -23.607 -12.286 1.00 97.75 795 ILE A N 1
ATOM 5730 C CA . ILE A 1 795 ? 11.842 -24.883 -12.272 1.00 97.75 795 ILE A CA 1
ATOM 5731 C C . ILE A 1 795 ? 12.673 -25.935 -13.007 1.00 97.75 795 ILE A C 1
ATOM 5733 O O . ILE A 1 795 ? 13.049 -25.749 -14.164 1.00 97.75 795 ILE A O 1
ATOM 5737 N N . GLN A 1 796 ? 12.925 -27.059 -12.345 1.00 96.31 796 GLN A N 1
ATOM 5738 C CA . GLN A 1 796 ? 13.646 -28.201 -12.895 1.00 96.31 796 GLN A CA 1
ATOM 5739 C C . GLN A 1 796 ? 12.752 -29.443 -12.930 1.00 96.31 796 GLN A C 1
ATOM 5741 O O . GLN A 1 796 ? 11.875 -29.619 -12.084 1.00 96.31 796 GLN A O 1
ATOM 5746 N N . GLN A 1 797 ? 12.999 -30.338 -13.887 1.00 95.75 797 GLN A N 1
ATOM 5747 C CA . GLN A 1 797 ? 12.294 -31.613 -14.024 1.00 95.75 797 GLN A CA 1
ATOM 5748 C C . GLN A 1 797 ? 13.241 -32.775 -13.710 1.00 95.75 797 GLN A C 1
ATOM 5750 O O . GLN A 1 797 ? 14.392 -32.784 -14.141 1.00 95.75 797 GLN A O 1
ATOM 5755 N N . ALA A 1 798 ? 12.748 -33.770 -12.979 1.00 93.56 798 ALA A N 1
ATOM 5756 C CA . ALA A 1 798 ? 13.452 -35.018 -12.707 1.00 93.56 798 ALA A CA 1
ATOM 5757 C C . ALA A 1 798 ? 12.478 -36.206 -12.756 1.00 93.56 798 ALA A C 1
ATOM 5759 O O . ALA A 1 798 ? 11.272 -36.025 -12.908 1.00 93.56 798 ALA A O 1
ATOM 5760 N N . THR A 1 799 ? 12.996 -37.434 -12.695 1.00 93.38 799 THR A N 1
ATOM 5761 C CA . THR A 1 799 ? 12.198 -38.670 -12.778 1.00 93.38 799 THR A CA 1
ATOM 5762 C C . THR A 1 799 ? 12.200 -39.385 -11.433 1.00 93.38 799 THR A C 1
ATOM 5764 O O . THR A 1 799 ? 13.262 -39.623 -10.859 1.00 93.38 799 THR A O 1
ATOM 5767 N N . GLY A 1 800 ? 11.014 -39.695 -10.909 1.00 86.69 800 GLY A N 1
ATOM 5768 C CA . GLY A 1 800 ? 10.860 -40.404 -9.641 1.00 86.69 800 GLY A CA 1
ATOM 5769 C C . GLY A 1 800 ? 11.159 -41.906 -9.763 1.00 86.69 800 GLY A C 1
ATOM 5770 O O . GLY A 1 800 ? 11.258 -42.430 -10.873 1.00 86.69 800 GLY A O 1
ATOM 5771 N N . PRO A 1 801 ? 11.233 -42.644 -8.638 1.00 86.75 801 PRO A N 1
ATOM 5772 C CA . PRO A 1 801 ? 11.526 -44.084 -8.642 1.00 86.75 801 PRO A CA 1
ATOM 5773 C C . PRO A 1 801 ? 10.556 -44.940 -9.473 1.00 86.75 801 PRO A C 1
ATOM 5775 O O . PRO A 1 801 ? 10.922 -46.025 -9.913 1.00 86.75 801 PRO A O 1
ATOM 5778 N N . GLY A 1 802 ? 9.326 -44.461 -9.687 1.00 84.06 802 GLY A N 1
ATOM 5779 C CA . GLY A 1 802 ? 8.301 -45.123 -10.501 1.00 84.06 802 GLY A CA 1
ATOM 5780 C C . GLY A 1 802 ? 8.320 -44.773 -11.994 1.00 84.06 802 GLY A C 1
ATOM 5781 O O . GLY A 1 802 ? 7.435 -45.223 -12.707 1.00 84.06 802 GLY A O 1
ATOM 5782 N N . GLY A 1 803 ? 9.276 -43.965 -12.470 1.00 86.31 803 GLY A N 1
ATOM 5783 C CA . GLY A 1 803 ? 9.354 -43.521 -13.872 1.00 86.31 803 GLY A CA 1
ATOM 5784 C C . GLY A 1 803 ? 8.554 -42.254 -14.200 1.00 86.31 803 GLY A C 1
ATOM 5785 O O . GLY A 1 803 ? 8.711 -41.702 -15.285 1.00 86.31 803 GLY A O 1
ATOM 5786 N N . GLU A 1 804 ? 7.749 -41.754 -13.262 1.00 87.62 804 GLU A N 1
ATOM 5787 C CA . GLU A 1 804 ? 6.950 -40.538 -13.448 1.00 87.62 804 GLU A CA 1
ATOM 5788 C C . GLU A 1 804 ? 7.798 -39.258 -13.316 1.00 87.62 804 GLU A C 1
ATOM 5790 O O . GLU A 1 804 ? 8.651 -39.175 -12.418 1.00 87.62 804 GLU A O 1
ATOM 5795 N N . PRO A 1 805 ? 7.578 -38.237 -14.167 1.00 92.56 805 PRO A N 1
ATOM 5796 C CA . PRO A 1 805 ? 8.240 -36.950 -14.026 1.00 92.56 805 PRO A CA 1
ATOM 5797 C C . PRO A 1 805 ? 7.716 -36.175 -12.809 1.00 92.56 805 PRO A C 1
ATOM 5799 O O . PRO A 1 805 ? 6.524 -36.178 -12.509 1.00 92.56 805 PRO A O 1
ATOM 5802 N N . TYR A 1 806 ? 8.606 -35.448 -12.140 1.00 93.25 806 TYR A N 1
ATOM 5803 C CA . TYR A 1 806 ? 8.255 -34.469 -11.116 1.00 93.25 806 TYR A CA 1
ATOM 5804 C C . TYR A 1 806 ? 9.021 -33.164 -11.329 1.00 93.25 806 TYR A C 1
ATOM 5806 O O . TYR A 1 806 ? 10.129 -33.149 -11.873 1.00 93.25 806 TYR A O 1
ATOM 5814 N N . TRP A 1 807 ? 8.427 -32.065 -10.871 1.00 96.31 807 TRP A N 1
ATOM 5815 C CA . TRP A 1 807 ? 8.988 -30.724 -10.987 1.00 96.31 807 TRP A CA 1
ATOM 5816 C C . TRP A 1 807 ? 9.400 -30.215 -9.614 1.00 96.31 807 TRP A C 1
ATOM 5818 O O . TRP A 1 807 ? 8.658 -30.362 -8.644 1.00 96.31 807 TRP A O 1
ATOM 5828 N N . HIS A 1 808 ? 10.588 -29.635 -9.530 1.00 96.81 808 HIS A N 1
ATOM 5829 C CA . HIS A 1 808 ? 11.167 -29.150 -8.288 1.00 96.81 808 HIS A CA 1
ATOM 5830 C C . HIS A 1 808 ? 11.829 -27.790 -8.490 1.00 96.81 808 HIS A C 1
ATOM 5832 O O . HIS A 1 808 ? 12.156 -27.403 -9.611 1.00 96.81 808 HIS A O 1
ATOM 5838 N N . ILE A 1 809 ? 12.024 -27.081 -7.387 1.00 97.88 809 ILE A N 1
ATOM 5839 C CA . ILE A 1 809 ? 12.834 -25.865 -7.316 1.00 97.88 809 ILE A CA 1
ATOM 5840 C C . ILE A 1 809 ? 13.887 -26.041 -6.225 1.00 97.88 809 ILE A C 1
ATOM 5842 O O . ILE A 1 809 ? 13.680 -26.785 -5.259 1.00 97.88 809 ILE A O 1
ATOM 5846 N N . GLU A 1 810 ? 15.030 -25.386 -6.387 1.00 97.50 810 GLU A N 1
ATOM 5847 C CA . GLU A 1 810 ? 16.151 -25.496 -5.457 1.00 97.50 810 GLU A CA 1
ATOM 5848 C C . GLU A 1 810 ? 16.946 -24.199 -5.344 1.00 97.50 810 GLU A C 1
ATOM 5850 O O . GLU A 1 810 ? 17.035 -23.414 -6.288 1.00 97.50 810 GLU A O 1
ATOM 5855 N N . ASP A 1 811 ? 17.561 -24.012 -4.181 1.00 96.81 811 ASP A N 1
ATOM 5856 C CA . ASP A 1 811 ? 18.561 -22.979 -3.959 1.00 96.81 811 ASP A CA 1
ATOM 5857 C C . ASP A 1 811 ? 19.934 -23.570 -4.289 1.00 96.81 811 ASP A C 1
ATOM 5859 O O . ASP A 1 811 ? 20.545 -24.263 -3.473 1.00 96.81 811 ASP A O 1
ATOM 5863 N N . ALA A 1 812 ? 20.407 -23.329 -5.513 1.00 94.88 812 ALA A N 1
ATOM 5864 C CA . ALA A 1 812 ? 21.644 -23.926 -6.017 1.00 94.88 812 ALA A CA 1
ATOM 5865 C C . ALA A 1 812 ? 22.868 -23.602 -5.139 1.00 94.88 812 ALA A C 1
ATOM 5867 O O . ALA A 1 812 ? 23.753 -24.444 -4.976 1.00 94.88 812 ALA A O 1
ATOM 5868 N N . THR A 1 813 ? 22.901 -22.411 -4.530 1.00 94.81 813 THR A N 1
ATOM 5869 C CA . THR A 1 813 ? 23.981 -21.991 -3.626 1.00 94.81 813 THR A CA 1
ATOM 5870 C C . THR A 1 813 ? 23.961 -22.821 -2.346 1.00 94.81 813 THR A C 1
ATOM 5872 O O . THR A 1 813 ? 24.993 -23.350 -1.929 1.00 94.81 813 THR A O 1
ATOM 5875 N N . SER A 1 814 ? 22.783 -22.993 -1.744 1.00 93.81 814 SER A N 1
ATOM 5876 C CA . SER A 1 814 ? 22.621 -23.815 -0.544 1.00 93.81 814 SER A CA 1
ATOM 5877 C C . SER A 1 814 ? 22.854 -25.304 -0.814 1.00 93.81 814 SER A C 1
ATOM 5879 O O . SER A 1 814 ? 23.488 -25.990 -0.007 1.00 93.81 814 SER A O 1
ATOM 5881 N N . VAL A 1 815 ? 22.409 -25.816 -1.966 1.00 94.81 815 VAL A N 1
ATOM 5882 C CA . VAL A 1 815 ? 22.672 -27.200 -2.392 1.00 94.81 815 VAL A CA 1
ATOM 5883 C C . VAL A 1 815 ? 24.173 -27.445 -2.548 1.00 94.81 815 VAL A C 1
ATOM 5885 O O . VAL A 1 815 ? 24.668 -28.472 -2.082 1.00 94.81 815 VAL A O 1
ATOM 5888 N N . ALA A 1 816 ? 24.917 -26.502 -3.132 1.00 93.94 816 ALA A N 1
ATOM 5889 C CA . ALA A 1 816 ? 26.371 -26.605 -3.248 1.00 93.94 816 ALA A CA 1
ATOM 5890 C C . ALA A 1 816 ? 27.081 -26.591 -1.880 1.00 93.94 816 ALA A C 1
ATOM 5892 O O . ALA A 1 816 ? 28.074 -27.295 -1.702 1.00 93.94 816 ALA A O 1
ATOM 5893 N N . ALA A 1 817 ? 26.570 -25.826 -0.908 1.00 91.56 817 ALA A N 1
ATOM 5894 C CA . ALA A 1 817 ? 27.166 -25.701 0.424 1.00 91.56 817 ALA A CA 1
ATOM 5895 C C . ALA A 1 817 ? 26.843 -26.875 1.370 1.00 91.56 817 ALA A C 1
ATOM 5897 O O . ALA A 1 817 ? 27.681 -27.254 2.190 1.00 91.56 817 ALA A O 1
ATOM 5898 N N . HIS A 1 818 ? 25.638 -27.448 1.279 1.00 89.62 818 HIS A N 1
ATOM 5899 C CA . HIS A 1 818 ? 25.111 -28.389 2.280 1.00 89.62 818 HIS A CA 1
ATOM 5900 C C . HIS A 1 818 ? 24.657 -29.744 1.718 1.00 89.62 818 HIS A C 1
ATOM 5902 O O . HIS A 1 818 ? 24.214 -30.605 2.486 1.00 89.62 818 HIS A O 1
ATOM 5908 N N . GLY A 1 819 ? 24.765 -29.947 0.402 1.00 92.25 819 GLY A N 1
ATOM 5909 C CA . GLY A 1 819 ? 24.180 -31.086 -0.304 1.00 92.25 819 GLY A CA 1
ATOM 5910 C C . GLY A 1 819 ? 22.664 -30.949 -0.472 1.00 92.25 819 GLY A C 1
ATOM 5911 O O . GLY A 1 819 ? 22.009 -30.194 0.245 1.00 92.25 819 GLY A O 1
ATOM 5912 N N . ALA A 1 820 ? 22.086 -31.681 -1.428 1.00 92.00 820 ALA A N 1
ATOM 5913 C CA . ALA A 1 820 ? 20.651 -31.616 -1.700 1.00 92.00 820 ALA A CA 1
ATOM 5914 C C . ALA A 1 820 ? 19.829 -32.280 -0.581 1.00 92.00 820 ALA A C 1
ATOM 5916 O O . ALA A 1 820 ? 19.949 -33.480 -0.328 1.00 92.00 820 ALA A O 1
ATOM 5917 N N . ARG A 1 821 ? 18.941 -31.506 0.043 1.00 94.00 821 ARG A N 1
ATOM 5918 C CA . ARG A 1 821 ? 17.963 -31.938 1.048 1.00 94.00 821 ARG A CA 1
ATOM 5919 C C . ARG A 1 821 ? 16.571 -31.678 0.492 1.00 94.00 821 ARG A C 1
ATOM 5921 O O . ARG A 1 821 ? 16.172 -30.526 0.343 1.00 94.00 821 ARG A O 1
ATOM 5928 N N . THR A 1 822 ? 15.865 -32.755 0.139 1.00 94.50 822 THR A N 1
ATOM 5929 C CA . THR A 1 822 ? 14.628 -32.689 -0.660 1.00 94.50 822 THR A CA 1
ATOM 5930 C C . THR A 1 822 ? 13.375 -32.903 0.184 1.00 94.50 822 THR A C 1
ATOM 5932 O O . THR A 1 822 ? 13.255 -33.950 0.818 1.00 94.50 822 THR A O 1
ATOM 5935 N N . LYS A 1 823 ? 12.414 -31.972 0.121 1.00 94.38 823 LYS A N 1
ATOM 5936 C CA . LYS A 1 823 ? 11.094 -32.094 0.770 1.00 94.38 823 LYS A CA 1
ATOM 5937 C C . LYS A 1 823 ? 9.947 -31.931 -0.224 1.00 94.38 823 LYS A C 1
ATOM 5939 O O . LYS A 1 823 ? 9.996 -31.080 -1.104 1.00 94.38 823 LYS A O 1
ATOM 5944 N N . VAL A 1 824 ? 8.881 -32.710 -0.061 1.00 93.88 824 VAL A N 1
ATOM 5945 C CA . VAL A 1 824 ? 7.611 -32.449 -0.757 1.00 93.88 824 VAL A CA 1
ATOM 5946 C C . VAL A 1 824 ? 6.828 -31.415 0.051 1.00 93.88 824 VAL A C 1
ATOM 5948 O O . VAL A 1 824 ? 6.552 -31.640 1.229 1.00 93.88 824 VAL A O 1
ATOM 5951 N N . VAL A 1 825 ? 6.484 -30.288 -0.572 1.00 92.62 825 VAL A N 1
ATOM 5952 C CA . VAL A 1 825 ? 5.706 -29.206 0.051 1.00 92.62 825 VAL A CA 1
ATOM 5953 C C . VAL A 1 825 ? 4.317 -29.216 -0.569 1.00 92.62 825 VAL A C 1
ATOM 5955 O O . VAL A 1 825 ? 4.186 -29.125 -1.786 1.00 92.62 825 VAL A O 1
ATOM 5958 N N . THR A 1 826 ? 3.286 -29.388 0.257 1.00 90.88 826 THR A N 1
ATOM 5959 C CA . THR A 1 826 ? 1.904 -29.552 -0.213 1.00 90.88 826 THR A CA 1
ATOM 5960 C C . THR A 1 826 ? 1.079 -28.310 0.106 1.00 90.88 826 THR A C 1
ATOM 5962 O O . THR A 1 826 ? 0.984 -27.947 1.272 1.00 90.88 826 THR A O 1
ATOM 5965 N N . ALA A 1 827 ? 0.435 -27.726 -0.904 1.00 89.38 827 ALA A N 1
ATOM 5966 C CA . ALA A 1 827 ? -0.498 -26.606 -0.781 1.00 89.38 827 ALA A CA 1
ATOM 5967 C C . ALA A 1 827 ? -1.878 -27.023 -1.319 1.00 89.38 827 ALA A C 1
ATOM 5969 O O . ALA A 1 827 ? -2.216 -26.782 -2.477 1.00 89.38 827 ALA A O 1
ATOM 5970 N N . LYS A 1 828 ? -2.659 -27.732 -0.493 1.00 86.50 828 LYS A N 1
ATOM 5971 C CA . LYS A 1 828 ? -3.907 -28.398 -0.925 1.00 86.50 828 LYS A CA 1
ATOM 5972 C C . LYS A 1 828 ? -4.984 -27.427 -1.407 1.00 86.50 828 LYS A C 1
ATOM 5974 O O . LYS A 1 828 ? -5.765 -27.795 -2.278 1.00 86.50 828 LYS A O 1
ATOM 5979 N N . ASP A 1 829 ? -4.975 -26.213 -0.869 1.00 85.75 829 ASP A N 1
ATOM 5980 C CA . ASP A 1 829 ? -5.961 -25.167 -1.147 1.00 85.75 829 ASP A CA 1
ATOM 5981 C C . ASP A 1 829 ? -5.675 -24.425 -2.465 1.00 85.75 829 ASP A C 1
ATOM 5983 O O . ASP A 1 829 ? -6.503 -23.657 -2.955 1.00 85.75 829 ASP A O 1
ATOM 5987 N N . ILE A 1 830 ? -4.509 -24.667 -3.081 1.00 90.44 830 ILE A N 1
ATOM 5988 C CA . ILE A 1 830 ? -4.178 -24.156 -4.413 1.00 90.44 830 ILE A CA 1
ATOM 5989 C C . ILE A 1 830 ? -4.646 -25.177 -5.447 1.00 90.44 830 ILE A C 1
ATOM 5991 O O . ILE A 1 830 ? -4.005 -26.208 -5.681 1.00 90.44 830 ILE A O 1
ATOM 5995 N N . VAL A 1 831 ? -5.775 -24.868 -6.078 1.00 90.12 831 VAL A N 1
ATOM 5996 C CA . VAL A 1 831 ? -6.410 -25.684 -7.115 1.00 90.12 831 VAL A CA 1
ATOM 5997 C C . VAL A 1 831 ? -6.774 -24.824 -8.327 1.00 90.12 831 VAL A C 1
ATOM 5999 O O . VAL A 1 831 ? -7.124 -23.656 -8.161 1.00 90.12 831 VAL A O 1
ATOM 6002 N N . PRO A 1 832 ? -6.726 -25.371 -9.555 1.00 88.94 832 PRO A N 1
ATOM 6003 C CA . PRO A 1 832 ? -7.336 -24.716 -10.707 1.00 88.94 832 PRO A CA 1
ATOM 6004 C C . PRO A 1 832 ? -8.850 -24.602 -10.507 1.00 88.94 832 PRO A C 1
ATOM 6006 O O . PRO A 1 832 ? -9.512 -25.611 -10.263 1.00 88.94 832 PRO A O 1
ATOM 6009 N N . LEU A 1 833 ? -9.413 -23.400 -10.659 1.00 87.25 833 LEU A N 1
ATOM 6010 C CA . LEU A 1 833 ? -10.861 -23.187 -10.513 1.00 87.25 833 LEU A CA 1
ATOM 6011 C C . LEU A 1 833 ? -11.659 -23.622 -11.753 1.00 87.25 833 LEU A C 1
ATOM 6013 O O . LEU A 1 833 ? -12.880 -23.763 -11.711 1.00 87.25 833 LEU A O 1
ATOM 6017 N N . SER A 1 834 ? -10.970 -23.852 -12.872 1.00 84.38 834 SER A N 1
ATOM 6018 C CA . SER A 1 834 ? -11.526 -24.465 -14.077 1.00 84.38 834 SER A CA 1
ATOM 6019 C C . SER A 1 834 ? -10.458 -25.267 -14.820 1.00 84.38 834 SER A C 1
ATOM 6021 O O . SER A 1 834 ? -9.268 -25.193 -14.519 1.00 84.38 834 SER A O 1
ATOM 6023 N N . ASN A 1 835 ? -10.875 -26.004 -15.848 1.00 85.19 835 ASN A N 1
ATOM 6024 C CA . ASN A 1 835 ? -9.976 -26.705 -16.766 1.00 85.19 835 ASN A CA 1
ATOM 6025 C C . ASN A 1 835 ? -9.378 -25.793 -17.857 1.00 85.19 835 ASN A C 1
ATOM 6027 O O . ASN A 1 835 ? -8.781 -26.296 -18.811 1.00 85.19 835 ASN A O 1
ATOM 6031 N N . SER A 1 836 ? -9.555 -24.469 -17.765 1.00 89.44 836 SER A N 1
ATOM 6032 C CA . SER A 1 836 ? -8.983 -23.555 -18.750 1.00 89.44 836 SER A CA 1
ATOM 6033 C C . SER A 1 836 ? -7.451 -23.487 -18.615 1.00 89.44 836 SER A C 1
ATOM 6035 O O . SER A 1 836 ? -6.928 -23.484 -17.497 1.00 89.44 836 SER A O 1
ATOM 6037 N N . PRO A 1 837 ? -6.697 -23.373 -19.726 1.00 89.81 837 PRO A N 1
ATOM 6038 C CA . PRO A 1 837 ? -5.240 -23.245 -19.663 1.00 89.81 837 PRO A CA 1
ATOM 6039 C C . PRO A 1 837 ? -4.743 -22.018 -18.884 1.00 89.81 837 PRO A C 1
ATOM 6041 O O . PRO A 1 837 ? -3.606 -22.017 -18.420 1.00 89.81 837 PRO A O 1
ATOM 6044 N N . ALA A 1 838 ? -5.562 -20.966 -18.774 1.00 88.19 838 ALA A N 1
ATOM 6045 C CA . ALA A 1 838 ? -5.243 -19.777 -17.989 1.00 88.19 838 ALA A CA 1
ATOM 6046 C C . ALA A 1 838 ? -5.342 -20.064 -16.483 1.00 88.19 838 ALA A C 1
ATOM 6048 O O . ALA A 1 838 ? -4.367 -19.864 -15.774 1.00 88.19 838 ALA A O 1
ATOM 6049 N N . GLU A 1 839 ? -6.451 -20.646 -16.018 1.00 88.31 839 GLU A N 1
ATOM 6050 C CA . GLU A 1 839 ? -6.648 -20.983 -14.596 1.00 88.31 839 GLU A CA 1
ATOM 6051 C C . GLU A 1 839 ? -5.655 -22.034 -14.092 1.00 88.31 839 GLU A C 1
ATOM 6053 O O . GLU A 1 839 ? -5.130 -21.930 -12.986 1.00 88.31 839 GLU A O 1
ATOM 6058 N N . ILE A 1 840 ? -5.333 -23.033 -14.920 1.00 91.38 840 ILE A N 1
ATOM 6059 C CA . ILE A 1 840 ? -4.314 -24.034 -14.576 1.00 91.38 840 ILE A CA 1
ATOM 6060 C C . ILE A 1 840 ? -2.937 -23.372 -14.405 1.00 91.38 840 ILE A C 1
ATOM 6062 O O . ILE A 1 840 ? -2.192 -23.722 -13.487 1.00 91.38 840 ILE A O 1
ATOM 6066 N N . ARG A 1 841 ? -2.601 -22.402 -15.265 1.00 92.62 841 ARG A N 1
ATOM 6067 C CA . ARG A 1 841 ? -1.353 -21.636 -15.174 1.00 92.62 841 ARG A CA 1
ATOM 6068 C C . ARG A 1 841 ? -1.343 -20.719 -13.958 1.00 92.62 841 ARG A C 1
ATOM 6070 O O . ARG A 1 841 ? -0.341 -20.684 -13.256 1.00 92.62 841 ARG A O 1
ATOM 6077 N N . ASP A 1 842 ? -2.441 -20.024 -13.677 1.00 90.38 842 ASP A N 1
ATOM 6078 C CA . ASP A 1 842 ? -2.558 -19.135 -12.518 1.00 90.38 842 ASP A CA 1
ATOM 6079 C C . ASP A 1 842 ? -2.424 -19.917 -11.204 1.00 90.38 842 ASP A C 1
ATOM 6081 O O . ASP A 1 842 ? -1.680 -19.502 -10.314 1.00 90.38 842 ASP A O 1
ATOM 6085 N N . ALA A 1 843 ? -3.041 -21.099 -11.109 1.00 91.62 843 ALA A N 1
ATOM 6086 C CA . ALA A 1 843 ? -2.868 -21.999 -9.972 1.00 91.62 843 ALA A CA 1
ATOM 6087 C C . ALA A 1 843 ? -1.426 -22.531 -9.864 1.00 91.62 843 ALA A C 1
ATOM 6089 O O . ALA A 1 843 ? -0.850 -22.538 -8.776 1.00 91.62 843 ALA A O 1
ATOM 6090 N N . ALA A 1 844 ? -0.796 -22.934 -10.975 1.00 93.75 844 ALA A N 1
ATOM 6091 C CA . ALA A 1 844 ? 0.603 -23.374 -10.969 1.00 93.75 844 ALA A CA 1
ATOM 6092 C C . ALA A 1 844 ? 1.571 -22.237 -10.589 1.00 93.75 844 ALA A C 1
ATOM 6094 O O . ALA A 1 844 ? 2.551 -22.467 -9.882 1.00 93.75 844 ALA A O 1
ATOM 6095 N N . ASN A 1 845 ? 1.272 -21.005 -11.002 1.00 92.56 845 ASN A N 1
ATOM 6096 C CA . ASN A 1 845 ? 2.019 -19.803 -10.644 1.00 92.56 845 ASN A CA 1
ATOM 6097 C C . ASN A 1 845 ? 1.860 -19.444 -9.160 1.00 92.56 845 ASN A C 1
ATOM 6099 O O . ASN A 1 845 ? 2.839 -19.030 -8.536 1.00 92.56 845 ASN A O 1
ATOM 6103 N N . ALA A 1 846 ? 0.664 -19.614 -8.588 1.00 90.12 846 ALA A N 1
ATOM 6104 C CA . ALA A 1 846 ? 0.438 -19.481 -7.151 1.00 90.12 846 ALA A CA 1
ATOM 6105 C C . ALA A 1 846 ? 1.214 -20.558 -6.375 1.00 90.12 846 ALA A C 1
ATOM 6107 O O . ALA A 1 846 ? 1.944 -20.232 -5.444 1.00 90.12 846 ALA A O 1
ATOM 6108 N N . LEU A 1 847 ? 1.166 -21.817 -6.829 1.00 93.62 847 LEU A N 1
ATOM 6109 C CA . LEU A 1 847 ? 1.939 -22.917 -6.246 1.00 93.62 847 LEU A CA 1
ATOM 6110 C C . LEU A 1 847 ? 3.450 -22.646 -6.295 1.00 93.62 847 LEU A C 1
ATOM 6112 O O . LEU A 1 847 ? 4.161 -22.903 -5.322 1.00 93.62 847 LEU A O 1
ATOM 6116 N N . TYR A 1 848 ? 3.945 -22.106 -7.411 1.00 93.50 848 TYR A N 1
ATOM 6117 C CA . TYR A 1 848 ? 5.333 -21.681 -7.532 1.00 93.50 848 TYR A CA 1
ATOM 6118 C C . TYR A 1 848 ? 5.672 -20.575 -6.529 1.00 93.50 848 TYR A C 1
ATOM 6120 O O . TYR A 1 848 ? 6.712 -20.654 -5.882 1.00 93.50 848 TYR A O 1
ATOM 6128 N N . ALA A 1 849 ? 4.822 -19.553 -6.388 1.00 88.50 849 ALA A N 1
ATOM 6129 C CA . ALA A 1 849 ? 5.061 -18.448 -5.462 1.00 88.50 849 ALA A CA 1
ATOM 6130 C C . ALA A 1 849 ? 5.146 -18.939 -4.007 1.00 88.50 849 ALA A C 1
ATOM 6132 O O . ALA A 1 849 ? 6.111 -18.603 -3.321 1.00 88.50 849 ALA A O 1
ATOM 6133 N N . THR A 1 850 ? 4.218 -19.803 -3.584 1.00 87.94 850 THR A N 1
ATOM 6134 C CA . THR A 1 850 ? 4.234 -20.453 -2.263 1.00 87.94 850 THR A CA 1
ATOM 6135 C C . THR A 1 850 ? 5.483 -21.301 -2.072 1.00 87.94 850 THR A C 1
ATOM 6137 O O . THR A 1 850 ? 6.162 -21.190 -1.055 1.00 87.94 850 THR A O 1
ATOM 6140 N N . GLY A 1 851 ? 5.840 -22.118 -3.068 1.00 92.69 851 GLY A N 1
ATOM 6141 C CA . GLY A 1 851 ? 7.049 -22.934 -3.018 1.00 92.69 851 GLY A CA 1
ATOM 6142 C C . GLY A 1 851 ? 8.320 -22.088 -2.921 1.00 92.69 851 GLY A C 1
ATOM 6143 O O . GLY A 1 851 ? 9.194 -22.375 -2.108 1.00 92.69 851 GLY A O 1
ATOM 6144 N N . ALA A 1 852 ? 8.432 -21.031 -3.723 1.00 91.81 852 ALA A N 1
ATOM 6145 C CA . ALA A 1 852 ? 9.592 -20.148 -3.729 1.00 91.81 852 ALA A CA 1
ATOM 6146 C C . ALA A 1 852 ? 9.718 -19.361 -2.420 1.00 91.81 852 ALA A C 1
ATOM 6148 O O . ALA A 1 852 ? 10.827 -19.230 -1.904 1.00 91.81 852 ALA A O 1
ATOM 6149 N N . ALA A 1 853 ? 8.600 -18.884 -1.863 1.00 87.69 853 ALA A N 1
ATOM 6150 C CA . ALA A 1 853 ? 8.573 -18.295 -0.532 1.00 87.69 853 ALA A CA 1
ATOM 6151 C C . ALA A 1 853 ? 9.063 -19.319 0.494 1.00 87.69 853 ALA A C 1
ATOM 6153 O O . ALA A 1 853 ? 10.088 -19.097 1.122 1.00 87.69 853 ALA A O 1
ATOM 6154 N N . TRP A 1 854 ? 8.431 -20.489 0.581 1.00 90.06 854 TRP A N 1
ATOM 6155 C CA . TRP A 1 854 ? 8.822 -21.530 1.529 1.00 90.06 854 TRP A CA 1
ATOM 6156 C C . TRP A 1 854 ? 10.311 -21.898 1.425 1.00 90.06 854 TRP A C 1
ATOM 6158 O O . TRP A 1 854 ? 11.012 -21.959 2.437 1.00 90.06 854 TRP A O 1
ATOM 6168 N N . LEU A 1 855 ? 10.821 -22.089 0.205 1.00 92.62 855 LEU A N 1
ATOM 6169 C CA . LEU A 1 855 ? 12.221 -22.430 -0.039 1.00 92.62 855 LEU A CA 1
ATOM 6170 C C . LEU A 1 855 ? 13.167 -21.320 0.427 1.00 92.62 855 LEU A C 1
ATOM 6172 O O . LEU A 1 855 ? 14.153 -21.629 1.085 1.00 92.62 855 LEU A O 1
ATOM 6176 N N . GLY A 1 856 ? 12.857 -20.049 0.165 1.00 89.50 856 GLY A N 1
ATOM 6177 C CA . GLY A 1 856 ? 13.692 -18.931 0.617 1.00 89.50 856 GLY A CA 1
ATOM 6178 C C . GLY A 1 856 ? 13.836 -18.840 2.138 1.00 89.50 856 GLY A C 1
ATOM 6179 O O . GLY A 1 856 ? 14.849 -18.351 2.631 1.00 89.50 856 GLY A O 1
ATOM 6180 N N . TRP A 1 857 ? 12.856 -19.348 2.888 1.00 83.75 857 TRP A N 1
ATOM 6181 C CA . TRP A 1 857 ? 12.889 -19.377 4.351 1.00 83.75 857 TRP A CA 1
ATOM 6182 C C . TRP A 1 857 ? 13.712 -20.551 4.888 1.00 83.75 857 TRP A C 1
ATOM 6184 O O . TRP A 1 857 ? 14.376 -20.417 5.913 1.00 83.75 857 TRP A O 1
ATOM 6194 N N . HIS A 1 858 ? 13.692 -21.690 4.192 1.00 89.81 858 HIS A N 1
ATOM 6195 C CA . HIS A 1 858 ? 14.280 -22.947 4.665 1.00 89.81 858 HIS A CA 1
ATOM 6196 C C . HIS A 1 858 ? 15.605 -23.308 3.978 1.00 89.81 858 HIS A C 1
ATOM 6198 O O . HIS A 1 858 ? 16.257 -24.270 4.387 1.00 89.81 858 HIS A O 1
ATOM 6204 N N . SER A 1 859 ? 16.036 -22.557 2.956 1.00 91.19 859 SER A N 1
ATOM 6205 C CA . SER A 1 859 ? 17.282 -22.825 2.229 1.00 91.19 859 SER A CA 1
ATOM 6206 C C . SER A 1 859 ? 18.538 -22.366 2.971 1.00 91.19 859 SER A C 1
ATOM 6208 O O . SER A 1 859 ? 19.639 -22.694 2.534 1.00 91.19 859 SER A O 1
ATOM 6210 N N . ALA A 1 860 ? 18.413 -21.665 4.099 1.00 87.94 860 ALA A N 1
ATOM 6211 C CA . ALA A 1 860 ? 19.532 -21.224 4.928 1.00 87.94 860 ALA A CA 1
ATOM 6212 C C . ALA A 1 860 ? 19.427 -21.756 6.364 1.00 87.94 860 ALA A C 1
ATOM 6214 O O . ALA A 1 860 ? 18.340 -22.021 6.873 1.00 87.94 860 ALA A O 1
ATOM 6215 N N . VAL A 1 861 ? 20.576 -21.898 7.030 1.00 84.69 861 VAL A N 1
ATOM 6216 C CA . VAL A 1 861 ? 20.625 -22.219 8.464 1.00 84.69 861 VAL A CA 1
ATOM 6217 C C . VAL A 1 861 ? 20.038 -21.046 9.242 1.00 84.69 861 VAL A C 1
ATOM 6219 O O . VAL A 1 861 ? 20.480 -19.909 9.071 1.00 84.69 861 VAL A O 1
ATOM 6222 N N . GLN A 1 862 ? 19.064 -21.326 10.104 1.00 84.00 862 GLN A N 1
ATOM 6223 C CA . GLN A 1 862 ? 18.402 -20.306 10.908 1.00 84.00 862 GLN A CA 1
ATOM 6224 C C . GLN A 1 862 ? 19.014 -20.244 12.313 1.00 84.00 862 GLN A C 1
ATOM 6226 O O . GLN A 1 862 ? 19.116 -21.254 13.011 1.00 84.00 862 GLN A O 1
ATOM 6231 N N . GLU A 1 863 ? 19.400 -19.040 12.738 1.00 87.56 863 GLU A N 1
ATOM 6232 C CA . GLU A 1 863 ? 19.797 -18.735 14.118 1.00 87.56 863 GLU A CA 1
ATOM 6233 C C . GLU A 1 863 ? 18.628 -17.997 14.783 1.00 87.56 863 GLU A C 1
ATOM 6235 O O . GLU A 1 863 ? 18.220 -16.926 14.331 1.00 87.56 863 GLU A O 1
ATOM 6240 N N . SER A 1 864 ? 18.063 -18.583 15.839 1.00 90.31 864 SER A N 1
ATOM 6241 C CA . SER A 1 864 ? 16.949 -18.001 16.597 1.00 90.31 864 SER A CA 1
ATOM 6242 C C . SER A 1 864 ? 17.382 -17.617 18.008 1.00 90.31 864 SER A C 1
ATOM 6244 O O . SER A 1 864 ? 18.258 -18.253 18.605 1.00 90.31 864 SER A O 1
ATOM 6246 N N . TYR A 1 865 ? 16.761 -16.565 18.542 1.00 93.12 865 TYR A N 1
ATOM 6247 C CA . TYR A 1 865 ? 17.093 -16.004 19.846 1.00 93.12 865 TYR A CA 1
ATOM 6248 C C . TYR A 1 865 ? 15.857 -15.964 20.735 1.00 93.12 865 TYR A C 1
ATOM 6250 O O . TYR A 1 865 ? 14.824 -15.434 20.335 1.00 93.12 865 TYR A O 1
ATOM 6258 N N . GLN A 1 866 ? 15.996 -16.461 21.958 1.00 94.69 866 GLN A N 1
ATOM 6259 C CA . GLN A 1 866 ? 15.065 -16.191 23.048 1.00 94.69 866 GLN A CA 1
ATOM 6260 C C . GLN A 1 866 ? 15.778 -15.266 24.035 1.00 94.69 866 GLN A C 1
ATOM 6262 O O . GLN A 1 866 ? 16.876 -15.596 24.499 1.00 94.69 866 GLN A O 1
ATOM 6267 N N . VAL A 1 867 ? 15.211 -14.088 24.301 1.00 94.00 867 VAL A N 1
ATOM 6268 C CA . VAL A 1 867 ? 15.903 -13.015 25.026 1.00 94.00 867 VAL A CA 1
ATOM 6269 C C . VAL A 1 867 ? 15.015 -12.495 26.142 1.00 94.00 867 VAL A C 1
ATOM 6271 O O . VAL A 1 867 ? 14.025 -11.822 25.885 1.00 94.00 867 VAL A O 1
ATOM 6274 N N . ASP A 1 868 ? 15.430 -12.715 27.387 1.00 93.94 868 ASP A N 1
ATOM 6275 C CA . ASP A 1 868 ? 14.761 -12.081 28.514 1.00 93.94 868 ASP A CA 1
ATOM 6276 C C . ASP A 1 868 ? 15.272 -10.650 28.665 1.00 93.94 868 ASP A C 1
ATOM 6278 O O . ASP A 1 868 ? 16.487 -10.426 28.743 1.00 93.94 868 ASP A O 1
ATOM 6282 N N . VAL A 1 869 ? 14.363 -9.678 28.734 1.00 90.62 869 VAL A N 1
ATOM 6283 C CA . VAL A 1 869 ? 14.709 -8.250 28.789 1.00 90.62 869 VAL A CA 1
ATOM 6284 C C . VAL A 1 869 ? 14.077 -7.553 29.983 1.00 90.62 869 VAL A C 1
ATOM 6286 O O . VAL A 1 869 ? 12.979 -7.891 30.424 1.00 90.62 869 VAL A O 1
ATOM 6289 N N . LEU A 1 870 ? 14.768 -6.542 30.506 1.00 86.25 870 LEU A N 1
ATOM 6290 C CA . LEU A 1 870 ? 14.283 -5.751 31.635 1.00 86.25 870 LEU A CA 1
ATOM 6291 C C . LEU A 1 870 ? 13.652 -4.439 31.170 1.00 86.25 870 LEU A C 1
ATOM 6293 O O . LEU A 1 870 ? 14.196 -3.725 30.327 1.00 86.25 870 LEU A O 1
ATOM 6297 N N . GLY A 1 871 ? 12.510 -4.102 31.771 1.00 79.44 871 GLY A N 1
ATOM 6298 C CA . GLY A 1 871 ? 11.843 -2.812 31.601 1.00 79.44 871 GLY A CA 1
ATOM 6299 C C . GLY A 1 871 ? 11.109 -2.616 30.272 1.00 79.44 871 GLY A C 1
ATOM 6300 O O . GLY A 1 871 ? 10.611 -1.521 30.021 1.00 79.44 871 GLY A O 1
ATOM 6301 N N . LEU A 1 872 ? 10.999 -3.632 29.412 1.00 86.56 872 LEU A N 1
ATOM 6302 C CA . LEU A 1 872 ? 10.225 -3.499 28.179 1.00 86.56 872 LEU A CA 1
ATOM 6303 C C . LEU A 1 872 ? 8.774 -3.084 28.491 1.00 86.56 872 LEU A C 1
ATOM 6305 O O . LEU A 1 872 ? 8.118 -3.601 29.390 1.00 86.56 872 LEU A O 1
ATOM 6309 N N . ARG A 1 873 ? 8.274 -2.113 27.726 1.00 86.06 873 ARG A N 1
ATOM 6310 C CA . ARG A 1 873 ? 6.868 -1.711 27.712 1.00 86.06 873 ARG A CA 1
ATOM 6311 C C . ARG A 1 873 ? 6.426 -1.611 26.267 1.00 86.06 873 ARG A C 1
ATOM 6313 O O . ARG A 1 873 ? 6.789 -0.664 25.567 1.00 86.06 873 ARG A O 1
ATOM 6320 N N . HIS A 1 874 ? 5.663 -2.603 25.821 1.00 85.56 874 HIS A N 1
ATOM 6321 C CA . HIS A 1 874 ? 5.085 -2.599 24.478 1.00 85.56 874 HIS A CA 1
ATOM 6322 C C . HIS A 1 874 ? 3.979 -1.546 24.303 1.00 85.56 874 HIS A C 1
ATOM 6324 O O . HIS A 1 874 ? 3.665 -1.178 23.175 1.00 85.56 874 HIS A O 1
ATOM 6330 N N . ILE A 1 875 ? 3.441 -1.014 25.407 1.00 84.19 875 ILE A N 1
ATOM 6331 C CA . ILE A 1 875 ? 2.470 0.079 25.435 1.00 84.19 875 ILE A CA 1
ATOM 6332 C C . ILE A 1 875 ? 2.982 1.157 26.390 1.00 84.19 875 ILE A C 1
ATOM 6334 O O . ILE A 1 875 ? 3.358 0.866 27.524 1.00 84.19 875 ILE A O 1
ATOM 6338 N N . VAL A 1 876 ? 3.006 2.408 25.936 1.00 76.62 876 VAL A N 1
ATOM 6339 C CA . VAL A 1 876 ? 3.407 3.570 26.739 1.00 76.62 876 VAL A CA 1
ATOM 6340 C C . VAL A 1 876 ? 2.358 4.658 26.559 1.00 76.62 876 VAL A C 1
ATOM 6342 O O . VAL A 1 876 ? 2.074 5.057 25.433 1.00 76.62 876 VAL A O 1
ATOM 6345 N N . ALA A 1 877 ? 1.755 5.116 27.661 1.00 71.50 877 ALA A N 1
ATOM 6346 C CA . ALA A 1 877 ? 0.662 6.096 27.641 1.00 71.50 877 ALA A CA 1
ATOM 6347 C C . ALA A 1 877 ? -0.491 5.707 26.683 1.00 71.50 877 ALA A C 1
ATOM 6349 O O . ALA A 1 877 ? -1.033 6.543 25.961 1.00 71.50 877 ALA A O 1
ATOM 6350 N N . GLY A 1 878 ? -0.838 4.413 26.639 1.00 68.25 878 GLY A N 1
ATOM 6351 C CA . GLY A 1 878 ? -1.880 3.871 25.759 1.00 68.25 878 GLY A CA 1
ATOM 6352 C C . GLY A 1 878 ? -1.500 3.752 24.276 1.00 68.25 878 GLY A C 1
ATOM 6353 O O . GLY A 1 878 ? -2.339 3.343 23.477 1.00 68.25 878 GLY A O 1
ATOM 6354 N N . GLN A 1 879 ? -0.264 4.085 23.888 1.00 76.94 879 GLN A N 1
ATOM 6355 C CA . GLN A 1 879 ? 0.238 3.947 22.518 1.00 76.94 879 GLN A CA 1
ATOM 6356 C C . GLN A 1 879 ? 1.136 2.716 22.378 1.00 76.94 879 GLN A C 1
ATOM 6358 O O . GLN A 1 879 ? 1.987 2.462 23.230 1.00 76.94 879 GLN A O 1
ATOM 6363 N N . VAL A 1 880 ? 0.971 1.966 21.286 1.00 84.69 880 VAL A N 1
ATOM 6364 C CA . VAL A 1 880 ? 1.781 0.774 20.993 1.00 84.69 880 VAL A CA 1
ATOM 6365 C C . VAL A 1 880 ? 3.178 1.194 20.531 1.00 84.69 880 VAL A C 1
ATOM 6367 O O . VAL A 1 880 ? 3.313 1.895 19.531 1.00 84.69 880 VAL A O 1
ATOM 6370 N N . ARG A 1 881 ? 4.207 0.746 21.253 1.00 84.38 881 ARG A N 1
ATOM 6371 C CA . ARG A 1 881 ? 5.623 1.072 21.034 1.00 84.38 881 ARG A CA 1
ATOM 6372 C C . ARG A 1 881 ? 6.352 0.059 20.151 1.00 84.38 881 ARG A C 1
ATOM 6374 O O . ARG A 1 881 ? 7.227 0.446 19.388 1.00 84.38 881 ARG A O 1
ATOM 6381 N N . VAL A 1 882 ? 6.014 -1.221 20.275 1.00 89.50 882 VAL A N 1
ATOM 6382 C CA . VAL A 1 882 ? 6.580 -2.314 19.473 1.00 89.50 882 VAL A CA 1
ATOM 6383 C C . VAL A 1 882 ? 5.504 -3.358 19.212 1.00 89.50 882 VAL A C 1
ATOM 6385 O O . VAL A 1 882 ? 4.639 -3.581 20.062 1.00 89.50 882 VAL A O 1
ATOM 6388 N N . ARG A 1 883 ? 5.537 -3.973 18.031 1.00 91.81 883 ARG A N 1
ATOM 6389 C CA . ARG A 1 883 ? 4.633 -5.052 17.625 1.00 91.81 883 ARG A CA 1
ATOM 6390 C C . ARG A 1 883 ? 5.435 -6.270 17.183 1.00 91.81 883 ARG A C 1
ATOM 6392 O O . ARG A 1 883 ? 6.560 -6.138 16.707 1.00 91.81 883 ARG A O 1
ATOM 6399 N N . VAL A 1 884 ? 4.825 -7.450 17.268 1.00 94.56 884 VAL A N 1
ATOM 6400 C CA . VAL A 1 884 ? 5.354 -8.637 16.579 1.00 94.56 884 VAL A CA 1
ATOM 6401 C C . VAL A 1 884 ? 5.486 -8.343 15.078 1.00 94.56 884 VAL A C 1
ATOM 6403 O O . VAL A 1 884 ? 4.706 -7.567 14.524 1.00 94.56 884 VAL A O 1
ATOM 6406 N N . GLY A 1 885 ? 6.515 -8.872 14.429 1.00 94.69 885 GLY A N 1
ATOM 6407 C CA . GLY A 1 885 ? 6.908 -8.551 13.054 1.00 94.69 885 GLY A CA 1
ATOM 6408 C C . GLY A 1 885 ? 7.783 -7.297 12.893 1.00 94.69 885 GLY A C 1
ATOM 6409 O O . GLY A 1 885 ? 8.350 -7.099 11.818 1.00 94.69 885 GLY A O 1
ATOM 6410 N N . ASP A 1 886 ? 7.944 -6.448 13.915 1.00 95.75 886 ASP A N 1
ATOM 6411 C CA . ASP A 1 886 ? 8.893 -5.324 13.864 1.00 95.75 886 ASP A CA 1
ATOM 6412 C C . ASP A 1 886 ? 10.347 -5.815 14.049 1.00 95.75 886 ASP A C 1
ATOM 6414 O O . ASP A 1 886 ? 10.603 -6.920 14.532 1.00 95.75 886 ASP A O 1
ATOM 6418 N N . LYS A 1 887 ? 11.328 -4.987 13.675 1.00 95.88 887 LYS A N 1
ATOM 6419 C CA . LYS A 1 887 ? 12.756 -5.231 13.922 1.00 95.88 887 LYS A CA 1
ATOM 6420 C C . LYS A 1 887 ? 13.209 -4.596 15.234 1.00 95.88 887 LYS A C 1
ATOM 6422 O O . LYS A 1 887 ? 12.885 -3.440 15.528 1.00 95.88 887 LYS A O 1
ATOM 6427 N N . VAL A 1 888 ? 14.019 -5.330 15.989 1.00 94.19 888 VAL A N 1
ATOM 6428 C CA . VAL A 1 888 ? 14.764 -4.843 17.160 1.00 94.19 888 VAL A CA 1
ATOM 6429 C C . VAL A 1 888 ? 16.260 -5.024 16.904 1.00 94.19 888 VAL A C 1
ATOM 6431 O O . VAL A 1 888 ? 16.671 -5.993 16.265 1.00 94.19 888 VAL A O 1
ATOM 6434 N N . ARG A 1 889 ? 17.096 -4.101 17.385 1.00 94.88 889 ARG A N 1
ATOM 6435 C CA . ARG A 1 889 ? 18.553 -4.267 17.312 1.00 94.88 889 ARG A CA 1
ATOM 6436 C C . ARG A 1 889 ? 18.999 -5.178 18.449 1.00 94.88 889 ARG A C 1
ATOM 6438 O O . ARG A 1 889 ? 18.771 -4.838 19.604 1.00 94.88 889 ARG A O 1
ATOM 6445 N N . LEU A 1 890 ? 19.656 -6.295 18.157 1.00 94.94 890 LEU A N 1
ATOM 6446 C CA . LEU A 1 890 ? 20.261 -7.167 19.164 1.00 94.94 890 LEU A CA 1
ATOM 6447 C C . LEU A 1 890 ? 21.775 -6.953 19.186 1.00 94.94 890 LEU A C 1
ATOM 6449 O O . LEU A 1 890 ? 22.459 -7.249 18.206 1.00 94.94 890 LEU A O 1
ATOM 6453 N N . THR A 1 891 ? 22.290 -6.475 20.319 1.00 93.62 891 THR A N 1
ATOM 6454 C CA . THR A 1 891 ? 23.723 -6.306 20.569 1.00 93.62 891 THR A CA 1
ATOM 6455 C C . THR A 1 891 ? 24.139 -7.124 21.791 1.00 93.62 891 THR A C 1
ATOM 6457 O O . THR A 1 891 ? 23.874 -6.743 22.930 1.00 93.62 891 THR A O 1
ATOM 6460 N N . TYR A 1 892 ? 24.828 -8.241 21.580 1.00 91.19 892 TYR A N 1
ATOM 6461 C CA . TYR A 1 892 ? 25.324 -9.098 22.655 1.00 91.19 892 TYR A CA 1
ATOM 6462 C C . TYR A 1 892 ? 26.810 -9.390 22.471 1.00 91.19 892 TYR A C 1
ATOM 6464 O O . TYR A 1 892 ? 27.214 -9.974 21.470 1.00 91.19 892 TYR A O 1
ATOM 6472 N N . ARG A 1 893 ? 27.623 -9.021 23.464 1.00 90.19 893 ARG A N 1
ATOM 6473 C CA . ARG A 1 893 ? 29.055 -9.343 23.515 1.00 90.19 893 ARG A CA 1
ATOM 6474 C C . ARG A 1 893 ? 29.374 -10.042 24.816 1.00 90.19 893 ARG A C 1
ATOM 6476 O O . ARG A 1 893 ? 29.432 -9.399 25.864 1.00 90.19 893 ARG A O 1
ATOM 6483 N N . GLY A 1 894 ? 29.557 -11.352 24.760 1.00 87.38 894 GLY A N 1
ATOM 6484 C CA . GLY A 1 894 ? 29.769 -12.130 25.969 1.00 87.38 894 GLY A CA 1
ATOM 6485 C C . GLY A 1 894 ? 29.924 -13.618 25.723 1.00 87.38 894 GLY A C 1
ATOM 6486 O O . GLY A 1 894 ? 29.944 -14.104 24.594 1.00 87.38 894 GLY A O 1
ATOM 6487 N N . VAL A 1 895 ? 30.056 -14.347 26.826 1.00 83.81 895 VAL A N 1
ATOM 6488 C CA . VAL A 1 895 ? 30.225 -15.797 26.821 1.00 83.81 895 VAL A CA 1
ATOM 6489 C C . VAL A 1 895 ? 28.879 -16.472 27.054 1.00 83.81 895 VAL A C 1
ATOM 6491 O O . VAL A 1 895 ? 28.233 -16.208 28.065 1.00 83.81 895 VAL A O 1
ATOM 6494 N N . VAL A 1 896 ? 28.513 -17.395 26.168 1.00 83.75 896 VAL A N 1
ATOM 6495 C CA . VAL A 1 896 ? 27.327 -18.255 26.268 1.00 83.75 896 VAL A CA 1
ATOM 6496 C C . VAL A 1 896 ? 27.774 -19.683 26.594 1.00 83.75 896 VAL A C 1
ATOM 6498 O O . VAL A 1 896 ? 28.815 -20.134 26.111 1.00 83.75 896 VAL A O 1
ATOM 6501 N N . GLY A 1 897 ? 27.033 -20.382 27.456 1.00 79.12 897 GLY A N 1
ATOM 6502 C CA . GLY A 1 897 ? 27.243 -21.809 27.713 1.00 79.12 897 GLY A CA 1
ATOM 6503 C C . GLY A 1 897 ? 26.527 -22.654 26.661 1.00 79.12 897 GLY A C 1
ATOM 6504 O O . GLY A 1 897 ? 25.363 -22.388 26.370 1.00 79.12 897 GLY A O 1
ATOM 6505 N N . ASP A 1 898 ? 27.199 -23.649 26.089 1.00 76.25 898 ASP A N 1
ATOM 6506 C CA . ASP A 1 898 ? 26.531 -24.663 25.274 1.00 76.25 898 ASP A CA 1
ATOM 6507 C C . ASP A 1 898 ? 25.819 -25.711 26.151 1.00 76.25 898 ASP A C 1
ATOM 6509 O O . ASP A 1 898 ? 25.971 -25.747 27.375 1.00 76.25 898 ASP A O 1
ATOM 6513 N N . GLN A 1 899 ? 25.046 -26.592 25.513 1.00 66.19 899 GLN A N 1
ATOM 6514 C CA . GLN A 1 899 ? 24.311 -27.685 26.166 1.00 66.19 899 GLN A CA 1
ATOM 6515 C C . GLN A 1 899 ? 25.199 -28.690 26.934 1.00 66.19 899 GLN A C 1
ATOM 6517 O O . GLN A 1 899 ? 24.684 -29.491 27.708 1.00 66.19 899 GLN A O 1
ATOM 6522 N N . HIS A 1 900 ? 26.523 -28.641 26.754 1.00 76.50 900 HIS A N 1
ATOM 6523 C CA . HIS A 1 900 ? 27.513 -29.470 27.446 1.00 76.50 900 HIS A CA 1
ATOM 6524 C C . HIS A 1 900 ? 28.333 -28.671 28.479 1.00 76.50 900 HIS A C 1
ATOM 6526 O O . HIS A 1 900 ? 29.328 -29.172 29.005 1.00 76.50 900 HIS A O 1
ATOM 6532 N N . GLY A 1 901 ? 27.945 -27.424 28.774 1.00 72.75 901 GLY A N 1
ATOM 6533 C CA . GLY A 1 901 ? 28.628 -26.547 29.727 1.00 72.75 901 GLY A CA 1
ATOM 6534 C C . GLY A 1 901 ? 29.904 -25.884 29.193 1.00 72.75 901 GLY A C 1
ATOM 6535 O O . GLY A 1 901 ? 30.620 -25.227 29.955 1.00 72.75 901 GLY A O 1
ATOM 6536 N N . ARG A 1 902 ? 30.216 -26.010 27.896 1.00 81.38 902 ARG A N 1
ATOM 6537 C CA . ARG A 1 902 ? 31.358 -25.332 27.271 1.00 81.38 902 ARG A CA 1
ATOM 6538 C C . ARG A 1 902 ? 31.041 -23.857 27.074 1.00 81.38 902 ARG A C 1
ATOM 6540 O O . ARG A 1 902 ? 29.979 -23.474 26.598 1.00 81.38 902 ARG A O 1
ATOM 6547 N N . ARG A 1 903 ? 32.014 -23.012 27.395 1.00 83.94 903 ARG A N 1
ATOM 6548 C CA . ARG A 1 903 ? 31.922 -21.558 27.257 1.00 83.94 903 ARG A CA 1
ATOM 6549 C C . ARG A 1 903 ? 32.351 -21.125 25.854 1.00 83.94 903 ARG A C 1
ATOM 6551 O O . ARG A 1 903 ? 33.495 -21.358 25.470 1.00 83.94 903 ARG A O 1
ATOM 6558 N N . VAL A 1 904 ? 31.452 -20.486 25.111 1.00 84.88 904 VAL A N 1
ATOM 6559 C CA . VAL A 1 904 ? 31.684 -19.979 23.750 1.00 84.88 904 VAL A CA 1
ATOM 6560 C C . VAL A 1 904 ? 31.486 -18.467 23.735 1.00 84.88 904 VAL A C 1
ATOM 6562 O O . VAL A 1 904 ? 30.475 -17.963 24.215 1.00 84.88 904 VAL A O 1
ATOM 6565 N N . TRP A 1 905 ? 32.455 -17.728 23.197 1.00 86.56 905 TRP A N 1
ATOM 6566 C CA . TRP A 1 905 ? 32.312 -16.287 22.987 1.00 86.56 905 TRP A CA 1
ATOM 6567 C C . TRP A 1 905 ? 31.387 -16.011 21.795 1.00 86.56 905 TRP A C 1
ATOM 6569 O O . TRP A 1 905 ? 31.552 -16.618 20.737 1.00 86.56 905 TRP A O 1
ATOM 6579 N N . ARG A 1 906 ? 30.439 -15.082 21.950 1.00 88.81 906 ARG A N 1
ATOM 6580 C CA . ARG A 1 906 ? 29.545 -14.606 20.886 1.00 88.81 906 ARG A CA 1
ATOM 6581 C C . ARG A 1 906 ? 29.594 -13.072 20.820 1.00 88.81 906 ARG A C 1
ATOM 6583 O O . ARG A 1 906 ? 29.536 -12.402 21.852 1.00 88.81 906 ARG A O 1
ATOM 6590 N N . ASP A 1 907 ? 29.697 -12.544 19.600 1.00 92.12 907 ASP A N 1
ATOM 6591 C CA . ASP A 1 907 ? 29.592 -11.116 19.266 1.00 92.12 907 ASP A CA 1
ATOM 6592 C C . ASP A 1 907 ? 28.471 -10.964 18.234 1.00 92.12 907 ASP A C 1
ATOM 6594 O O . ASP A 1 907 ? 28.618 -11.329 17.066 1.00 92.12 907 ASP A O 1
ATOM 6598 N N . ILE A 1 908 ? 27.310 -10.528 18.707 1.00 93.56 908 ILE A N 1
ATOM 6599 C CA . ILE A 1 908 ? 26.099 -10.336 17.918 1.00 93.56 908 ILE A CA 1
ATOM 6600 C C . ILE A 1 908 ? 25.846 -8.838 17.872 1.00 93.56 908 ILE A C 1
ATOM 6602 O O . ILE A 1 908 ? 25.747 -8.200 18.917 1.00 93.56 908 ILE A O 1
ATOM 6606 N N . ASP A 1 909 ? 25.722 -8.286 16.673 1.00 94.06 909 ASP A N 1
ATOM 6607 C CA . ASP A 1 909 ? 25.277 -6.913 16.467 1.00 94.06 909 ASP A CA 1
ATOM 6608 C C . ASP A 1 909 ? 24.511 -6.819 15.145 1.00 94.06 909 ASP A C 1
ATOM 6610 O O . ASP A 1 909 ? 25.094 -6.651 14.072 1.00 94.06 909 ASP A O 1
ATOM 6614 N N . ARG A 1 910 ? 23.195 -7.030 15.205 1.00 94.50 910 ARG A N 1
ATOM 6615 C CA . ARG A 1 910 ? 22.333 -7.102 14.017 1.00 94.50 910 ARG A CA 1
ATOM 6616 C C . ARG A 1 910 ? 20.883 -6.779 14.345 1.00 94.50 910 ARG A C 1
ATOM 6618 O O . ARG A 1 910 ? 20.462 -6.876 15.495 1.00 94.50 910 ARG A O 1
ATOM 6625 N N . ASP A 1 911 ? 20.125 -6.420 13.319 1.00 96.00 911 ASP A N 1
ATOM 6626 C CA . ASP A 1 911 ? 18.675 -6.298 13.437 1.00 96.00 911 ASP A CA 1
ATOM 6627 C C . ASP A 1 911 ? 18.057 -7.692 13.330 1.00 96.00 911 ASP A C 1
ATOM 6629 O O . ASP A 1 911 ? 18.386 -8.452 12.418 1.00 96.00 911 ASP A O 1
ATOM 6633 N N . VAL A 1 912 ? 17.166 -8.016 14.259 1.00 94.69 912 VAL A N 1
ATOM 6634 C CA . VAL A 1 912 ? 16.424 -9.279 14.298 1.00 94.69 912 VAL A CA 1
ATOM 6635 C C . VAL A 1 912 ? 14.928 -8.990 14.272 1.00 94.69 912 VAL A C 1
ATOM 6637 O O . VAL A 1 912 ? 14.478 -7.955 14.769 1.00 94.69 912 VAL A O 1
ATOM 6640 N N . TRP A 1 913 ? 14.154 -9.889 13.671 1.00 94.44 913 TRP A N 1
ATOM 6641 C CA . TRP A 1 913 ? 12.696 -9.800 13.674 1.00 94.44 913 TRP A CA 1
ATOM 6642 C C . TRP A 1 913 ? 12.130 -10.292 15.007 1.00 94.44 913 TRP A C 1
ATOM 6644 O O . TRP A 1 913 ? 12.505 -11.360 15.490 1.00 94.44 913 TRP A O 1
ATOM 6654 N N . LEU A 1 914 ? 11.208 -9.526 15.590 1.00 95.44 914 LEU A N 1
ATOM 6655 C CA . LEU A 1 914 ? 10.448 -9.940 16.765 1.00 95.44 914 LEU A CA 1
ATOM 6656 C C . LEU A 1 914 ? 9.315 -10.878 16.332 1.00 95.44 914 LEU A C 1
ATOM 6658 O O . LEU A 1 914 ? 8.262 -10.411 15.909 1.00 95.44 914 LEU A O 1
ATOM 6662 N N . LEU A 1 915 ? 9.524 -12.191 16.422 1.00 95.06 915 LEU A N 1
ATOM 6663 C CA . LEU A 1 915 ? 8.521 -13.183 16.002 1.00 95.06 915 LEU A CA 1
ATOM 6664 C C . LEU A 1 915 ? 7.391 -13.369 17.020 1.00 95.06 915 LEU A C 1
ATOM 6666 O O . LEU A 1 915 ? 6.263 -13.653 16.639 1.00 95.06 915 LEU A O 1
ATOM 6670 N N . GLY A 1 916 ? 7.671 -13.160 18.301 1.00 95.75 916 GLY A N 1
ATOM 6671 C CA . GLY A 1 916 ? 6.688 -13.236 19.371 1.00 95.75 916 GLY A CA 1
ATOM 6672 C C . GLY A 1 916 ? 7.266 -12.717 20.677 1.00 95.75 916 GLY A C 1
ATOM 6673 O O . GLY A 1 916 ? 8.468 -12.462 20.765 1.00 95.75 916 GLY A O 1
ATOM 6674 N N . TYR A 1 917 ? 6.408 -12.528 21.671 1.00 95.81 917 TYR A N 1
ATOM 6675 C CA . TYR A 1 917 ? 6.816 -12.215 23.035 1.00 95.81 917 TYR A CA 1
ATOM 6676 C C . TYR A 1 917 ? 5.885 -12.887 24.041 1.00 95.81 917 TYR A C 1
ATOM 6678 O O . TYR A 1 917 ? 4.700 -13.100 23.765 1.00 95.81 917 TYR A O 1
ATOM 6686 N N . LYS A 1 918 ? 6.403 -13.118 25.247 1.00 96.38 918 LYS A N 1
ATOM 6687 C CA . LYS A 1 918 ? 5.606 -13.449 26.432 1.00 96.38 918 LYS A CA 1
ATOM 6688 C C . LYS A 1 918 ? 5.889 -12.441 27.541 1.00 96.38 918 LYS A C 1
ATOM 6690 O O . LYS A 1 918 ? 7.046 -12.106 27.793 1.00 96.38 918 LYS A O 1
ATOM 6695 N N . ARG A 1 919 ? 4.839 -11.962 28.212 1.00 95.00 919 ARG A N 1
ATOM 6696 C CA . ARG A 1 919 ? 4.961 -11.151 29.428 1.00 95.00 919 ARG A CA 1
ATOM 6697 C C . ARG A 1 919 ? 4.321 -11.876 30.598 1.00 95.00 919 ARG A C 1
ATOM 6699 O O . ARG A 1 919 ? 3.120 -12.122 30.574 1.00 95.00 919 ARG A O 1
ATOM 6706 N N . GLU A 1 920 ? 5.118 -12.170 31.613 1.00 94.69 920 GLU A N 1
ATOM 6707 C CA . GLU A 1 920 ? 4.697 -12.848 32.840 1.00 94.69 920 GLU A CA 1
ATOM 6708 C C . GLU A 1 920 ? 4.664 -11.852 34.001 1.00 94.69 920 GLU A C 1
ATOM 6710 O O . GLU A 1 920 ? 5.530 -10.980 34.093 1.00 94.69 920 GLU A O 1
ATOM 6715 N N . PHE A 1 921 ? 3.685 -11.995 34.890 1.00 90.94 921 PHE A N 1
ATOM 6716 C CA . PHE A 1 921 ? 3.517 -11.190 36.094 1.00 90.94 921 PHE A CA 1
ATOM 6717 C C . PHE A 1 921 ? 3.525 -12.062 37.344 1.00 90.94 921 PHE A C 1
ATOM 6719 O O . PHE A 1 921 ? 2.880 -13.113 37.380 1.00 90.94 921 PHE A O 1
ATOM 6726 N N . ASN A 1 922 ? 4.186 -11.566 38.386 1.00 84.50 922 ASN A N 1
ATOM 6727 C CA . ASN A 1 922 ? 4.176 -12.153 39.722 1.00 84.50 922 ASN A CA 1
ATOM 6728 C C . ASN A 1 922 ? 3.194 -11.411 40.647 1.00 84.50 922 ASN A C 1
ATOM 6730 O O . ASN A 1 922 ? 2.758 -10.297 40.346 1.00 84.50 922 ASN A O 1
ATOM 6734 N N . GLU A 1 923 ? 2.891 -12.010 41.801 1.00 76.12 923 GLU A N 1
ATOM 6735 C CA . GLU A 1 923 ? 1.979 -11.461 42.820 1.00 76.12 923 GLU A CA 1
ATOM 6736 C C . GLU A 1 923 ? 2.411 -10.079 43.339 1.00 76.12 923 GLU A C 1
ATOM 6738 O O . GLU A 1 923 ? 1.579 -9.214 43.606 1.00 76.12 923 GLU A O 1
ATOM 6743 N N . ASP A 1 924 ? 3.721 -9.837 43.429 1.00 71.00 924 ASP A N 1
ATOM 6744 C CA . ASP A 1 924 ? 4.300 -8.557 43.860 1.00 71.00 924 ASP A CA 1
ATOM 6745 C C . ASP A 1 924 ? 4.192 -7.443 42.796 1.00 71.00 924 ASP A C 1
ATOM 6747 O O . ASP A 1 924 ? 4.620 -6.305 43.016 1.00 71.00 924 ASP A O 1
ATOM 6751 N N . GLY A 1 925 ? 3.616 -7.762 41.634 1.00 71.00 925 GLY A N 1
ATOM 6752 C CA . GLY A 1 925 ? 3.457 -6.863 40.502 1.00 71.00 925 GLY A CA 1
ATOM 6753 C C . GLY A 1 925 ? 4.724 -6.686 39.668 1.00 71.00 925 GLY A C 1
ATOM 6754 O O . GLY A 1 925 ? 4.717 -5.844 38.766 1.00 71.00 925 GLY A O 1
ATOM 6755 N N . SER A 1 926 ? 5.803 -7.431 39.934 1.00 80.00 926 SER A N 1
ATOM 6756 C CA . SER A 1 926 ? 6.961 -7.506 39.038 1.00 80.00 926 SER A CA 1
ATOM 6757 C C . SER A 1 926 ? 6.607 -8.249 37.748 1.00 80.00 926 SER A C 1
ATOM 6759 O O . SER A 1 926 ? 5.718 -9.103 37.727 1.00 80.00 926 SER A O 1
ATOM 6761 N N . ASP A 1 927 ? 7.283 -7.900 36.651 1.00 87.88 927 ASP A N 1
ATOM 6762 C CA . ASP A 1 927 ? 7.073 -8.526 35.349 1.00 87.88 927 ASP A CA 1
ATOM 6763 C C . ASP A 1 927 ? 8.369 -8.982 34.684 1.00 87.88 927 ASP A C 1
ATOM 6765 O O . ASP A 1 927 ? 9.436 -8.388 34.860 1.00 87.88 927 ASP A O 1
ATOM 6769 N N . ARG A 1 928 ? 8.245 -10.037 33.880 1.00 90.50 928 ARG A N 1
ATOM 6770 C CA . ARG A 1 928 ? 9.308 -10.603 33.053 1.00 90.50 928 ARG A CA 1
ATOM 6771 C C . ARG A 1 928 ? 8.865 -10.628 31.598 1.00 90.50 928 ARG A C 1
ATOM 6773 O O . ARG A 1 928 ? 7.732 -10.992 31.300 1.00 90.50 928 ARG A O 1
ATOM 6780 N N . TRP A 1 929 ? 9.782 -10.266 30.710 1.00 93.62 929 TRP A N 1
ATOM 6781 C CA . TRP A 1 929 ? 9.607 -10.358 29.265 1.00 93.62 929 TRP A CA 1
ATOM 6782 C C . TRP A 1 929 ? 10.546 -11.405 28.696 1.00 93.62 929 TRP A C 1
ATOM 6784 O O . TRP A 1 929 ? 11.710 -11.421 29.101 1.00 93.62 929 TRP A O 1
ATOM 6794 N N . THR A 1 930 ? 10.042 -12.201 27.755 1.00 93.56 930 THR A N 1
ATOM 6795 C CA . THR A 1 930 ? 10.780 -13.228 27.009 1.00 93.56 930 THR A CA 1
ATOM 6796 C C . THR A 1 930 ? 10.491 -13.136 25.520 1.00 93.56 930 THR A C 1
ATOM 6798 O O . THR A 1 930 ? 9.323 -12.825 25.171 1.00 93.56 930 THR A O 1
#

pLDDT: mean 81.67, std 20.39, range [27.11, 97.88]

Secondary structure (DSSP, 8-state):
-EEEEE-EEEEESSBTGGGGBSSSS--EEEEE-TT-BPPPEEEEE----PPTTPEEEEEEEEEEEEESSTTSEEB-BTBEEE-TTSPPB-B-PPPPSS-EEEEEEETT--TTS--BHHHHSS-EEEEEE-EE--SS--EEEEEEEEEEEEEEEPPPPPEEEEEEEEEPSTT-SSBBTTB-PEEEEEEEE-SS-SEEEEEEEETTEEEEEEEEESEEEEEEE-TTSTT--SEEEEEEEEEE-SSS-EEEPPPEEEEE--SPPEEEEEEEEESSSB-TT-EEEEEEEEE-SS--STT-EEEEEESSGGG-S-EEEEEEEE-TTS-EEPPPEE-TTPPSEEEEEEEEEE-TTS-EEEEEEEEEE--PPP--EEE--TT--S--EEEE-SSEEEEEE-SS---EEEEEESEEEEEEEEESS-EEEEEEESS-EEEEEEESS-EEEEEEESS-EEE----SS--EEEEE-SS-EEEEEES-S--EEEEE-SS-EEEEEES-S----EE---S-EEEEEESSS--------SS-------S-S--------------PPEEEEEE-TTSPBPTT--B----EEEEEEETTS--EEEEEEETT-GGGGG--TT-EEEEEETTTEEEEEEEEEEEEEEE-TTS-EEEEEEEEETTHHHHH-B--S-EEEEEEEHHHHHHHHTTTSS-EEEEE---S-EEEEEESS-BHHHHHHHHHHTTT-EEEEETTTTEEEEE----EEEEEEE--SS----S-TTEEEEEEEEEEEE-TT---EEEEEESS-GGGS-BGGG----SSS--EEEE-TTS-EEEEEE-HHHHHHH---EEEEEETT---SSSSHHHHHHHHHHHHHHHHHHHHHHSSPEEEEEEEESS--SEETTEE---TT-EEEEEEEEEEE-TTS-EEEEEEEEEEE--EEEEEE-TTS-EEE-

Radius of gyration: 48.96 Å; chains: 1; bounding box: 123×77×155 Å

Foldseek 3Di:
DDKFKWFFPAKDFFAVGRQQRDQPPPWTKWKDFAQDKTTKMKTKTAASPDDFLWFFQKKKKKWWWAKPAWDWKWCDDPWAKDFPFAAGWTDPHTGHRDTDIDMTMDRRGPRPGGDGSVQRRGMTMMMGIMGTNHHGGMMMIITRYMMMMTHIDDFDEKDWPFFWEWAWPPLFDAAEPQTDKIKTKTAIDTPPAQKKKKFKDFPNHTQDIDMDGGGIDIDIHHLPGPPDDAAKTWIKMKIGRPGDDIDIGHTYIHHHDHDWWDEWAPWDKPPVQAEQQQKIKIKTATADDHLADFQQKFKWKAQDPPRDHDTQDDRDTDGHRDMDIDDIGRCPPDDAAWGKMKMWMAGSNGHIDIDIDIHHHHYDADEEDEDEPPPDPDDEEEDEGAAEYEDEDDDADDAEYAYEYQEYEYEDDAYLDEHEYHYEHEADYEDEYHYNDEYEYDYHYEHDYDYDDDDHDAYEYEDEYEAEDEDEDDDDEDDDYDYYHEHEYDYDYDDYPADDDDDDEYPAYAYDDDDDDDYADADAYEDDYDYDDDDDDDDDYDYDYDDDDDDKWKKKFKAALVRHGDPLGIQGQWQKKKWKFFWLDWIKIKTKGQPPRSSCVRLDAQIKIFMAIPQQGTDFIFGWHDWDWDQDPVRTTIIMTIGTFPCVLQQPAWPAAPAWDFFAFLVVQLCVLCPPSPAEAPEEDGDPGGDGFGGHGGGSSRSNQLSLLLQLWIKGDPRVHRYIYIGNFAAALLAEEEDDPDDDPDPPRNYWHFPDKDKDWDPVLAAFKEFQWEADDDPQIQGLPLEPDCPDWGWDWDADPVRDITIMTGDVVLCVVPNHHYYYDYHHRQDQPDPDSVSSHSSSNSSVSSRNSVNVVRNDTDMDMDTKTPPDDCGHPNDGSDGQRYKYWYFYFAWDADPVRDTDTDGDTDIDGRRMKMWIARSSGDIIID

Sequence (930 aa):
MASKTVSPSGGSGWTNSGRVTASDNSKATNSSSALSVGSTLTVSFASASIPSGSTIDGIEVIVEGAGSSTGWLSLDTGGGVTLPKGSRQTNSSLWTSADVNYSVGGASSLWGGSWAASDFNSSWDLTLQVYNKHTSSARTASIDYVSVTIYYTENTDPRFTTQPSVNHNSGYSHIGANNTPASVSFTSADDEQSSLSYTVKKSGSTVKSGTVSTGAQSVSIAYNDSNLADGSNSLTLTLDDGVGGTVTSSSFTLYRDTSAPTDPTSISHSPNPVTNTKEYTLSFTPADATSTGASQMRYEVWTGSGGSGTKLTGPTNCTSGTGVTTPTLSDSGLANGSNTRYIRTRDGAGNWSEKSVTVTALLKVAKEITVDPAGAGAAAVTLKAARRIVAGMDGAAVVAANLTAARLIAAGIDGSAAAEVGMSAATGISATIYAGGWVGARLLPAAFINADALAWGTANAVLRTTPLLTTEVNGAAGVDALLRSTAGFAVTATGASEASAWLAIVPELAVGIAGTATTTVEVSFRSDFTASIAGHAEVAAAFQEYVTPGGYRLRADLFDASDVPLSSGPLWTILGGDYAASLDEVGTFTLAVPAHDPAAVGAIDGARVRLYRDGEGLLFRGVIGARETVITPDGNHVLTISGDSLARELVHENTLLGRAYGNVPMSSVVSDLLSGSGWTAQSVAADARNVTAQYDGASIWQALAHSAELFGWHLRERNLSRAVDVGPFGASSGLVLRNVEHVRPVGDMSVLPIARIQITDRQDELWNRIIPVGGGEGVNRLTLQYSDRVAPYTIQQATGPGGEPYWHIEDATSVAAHGARTKVVTAKDIVPLSNSPAEIRDAANALYATGAAWLGWHSAVQESYQVDVLGLRHIVAGQVRVRVGDKVRLTYRGVVGDQHGRRVWRDIDRDVWLLGYKREFNEDGSDRWT

=== Feature glossary ===
Key to the feature types in this record:

Secondary structure (8-state, DSSP). Secondary structure is the local, repeating backbone conformation. DSSP classifies it into eight states by reading the hydrogen-bond network: three helix types (H, G, I), two β types (E, B), two non-regular types (T, S), and unstructured coil (-).

Backbone torsions (φ/ψ). Backbone dihedral angles. Every residue except chain termini has a φ (preceding-C → N → Cα → C) and a ψ (N → Cα → C → next-N). They are reported in degrees following the IUPAC sign convention. Secondary structure is essentially a statement about which (φ, ψ) basin each residue occupies.

Predicted aligned error. Predicted Aligned Error (PAE) is an AlphaFold confidence matrix: entry (i, j) is the expected error in the position of residue j, in ångströms, when the prediction is superimposed on the true structure at residue i. Low PAE within a block of residues means that block is internally rigid and well-predicted; high PAE between two blocks means their relative placement is uncertain even if each block individually is confident.

B-factor. B-factor (Debye–Waller factor) reflects atomic displacement in the crystal lattice. It is an experimental observable (units Å²), not a prediction; low values mean the atom is pinned down, high values mean it moves or is heterogeneous across the crystal.

Secondary structure (3-state, P-SEA). Three-state secondary structure (P-SEA) collapses the eight DSSP classes into helix (a), strand (b), and coil (c). P-SEA assigns these from Cα geometry alone — distances and angles — without requiring backbone oxygens, so it works on any Cα trace.

Sequence. Primary structure: the covalent order of the twenty standard amino acids along the backbone. Two proteins with the same sequence will (almost always) fold to the same structure; two with 30% identity often share a fold but not the details.

pLDDT. pLDDT is the predicted lDDT-Cα score: AlphaFold's confidence that the local environment of each residue (all inter-atomic distances within 15 Å) is correctly placed. It is a per-residue number between 0 and 100, with higher meaning more reliable.

InterPro / GO / CATH / organism. Functional annotations link the protein to curated databases. InterPro entries identify conserved domains and families by matching the sequence against member-database signatures (Pfam, PROSITE, CDD, …). Gene Ontology (GO) terms describe molecular function, biological process, and cellular component in a controlled vocabulary. CATH places the structure in a hierarchical fold classification (Class/Architecture/Topology/Homologous-superfamily). The organism is the source species.

Contact-map, Ramachandran, and PAE plots. Three diagnostic plots accompany the record. The Cα contact map visualizes the tertiary structure as a 2D adjacency matrix (8 Å cutoff, sequence-local contacts suppressed). The Ramachandran plot shows the distribution of backbone (φ, ψ) torsions, with points in the α and β basins reflecting secondary structure content. The PAE plot shows AlphaFold's inter-residue confidence as a color matrix.

mmCIF coordinates. The mmCIF table is the protein's shape written out atom by atom. For each backbone N, Cα, C, and carbonyl O, it records an (x, y, z) coordinate triple in Å plus the residue type, chain letter, and residue number.

Radius of gyration, Cα contacts, bounding box. Three whole-structure scalars: the radius of gyration (RMS distance of Cα from centroid, in Å), the count of Cα–Cα contacts (pairs closer than 8 Å and separated by more than four residues in sequence — i.e. tertiary, not local, contacts), and the bounding-box dimensions. Together they distinguish compact globular folds from extended fibres or disordered chains.

Foldseek 3Di. The Foldseek 3Di string encodes local tertiary geometry as a 20-letter alphabet — one character per residue — derived from the relative positions of nearby Cα atoms. Unlike the amino-acid sequence, 3Di is a direct function of the 3D structure, so two proteins with the same fold have similar 3Di strings even at low sequence identity.

Rendered structure images. Six rendered views show the 3D structure from the faces of a cube — i.e. along ±x, ±y, ±z. Rendering representation is drawn randomly per protein from cartoon (secondary-structure ribbons), sticks (backbone bonds), or molecular surface; coloring is either N→C rainbow (blue at the N-terminus through red at the C-terminus) or one color per chain.

Nearest PDB structures. The Foldseek neighbor list gives the closest experimentally determined structures in the PDB, ranked by structural alignment. TM-score near 1 means near-identical fold; near 0.3 means only rough topology match. This is how one finds what a novel AlphaFold prediction most resembles in the solved-structure universe.

Solvent-accessible surface area. SASA measures how much of the protein is reachable by solvent. It is computed by rolling a water-sized probe over the atomic surface and summing the exposed area (Å²). Per-residue SASA distinguishes core (buried, low SASA) from surface (exposed, high SASA) residues; total SASA is a whole-molecule size measure.